Protein 1DEC (pdb70)

Foldseek 3Di:
DDDADDDDAQAPAFHAQQNDTEGGGQFHPDDDPDGTDGD

Solvent-accessible surface area: 3318 Å² total; per-residue (Å²): 129,91,247,34,98,108,12,162,46,96,26,182,145,104,4,56,0,62,178,71,86,0,65,64,14,67,2,81,94,50,232,84,163,51,103,33,111,48,120

Radius of gyration: 9.32 Å; Cα contacts (8 Å, |Δi|>4): 72; chains: 1; bounding box: 21×19×22 Å

Secondary structure (DSSP, 8-state):
----PBP-SS-SS-EESSSSEE-TT-EE--SSS---EE-

Organism: Macrobdella decora (NCBI:txid6405)

Nearest PDB structures (foldseek):
  1dec-assembly1_A  TM=9.959E-01  e=4.189E-07  Macrobdella decora
  1dec-assembly1_A  TM=9.842E-01  e=1.393E-06  Macrobdella decora
  1dec-assembly1_A  TM=9.807E-01  e=1.464E-06  Macrobdella decora
  5irx-assembly1_E  TM=2.361E-01  e=5.626E+00  Cyriopagopus schmidti
  1dec-assembly1_A  TM=9.647E-01  e=7.944E-07  Macrobdella decora

Sequence (39 aa):
APRLPQCQGDDQEKCLCNKDECPPGQCRFPRGDADPYCEAPRLPQCQGDDQEKCLCNKDECPPGQCRFPRGDADPYCEAPRLPQCQGDDQEKCLCNKDECPPGQCRFPRGDADPYCEAPRLPQCQGDDQEKCLCNKDECPPGQCRFPRGDADPYCEAPRLPQCQGDDQEKCLCNKDECPPGQCRFPRGDADPYCEAPRLPQCQGDDQEKCLCNKDECPPGQCRFPRGDADPYCEAPRLPQCQGDDQEKCLCNKDECPPGQCRFPRGDADPYCEAPRLPQCQGDDQEKCLCNKDECPPGQCRFPRGDADPYCEAPRLPQCQGDDQEKCLCNKDECPPGQCRFPRGDADPYCEAPRLPQCQGDDQEKCLCNKDECPPGQCRFPRGDADPYCEAPRLPQCQGDDQEKCLCNKDECPPGQCRFPRGDADPYCEAPRLPQCQGDDQEKCLCNKDECPPGQCRFPRGDADPYCEAPRLPQCQGDDQEKCLCNKDECPPGQCRFPRGDADPYCEAPRLPQCQGDDQEKCLCNKDECPPGQCRFPRGDADPYCEAPRLPQCQGDDQEKCLCNKDECPPGQCRFPRGDADPYCEAPRLPQCQGDDQEKCLCNKDECPPGQCRFPRGDADPYCEAPRLPQCQGDDQEKCLCNKDECPPGQCRFPRGDADPYCEAPRLPQCQGDDQEKCLCNKDECPPGQCRFPRGDADPYCEAPRLPQCQGDDQEKCLCNKDECPPGQCRFPRGDADPYCEAPRLPQCQGDDQEKCLCNKDECPPGQCRFPRGDADPYCEAPRLPQCQGDDQEKCLCNKDECPPGQCRFPRGDADPYCEAPRLPQCQGDDQEKCLCNKDECPPGQCRFPRGDADPYCEAPRLPQCQGDDQEKCLCNKDECPPGQCRFPRGDADPYCEAPRLPQCQGDDQEKCLCNKDECPPGQCRFPRGDADPYCEAPRLPQCQGDDQEKCLCNKDECPPGQCRFPRGDADPYCE

InterPro domains:
  IPR011061 Hirudin/antistatin [SSF57262] (1-39)

Structure (mmCIF, N/CA/C/O backbone):
data_1DEC
#
_entry.id   1DEC
#
_cell.length_a   1.000
_cell.length_b   1.000
_cell.length_c   1.000
_cell.angle_alpha   90.00
_cell.angle_beta   90.00
_cell.angle_gamma   90.00
#
_symmetry.space_group_name_H-M   'P 1'
#
loop_
_atom_site.group_PDB
_atom_site.id
_atom_site.type_symbol
_atom_site.label_atom_id
_atom_site.label_alt_id
_atom_site.label_comp_id
_atom_site.label_asym_id
_atom_site.label_entity_id
_atom_site.label_seq_id
_atom_site.pdbx_PDB_ins_code
_atom_site.Cartn_x
_atom_site.Cartn_y
_atom_site.Cartn_z
_atom_site.occupancy
_atom_site.B_iso_or_equiv
_atom_site.auth_seq_id
_atom_site.auth_comp_id
_atom_site.auth_asym_id
_atom_site.auth_atom_id
_atom_site.pdbx_PDB_model_num
ATOM 1 N N . ALA A 1 1 ? 8.145 -11.489 -13.023 1.00 0.00 1 ALA A N 1
ATOM 2 C CA . ALA A 1 1 ? 7.581 -10.520 -12.061 1.00 0.00 1 ALA A CA 1
ATOM 3 C C . ALA A 1 1 ? 8.649 -9.432 -11.725 1.00 0.00 1 ALA A C 1
ATOM 4 O O . ALA A 1 1 ? 9.627 -9.773 -11.048 1.00 0.00 1 ALA A O 1
ATOM 13 N N . PRO A 1 2 ? 8.516 -8.130 -12.131 1.00 0.00 2 PRO A N 1
ATOM 14 C CA . PRO A 1 2 ? 9.490 -7.054 -11.786 1.00 0.00 2 PRO A CA 1
ATOM 15 C C . PRO A 1 2 ? 9.776 -6.817 -10.274 1.00 0.00 2 PRO A C 1
ATOM 16 O O . PRO A 1 2 ? 8.926 -7.081 -9.416 1.00 0.00 2 PRO A O 1
ATOM 27 N N . ARG A 1 3 ? 10.980 -6.299 -9.968 1.00 0.00 3 ARG A N 1
ATOM 28 C CA . ARG A 1 3 ? 11.409 -6.004 -8.577 1.00 0.00 3 ARG A CA 1
ATOM 29 C C . ARG A 1 3 ? 10.951 -4.566 -8.196 1.00 0.00 3 ARG A C 1
ATOM 30 O O . ARG A 1 3 ? 11.600 -3.572 -8.543 1.00 0.00 3 ARG A O 1
ATOM 51 N N . LEU A 1 4 ? 9.798 -4.484 -7.509 1.00 0.00 4 LEU A N 1
ATOM 52 C CA . LEU A 1 4 ? 9.081 -3.209 -7.273 1.00 0.00 4 LEU A CA 1
ATOM 53 C C . LEU A 1 4 ? 9.187 -2.765 -5.778 1.00 0.00 4 LEU A C 1
ATOM 54 O O . LEU A 1 4 ? 8.926 -3.600 -4.902 1.00 0.00 4 LEU A O 1
ATOM 70 N N . PRO A 1 5 ? 9.455 -1.467 -5.430 1.00 0.00 5 PRO A N 1
ATOM 71 C CA . PRO A 1 5 ? 9.227 -0.915 -4.060 1.00 0.00 5 PRO A CA 1
ATOM 72 C C . PRO A 1 5 ? 7.791 -1.106 -3.478 1.00 0.00 5 PRO A C 1
ATOM 73 O O . PRO A 1 5 ? 6.883 -1.523 -4.194 1.00 0.00 5 PRO A O 1
ATOM 84 N N . GLN A 1 6 ? 7.586 -0.789 -2.191 1.00 0.00 6 GLN A N 1
ATOM 85 C CA . GLN A 1 6 ? 6.244 -0.810 -1.554 1.00 0.00 6 GLN A CA 1
ATOM 86 C C . GLN A 1 6 ? 5.560 0.581 -1.715 1.00 0.00 6 GLN A C 1
ATOM 87 O O . GLN A 1 6 ? 6.184 1.635 -1.541 1.00 0.00 6 GLN A O 1
ATOM 101 N N . CYS A 1 7 ? 4.257 0.552 -2.041 1.00 0.00 7 CYS A N 1
ATOM 102 C CA . CYS A 1 7 ? 3.444 1.772 -2.295 1.00 0.00 7 CYS A CA 1
ATOM 103 C C . CYS A 1 7 ? 3.229 2.653 -1.024 1.00 0.00 7 CYS A C 1
ATOM 104 O O . CYS A 1 7 ? 3.205 2.161 0.110 1.00 0.00 7 CYS A O 1
ATOM 111 N N . GLN A 1 8 ? 3.055 3.965 -1.260 1.00 0.00 8 GLN A N 1
ATOM 112 C CA . GLN A 1 8 ? 2.818 4.979 -0.194 1.00 0.00 8 GLN A CA 1
ATOM 113 C C . GLN A 1 8 ? 1.366 5.544 -0.267 1.00 0.00 8 GLN A C 1
ATOM 114 O O . GLN A 1 8 ? 0.640 5.446 0.728 1.00 0.00 8 GLN A O 1
ATOM 128 N N . GLY A 1 9 ? 0.947 6.133 -1.406 1.00 0.00 9 GLY A N 1
ATOM 129 C CA . GLY A 1 9 ? -0.408 6.705 -1.564 1.00 0.00 9 GLY A CA 1
ATOM 130 C C . GLY A 1 9 ? -0.436 7.657 -2.767 1.00 0.00 9 GLY A C 1
ATOM 131 O O . GLY A 1 9 ? -0.057 8.823 -2.627 1.00 0.00 9 GLY A O 1
ATOM 135 N N . ASP A 1 10 ? -0.856 7.144 -3.946 1.00 0.00 10 ASP A N 1
ATOM 136 C CA . ASP A 1 10 ? -0.770 7.860 -5.259 1.00 0.00 10 ASP A CA 1
ATOM 137 C C . ASP A 1 10 ? 0.726 8.120 -5.634 1.00 0.00 10 ASP A C 1
ATOM 138 O O . ASP A 1 10 ? 1.282 9.182 -5.338 1.00 0.00 10 ASP A O 1
ATOM 147 N N . ASP A 1 11 ? 1.373 7.101 -6.226 1.00 0.00 11 ASP A N 1
ATOM 148 C CA . ASP A 1 11 ? 2.855 7.015 -6.306 1.00 0.00 11 ASP A CA 1
ATOM 149 C C . ASP A 1 11 ? 3.438 7.675 -7.590 1.00 0.00 11 ASP A C 1
ATOM 150 O O . ASP A 1 11 ? 2.752 7.883 -8.596 1.00 0.00 11 ASP A O 1
ATOM 159 N N . GLN A 1 12 ? 4.751 7.967 -7.527 1.00 0.00 12 GLN A N 1
ATOM 160 C CA . GLN A 1 12 ? 5.552 8.418 -8.703 1.00 0.00 12 GLN A CA 1
ATOM 161 C C . GLN A 1 12 ? 5.938 7.253 -9.672 1.00 0.00 12 GLN A C 1
ATOM 162 O O . GLN A 1 12 ? 5.783 7.427 -10.884 1.00 0.00 12 GLN A O 1
ATOM 176 N N . GLU A 1 13 ? 6.433 6.100 -9.163 1.00 0.00 13 GLU A N 1
ATOM 177 C CA . GLU A 1 13 ? 6.791 4.914 -9.995 1.00 0.00 13 GLU A CA 1
ATOM 178 C C . GLU A 1 13 ? 5.982 3.649 -9.546 1.00 0.00 13 GLU A C 1
ATOM 179 O O . GLU A 1 13 ? 5.247 3.649 -8.550 1.00 0.00 13 GLU A O 1
ATOM 191 N N . LYS A 1 14 ? 6.115 2.558 -10.331 1.00 0.00 14 LYS A N 1
ATOM 192 C CA . LYS A 1 14 ? 5.366 1.285 -10.130 1.00 0.00 14 LYS A CA 1
ATOM 193 C C . LYS A 1 14 ? 5.806 0.562 -8.816 1.00 0.00 14 LYS A C 1
ATOM 194 O O . LYS A 1 14 ? 6.997 0.493 -8.494 1.00 0.00 14 LYS A O 1
ATOM 213 N N . CYS A 1 15 ? 4.814 0.086 -8.041 1.00 0.00 15 CYS A N 1
ATOM 214 C CA . CYS A 1 15 ? 5.022 -0.364 -6.641 1.00 0.00 15 CYS A CA 1
ATOM 215 C C . CYS A 1 15 ? 3.981 -1.455 -6.234 1.00 0.00 15 CYS A C 1
ATOM 216 O O . CYS A 1 15 ? 2.951 -1.669 -6.883 1.00 0.00 15 CYS A O 1
ATOM 223 N N . LEU A 1 16 ? 4.262 -2.125 -5.103 1.00 0.00 16 LEU A N 1
ATOM 224 C CA . LEU A 1 16 ? 3.398 -3.182 -4.516 1.00 0.00 16 LEU A CA 1
ATOM 225 C C . LEU A 1 16 ? 2.254 -2.545 -3.682 1.00 0.00 16 LEU A C 1
ATOM 226 O O . LEU A 1 16 ? 2.501 -1.906 -2.655 1.00 0.00 16 LEU A O 1
ATOM 242 N N . CYS A 1 17 ? 1.004 -2.754 -4.121 1.00 0.00 17 CYS A N 1
ATOM 243 C CA . CYS A 1 17 ? -0.202 -2.292 -3.393 1.00 0.00 17 CYS A CA 1
ATOM 244 C C . CYS A 1 17 ? -0.700 -3.456 -2.499 1.00 0.00 17 CYS A C 1
ATOM 245 O O . CYS A 1 17 ? -1.381 -4.365 -2.985 1.00 0.00 17 CYS A O 1
ATOM 252 N N . ASN A 1 18 ? -0.268 -3.460 -1.215 1.00 0.00 18 ASN A N 1
ATOM 253 C CA . ASN A 1 18 ? -0.376 -4.624 -0.282 1.00 0.00 18 ASN A CA 1
ATOM 254 C C . ASN A 1 18 ? 0.597 -5.762 -0.729 1.00 0.00 18 ASN A C 1
ATOM 255 O O . ASN A 1 18 ? 1.730 -5.846 -0.247 1.00 0.00 18 ASN A O 1
ATOM 266 N N . LYS A 1 19 ? 0.141 -6.600 -1.671 1.00 0.00 19 LYS A N 1
ATOM 267 C CA . LYS A 1 19 ? 0.994 -7.563 -2.416 1.00 0.00 19 LYS A CA 1
ATOM 268 C C . LYS A 1 19 ? 0.434 -7.722 -3.869 1.00 0.00 19 LYS A C 1
ATOM 269 O O . LYS A 1 19 ? 0.083 -8.827 -4.298 1.00 0.00 19 LYS A O 1
ATOM 288 N N . ASP A 1 20 ? 0.366 -6.604 -4.628 1.00 0.00 20 ASP A N 1
ATOM 289 C CA . ASP A 1 20 ? -0.217 -6.569 -5.995 1.00 0.00 20 ASP A CA 1
ATOM 290 C C . ASP A 1 20 ? 0.629 -5.575 -6.830 1.00 0.00 20 ASP A C 1
ATOM 291 O O . ASP A 1 20 ? 0.704 -4.388 -6.502 1.00 0.00 20 ASP A O 1
ATOM 300 N N . GLU A 1 21 ? 1.238 -6.039 -7.936 1.00 0.00 21 GLU A N 1
ATOM 301 C CA . GLU A 1 21 ? 2.124 -5.213 -8.791 1.00 0.00 21 GLU A CA 1
ATOM 302 C C . GLU A 1 21 ? 1.280 -4.199 -9.622 1.00 0.00 21 GLU A C 1
ATOM 303 O O . GLU A 1 21 ? 0.526 -4.585 -10.522 1.00 0.00 21 GLU A O 1
ATOM 315 N N . CYS A 1 22 ? 1.363 -2.913 -9.232 1.00 0.00 22 CYS A N 1
ATOM 316 C CA . CYS A 1 22 ? 0.314 -1.906 -9.537 1.00 0.00 22 CYS A CA 1
ATOM 317 C C . CYS A 1 22 ? 0.918 -0.619 -10.179 1.00 0.00 22 CYS A C 1
ATOM 318 O O . CYS A 1 22 ? 1.924 -0.130 -9.649 1.00 0.00 22 CYS A O 1
ATOM 325 N N . PRO A 1 23 ? 0.347 -0.004 -11.260 1.00 0.00 23 PRO A N 1
ATOM 326 C CA . PRO A 1 23 ? 0.922 1.211 -11.896 1.00 0.00 23 PRO A CA 1
ATOM 327 C C . PRO A 1 23 ? 0.846 2.513 -11.017 1.00 0.00 23 PRO A C 1
ATOM 328 O O . PRO A 1 23 ? -0.032 2.586 -10.147 1.00 0.00 23 PRO A O 1
ATOM 339 N N . PRO A 1 24 ? 1.721 3.551 -11.202 1.00 0.00 24 PRO A N 1
ATOM 340 C CA . PRO A 1 24 ? 1.765 4.737 -10.308 1.00 0.00 24 PRO A CA 1
ATOM 341 C C . PRO A 1 24 ? 0.493 5.629 -10.354 1.00 0.00 24 PRO A C 1
ATOM 342 O O . PRO A 1 24 ? -0.017 5.954 -11.432 1.00 0.00 24 PRO A O 1
ATOM 353 N N . GLY A 1 25 ? -0.010 5.981 -9.159 1.00 0.00 25 GLY A N 1
ATOM 354 C CA . GLY A 1 25 ? -1.321 6.652 -9.009 1.00 0.00 25 GLY A CA 1
ATOM 355 C C . GLY A 1 25 ? -2.459 5.732 -8.514 1.00 0.00 25 GLY A C 1
ATOM 356 O O . GLY A 1 25 ? -3.114 6.049 -7.517 1.00 0.00 25 GLY A O 1
ATOM 360 N N . GLN A 1 26 ? -2.694 4.610 -9.221 1.00 0.00 26 GLN A N 1
ATOM 361 C CA . GLN A 1 26 ? -3.809 3.663 -8.934 1.00 0.00 26 GLN A CA 1
ATOM 362 C C . GLN A 1 26 ? -3.759 2.837 -7.605 1.00 0.00 26 GLN A C 1
ATOM 363 O O . GLN A 1 26 ? -4.757 2.174 -7.311 1.00 0.00 26 GLN A O 1
ATOM 377 N N . CYS A 1 27 ? -2.684 2.877 -6.785 1.00 0.00 27 CYS A N 1
ATOM 378 C CA . CYS A 1 27 ? -2.666 2.204 -5.459 1.00 0.00 27 CYS A CA 1
ATOM 379 C C . CYS A 1 27 ? -3.445 3.040 -4.405 1.00 0.00 27 CYS A C 1
ATOM 380 O O . CYS A 1 27 ? -3.035 4.144 -4.026 1.00 0.00 27 CYS A O 1
ATOM 387 N N . ARG A 1 28 ? -4.587 2.483 -3.974 1.00 0.00 28 ARG A N 1
ATOM 388 C CA . ARG A 1 28 ? -5.568 3.176 -3.101 1.00 0.00 28 ARG A CA 1
ATOM 389 C C . ARG A 1 28 ? -5.568 2.533 -1.690 1.00 0.00 28 ARG A C 1
ATOM 390 O O . ARG A 1 28 ? -5.468 1.310 -1.552 1.00 0.00 28 ARG A O 1
ATOM 411 N N . PHE A 1 29 ? -5.676 3.377 -0.648 1.00 0.00 29 PHE A N 1
ATOM 412 C CA . PHE A 1 29 ? -5.434 2.960 0.760 1.00 0.00 29 PHE A CA 1
ATOM 413 C C . PHE A 1 29 ? -6.751 3.164 1.582 1.00 0.00 29 PHE A C 1
ATOM 414 O O . PHE A 1 29 ? -6.948 4.267 2.105 1.00 0.00 29 PHE A O 1
ATOM 431 N N . PRO A 1 30 ? -7.665 2.157 1.750 1.00 0.00 30 PRO A N 1
ATOM 432 C CA . PRO A 1 30 ? -8.896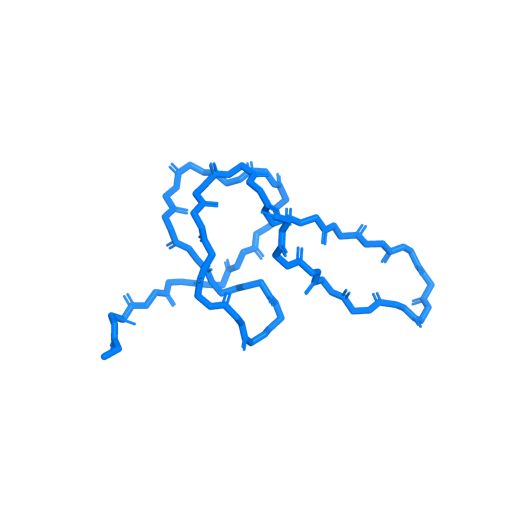 2.306 2.572 1.00 0.00 30 PRO A CA 1
ATOM 433 C C . PRO A 1 30 ? -8.642 2.171 4.107 1.00 0.00 30 PRO A C 1
ATOM 434 O O . PRO A 1 30 ? -7.692 1.520 4.557 1.00 0.00 30 PRO A O 1
ATOM 445 N N . ARG A 1 31 ? -9.522 2.811 4.894 1.00 0.00 31 ARG A N 1
ATOM 446 C CA . ARG A 1 31 ? -9.324 3.008 6.356 1.00 0.00 31 ARG A CA 1
ATOM 447 C C . ARG A 1 31 ? -9.679 1.749 7.215 1.00 0.00 31 ARG A C 1
ATOM 448 O O . ARG A 1 31 ? -10.310 0.790 6.753 1.00 0.00 31 ARG A O 1
ATOM 469 N N . GLY A 1 32 ? -9.243 1.777 8.491 1.00 0.00 32 GLY A N 1
ATOM 470 C CA . GLY A 1 32 ? -9.668 0.794 9.514 1.00 0.00 32 GLY A CA 1
ATOM 471 C C . GLY A 1 32 ? -8.992 -0.581 9.375 1.00 0.00 32 GLY A C 1
ATOM 472 O O . GLY A 1 32 ? -7.767 -0.688 9.492 1.00 0.00 32 GLY A O 1
ATOM 476 N N . ASP A 1 33 ? -9.810 -1.612 9.109 1.00 0.00 33 ASP A N 1
ATOM 477 C CA . ASP A 1 33 ? -9.321 -2.974 8.776 1.00 0.00 33 ASP A CA 1
ATOM 478 C C . ASP A 1 33 ? -9.685 -3.305 7.294 1.00 0.00 33 ASP A C 1
ATOM 479 O O . ASP A 1 33 ? -10.457 -4.226 7.009 1.00 0.00 33 ASP A O 1
ATOM 488 N N . ALA A 1 34 ? -9.083 -2.552 6.349 1.00 0.00 34 ALA A N 1
ATOM 489 C CA . ALA A 1 34 ? -9.221 -2.789 4.894 1.00 0.00 34 ALA A CA 1
ATOM 490 C C . ALA A 1 34 ? -7.831 -2.587 4.236 1.00 0.00 34 ALA A C 1
ATOM 491 O O . ALA A 1 34 ? -7.149 -1.575 4.445 1.00 0.00 34 ALA A O 1
ATOM 498 N N . ASP A 1 35 ? -7.429 -3.584 3.436 1.00 0.00 35 ASP A N 1
ATOM 499 C CA . ASP A 1 35 ? -6.056 -3.672 2.864 1.00 0.00 35 ASP A CA 1
ATOM 500 C C . ASP A 1 35 ? -5.877 -2.794 1.574 1.00 0.00 35 ASP A C 1
ATOM 501 O O . ASP A 1 35 ? -6.841 -2.674 0.807 1.00 0.00 35 ASP A O 1
ATOM 510 N N . PRO A 1 36 ? -4.672 -2.217 1.257 1.00 0.00 36 PRO A N 1
ATOM 511 C CA . PRO A 1 36 ? -4.433 -1.440 0.009 1.00 0.00 36 PRO A CA 1
ATOM 512 C C . PRO A 1 36 ? -4.689 -2.214 -1.318 1.00 0.00 36 PRO A C 1
ATOM 513 O O . PRO A 1 36 ? -4.067 -3.250 -1.572 1.00 0.00 36 PRO A O 1
ATOM 524 N N . TYR A 1 37 ? -5.632 -1.709 -2.131 1.00 0.00 37 TYR A N 1
ATOM 525 C CA . TYR A 1 37 ? -6.066 -2.376 -3.388 1.00 0.00 37 TYR A CA 1
ATOM 526 C C . TYR A 1 37 ? -5.491 -1.639 -4.628 1.00 0.00 37 TYR A C 1
ATOM 527 O O . TYR A 1 37 ? -5.449 -0.404 -4.677 1.00 0.00 37 TYR A O 1
ATOM 545 N N . CYS A 1 38 ? -5.125 -2.420 -5.659 1.00 0.00 38 CYS A N 1
ATOM 546 C CA . CYS A 1 38 ? -4.777 -1.867 -6.989 1.00 0.00 38 CYS A CA 1
ATOM 547 C C . CYS A 1 38 ? -6.072 -1.617 -7.810 1.00 0.00 38 CYS A C 1
ATOM 548 O O . CYS A 1 38 ? -6.856 -2.539 -8.064 1.00 0.00 38 CYS A O 1
ATOM 555 N N . GLU A 1 39 ? -6.282 -0.351 -8.206 1.00 0.00 39 GLU A N 1
ATOM 556 C CA . GLU A 1 39 ? -7.508 0.087 -8.920 1.00 0.00 39 GLU A CA 1
ATOM 557 C C . GLU A 1 39 ? -7.392 -0.198 -10.438 1.00 0.00 39 GLU A C 1
ATOM 558 O O . GLU A 1 39 ? -6.380 0.180 -11.074 1.00 0.00 39 GLU A O 1
ATOM 571 N N . ALA A 1 1 ? 12.447 -10.215 -14.114 1.00 0.00 1 ALA A N 2
ATOM 572 C CA . ALA A 1 1 ? 11.573 -10.049 -12.934 1.00 0.00 1 ALA A CA 2
ATOM 573 C C . ALA A 1 1 ? 11.582 -8.557 -12.478 1.00 0.00 1 ALA A C 2
ATOM 574 O O . ALA A 1 1 ? 12.634 -8.109 -12.002 1.00 0.00 1 ALA A O 2
ATOM 583 N N . PRO A 1 2 ? 10.472 -7.758 -12.564 1.00 0.00 2 PRO A N 2
ATOM 584 C CA . PRO A 1 2 ? 10.440 -6.341 -12.104 1.00 0.00 2 PRO A CA 2
ATOM 585 C C . PRO A 1 2 ? 10.755 -6.133 -10.595 1.00 0.00 2 PRO A C 2
ATOM 586 O O . PRO A 1 2 ? 10.125 -6.753 -9.732 1.00 0.00 2 PRO A O 2
ATOM 597 N N . ARG A 1 3 ? 11.743 -5.267 -10.302 1.00 0.00 3 ARG A N 2
ATOM 598 C CA . ARG A 1 3 ? 12.235 -5.037 -8.920 1.00 0.00 3 ARG A CA 2
ATOM 599 C C . ARG A 1 3 ? 11.546 -3.762 -8.362 1.00 0.00 3 ARG A C 2
ATOM 600 O O . ARG A 1 3 ? 11.991 -2.634 -8.603 1.00 0.00 3 ARG A O 2
ATOM 621 N N . LEU A 1 4 ? 10.416 -3.967 -7.662 1.00 0.00 4 LEU A N 2
ATOM 622 C CA . LEU A 1 4 ? 9.441 -2.889 -7.376 1.00 0.00 4 LEU A CA 2
ATOM 623 C C . LEU A 1 4 ? 9.485 -2.461 -5.875 1.00 0.00 4 LEU A C 2
ATOM 624 O O . LEU A 1 4 ? 9.385 -3.344 -5.013 1.00 0.00 4 LEU A O 2
ATOM 640 N N . PRO A 1 5 ? 9.530 -1.144 -5.509 1.00 0.00 5 PRO A N 2
ATOM 641 C CA . PRO A 1 5 ? 9.253 -0.664 -4.123 1.00 0.00 5 PRO A CA 2
ATOM 642 C C . PRO A 1 5 ? 7.869 -1.069 -3.522 1.00 0.00 5 PRO A C 2
ATOM 643 O O . PRO A 1 5 ? 7.034 -1.670 -4.201 1.00 0.00 5 PRO A O 2
ATOM 654 N N . GLN A 1 6 ? 7.632 -0.715 -2.250 1.00 0.00 6 GLN A N 2
ATOM 655 C CA . GLN A 1 6 ? 6.296 -0.809 -1.611 1.00 0.00 6 GLN A CA 2
ATOM 656 C C . GLN A 1 6 ? 5.558 0.551 -1.760 1.00 0.00 6 GLN A C 2
ATOM 657 O O . GLN A 1 6 ? 6.130 1.631 -1.570 1.00 0.00 6 GLN A O 2
ATOM 671 N N . CYS A 1 7 ? 4.262 0.458 -2.094 1.00 0.00 7 CYS A N 2
ATOM 672 C CA . CYS A 1 7 ? 3.386 1.642 -2.307 1.00 0.00 7 CYS A CA 2
ATOM 673 C C . CYS A 1 7 ? 3.095 2.419 -0.986 1.00 0.00 7 CYS A C 2
ATOM 674 O O . CYS A 1 7 ? 3.041 1.843 0.107 1.00 0.00 7 CYS A O 2
ATOM 681 N N . GLN A 1 8 ? 2.895 3.739 -1.130 1.00 0.00 8 GLN A N 2
ATOM 682 C CA . GLN A 1 8 ? 2.577 4.661 -0.001 1.00 0.00 8 GLN A CA 2
ATOM 683 C C . GLN A 1 8 ? 1.153 5.284 -0.145 1.00 0.00 8 GLN A C 2
ATOM 684 O O . GLN A 1 8 ? 0.383 5.234 0.820 1.00 0.00 8 GLN A O 2
ATOM 698 N N . GLY A 1 9 ? 0.809 5.872 -1.308 1.00 0.00 9 GLY A N 2
ATOM 699 C CA . GLY A 1 9 ? -0.505 6.510 -1.531 1.00 0.00 9 GLY A CA 2
ATOM 700 C C . GLY A 1 9 ? -0.420 7.443 -2.746 1.00 0.00 9 GLY A C 2
ATOM 701 O O . GLY A 1 9 ? 0.128 8.543 -2.624 1.00 0.00 9 GLY A O 2
ATOM 705 N N . ASP A 1 10 ? -0.933 6.985 -3.909 1.00 0.00 10 ASP A N 2
ATOM 706 C CA . ASP A 1 10 ? -0.791 7.661 -5.235 1.00 0.00 10 ASP A CA 2
ATOM 707 C C . ASP A 1 10 ? 0.696 7.979 -5.601 1.00 0.00 10 ASP A C 2
ATOM 708 O O . ASP A 1 10 ? 1.213 9.066 -5.327 1.00 0.00 10 ASP A O 2
ATOM 717 N N . ASP A 1 11 ? 1.385 6.968 -6.156 1.00 0.00 11 ASP A N 2
ATOM 718 C CA . ASP A 1 11 ? 2.870 6.922 -6.209 1.00 0.00 11 ASP A CA 2
ATOM 719 C C . ASP A 1 11 ? 3.453 7.569 -7.500 1.00 0.00 11 ASP A C 2
ATOM 720 O O . ASP A 1 11 ? 2.759 7.792 -8.498 1.00 0.00 11 ASP A O 2
ATOM 729 N N . GLN A 1 12 ? 4.770 7.847 -7.453 1.00 0.00 12 GLN A N 2
ATOM 730 C CA . GLN A 1 12 ? 5.555 8.315 -8.632 1.00 0.00 12 GLN A CA 2
ATOM 731 C C . GLN A 1 12 ? 5.900 7.167 -9.635 1.00 0.00 12 GLN A C 2
ATOM 732 O O . GLN A 1 12 ? 5.685 7.356 -10.836 1.00 0.00 12 GLN A O 2
ATOM 746 N N . GLU A 1 13 ? 6.422 6.010 -9.165 1.00 0.00 13 GLU A N 2
ATOM 747 C CA . GLU A 1 13 ? 6.753 4.839 -10.031 1.00 0.00 13 GLU A CA 2
ATOM 748 C C . GLU A 1 13 ? 5.963 3.565 -9.580 1.00 0.00 13 GLU A C 2
ATOM 749 O O . GLU A 1 13 ? 5.262 3.546 -8.560 1.00 0.00 13 GLU A O 2
ATOM 761 N N . LYS A 1 14 ? 6.074 2.487 -10.387 1.00 0.00 14 LYS A N 2
ATOM 762 C CA . LYS A 1 14 ? 5.345 1.204 -10.174 1.00 0.00 14 LYS A CA 2
ATOM 763 C C . LYS A 1 14 ? 5.813 0.483 -8.871 1.00 0.00 14 LYS A C 2
ATOM 764 O O . LYS A 1 14 ? 7.015 0.370 -8.606 1.00 0.00 14 LYS A O 2
ATOM 783 N N . CYS A 1 15 ? 4.839 0.051 -8.052 1.00 0.00 15 CYS A N 2
ATOM 784 C CA . CYS A 1 15 ? 5.090 -0.439 -6.672 1.00 0.00 15 CYS A CA 2
ATOM 785 C C . CYS A 1 15 ? 4.052 -1.530 -6.260 1.00 0.00 15 CYS A C 2
ATOM 786 O O . CYS A 1 15 ? 3.022 -1.753 -6.906 1.00 0.00 15 CYS A O 2
ATOM 793 N N . LEU A 1 16 ? 4.345 -2.197 -5.129 1.00 0.00 16 LEU A N 2
ATOM 794 C CA . LEU A 1 16 ? 3.494 -3.264 -4.540 1.00 0.00 16 LEU A CA 2
ATOM 795 C C . LEU A 1 16 ? 2.294 -2.647 -3.770 1.00 0.00 16 LEU A C 2
ATOM 796 O O . LEU A 1 16 ? 2.481 -1.971 -2.756 1.00 0.00 16 LEU A O 2
ATOM 812 N N . CYS A 1 17 ? 1.067 -2.902 -4.251 1.00 0.00 17 CYS A N 2
ATOM 813 C CA . CYS A 1 17 ? -0.179 -2.447 -3.585 1.00 0.00 17 CYS A CA 2
ATOM 814 C C . CYS A 1 17 ? -0.708 -3.613 -2.715 1.00 0.00 17 CYS A C 2
ATOM 815 O O . CYS A 1 17 ? -1.236 -4.596 -3.246 1.00 0.00 17 CYS A O 2
ATOM 822 N N . ASN A 1 18 ? -0.476 -3.516 -1.387 1.00 0.00 18 ASN A N 2
ATOM 823 C CA . ASN A 1 18 ? -0.619 -4.636 -0.411 1.00 0.00 18 ASN A CA 2
ATOM 824 C C . ASN A 1 18 ? 0.589 -5.613 -0.595 1.00 0.00 18 ASN A C 2
ATOM 825 O O . ASN A 1 18 ? 1.628 -5.454 0.050 1.00 0.00 18 ASN A O 2
ATOM 836 N N . LYS A 1 19 ? 0.433 -6.591 -1.501 1.00 0.00 19 LYS A N 2
ATOM 837 C CA . LYS A 1 19 ? 1.539 -7.454 -2.006 1.00 0.00 19 LYS A CA 2
ATOM 838 C C . LYS A 1 19 ? 1.343 -7.830 -3.518 1.00 0.00 19 LYS A C 2
ATOM 839 O O . LYS A 1 19 ? 1.563 -8.982 -3.906 1.00 0.00 19 LYS A O 2
ATOM 858 N N . ASP A 1 20 ? 0.945 -6.864 -4.379 1.00 0.00 20 ASP A N 2
ATOM 859 C CA . ASP A 1 20 ? 0.502 -7.139 -5.772 1.00 0.00 20 ASP A CA 2
ATOM 860 C C . ASP A 1 20 ? 0.925 -5.939 -6.659 1.00 0.00 20 ASP A C 2
ATOM 861 O O . ASP A 1 20 ? 0.519 -4.800 -6.404 1.00 0.00 20 ASP A O 2
ATOM 870 N N . GLU A 1 21 ? 1.701 -6.200 -7.729 1.00 0.00 21 GLU A N 2
ATOM 871 C CA . GLU A 1 21 ? 2.247 -5.146 -8.626 1.00 0.00 21 GLU A CA 2
ATOM 872 C C . GLU A 1 21 ? 1.155 -4.276 -9.325 1.00 0.00 21 GLU A C 2
ATOM 873 O O . GLU A 1 21 ? 0.170 -4.797 -9.858 1.00 0.00 21 GLU A O 2
ATOM 885 N N . CYS A 1 22 ? 1.333 -2.945 -9.249 1.00 0.00 22 CYS A N 2
ATOM 886 C CA . CYS A 1 22 ? 0.268 -1.963 -9.575 1.00 0.00 22 CYS A CA 2
ATOM 887 C C . CYS A 1 22 ? 0.880 -0.674 -10.206 1.00 0.00 22 CYS A C 2
ATOM 888 O O . CYS A 1 22 ? 1.857 -0.161 -9.645 1.00 0.00 22 CYS A O 2
ATOM 895 N N . PRO A 1 23 ? 0.338 -0.077 -11.313 1.00 0.00 23 PRO A N 2
ATOM 896 C CA . PRO A 1 23 ? 0.898 1.160 -11.923 1.00 0.00 23 PRO A CA 2
ATOM 897 C C . PRO A 1 23 ? 0.792 2.452 -11.031 1.00 0.00 23 PRO A C 2
ATOM 898 O O . PRO A 1 23 ? -0.102 2.508 -10.177 1.00 0.00 23 PRO A O 2
ATOM 909 N N . PRO A 1 24 ? 1.662 3.498 -11.189 1.00 0.00 24 PRO A N 2
ATOM 910 C CA . PRO A 1 24 ? 1.699 4.664 -10.267 1.00 0.00 24 PRO A CA 2
ATOM 911 C C . PRO A 1 24 ? 0.436 5.571 -10.303 1.00 0.00 24 PRO A C 2
ATOM 912 O O . PRO A 1 24 ? -0.101 5.871 -11.375 1.00 0.00 24 PRO A O 2
ATOM 923 N N . GLY A 1 25 ? -0.026 5.969 -9.105 1.00 0.00 25 GLY A N 2
ATOM 924 C CA . GLY A 1 25 ? -1.325 6.664 -8.939 1.00 0.00 25 GLY A CA 2
ATOM 925 C C . GLY A 1 25 ? -2.478 5.763 -8.444 1.00 0.00 25 GLY A C 2
ATOM 926 O O . GLY A 1 25 ? -3.142 6.097 -7.460 1.00 0.00 25 GLY A O 2
ATOM 930 N N . GLN A 1 26 ? -2.718 4.635 -9.139 1.00 0.00 26 GLN A N 2
ATOM 931 C CA . GLN A 1 26 ? -3.862 3.722 -8.883 1.00 0.00 26 GLN A CA 2
ATOM 932 C C . GLN A 1 26 ? -3.875 2.934 -7.531 1.00 0.00 26 GLN A C 2
ATOM 933 O O . GLN A 1 26 ? -4.935 2.399 -7.199 1.00 0.00 26 GLN A O 2
ATOM 947 N N . CYS A 1 27 ? -2.775 2.857 -6.744 1.00 0.00 27 CYS A N 2
ATOM 948 C CA . CYS A 1 27 ? -2.779 2.168 -5.428 1.00 0.00 27 CYS A CA 2
ATOM 949 C C . CYS A 1 27 ? -3.489 3.028 -4.345 1.00 0.00 27 CYS A C 2
ATOM 950 O O . CYS A 1 27 ? -2.981 4.067 -3.907 1.00 0.00 27 CYS A O 2
ATOM 957 N N . ARG A 1 28 ? -4.687 2.567 -3.952 1.00 0.00 28 ARG A N 2
ATOM 958 C CA . ARG A 1 28 ? -5.588 3.288 -3.017 1.00 0.00 28 ARG A CA 2
ATOM 959 C C . ARG A 1 28 ? -5.578 2.587 -1.634 1.00 0.00 28 ARG A C 2
ATOM 960 O O . ARG A 1 28 ? -5.543 1.357 -1.549 1.00 0.00 28 ARG A O 2
ATOM 981 N N . PHE A 1 29 ? -5.613 3.389 -0.556 1.00 0.00 29 PHE A N 2
ATOM 982 C CA . PHE A 1 29 ? -5.396 2.889 0.829 1.00 0.00 29 PHE A CA 2
ATOM 983 C C . PHE A 1 29 ? -6.684 3.171 1.669 1.00 0.00 29 PHE A C 2
ATOM 984 O O . PHE A 1 29 ? -6.783 4.266 2.237 1.00 0.00 29 PHE A O 2
ATOM 1001 N N . PRO A 1 30 ? -7.678 2.239 1.805 1.00 0.00 30 PRO A N 2
ATOM 1002 C CA . PRO A 1 30 ? -8.883 2.455 2.649 1.00 0.00 30 PRO A CA 2
ATOM 1003 C C . PRO A 1 30 ? -8.613 2.261 4.175 1.00 0.00 30 PRO A C 2
ATOM 1004 O O . PRO A 1 30 ? -7.723 1.509 4.589 1.00 0.00 30 PRO A O 2
ATOM 1015 N N . ARG A 1 31 ? -9.404 2.970 4.997 1.00 0.00 31 ARG A N 2
ATOM 1016 C CA . ARG A 1 31 ? -9.156 3.108 6.458 1.00 0.00 31 ARG A CA 2
ATOM 1017 C C . ARG A 1 31 ? -9.497 1.842 7.312 1.00 0.00 31 ARG A C 2
ATOM 1018 O O . ARG A 1 31 ? -10.206 0.928 6.875 1.00 0.00 31 ARG A O 2
ATOM 1039 N N . GLY A 1 32 ? -8.976 1.823 8.554 1.00 0.00 32 GLY A N 2
ATOM 1040 C CA . GLY A 1 32 ? -9.364 0.825 9.576 1.00 0.00 32 GLY A CA 2
ATOM 1041 C C . GLY A 1 32 ? -8.731 -0.561 9.371 1.00 0.00 32 GLY A C 2
ATOM 1042 O O . GLY A 1 32 ? -7.504 -0.689 9.314 1.00 0.00 32 GLY A O 2
ATOM 1046 N N . ASP A 1 33 ? -9.600 -1.576 9.245 1.00 0.00 33 ASP A N 2
ATOM 1047 C CA . ASP A 1 33 ? -9.190 -2.935 8.799 1.00 0.00 33 ASP A CA 2
ATOM 1048 C C . ASP A 1 33 ? -9.691 -3.170 7.338 1.00 0.00 33 ASP A C 2
ATOM 1049 O O . ASP A 1 33 ? -10.531 -4.038 7.077 1.00 0.00 33 ASP A O 2
ATOM 1058 N N . ALA A 1 34 ? -9.130 -2.393 6.390 1.00 0.00 34 ALA A N 2
ATOM 1059 C CA . ALA A 1 34 ? -9.383 -2.552 4.940 1.00 0.00 34 ALA A CA 2
ATOM 1060 C C . ALA A 1 34 ? -8.025 -2.449 4.196 1.00 0.00 34 ALA A C 2
ATOM 1061 O O . ALA A 1 34 ? -7.241 -1.511 4.386 1.00 0.00 34 ALA A O 2
ATOM 1068 N N . ASP A 1 35 ? -7.773 -3.451 3.345 1.00 0.00 35 ASP A N 2
ATOM 1069 C CA . ASP A 1 35 ? -6.451 -3.662 2.688 1.00 0.00 35 ASP A CA 2
ATOM 1070 C C . ASP A 1 35 ? -6.245 -2.772 1.412 1.00 0.00 35 ASP A C 2
ATOM 1071 O O . ASP A 1 35 ? -7.238 -2.440 0.753 1.00 0.00 35 ASP A O 2
ATOM 1080 N N . PRO A 1 36 ? -4.993 -2.399 0.997 1.00 0.00 36 PRO A N 2
ATOM 1081 C CA . PRO A 1 36 ? -4.742 -1.574 -0.215 1.00 0.00 36 PRO A CA 2
ATOM 1082 C C . PRO A 1 36 ? -5.127 -2.272 -1.553 1.00 0.00 36 PRO A C 2
ATOM 1083 O O . PRO A 1 36 ? -4.679 -3.392 -1.823 1.00 0.00 36 PRO A O 2
ATOM 1094 N N . TYR A 1 37 ? -5.960 -1.598 -2.366 1.00 0.00 37 TYR A N 2
ATOM 1095 C CA . TYR A 1 37 ? -6.467 -2.154 -3.651 1.00 0.00 37 TYR A CA 2
ATOM 1096 C C . TYR A 1 37 ? -5.853 -1.391 -4.857 1.00 0.00 37 TYR A C 2
ATOM 1097 O O . TYR A 1 37 ? -5.792 -0.156 -4.872 1.00 0.00 37 TYR A O 2
ATOM 1115 N N . CYS A 1 38 ? -5.462 -2.149 -5.897 1.00 0.00 38 CYS A N 2
ATOM 1116 C CA . CYS A 1 38 ? -5.032 -1.576 -7.196 1.00 0.00 38 CYS A CA 2
ATOM 1117 C C . CYS A 1 38 ? -6.279 -1.269 -8.072 1.00 0.00 38 CYS A C 2
ATOM 1118 O O . CYS A 1 38 ? -7.094 -2.156 -8.353 1.00 0.00 38 CYS A O 2
ATOM 1125 N N . GLU A 1 39 ? -6.426 0.007 -8.468 1.00 0.00 39 GLU A N 2
ATOM 1126 C CA . GLU A 1 39 ? -7.660 0.518 -9.114 1.00 0.00 39 GLU A CA 2
ATOM 1127 C C . GLU A 1 39 ? -7.577 0.317 -10.646 1.00 0.00 39 GLU A C 2
ATOM 1128 O O . GLU A 1 39 ? -6.789 1.010 -11.328 1.00 0.00 39 GLU A O 2
ATOM 1141 N N . ALA A 1 1 ? 13.693 -8.682 -15.129 1.00 0.00 1 ALA A N 3
ATOM 1142 C CA . ALA A 1 1 ? 12.860 -8.975 -13.945 1.00 0.00 1 ALA A CA 3
ATOM 1143 C C . ALA A 1 1 ? 12.603 -7.654 -13.153 1.00 0.00 1 ALA A C 3
ATOM 1144 O O . ALA A 1 1 ? 13.566 -7.139 -12.569 1.00 0.00 1 ALA A O 3
ATOM 1153 N N . PRO A 1 2 ? 11.369 -7.065 -13.083 1.00 0.00 2 PRO A N 3
ATOM 1154 C CA . PRO A 1 2 ? 11.137 -5.759 -12.410 1.00 0.00 2 PRO A CA 3
ATOM 1155 C C . PRO A 1 2 ? 11.071 -5.882 -10.859 1.00 0.00 2 PRO A C 3
ATOM 1156 O O . PRO A 1 2 ? 10.170 -6.525 -10.311 1.00 0.00 2 PRO A O 3
ATOM 1167 N N . ARG A 1 3 ? 12.041 -5.246 -10.176 1.00 0.00 3 ARG A N 3
ATOM 1168 C CA . ARG A 1 3 ? 12.115 -5.222 -8.693 1.00 0.00 3 ARG A CA 3
ATOM 1169 C C . ARG A 1 3 ? 11.356 -3.960 -8.192 1.00 0.00 3 ARG A C 3
ATOM 1170 O O . ARG A 1 3 ? 11.887 -2.844 -8.216 1.00 0.00 3 ARG A O 3
ATOM 1191 N N . LEU A 1 4 ? 10.094 -4.160 -7.774 1.00 0.00 4 LEU A N 3
ATOM 1192 C CA . LEU A 1 4 ? 9.152 -3.052 -7.495 1.00 0.00 4 LEU A CA 3
ATOM 1193 C C . LEU A 1 4 ? 9.205 -2.621 -5.993 1.00 0.00 4 LEU A C 3
ATOM 1194 O O . LEU A 1 4 ? 9.057 -3.498 -5.133 1.00 0.00 4 LEU A O 3
ATOM 1210 N N . PRO A 1 5 ? 9.326 -1.308 -5.625 1.00 0.00 5 PRO A N 3
ATOM 1211 C CA . PRO A 1 5 ? 9.113 -0.819 -4.231 1.00 0.00 5 PRO A CA 3
ATOM 1212 C C . PRO A 1 5 ? 7.736 -1.166 -3.583 1.00 0.00 5 PRO A C 3
ATOM 1213 O O . PRO A 1 5 ? 6.863 -1.744 -4.229 1.00 0.00 5 PRO A O 3
ATOM 1224 N N . GLN A 1 6 ? 7.547 -0.792 -2.308 1.00 0.00 6 GLN A N 3
ATOM 1225 C CA . GLN A 1 6 ? 6.228 -0.848 -1.629 1.00 0.00 6 GLN A CA 3
ATOM 1226 C C . GLN A 1 6 ? 5.529 0.537 -1.759 1.00 0.00 6 GLN A C 3
ATOM 1227 O O . GLN A 1 6 ? 6.133 1.593 -1.533 1.00 0.00 6 GLN A O 3
ATOM 1241 N N . CYS A 1 7 ? 4.234 0.500 -2.113 1.00 0.00 7 CYS A N 3
ATOM 1242 C CA . CYS A 1 7 ? 3.403 1.717 -2.317 1.00 0.00 7 CYS A CA 3
ATOM 1243 C C . CYS A 1 7 ? 3.148 2.495 -0.992 1.00 0.00 7 CYS A C 3
ATOM 1244 O O . CYS A 1 7 ? 2.978 1.901 0.079 1.00 0.00 7 CYS A O 3
ATOM 1251 N N . GLN A 1 8 ? 3.106 3.833 -1.104 1.00 0.00 8 GLN A N 3
ATOM 1252 C CA . GLN A 1 8 ? 2.881 4.751 0.048 1.00 0.00 8 GLN A CA 3
ATOM 1253 C C . GLN A 1 8 ? 1.489 5.446 -0.047 1.00 0.00 8 GLN A C 3
ATOM 1254 O O . GLN A 1 8 ? 0.692 5.305 0.886 1.00 0.00 8 GLN A O 3
ATOM 1268 N N . GLY A 1 9 ? 1.191 6.182 -1.138 1.00 0.00 9 GLY A N 3
ATOM 1269 C CA . GLY A 1 9 ? -0.124 6.830 -1.325 1.00 0.00 9 GLY A CA 3
ATOM 1270 C C . GLY A 1 9 ? -0.096 7.756 -2.544 1.00 0.00 9 GLY A C 3
ATOM 1271 O O . GLY A 1 9 ? 0.421 8.875 -2.465 1.00 0.00 9 GLY A O 3
ATOM 1275 N N . ASP A 1 10 ? -0.645 7.257 -3.667 1.00 0.00 10 ASP A N 3
ATOM 1276 C CA . ASP A 1 10 ? -0.614 7.923 -5.004 1.00 0.00 10 ASP A CA 3
ATOM 1277 C C . ASP A 1 10 ? 0.858 8.143 -5.488 1.00 0.00 10 ASP A C 3
ATOM 1278 O O . ASP A 1 10 ? 1.445 9.211 -5.284 1.00 0.00 10 ASP A O 3
ATOM 1287 N N . ASP A 1 11 ? 1.457 7.087 -6.064 1.00 0.00 11 ASP A N 3
ATOM 1288 C CA . ASP A 1 11 ? 2.934 6.961 -6.182 1.00 0.00 11 ASP A CA 3
ATOM 1289 C C . ASP A 1 11 ? 3.507 7.582 -7.489 1.00 0.00 11 ASP A C 3
ATOM 1290 O O . ASP A 1 11 ? 2.810 7.772 -8.489 1.00 0.00 11 ASP A O 3
ATOM 1299 N N . GLN A 1 12 ? 4.822 7.867 -7.448 1.00 0.00 12 GLN A N 3
ATOM 1300 C CA . GLN A 1 12 ? 5.615 8.281 -8.643 1.00 0.00 12 GLN A CA 3
ATOM 1301 C C . GLN A 1 12 ? 6.058 7.086 -9.550 1.00 0.00 12 GLN A C 3
ATOM 1302 O O . GLN A 1 12 ? 6.002 7.230 -10.775 1.00 0.00 12 GLN A O 3
ATOM 1316 N N . GLU A 1 13 ? 6.493 5.940 -8.977 1.00 0.00 13 GLU A N 3
ATOM 1317 C CA . GLU A 1 13 ? 6.888 4.723 -9.745 1.00 0.00 13 GLU A CA 3
ATOM 1318 C C . GLU A 1 13 ? 5.839 3.577 -9.546 1.00 0.00 13 GLU A C 3
ATOM 1319 O O . GLU A 1 13 ? 4.941 3.637 -8.696 1.00 0.00 13 GLU A O 3
ATOM 1331 N N . LYS A 1 14 ? 5.991 2.501 -10.347 1.00 0.00 14 LYS A N 3
ATOM 1332 C CA . LYS A 1 14 ? 5.193 1.250 -10.207 1.00 0.00 14 LYS A CA 3
ATOM 1333 C C . LYS A 1 14 ? 5.641 0.472 -8.928 1.00 0.00 14 LYS A C 3
ATOM 1334 O O . LYS A 1 14 ? 6.840 0.281 -8.696 1.00 0.00 14 LYS A O 3
ATOM 1353 N N . CYS A 1 15 ? 4.668 0.077 -8.087 1.00 0.00 15 CYS A N 3
ATOM 1354 C CA . CYS A 1 15 ? 4.938 -0.428 -6.716 1.00 0.00 15 CYS A CA 3
ATOM 1355 C C . CYS A 1 15 ? 3.874 -1.478 -6.269 1.00 0.00 15 CYS A C 3
ATOM 1356 O O . CYS A 1 15 ? 2.806 -1.647 -6.867 1.00 0.00 15 CYS A O 3
ATOM 1363 N N . LEU A 1 16 ? 4.191 -2.168 -5.160 1.00 0.00 16 LEU A N 3
ATOM 1364 C CA . LEU A 1 16 ? 3.336 -3.218 -4.549 1.00 0.00 16 LEU A CA 3
ATOM 1365 C C . LEU A 1 16 ? 2.199 -2.581 -3.703 1.00 0.00 16 LEU A C 3
ATOM 1366 O O . LEU A 1 16 ? 2.458 -1.894 -2.712 1.00 0.00 16 LEU A O 3
ATOM 1382 N N . CYS A 1 17 ? 0.943 -2.843 -4.093 1.00 0.00 17 CYS A N 3
ATOM 1383 C CA . CYS A 1 17 ? -0.258 -2.363 -3.366 1.00 0.00 17 CYS A CA 3
ATOM 1384 C C . CYS A 1 17 ? -0.745 -3.510 -2.442 1.00 0.00 17 CYS A C 3
ATOM 1385 O O . CYS A 1 17 ? -1.456 -4.416 -2.887 1.00 0.00 17 CYS A O 3
ATOM 1392 N N . ASN A 1 18 ? -0.264 -3.498 -1.177 1.00 0.00 18 ASN A N 3
ATOM 1393 C CA . ASN A 1 18 ? -0.318 -4.655 -0.231 1.00 0.00 18 ASN A CA 3
ATOM 1394 C C . ASN A 1 18 ? 0.702 -5.748 -0.683 1.00 0.00 18 ASN A C 3
ATOM 1395 O O . ASN A 1 18 ? 1.839 -5.768 -0.203 1.00 0.00 18 ASN A O 3
ATOM 1406 N N . LYS A 1 19 ? 0.301 -6.611 -1.629 1.00 0.00 19 LYS A N 3
ATOM 1407 C CA . LYS A 1 19 ? 1.239 -7.473 -2.406 1.00 0.00 19 LYS A CA 3
ATOM 1408 C C . LYS A 1 19 ? 0.766 -7.648 -3.890 1.00 0.00 19 LYS A C 3
ATOM 1409 O O . LYS A 1 19 ? 0.701 -8.770 -4.404 1.00 0.00 19 LYS A O 3
ATOM 1428 N N . ASP A 1 20 ? 0.463 -6.531 -4.590 1.00 0.00 20 ASP A N 3
ATOM 1429 C CA . ASP A 1 20 ? -0.147 -6.559 -5.947 1.00 0.00 20 ASP A CA 3
ATOM 1430 C C . ASP A 1 20 ? 0.568 -5.495 -6.819 1.00 0.00 20 ASP A C 3
ATOM 1431 O O . ASP A 1 20 ? 0.480 -4.298 -6.536 1.00 0.00 20 ASP A O 3
ATOM 1440 N N . GLU A 1 21 ? 1.236 -5.917 -7.911 1.00 0.00 21 GLU A N 3
ATOM 1441 C CA . GLU A 1 21 ? 1.956 -4.996 -8.834 1.00 0.00 21 GLU A CA 3
ATOM 1442 C C . GLU A 1 21 ? 0.991 -3.995 -9.545 1.00 0.00 21 GLU A C 3
ATOM 1443 O O . GLU A 1 21 ? 0.055 -4.401 -10.241 1.00 0.00 21 GLU A O 3
ATOM 1455 N N . CYS A 1 22 ? 1.190 -2.693 -9.270 1.00 0.00 22 CYS A N 3
ATOM 1456 C CA . CYS A 1 22 ? 0.154 -1.653 -9.497 1.00 0.00 22 CYS A CA 3
ATOM 1457 C C . CYS A 1 22 ? 0.764 -0.373 -10.142 1.00 0.00 22 CYS A C 3
ATOM 1458 O O . CYS A 1 22 ? 1.806 0.075 -9.647 1.00 0.00 22 CYS A O 3
ATOM 1465 N N . PRO A 1 23 ? 0.162 0.286 -11.181 1.00 0.00 23 PRO A N 3
ATOM 1466 C CA . PRO A 1 23 ? 0.724 1.523 -11.792 1.00 0.00 23 PRO A CA 3
ATOM 1467 C C . PRO A 1 23 ? 0.882 2.763 -10.839 1.00 0.00 23 PRO A C 3
ATOM 1468 O O . PRO A 1 23 ? 0.192 2.807 -9.813 1.00 0.00 23 PRO A O 3
ATOM 1479 N N . PRO A 1 24 ? 1.722 3.797 -11.144 1.00 0.00 24 PRO A N 3
ATOM 1480 C CA . PRO A 1 24 ? 1.820 5.036 -10.324 1.00 0.00 24 PRO A CA 3
ATOM 1481 C C . PRO A 1 24 ? 0.513 5.884 -10.321 1.00 0.00 24 PRO A C 3
ATOM 1482 O O . PRO A 1 24 ? 0.001 6.254 -11.383 1.00 0.00 24 PRO A O 3
ATOM 1493 N N . GLY A 1 25 ? -0.030 6.130 -9.116 1.00 0.00 25 GLY A N 3
ATOM 1494 C CA . GLY A 1 25 ? -1.395 6.691 -8.957 1.00 0.00 25 GLY A CA 3
ATOM 1495 C C . GLY A 1 25 ? -2.476 5.656 -8.566 1.00 0.00 25 GLY A C 3
ATOM 1496 O O . GLY A 1 25 ? -3.198 5.862 -7.587 1.00 0.00 25 GLY A O 3
ATOM 1500 N N . GLN A 1 26 ? -2.582 4.562 -9.344 1.00 0.00 26 GLN A N 3
ATOM 1501 C CA . GLN A 1 26 ? -3.612 3.493 -9.179 1.00 0.00 26 GLN A CA 3
ATOM 1502 C C . GLN A 1 26 ? -3.669 2.704 -7.830 1.00 0.00 26 GLN A C 3
ATOM 1503 O O . GLN A 1 26 ? -4.707 2.087 -7.579 1.00 0.00 26 GLN A O 3
ATOM 1517 N N . CYS A 1 27 ? -2.634 2.719 -6.958 1.00 0.00 27 CYS A N 3
ATOM 1518 C CA . CYS A 1 27 ? -2.695 2.057 -5.626 1.00 0.00 27 CYS A CA 3
ATOM 1519 C C . CYS A 1 27 ? -3.543 2.880 -4.614 1.00 0.00 27 CYS A C 3
ATOM 1520 O O . CYS A 1 27 ? -3.221 4.030 -4.294 1.00 0.00 27 CYS A O 3
ATOM 1527 N N . ARG A 1 28 ? -4.636 2.257 -4.141 1.00 0.00 28 ARG A N 3
ATOM 1528 C CA . ARG A 1 28 ? -5.663 2.915 -3.291 1.00 0.00 28 ARG A CA 3
ATOM 1529 C C . ARG A 1 28 ? -5.613 2.344 -1.848 1.00 0.00 28 ARG A C 3
ATOM 1530 O O . ARG A 1 28 ? -5.379 1.148 -1.644 1.00 0.00 28 ARG A O 3
ATOM 1551 N N . PHE A 1 29 ? -5.830 3.221 -0.850 1.00 0.00 29 PHE A N 3
ATOM 1552 C CA . PHE A 1 29 ? -5.573 2.902 0.582 1.00 0.00 29 PHE A CA 3
ATOM 1553 C C . PHE A 1 29 ? -6.894 3.107 1.395 1.00 0.00 29 PHE A C 3
ATOM 1554 O O . PHE A 1 29 ? -7.141 4.237 1.834 1.00 0.00 29 PHE A O 3
ATOM 1571 N N . PRO A 1 30 ? -7.759 2.075 1.648 1.00 0.00 30 PRO A N 3
ATOM 1572 C CA . PRO A 1 30 ? -8.993 2.232 2.462 1.00 0.00 30 PRO A CA 3
ATOM 1573 C C . PRO A 1 30 ? -8.737 2.155 4.001 1.00 0.00 30 PRO A C 3
ATOM 1574 O O . PRO A 1 30 ? -7.796 1.508 4.476 1.00 0.00 30 PRO A O 3
ATOM 1585 N N . ARG A 1 31 ? -9.603 2.843 4.762 1.00 0.00 31 ARG A N 3
ATOM 1586 C CA . ARG A 1 31 ? -9.396 3.105 6.214 1.00 0.00 31 ARG A CA 3
ATOM 1587 C C . ARG A 1 31 ? -9.758 1.891 7.135 1.00 0.00 31 ARG A C 3
ATOM 1588 O O . ARG A 1 31 ? -10.314 0.874 6.700 1.00 0.00 31 ARG A O 3
ATOM 1609 N N . GLY A 1 32 ? -9.409 2.020 8.432 1.00 0.00 32 GLY A N 3
ATOM 1610 C CA . GLY A 1 32 ? -9.866 1.092 9.491 1.00 0.00 32 GLY A CA 3
ATOM 1611 C C . GLY A 1 32 ? -9.087 -0.234 9.519 1.00 0.00 32 GLY A C 3
ATOM 1612 O O . GLY A 1 32 ? -7.886 -0.245 9.805 1.00 0.00 32 GLY A O 3
ATOM 1616 N N . ASP A 1 33 ? -9.792 -1.331 9.196 1.00 0.00 33 ASP A N 3
ATOM 1617 C CA . ASP A 1 33 ? -9.154 -2.647 8.926 1.00 0.00 33 ASP A CA 3
ATOM 1618 C C . ASP A 1 33 ? -9.553 -3.100 7.488 1.00 0.00 33 ASP A C 3
ATOM 1619 O O . ASP A 1 33 ? -10.322 -4.050 7.303 1.00 0.00 33 ASP A O 3
ATOM 1628 N N . ALA A 1 34 ? -8.992 -2.410 6.475 1.00 0.00 34 ALA A N 3
ATOM 1629 C CA . ALA A 1 34 ? -9.161 -2.766 5.047 1.00 0.00 34 ALA A CA 3
ATOM 1630 C C . ALA A 1 34 ? -7.795 -2.582 4.337 1.00 0.00 34 ALA A C 3
ATOM 1631 O O . ALA A 1 34 ? -7.151 -1.529 4.422 1.00 0.00 34 ALA A O 3
ATOM 1638 N N . ASP A 1 35 ? -7.371 -3.643 3.634 1.00 0.00 35 ASP A N 3
ATOM 1639 C CA . ASP A 1 35 ? -6.010 -3.733 3.034 1.00 0.00 35 ASP A CA 3
ATOM 1640 C C . ASP A 1 35 ? -5.876 -2.916 1.698 1.00 0.00 35 ASP A C 3
ATOM 1641 O O . ASP A 1 35 ? -6.857 -2.857 0.946 1.00 0.00 35 ASP A O 3
ATOM 1650 N N . PRO A 1 36 ? -4.694 -2.327 1.331 1.00 0.00 36 PRO A N 3
ATOM 1651 C CA . PRO A 1 36 ? -4.501 -1.606 0.043 1.00 0.00 36 PRO A CA 3
ATOM 1652 C C . PRO A 1 36 ? -4.746 -2.451 -1.241 1.00 0.00 36 PRO A C 3
ATOM 1653 O O . PRO A 1 36 ? -4.179 -3.537 -1.400 1.00 0.00 36 PRO A O 3
ATOM 1664 N N . TYR A 1 37 ? -5.610 -1.937 -2.130 1.00 0.00 37 TYR A N 3
ATOM 1665 C CA . TYR A 1 37 ? -6.006 -2.632 -3.386 1.00 0.00 37 TYR A CA 3
ATOM 1666 C C . TYR A 1 37 ? -5.528 -1.819 -4.618 1.00 0.00 37 TYR A C 3
ATOM 1667 O O . TYR A 1 37 ? -5.583 -0.584 -4.633 1.00 0.00 37 TYR A O 3
ATOM 1685 N N . CYS A 1 38 ? -5.129 -2.535 -5.683 1.00 0.00 38 CYS A N 3
ATOM 1686 C CA . CYS A 1 38 ? -4.823 -1.907 -6.990 1.00 0.00 38 CYS A CA 3
ATOM 1687 C C . CYS A 1 38 ? -6.120 -1.690 -7.816 1.00 0.00 38 CYS A C 3
ATOM 1688 O O . CYS A 1 38 ? -6.935 -2.605 -7.980 1.00 0.00 38 CYS A O 3
ATOM 1695 N N . GLU A 1 39 ? -6.273 -0.471 -8.360 1.00 0.00 39 GLU A N 3
ATOM 1696 C CA . GLU A 1 39 ? -7.399 -0.119 -9.261 1.00 0.00 39 GLU A CA 3
ATOM 1697 C C . GLU A 1 39 ? -7.105 -0.611 -10.702 1.00 0.00 39 GLU A C 3
ATOM 1698 O O . GLU A 1 39 ? -6.023 -0.312 -11.258 1.00 0.00 39 GLU A O 3
ATOM 1711 N N . ALA A 1 1 ? 11.996 -10.378 -13.977 1.00 0.00 1 ALA A N 4
ATOM 1712 C CA . ALA A 1 1 ? 11.219 -10.277 -12.724 1.00 0.00 1 ALA A CA 4
ATOM 1713 C C . ALA A 1 1 ? 11.193 -8.794 -12.241 1.00 0.00 1 ALA A C 4
ATOM 1714 O O . ALA A 1 1 ? 12.250 -8.310 -11.817 1.00 0.00 1 ALA A O 4
ATOM 1723 N N . PRO A 1 2 ? 10.048 -8.040 -12.253 1.00 0.00 2 PRO A N 4
ATOM 1724 C CA . PRO A 1 2 ? 9.998 -6.622 -11.803 1.00 0.00 2 PRO A CA 4
ATOM 1725 C C . PRO A 1 2 ? 10.305 -6.422 -10.291 1.00 0.00 2 PRO A C 4
ATOM 1726 O O . PRO A 1 2 ? 9.633 -7.002 -9.431 1.00 0.00 2 PRO A O 4
ATOM 1737 N N . ARG A 1 3 ? 11.337 -5.614 -9.993 1.00 0.00 3 ARG A N 4
ATOM 1738 C CA . ARG A 1 3 ? 11.834 -5.407 -8.610 1.00 0.00 3 ARG A CA 4
ATOM 1739 C C . ARG A 1 3 ? 11.221 -4.088 -8.065 1.00 0.00 3 ARG A C 4
ATOM 1740 O O . ARG A 1 3 ? 11.737 -2.991 -8.306 1.00 0.00 3 ARG A O 4
ATOM 1761 N N . LEU A 1 4 ? 10.074 -4.220 -7.373 1.00 0.00 4 LEU A N 4
ATOM 1762 C CA . LEU A 1 4 ? 9.166 -3.083 -7.100 1.00 0.00 4 LEU A CA 4
ATOM 1763 C C . LEU A 1 4 ? 9.236 -2.644 -5.602 1.00 0.00 4 LEU A C 4
ATOM 1764 O O . LEU A 1 4 ? 9.077 -3.510 -4.733 1.00 0.00 4 LEU A O 4
ATOM 1780 N N . PRO A 1 5 ? 9.365 -1.329 -5.246 1.00 0.00 5 PRO A N 4
ATOM 1781 C CA . PRO A 1 5 ? 9.096 -0.819 -3.869 1.00 0.00 5 PRO A CA 4
ATOM 1782 C C . PRO A 1 5 ? 7.678 -1.133 -3.297 1.00 0.00 5 PRO A C 4
ATOM 1783 O O . PRO A 1 5 ? 6.809 -1.629 -4.016 1.00 0.00 5 PRO A O 4
ATOM 1794 N N . GLN A 1 6 ? 7.441 -0.818 -2.014 1.00 0.00 6 GLN A N 4
ATOM 1795 C CA . GLN A 1 6 ? 6.084 -0.842 -1.411 1.00 0.00 6 GLN A CA 4
ATOM 1796 C C . GLN A 1 6 ? 5.410 0.549 -1.596 1.00 0.00 6 GLN A C 4
ATOM 1797 O O . GLN A 1 6 ? 6.046 1.605 -1.493 1.00 0.00 6 GLN A O 4
ATOM 1811 N N . CYS A 1 7 ? 4.099 0.512 -1.876 1.00 0.00 7 CYS A N 4
ATOM 1812 C CA . CYS A 1 7 ? 3.303 1.721 -2.221 1.00 0.00 7 CYS A CA 4
ATOM 1813 C C . CYS A 1 7 ? 3.125 2.724 -1.037 1.00 0.00 7 CYS A C 4
ATOM 1814 O O . CYS A 1 7 ? 3.171 2.350 0.140 1.00 0.00 7 CYS A O 4
ATOM 1821 N N . GLN A 1 8 ? 2.914 4.004 -1.395 1.00 0.00 8 GLN A N 4
ATOM 1822 C CA . GLN A 1 8 ? 2.652 5.110 -0.428 1.00 0.00 8 GLN A CA 4
ATOM 1823 C C . GLN A 1 8 ? 1.153 5.551 -0.382 1.00 0.00 8 GLN A C 4
ATOM 1824 O O . GLN A 1 8 ? 0.600 5.677 0.715 1.00 0.00 8 GLN A O 4
ATOM 1838 N N . GLY A 1 9 ? 0.515 5.801 -1.543 1.00 0.00 9 GLY A N 4
ATOM 1839 C CA . GLY A 1 9 ? -0.837 6.395 -1.625 1.00 0.00 9 GLY A CA 4
ATOM 1840 C C . GLY A 1 9 ? -0.852 7.423 -2.764 1.00 0.00 9 GLY A C 4
ATOM 1841 O O . GLY A 1 9 ? -0.521 8.590 -2.536 1.00 0.00 9 GLY A O 4
ATOM 1845 N N . ASP A 1 10 ? -1.185 6.964 -3.991 1.00 0.00 10 ASP A N 4
ATOM 1846 C CA . ASP A 1 10 ? -1.009 7.731 -5.261 1.00 0.00 10 ASP A CA 4
ATOM 1847 C C . ASP A 1 10 ? 0.513 7.959 -5.538 1.00 0.00 10 ASP A C 4
ATOM 1848 O O . ASP A 1 10 ? 1.107 8.932 -5.062 1.00 0.00 10 ASP A O 4
ATOM 1857 N N . ASP A 1 11 ? 1.132 7.009 -6.257 1.00 0.00 11 ASP A N 4
ATOM 1858 C CA . ASP A 1 11 ? 2.609 6.849 -6.291 1.00 0.00 11 ASP A CA 4
ATOM 1859 C C . ASP A 1 11 ? 3.288 7.589 -7.477 1.00 0.00 11 ASP A C 4
ATOM 1860 O O . ASP A 1 11 ? 2.693 7.844 -8.529 1.00 0.00 11 ASP A O 4
ATOM 1869 N N . GLN A 1 12 ? 4.592 7.861 -7.284 1.00 0.00 12 GLN A N 4
ATOM 1870 C CA . GLN A 1 12 ? 5.517 8.283 -8.375 1.00 0.00 12 GLN A CA 4
ATOM 1871 C C . GLN A 1 12 ? 5.988 7.098 -9.284 1.00 0.00 12 GLN A C 4
ATOM 1872 O O . GLN A 1 12 ? 6.008 7.272 -10.506 1.00 0.00 12 GLN A O 4
ATOM 1886 N N . GLU A 1 13 ? 6.367 5.931 -8.712 1.00 0.00 13 GLU A N 4
ATOM 1887 C CA . GLU A 1 13 ? 6.840 4.742 -9.483 1.00 0.00 13 GLU A CA 4
ATOM 1888 C C . GLU A 1 13 ? 5.869 3.529 -9.304 1.00 0.00 13 GLU A C 4
ATOM 1889 O O . GLU A 1 13 ? 4.957 3.529 -8.468 1.00 0.00 13 GLU A O 4
ATOM 1901 N N . LYS A 1 14 ? 6.092 2.467 -10.108 1.00 0.00 14 LYS A N 4
ATOM 1902 C CA . LYS A 1 14 ? 5.335 1.186 -10.007 1.00 0.00 14 LYS A CA 4
ATOM 1903 C C . LYS A 1 14 ? 5.739 0.423 -8.707 1.00 0.00 14 LYS A C 4
ATOM 1904 O O . LYS A 1 14 ? 6.928 0.268 -8.409 1.00 0.00 14 LYS A O 4
ATOM 1923 N N . CYS A 1 15 ? 4.731 0.005 -7.921 1.00 0.00 15 CYS A N 4
ATOM 1924 C CA . CYS A 1 15 ? 4.931 -0.462 -6.526 1.00 0.00 15 CYS A CA 4
ATOM 1925 C C . CYS A 1 15 ? 3.922 -1.588 -6.145 1.00 0.00 15 CYS A C 4
ATOM 1926 O O . CYS A 1 15 ? 2.934 -1.862 -6.836 1.00 0.00 15 CYS A O 4
ATOM 1933 N N . LEU A 1 16 ? 4.184 -2.219 -4.989 1.00 0.00 16 LEU A N 4
ATOM 1934 C CA . LEU A 1 16 ? 3.335 -3.291 -4.411 1.00 0.00 16 LEU A CA 4
ATOM 1935 C C . LEU A 1 16 ? 2.143 -2.664 -3.637 1.00 0.00 16 LEU A C 4
ATOM 1936 O O . LEU A 1 16 ? 2.325 -2.040 -2.587 1.00 0.00 16 LEU A O 4
ATOM 1952 N N . CYS A 1 17 ? 0.927 -2.848 -4.172 1.00 0.00 17 CYS A N 4
ATOM 1953 C CA . CYS A 1 17 ? -0.330 -2.421 -3.511 1.00 0.00 17 CYS A CA 4
ATOM 1954 C C . CYS A 1 17 ? -0.884 -3.650 -2.747 1.00 0.00 17 CYS A C 4
ATOM 1955 O O . CYS A 1 17 ? -1.298 -4.632 -3.375 1.00 0.00 17 CYS A O 4
ATOM 1962 N N . ASN A 1 18 ? -0.791 -3.615 -1.396 1.00 0.00 18 ASN A N 4
ATOM 1963 C CA . ASN A 1 18 ? -0.975 -4.794 -0.496 1.00 0.00 18 ASN A CA 4
ATOM 1964 C C . ASN A 1 18 ? 0.233 -5.766 -0.668 1.00 0.00 18 ASN A C 4
ATOM 1965 O O . ASN A 1 18 ? 1.241 -5.662 0.035 1.00 0.00 18 ASN A O 4
ATOM 1976 N N . LYS A 1 19 ? 0.095 -6.690 -1.623 1.00 0.00 19 LYS A N 4
ATOM 1977 C CA . LYS A 1 19 ? 1.175 -7.604 -2.077 1.00 0.00 19 LYS A CA 4
ATOM 1978 C C . LYS A 1 19 ? 0.879 -8.020 -3.558 1.00 0.00 19 LYS A C 4
ATOM 1979 O O . LYS A 1 19 ? 0.775 -9.210 -3.877 1.00 0.00 19 LYS A O 4
ATOM 1998 N N . ASP A 1 20 ? 0.762 -7.023 -4.468 1.00 0.00 20 ASP A N 4
ATOM 1999 C CA . ASP A 1 20 ? 0.466 -7.246 -5.908 1.00 0.00 20 ASP A CA 4
ATOM 2000 C C . ASP A 1 20 ? 0.911 -5.980 -6.697 1.00 0.00 20 ASP A C 4
ATOM 2001 O O . ASP A 1 20 ? 0.638 -4.844 -6.298 1.00 0.00 20 ASP A O 4
ATOM 2010 N N . GLU A 1 21 ? 1.541 -6.196 -7.862 1.00 0.00 21 GLU A N 4
ATOM 2011 C CA . GLU A 1 21 ? 2.070 -5.108 -8.727 1.00 0.00 21 GLU A CA 4
ATOM 2012 C C . GLU A 1 21 ? 0.970 -4.159 -9.297 1.00 0.00 21 GLU A C 4
ATOM 2013 O O . GLU A 1 21 ? -0.088 -4.609 -9.750 1.00 0.00 21 GLU A O 4
ATOM 2025 N N . CYS A 1 22 ? 1.239 -2.842 -9.222 1.00 0.00 22 CYS A N 4
ATOM 2026 C CA . CYS A 1 22 ? 0.236 -1.789 -9.516 1.00 0.00 22 CYS A CA 4
ATOM 2027 C C . CYS A 1 22 ? 0.941 -0.545 -10.142 1.00 0.00 22 CYS A C 4
ATOM 2028 O O . CYS A 1 22 ? 1.832 0.004 -9.481 1.00 0.00 22 CYS A O 4
ATOM 2035 N N . PRO A 1 23 ? 0.571 -0.028 -11.355 1.00 0.00 23 PRO A N 4
ATOM 2036 C CA . PRO A 1 23 ? 1.161 1.213 -11.937 1.00 0.00 23 PRO A CA 4
ATOM 2037 C C . PRO A 1 23 ? 1.075 2.521 -11.070 1.00 0.00 23 PRO A C 4
ATOM 2038 O O . PRO A 1 23 ? 0.209 2.584 -10.189 1.00 0.00 23 PRO A O 4
ATOM 2049 N N . PRO A 1 24 ? 1.916 3.581 -11.283 1.00 0.00 24 PRO A N 4
ATOM 2050 C CA . PRO A 1 24 ? 1.898 4.815 -10.451 1.00 0.00 24 PRO A CA 4
ATOM 2051 C C . PRO A 1 24 ? 0.590 5.650 -10.563 1.00 0.00 24 PRO A C 4
ATOM 2052 O O . PRO A 1 24 ? 0.086 5.892 -11.665 1.00 0.00 24 PRO A O 4
ATOM 2063 N N . GLY A 1 25 ? 0.051 6.049 -9.399 1.00 0.00 25 GLY A N 4
ATOM 2064 C CA . GLY A 1 25 ? -1.280 6.695 -9.314 1.00 0.00 25 GLY A CA 4
ATOM 2065 C C . GLY A 1 25 ? -2.408 5.788 -8.771 1.00 0.00 25 GLY A C 4
ATOM 2066 O O . GLY A 1 25 ? -3.127 6.190 -7.853 1.00 0.00 25 GLY A O 4
ATOM 2070 N N . GLN A 1 26 ? -2.578 4.589 -9.360 1.00 0.00 26 GLN A N 4
ATOM 2071 C CA . GLN A 1 26 ? -3.726 3.682 -9.073 1.00 0.00 26 GLN A CA 4
ATOM 2072 C C . GLN A 1 26 ? -3.784 2.998 -7.667 1.00 0.00 26 GLN A C 4
ATOM 2073 O O . GLN A 1 26 ? -4.867 2.519 -7.320 1.00 0.00 26 GLN A O 4
ATOM 2087 N N . CYS A 1 27 ? -2.705 2.940 -6.853 1.00 0.00 27 CYS A N 4
ATOM 2088 C CA . CYS A 1 27 ? -2.740 2.269 -5.525 1.00 0.00 27 CYS A CA 4
ATOM 2089 C C . CYS A 1 27 ? -3.501 3.118 -4.466 1.00 0.00 27 CYS A C 4
ATOM 2090 O O . CYS A 1 27 ? -3.044 4.186 -4.045 1.00 0.00 27 CYS A O 4
ATOM 2097 N N . ARG A 1 28 ? -4.678 2.610 -4.068 1.00 0.00 28 ARG A N 4
ATOM 2098 C CA . ARG A 1 28 ? -5.616 3.300 -3.146 1.00 0.00 28 ARG A CA 4
ATOM 2099 C C . ARG A 1 28 ? -5.528 2.666 -1.733 1.00 0.00 28 ARG A C 4
ATOM 2100 O O . ARG A 1 28 ? -5.397 1.447 -1.603 1.00 0.00 28 ARG A O 4
ATOM 2121 N N . PHE A 1 29 ? -5.619 3.500 -0.683 1.00 0.00 29 PHE A N 4
ATOM 2122 C CA . PHE A 1 29 ? -5.405 3.056 0.723 1.00 0.00 29 PHE A CA 4
ATOM 2123 C C . PHE A 1 29 ? -6.736 3.241 1.527 1.00 0.00 29 PHE A C 4
ATOM 2124 O O . PHE A 1 29 ? -6.962 4.348 2.031 1.00 0.00 29 PHE A O 4
ATOM 2141 N N . PRO A 1 30 ? -7.623 2.214 1.710 1.00 0.00 30 PRO A N 4
ATOM 2142 C CA . PRO A 1 30 ? -8.839 2.331 2.562 1.00 0.00 30 PRO A CA 4
ATOM 2143 C C . PRO A 1 30 ? -8.542 2.215 4.093 1.00 0.00 30 PRO A C 4
ATOM 2144 O O . PRO A 1 30 ? -7.531 1.644 4.522 1.00 0.00 30 PRO A O 4
ATOM 2155 N N . ARG A 1 31 ? -9.453 2.781 4.901 1.00 0.00 31 ARG A N 4
ATOM 2156 C CA . ARG A 1 31 ? -9.236 2.996 6.358 1.00 0.00 31 ARG A CA 4
ATOM 2157 C C . ARG A 1 31 ? -9.446 1.712 7.227 1.00 0.00 31 ARG A C 4
ATOM 2158 O O . ARG A 1 31 ? -10.044 0.716 6.799 1.00 0.00 31 ARG A O 4
ATOM 2179 N N . GLY A 1 32 ? -8.931 1.765 8.472 1.00 0.00 32 GLY A N 4
ATOM 2180 C CA . GLY A 1 32 ? -9.224 0.754 9.513 1.00 0.00 32 GLY A CA 4
ATOM 2181 C C . GLY A 1 32 ? -8.467 -0.574 9.328 1.00 0.00 32 GLY A C 4
ATOM 2182 O O . GLY A 1 32 ? -7.233 -0.592 9.329 1.00 0.00 32 GLY A O 4
ATOM 2186 N N . ASP A 1 33 ? -9.230 -1.665 9.153 1.00 0.00 33 ASP A N 4
ATOM 2187 C CA . ASP A 1 33 ? -8.678 -2.992 8.779 1.00 0.00 33 ASP A CA 4
ATOM 2188 C C . ASP A 1 33 ? -9.106 -3.343 7.318 1.00 0.00 33 ASP A C 4
ATOM 2189 O O . ASP A 1 33 ? -9.814 -4.326 7.071 1.00 0.00 33 ASP A O 4
ATOM 2198 N N . ALA A 1 34 ? -8.630 -2.536 6.347 1.00 0.00 34 ALA A N 4
ATOM 2199 C CA . ALA A 1 34 ? -8.831 -2.778 4.901 1.00 0.00 34 ALA A CA 4
ATOM 2200 C C . ALA A 1 34 ? -7.484 -2.513 4.179 1.00 0.00 34 ALA A C 4
ATOM 2201 O O . ALA A 1 34 ? -6.848 -1.463 4.343 1.00 0.00 34 ALA A O 4
ATOM 2208 N N . ASP A 1 35 ? -7.066 -3.502 3.378 1.00 0.00 35 ASP A N 4
ATOM 2209 C CA . ASP A 1 35 ? -5.717 -3.529 2.745 1.00 0.00 35 ASP A CA 4
ATOM 2210 C C . ASP A 1 35 ? -5.657 -2.709 1.406 1.00 0.00 35 ASP A C 4
ATOM 2211 O O . ASP A 1 35 ? -6.694 -2.577 0.745 1.00 0.00 35 ASP A O 4
ATOM 2220 N N . PRO A 1 36 ? -4.482 -2.169 0.950 1.00 0.00 36 PRO A N 4
ATOM 2221 C CA . PRO A 1 36 ? -4.393 -1.325 -0.273 1.00 0.00 36 PRO A CA 4
ATOM 2222 C C . PRO A 1 36 ? -4.742 -2.049 -1.607 1.00 0.00 36 PRO A C 4
ATOM 2223 O O . PRO A 1 36 ? -4.106 -3.044 -1.966 1.00 0.00 36 PRO A O 4
ATOM 2234 N N . TYR A 1 37 ? -5.760 -1.541 -2.323 1.00 0.00 37 TYR A N 4
ATOM 2235 C CA . TYR A 1 37 ? -6.239 -2.144 -3.598 1.00 0.00 37 TYR A CA 4
ATOM 2236 C C . TYR A 1 37 ? -5.726 -1.329 -4.818 1.00 0.00 37 TYR A C 4
ATOM 2237 O O . TYR A 1 37 ? -5.755 -0.094 -4.819 1.00 0.00 37 TYR A O 4
ATOM 2255 N N . CYS A 1 38 ? -5.330 -2.043 -5.885 1.00 0.00 38 CYS A N 4
ATOM 2256 C CA . CYS A 1 38 ? -5.007 -1.419 -7.193 1.00 0.00 38 CYS A CA 4
ATOM 2257 C C . CYS A 1 38 ? -6.314 -1.130 -7.984 1.00 0.00 38 CYS A C 4
ATOM 2258 O O . CYS A 1 38 ? -7.172 -2.010 -8.133 1.00 0.00 38 CYS A O 4
ATOM 2265 N N . GLU A 1 39 ? -6.464 0.116 -8.468 1.00 0.00 39 GLU A N 4
ATOM 2266 C CA . GLU A 1 39 ? -7.730 0.604 -9.078 1.00 0.00 39 GLU A CA 4
ATOM 2267 C C . GLU A 1 39 ? -7.981 -0.012 -10.478 1.00 0.00 39 GLU A C 4
ATOM 2268 O O . GLU A 1 39 ? -7.081 0.022 -11.347 1.00 0.00 39 GLU A O 4
ATOM 2281 N N . ALA A 1 1 ? 12.765 -10.051 -13.949 1.00 0.00 1 ALA A N 5
ATOM 2282 C CA . ALA A 1 1 ? 11.844 -10.090 -12.794 1.00 0.00 1 ALA A CA 5
ATOM 2283 C C . ALA A 1 1 ? 11.660 -8.652 -12.216 1.00 0.00 1 ALA A C 5
ATOM 2284 O O . ALA A 1 1 ? 12.647 -8.111 -11.702 1.00 0.00 1 ALA A O 5
ATOM 2293 N N . PRO A 1 2 ? 10.454 -8.001 -12.236 1.00 0.00 2 PRO A N 5
ATOM 2294 C CA . PRO A 1 2 ? 10.250 -6.643 -11.662 1.00 0.00 2 PRO A CA 5
ATOM 2295 C C . PRO A 1 2 ? 10.485 -6.547 -10.126 1.00 0.00 2 PRO A C 5
ATOM 2296 O O . PRO A 1 2 ? 9.792 -7.197 -9.335 1.00 0.00 2 PRO A O 5
ATOM 2307 N N . ARG A 1 3 ? 11.480 -5.734 -9.734 1.00 0.00 3 ARG A N 5
ATOM 2308 C CA . ARG A 1 3 ? 11.871 -5.533 -8.317 1.00 0.00 3 ARG A CA 5
ATOM 2309 C C . ARG A 1 3 ? 11.294 -4.165 -7.864 1.00 0.00 3 ARG A C 5
ATOM 2310 O O . ARG A 1 3 ? 11.875 -3.105 -8.123 1.00 0.00 3 ARG A O 5
ATOM 2331 N N . LEU A 1 4 ? 10.106 -4.215 -7.236 1.00 0.00 4 LEU A N 5
ATOM 2332 C CA . LEU A 1 4 ? 9.226 -3.033 -7.088 1.00 0.00 4 LEU A CA 5
ATOM 2333 C C . LEU A 1 4 ? 9.217 -2.514 -5.615 1.00 0.00 4 LEU A C 5
ATOM 2334 O O . LEU A 1 4 ? 8.949 -3.320 -4.716 1.00 0.00 4 LEU A O 5
ATOM 2350 N N . PRO A 1 5 ? 9.406 -1.192 -5.319 1.00 0.00 5 PRO A N 5
ATOM 2351 C CA . PRO A 1 5 ? 9.104 -0.598 -3.984 1.00 0.00 5 PRO A CA 5
ATOM 2352 C C . PRO A 1 5 ? 7.647 -0.805 -3.479 1.00 0.00 5 PRO A C 5
ATOM 2353 O O . PRO A 1 5 ? 6.753 -1.096 -4.270 1.00 0.00 5 PRO A O 5
ATOM 2364 N N . GLN A 1 6 ? 7.409 -0.617 -2.174 1.00 0.00 6 GLN A N 5
ATOM 2365 C CA . GLN A 1 6 ? 6.041 -0.637 -1.595 1.00 0.00 6 GLN A CA 5
ATOM 2366 C C . GLN A 1 6 ? 5.414 0.782 -1.678 1.00 0.00 6 GLN A C 5
ATOM 2367 O O . GLN A 1 6 ? 6.037 1.795 -1.337 1.00 0.00 6 GLN A O 5
ATOM 2381 N N . CYS A 1 7 ? 4.146 0.808 -2.117 1.00 0.00 7 CYS A N 5
ATOM 2382 C CA . CYS A 1 7 ? 3.341 2.054 -2.215 1.00 0.00 7 CYS A CA 5
ATOM 2383 C C . CYS A 1 7 ? 2.967 2.633 -0.816 1.00 0.00 7 CYS A C 5
ATOM 2384 O O . CYS A 1 7 ? 2.753 1.903 0.158 1.00 0.00 7 CYS A O 5
ATOM 2391 N N . GLN A 1 8 ? 2.873 3.971 -0.769 1.00 0.00 8 GLN A N 5
ATOM 2392 C CA . GLN A 1 8 ? 2.396 4.735 0.419 1.00 0.00 8 GLN A CA 5
ATOM 2393 C C . GLN A 1 8 ? 1.001 5.391 0.166 1.00 0.00 8 GLN A C 5
ATOM 2394 O O . GLN A 1 8 ? 0.125 5.263 1.027 1.00 0.00 8 GLN A O 5
ATOM 2408 N N . GLY A 1 9 ? 0.791 6.087 -0.973 1.00 0.00 9 GLY A N 5
ATOM 2409 C CA . GLY A 1 9 ? -0.517 6.675 -1.320 1.00 0.00 9 GLY A CA 5
ATOM 2410 C C . GLY A 1 9 ? -0.367 7.634 -2.506 1.00 0.00 9 GLY A C 5
ATOM 2411 O O . GLY A 1 9 ? 0.086 8.770 -2.338 1.00 0.00 9 GLY A O 5
ATOM 2415 N N . ASP A 1 10 ? -0.749 7.144 -3.700 1.00 0.00 10 ASP A N 5
ATOM 2416 C CA . ASP A 1 10 ? -0.631 7.869 -5.002 1.00 0.00 10 ASP A CA 5
ATOM 2417 C C . ASP A 1 10 ? 0.865 8.178 -5.351 1.00 0.00 10 ASP A C 5
ATOM 2418 O O . ASP A 1 10 ? 1.378 9.257 -5.035 1.00 0.00 10 ASP A O 5
ATOM 2427 N N . ASP A 1 11 ? 1.554 7.196 -5.959 1.00 0.00 11 ASP A N 5
ATOM 2428 C CA . ASP A 1 11 ? 3.043 7.173 -6.040 1.00 0.00 11 ASP A CA 5
ATOM 2429 C C . ASP A 1 11 ? 3.579 7.554 -7.452 1.00 0.00 11 ASP A C 5
ATOM 2430 O O . ASP A 1 11 ? 2.853 7.577 -8.451 1.00 0.00 11 ASP A O 5
ATOM 2439 N N . GLN A 1 12 ? 4.893 7.850 -7.505 1.00 0.00 12 GLN A N 5
ATOM 2440 C CA . GLN A 1 12 ? 5.610 8.221 -8.761 1.00 0.00 12 GLN A CA 5
ATOM 2441 C C . GLN A 1 12 ? 5.915 7.020 -9.715 1.00 0.00 12 GLN A C 5
ATOM 2442 O O . GLN A 1 12 ? 5.718 7.177 -10.924 1.00 0.00 12 GLN A O 5
ATOM 2456 N N . GLU A 1 13 ? 6.396 5.863 -9.205 1.00 0.00 13 GLU A N 5
ATOM 2457 C CA . GLU A 1 13 ? 6.723 4.665 -10.032 1.00 0.00 13 GLU A CA 5
ATOM 2458 C C . GLU A 1 13 ? 5.752 3.470 -9.776 1.00 0.00 13 GLU A C 5
ATOM 2459 O O . GLU A 1 13 ? 4.888 3.496 -8.890 1.00 0.00 13 GLU A O 5
ATOM 2471 N N . LYS A 1 14 ? 5.938 2.399 -10.576 1.00 0.00 14 LYS A N 5
ATOM 2472 C CA . LYS A 1 14 ? 5.204 1.114 -10.409 1.00 0.00 14 LYS A CA 5
ATOM 2473 C C . LYS A 1 14 ? 5.681 0.385 -9.111 1.00 0.00 14 LYS A C 5
ATOM 2474 O O . LYS A 1 14 ? 6.884 0.280 -8.844 1.00 0.00 14 LYS A O 5
ATOM 2493 N N . CYS A 1 15 ? 4.711 -0.052 -8.294 1.00 0.00 15 CYS A N 5
ATOM 2494 C CA . CYS A 1 15 ? 4.954 -0.479 -6.893 1.00 0.00 15 CYS A CA 5
ATOM 2495 C C . CYS A 1 15 ? 4.118 -1.741 -6.526 1.00 0.00 15 CYS A C 5
ATOM 2496 O O . CYS A 1 15 ? 3.188 -2.146 -7.229 1.00 0.00 15 CYS A O 5
ATOM 2503 N N . LEU A 1 16 ? 4.417 -2.308 -5.346 1.00 0.00 16 LEU A N 5
ATOM 2504 C CA . LEU A 1 16 ? 3.560 -3.323 -4.682 1.00 0.00 16 LEU A CA 5
ATOM 2505 C C . LEU A 1 16 ? 2.366 -2.613 -3.981 1.00 0.00 16 LEU A C 5
ATOM 2506 O O . LEU A 1 16 ? 2.562 -1.751 -3.119 1.00 0.00 16 LEU A O 5
ATOM 2522 N N . CYS A 1 17 ? 1.140 -3.006 -4.351 1.00 0.00 17 CYS A N 5
ATOM 2523 C CA . CYS A 1 17 ? -0.101 -2.559 -3.672 1.00 0.00 17 CYS A CA 5
ATOM 2524 C C . CYS A 1 17 ? -0.622 -3.760 -2.847 1.00 0.00 17 CYS A C 5
ATOM 2525 O O . CYS A 1 17 ? -1.163 -4.720 -3.407 1.00 0.00 17 CYS A O 5
ATOM 2532 N N . ASN A 1 18 ? -0.362 -3.718 -1.522 1.00 0.00 18 ASN A N 5
ATOM 2533 C CA . ASN A 1 18 ? -0.497 -4.870 -0.583 1.00 0.00 18 ASN A CA 5
ATOM 2534 C C . ASN A 1 18 ? 0.698 -5.846 -0.826 1.00 0.00 18 ASN A C 5
ATOM 2535 O O . ASN A 1 18 ? 1.754 -5.707 -0.205 1.00 0.00 18 ASN A O 5
ATOM 2546 N N . LYS A 1 19 ? 0.512 -6.799 -1.752 1.00 0.00 19 LYS A N 5
ATOM 2547 C CA . LYS A 1 19 ? 1.597 -7.664 -2.295 1.00 0.00 19 LYS A CA 5
ATOM 2548 C C . LYS A 1 19 ? 1.388 -7.988 -3.817 1.00 0.00 19 LYS A C 5
ATOM 2549 O O . LYS A 1 19 ? 1.588 -9.131 -4.242 1.00 0.00 19 LYS A O 5
ATOM 2568 N N . ASP A 1 20 ? 1.010 -6.988 -4.648 1.00 0.00 20 ASP A N 5
ATOM 2569 C CA . ASP A 1 20 ? 0.578 -7.211 -6.056 1.00 0.00 20 ASP A CA 5
ATOM 2570 C C . ASP A 1 20 ? 1.020 -5.993 -6.909 1.00 0.00 20 ASP A C 5
ATOM 2571 O O . ASP A 1 20 ? 0.699 -4.848 -6.575 1.00 0.00 20 ASP A O 5
ATOM 2580 N N . GLU A 1 21 ? 1.707 -6.238 -8.044 1.00 0.00 21 GLU A N 5
ATOM 2581 C CA . GLU A 1 21 ? 2.222 -5.161 -8.935 1.00 0.00 21 GLU A CA 5
ATOM 2582 C C . GLU A 1 21 ? 1.098 -4.257 -9.532 1.00 0.00 21 GLU A C 5
ATOM 2583 O O . GLU A 1 21 ? 0.060 -4.751 -9.987 1.00 0.00 21 GLU A O 5
ATOM 2595 N N . CYS A 1 22 ? 1.303 -2.931 -9.449 1.00 0.00 22 CYS A N 5
ATOM 2596 C CA . CYS A 1 22 ? 0.228 -1.931 -9.668 1.00 0.00 22 CYS A CA 5
ATOM 2597 C C . CYS A 1 22 ? 0.800 -0.624 -10.300 1.00 0.00 22 CYS A C 5
ATOM 2598 O O . CYS A 1 22 ? 1.786 -0.108 -9.759 1.00 0.00 22 CYS A O 5
ATOM 2605 N N . PRO A 1 23 ? 0.208 -0.012 -11.373 1.00 0.00 23 PRO A N 5
ATOM 2606 C CA . PRO A 1 23 ? 0.681 1.281 -11.946 1.00 0.00 23 PRO A CA 5
ATOM 2607 C C . PRO A 1 23 ? 0.790 2.508 -10.973 1.00 0.00 23 PRO A C 5
ATOM 2608 O O . PRO A 1 23 ? 0.075 2.521 -9.964 1.00 0.00 23 PRO A O 5
ATOM 2619 N N . PRO A 1 24 ? 1.623 3.560 -11.241 1.00 0.00 24 PRO A N 5
ATOM 2620 C CA . PRO A 1 24 ? 1.731 4.761 -10.368 1.00 0.00 24 PRO A CA 5
ATOM 2621 C C . PRO A 1 24 ? 0.431 5.606 -10.269 1.00 0.00 24 PRO A C 5
ATOM 2622 O O . PRO A 1 24 ? -0.226 5.880 -11.280 1.00 0.00 24 PRO A O 5
ATOM 2633 N N . GLY A 1 25 ? 0.071 5.982 -9.030 1.00 0.00 25 GLY A N 5
ATOM 2634 C CA . GLY A 1 25 ? -1.221 6.649 -8.748 1.00 0.00 25 GLY A CA 5
ATOM 2635 C C . GLY A 1 25 ? -2.375 5.716 -8.311 1.00 0.00 25 GLY A C 5
ATOM 2636 O O . GLY A 1 25 ? -3.057 6.010 -7.327 1.00 0.00 25 GLY A O 5
ATOM 2640 N N . GLN A 1 26 ? -2.595 4.616 -9.057 1.00 0.00 26 GLN A N 5
ATOM 2641 C CA . GLN A 1 26 ? -3.732 3.676 -8.848 1.00 0.00 26 GLN A CA 5
ATOM 2642 C C . GLN A 1 26 ? -3.777 2.860 -7.515 1.00 0.00 26 GLN A C 5
ATOM 2643 O O . GLN A 1 26 ? -4.843 2.311 -7.224 1.00 0.00 26 GLN A O 5
ATOM 2657 N N . CYS A 1 27 ? -2.703 2.780 -6.695 1.00 0.00 27 CYS A N 5
ATOM 2658 C CA . CYS A 1 27 ? -2.747 2.081 -5.383 1.00 0.00 27 CYS A CA 5
ATOM 2659 C C . CYS A 1 27 ? -3.507 2.926 -4.319 1.00 0.00 27 CYS A C 5
ATOM 2660 O O . CYS A 1 27 ? -3.061 4.009 -3.923 1.00 0.00 27 CYS A O 5
ATOM 2667 N N . ARG A 1 28 ? -4.674 2.409 -3.902 1.00 0.00 28 ARG A N 5
ATOM 2668 C CA . ARG A 1 28 ? -5.629 3.124 -3.014 1.00 0.00 28 ARG A CA 5
ATOM 2669 C C . ARG A 1 28 ? -5.610 2.497 -1.595 1.00 0.00 28 ARG A C 5
ATOM 2670 O O . ARG A 1 28 ? -5.448 1.284 -1.442 1.00 0.00 28 ARG A O 5
ATOM 2691 N N . PHE A 1 29 ? -5.768 3.342 -0.559 1.00 0.00 29 PHE A N 5
ATOM 2692 C CA . PHE A 1 29 ? -5.525 2.944 0.855 1.00 0.00 29 PHE A CA 5
ATOM 2693 C C . PHE A 1 29 ? -6.821 3.225 1.685 1.00 0.00 29 PHE A C 5
ATOM 2694 O O . PHE A 1 29 ? -6.917 4.305 2.280 1.00 0.00 29 PHE A O 5
ATOM 2711 N N . PRO A 1 30 ? -7.827 2.299 1.785 1.00 0.00 30 PRO A N 5
ATOM 2712 C CA . PRO A 1 30 ? -9.044 2.508 2.613 1.00 0.00 30 PRO A CA 5
ATOM 2713 C C . PRO A 1 30 ? -8.802 2.333 4.146 1.00 0.00 30 PRO A C 5
ATOM 2714 O O . PRO A 1 30 ? -7.897 1.617 4.590 1.00 0.00 30 PRO A O 5
ATOM 2725 N N . ARG A 1 31 ? -9.637 3.028 4.935 1.00 0.00 31 ARG A N 5
ATOM 2726 C CA . ARG A 1 31 ? -9.434 3.220 6.396 1.00 0.00 31 ARG A CA 5
ATOM 2727 C C . ARG A 1 31 ? -9.683 1.956 7.287 1.00 0.00 31 ARG A C 5
ATOM 2728 O O . ARG A 1 31 ? -10.218 0.935 6.838 1.00 0.00 31 ARG A O 5
ATOM 2749 N N . GLY A 1 32 ? -9.286 2.067 8.571 1.00 0.00 32 GLY A N 5
ATOM 2750 C CA . GLY A 1 32 ? -9.648 1.084 9.618 1.00 0.00 32 GLY A CA 5
ATOM 2751 C C . GLY A 1 32 ? -8.816 -0.208 9.559 1.00 0.00 32 GLY A C 5
ATOM 2752 O O . GLY A 1 32 ? -7.608 -0.186 9.814 1.00 0.00 32 GLY A O 5
ATOM 2756 N N . ASP A 1 33 ? -9.485 -1.314 9.194 1.00 0.00 33 ASP A N 5
ATOM 2757 C CA . ASP A 1 33 ? -8.803 -2.577 8.811 1.00 0.00 33 ASP A CA 5
ATOM 2758 C C . ASP A 1 33 ? -9.339 -3.002 7.410 1.00 0.00 33 ASP A C 5
ATOM 2759 O O . ASP A 1 33 ? -10.109 -3.961 7.283 1.00 0.00 33 ASP A O 5
ATOM 2768 N N . ALA A 1 34 ? -8.901 -2.274 6.363 1.00 0.00 34 ALA A N 5
ATOM 2769 C CA . ALA A 1 34 ? -9.219 -2.592 4.952 1.00 0.00 34 ALA A CA 5
ATOM 2770 C C . ALA A 1 34 ? -7.907 -2.513 4.130 1.00 0.00 34 ALA A C 5
ATOM 2771 O O . ALA A 1 34 ? -7.178 -1.513 4.152 1.00 0.00 34 ALA A O 5
ATOM 2778 N N . ASP A 1 35 ? -7.631 -3.606 3.403 1.00 0.00 35 ASP A N 5
ATOM 2779 C CA . ASP A 1 35 ? -6.343 -3.815 2.681 1.00 0.00 35 ASP A CA 5
ATOM 2780 C C . ASP A 1 35 ? -6.174 -2.888 1.426 1.00 0.00 35 ASP A C 5
ATOM 2781 O O . ASP A 1 35 ? -7.187 -2.508 0.824 1.00 0.00 35 ASP A O 5
ATOM 2790 N N . PRO A 1 36 ? -4.936 -2.502 0.991 1.00 0.00 36 PRO A N 5
ATOM 2791 C CA . PRO A 1 36 ? -4.736 -1.516 -0.096 1.00 0.00 36 PRO A CA 5
ATOM 2792 C C . PRO A 1 36 ? -4.844 -2.153 -1.510 1.00 0.00 36 PRO A C 5
ATOM 2793 O O . PRO A 1 36 ? -4.055 -3.028 -1.883 1.00 0.00 36 PRO A O 5
ATOM 2804 N N . TYR A 1 37 ? -5.864 -1.714 -2.264 1.00 0.00 37 TYR A N 5
ATOM 2805 C CA . TYR A 1 37 ? -6.266 -2.344 -3.549 1.00 0.00 37 TYR A CA 5
ATOM 2806 C C . TYR A 1 37 ? -5.706 -1.557 -4.765 1.00 0.00 37 TYR A C 5
ATOM 2807 O O . TYR A 1 37 ? -5.690 -0.321 -4.778 1.00 0.00 37 TYR A O 5
ATOM 2825 N N . CYS A 1 38 ? -5.316 -2.298 -5.816 1.00 0.00 38 CYS A N 5
ATOM 2826 C CA . CYS A 1 38 ? -4.934 -1.701 -7.118 1.00 0.00 38 CYS A CA 5
ATOM 2827 C C . CYS A 1 38 ? -6.202 -1.405 -7.965 1.00 0.00 38 CYS A C 5
ATOM 2828 O O . CYS A 1 38 ? -7.008 -2.302 -8.240 1.00 0.00 38 CYS A O 5
ATOM 2835 N N . GLU A 1 39 ? -6.358 -0.135 -8.371 1.00 0.00 39 GLU A N 5
ATOM 2836 C CA . GLU A 1 39 ? -7.530 0.332 -9.154 1.00 0.00 39 GLU A CA 5
ATOM 2837 C C . GLU A 1 39 ? -7.350 0.002 -10.658 1.00 0.00 39 GLU A C 5
ATOM 2838 O O . GLU A 1 39 ? -6.301 0.342 -11.255 1.00 0.00 39 GLU A O 5
ATOM 2851 N N . ALA A 1 1 ? 19.089 -6.797 -9.624 1.00 0.00 1 ALA A N 6
ATOM 2852 C CA . ALA A 1 1 ? 17.915 -7.687 -9.504 1.00 0.00 1 ALA A CA 6
ATOM 2853 C C . ALA A 1 1 ? 16.607 -6.834 -9.499 1.00 0.00 1 ALA A C 6
ATOM 2854 O O . ALA A 1 1 ? 16.396 -6.114 -8.516 1.00 0.00 1 ALA A O 6
ATOM 2863 N N . PRO A 1 2 ? 15.699 -6.880 -10.525 1.00 0.00 2 PRO A N 6
ATOM 2864 C CA . PRO A 1 2 ? 14.461 -6.051 -10.559 1.00 0.00 2 PRO A CA 6
ATOM 2865 C C . PRO A 1 2 ? 13.443 -6.351 -9.420 1.00 0.00 2 PRO A C 6
ATOM 2866 O O . PRO A 1 2 ? 13.006 -7.494 -9.249 1.00 0.00 2 PRO A O 6
ATOM 2877 N N . ARG A 1 3 ? 13.107 -5.310 -8.638 1.00 0.00 3 ARG A N 6
ATOM 2878 C CA . ARG A 1 3 ? 12.214 -5.425 -7.463 1.00 0.00 3 ARG A CA 6
ATOM 2879 C C . ARG A 1 3 ? 11.403 -4.104 -7.349 1.00 0.00 3 ARG A C 6
ATOM 2880 O O . ARG A 1 3 ? 11.970 -3.010 -7.247 1.00 0.00 3 ARG A O 6
ATOM 2901 N N . LEU A 1 4 ? 10.065 -4.235 -7.309 1.00 0.00 4 LEU A N 6
ATOM 2902 C CA . LEU A 1 4 ? 9.140 -3.095 -7.104 1.00 0.00 4 LEU A CA 6
ATOM 2903 C C . LEU A 1 4 ? 9.100 -2.660 -5.600 1.00 0.00 4 LEU A C 6
ATOM 2904 O O . LEU A 1 4 ? 8.883 -3.535 -4.751 1.00 0.00 4 LEU A O 6
ATOM 2920 N N . PRO A 1 5 ? 9.233 -1.351 -5.221 1.00 0.00 5 PRO A N 6
ATOM 2921 C CA . PRO A 1 5 ? 8.970 -0.863 -3.835 1.00 0.00 5 PRO A CA 6
ATOM 2922 C C . PRO A 1 5 ? 7.568 -1.203 -3.243 1.00 0.00 5 PRO A C 6
ATOM 2923 O O . PRO A 1 5 ? 6.697 -1.709 -3.950 1.00 0.00 5 PRO A O 6
ATOM 2934 N N . GLN A 1 6 ? 7.349 -0.902 -1.955 1.00 0.00 6 GLN A N 6
ATOM 2935 C CA . GLN A 1 6 ? 6.002 -0.943 -1.332 1.00 0.00 6 GLN A CA 6
ATOM 2936 C C . GLN A 1 6 ? 5.338 0.459 -1.469 1.00 0.00 6 GLN A C 6
ATOM 2937 O O . GLN A 1 6 ? 5.963 1.500 -1.228 1.00 0.00 6 GLN A O 6
ATOM 2951 N N . CYS A 1 7 ? 4.053 0.455 -1.857 1.00 0.00 7 CYS A N 6
ATOM 2952 C CA . CYS A 1 7 ? 3.272 1.691 -2.129 1.00 0.00 7 CYS A CA 6
ATOM 2953 C C . CYS A 1 7 ? 3.038 2.576 -0.864 1.00 0.00 7 CYS A C 6
ATOM 2954 O O . CYS A 1 7 ? 2.982 2.082 0.268 1.00 0.00 7 CYS A O 6
ATOM 2961 N N . GLN A 1 8 ? 2.886 3.890 -1.101 1.00 0.00 8 GLN A N 6
ATOM 2962 C CA . GLN A 1 8 ? 2.623 4.900 -0.037 1.00 0.00 8 GLN A CA 6
ATOM 2963 C C . GLN A 1 8 ? 1.177 5.476 -0.152 1.00 0.00 8 GLN A C 6
ATOM 2964 O O . GLN A 1 8 ? 0.418 5.377 0.817 1.00 0.00 8 GLN A O 6
ATOM 2978 N N . GLY A 1 9 ? 0.797 6.066 -1.303 1.00 0.00 9 GLY A N 6
ATOM 2979 C CA . GLY A 1 9 ? -0.565 6.597 -1.526 1.00 0.00 9 GLY A CA 6
ATOM 2980 C C . GLY A 1 9 ? -0.541 7.600 -2.683 1.00 0.00 9 GLY A C 6
ATOM 2981 O O . GLY A 1 9 ? -0.115 8.745 -2.506 1.00 0.00 9 GLY A O 6
ATOM 2985 N N . ASP A 1 10 ? -0.961 7.128 -3.871 1.00 0.00 10 ASP A N 6
ATOM 2986 C CA . ASP A 1 10 ? -0.788 7.825 -5.178 1.00 0.00 10 ASP A CA 6
ATOM 2987 C C . ASP A 1 10 ? 0.723 8.064 -5.484 1.00 0.00 10 ASP A C 6
ATOM 2988 O O . ASP A 1 10 ? 1.299 9.092 -5.112 1.00 0.00 10 ASP A O 6
ATOM 2997 N N . ASP A 1 11 ? 1.357 7.057 -6.104 1.00 0.00 11 ASP A N 6
ATOM 2998 C CA . ASP A 1 11 ? 2.836 6.933 -6.149 1.00 0.00 11 ASP A CA 6
ATOM 2999 C C . ASP A 1 11 ? 3.454 7.595 -7.413 1.00 0.00 11 ASP A C 6
ATOM 3000 O O . ASP A 1 11 ? 2.791 7.814 -8.431 1.00 0.00 11 ASP A O 6
ATOM 3009 N N . GLN A 1 12 ? 4.767 7.877 -7.323 1.00 0.00 12 GLN A N 6
ATOM 3010 C CA . GLN A 1 12 ? 5.602 8.277 -8.494 1.00 0.00 12 GLN A CA 6
ATOM 3011 C C . GLN A 1 12 ? 6.024 7.069 -9.394 1.00 0.00 12 GLN A C 6
ATOM 3012 O O . GLN A 1 12 ? 5.969 7.205 -10.619 1.00 0.00 12 GLN A O 6
ATOM 3026 N N . GLU A 1 13 ? 6.453 5.928 -8.808 1.00 0.00 13 GLU A N 6
ATOM 3027 C CA . GLU A 1 13 ? 6.862 4.708 -9.562 1.00 0.00 13 GLU A CA 6
ATOM 3028 C C . GLU A 1 13 ? 5.839 3.546 -9.346 1.00 0.00 13 GLU A C 6
ATOM 3029 O O . GLU A 1 13 ? 4.949 3.597 -8.487 1.00 0.00 13 GLU A O 6
ATOM 3041 N N . LYS A 1 14 ? 5.995 2.470 -10.146 1.00 0.00 14 LYS A N 6
ATOM 3042 C CA . LYS A 1 14 ? 5.213 1.210 -9.992 1.00 0.00 14 LYS A CA 6
ATOM 3043 C C . LYS A 1 14 ? 5.647 0.471 -8.685 1.00 0.00 14 LYS A C 6
ATOM 3044 O O . LYS A 1 14 ? 6.842 0.307 -8.416 1.00 0.00 14 LYS A O 6
ATOM 3063 N N . CYS A 1 15 ? 4.656 0.071 -7.871 1.00 0.00 15 CYS A N 6
ATOM 3064 C CA . CYS A 1 15 ? 4.891 -0.452 -6.502 1.00 0.00 15 CYS A CA 6
ATOM 3065 C C . CYS A 1 15 ? 3.833 -1.533 -6.118 1.00 0.00 15 CYS A C 6
ATOM 3066 O O . CYS A 1 15 ? 2.801 -1.725 -6.770 1.00 0.00 15 CYS A O 6
ATOM 3073 N N . LEU A 1 16 ? 4.112 -2.228 -5.003 1.00 0.00 16 LEU A N 6
ATOM 3074 C CA . LEU A 1 16 ? 3.258 -3.311 -4.451 1.00 0.00 16 LEU A CA 6
ATOM 3075 C C . LEU A 1 16 ? 2.060 -2.716 -3.660 1.00 0.00 16 LEU A C 6
ATOM 3076 O O . LEU A 1 16 ? 2.245 -2.006 -2.667 1.00 0.00 16 LEU A O 6
ATOM 3092 N N . CYS A 1 17 ? 0.838 -3.034 -4.110 1.00 0.00 17 CYS A N 6
ATOM 3093 C CA . CYS A 1 17 ? -0.420 -2.618 -3.441 1.00 0.00 17 CYS A CA 6
ATOM 3094 C C . CYS A 1 17 ? -0.962 -3.856 -2.681 1.00 0.00 17 CYS A C 6
ATOM 3095 O O . CYS A 1 17 ? -1.488 -4.784 -3.305 1.00 0.00 17 CYS A O 6
ATOM 3102 N N . ASN A 1 18 ? -0.732 -3.897 -1.347 1.00 0.00 18 ASN A N 6
ATOM 3103 C CA . ASN A 1 18 ? -0.810 -5.130 -0.507 1.00 0.00 18 ASN A CA 6
ATOM 3104 C C . ASN A 1 18 ? 0.415 -6.038 -0.847 1.00 0.00 18 ASN A C 6
ATOM 3105 O O . ASN A 1 18 ? 1.495 -5.875 -0.272 1.00 0.00 18 ASN A O 6
ATOM 3116 N N . LYS A 1 19 ? 0.232 -6.950 -1.808 1.00 0.00 19 LYS A N 6
ATOM 3117 C CA . LYS A 1 19 ? 1.342 -7.692 -2.474 1.00 0.00 19 LYS A CA 6
ATOM 3118 C C . LYS A 1 19 ? 1.030 -7.940 -3.988 1.00 0.00 19 LYS A C 6
ATOM 3119 O O . LYS A 1 19 ? 1.141 -9.067 -4.485 1.00 0.00 19 LYS A O 6
ATOM 3138 N N . ASP A 1 20 ? 0.657 -6.874 -4.728 1.00 0.00 20 ASP A N 6
ATOM 3139 C CA . ASP A 1 20 ? 0.149 -6.979 -6.121 1.00 0.00 20 ASP A CA 6
ATOM 3140 C C . ASP A 1 20 ? 0.688 -5.763 -6.916 1.00 0.00 20 ASP A C 6
ATOM 3141 O O . ASP A 1 20 ? 0.425 -4.612 -6.552 1.00 0.00 20 ASP A O 6
ATOM 3150 N N . GLU A 1 21 ? 1.406 -6.014 -8.028 1.00 0.00 21 GLU A N 6
ATOM 3151 C CA . GLU A 1 21 ? 2.020 -4.946 -8.862 1.00 0.00 21 GLU A CA 6
ATOM 3152 C C . GLU A 1 21 ? 0.974 -3.964 -9.476 1.00 0.00 21 GLU A C 6
ATOM 3153 O O . GLU A 1 21 ? -0.004 -4.384 -10.104 1.00 0.00 21 GLU A O 6
ATOM 3165 N N . CYS A 1 22 ? 1.178 -2.662 -9.214 1.00 0.00 22 CYS A N 6
ATOM 3166 C CA . CYS A 1 22 ? 0.160 -1.611 -9.466 1.00 0.00 22 CYS A CA 6
ATOM 3167 C C . CYS A 1 22 ? 0.847 -0.311 -9.980 1.00 0.00 22 CYS A C 6
ATOM 3168 O O . CYS A 1 22 ? 1.845 0.097 -9.373 1.00 0.00 22 CYS A O 6
ATOM 3175 N N . PRO A 1 23 ? 0.377 0.389 -11.056 1.00 0.00 23 PRO A N 6
ATOM 3176 C CA . PRO A 1 23 ? 1.110 1.541 -11.641 1.00 0.00 23 PRO A CA 6
ATOM 3177 C C . PRO A 1 23 ? 0.991 2.883 -10.828 1.00 0.00 23 PRO A C 6
ATOM 3178 O O . PRO A 1 23 ? 0.145 2.961 -9.928 1.00 0.00 23 PRO A O 6
ATOM 3189 N N . PRO A 1 24 ? 1.783 3.958 -11.127 1.00 0.00 24 PRO A N 6
ATOM 3190 C CA . PRO A 1 24 ? 1.673 5.285 -10.458 1.00 0.00 24 PRO A CA 6
ATOM 3191 C C . PRO A 1 24 ? 0.254 5.917 -10.371 1.00 0.00 24 PRO A C 6
ATOM 3192 O O . PRO A 1 24 ? -0.450 6.011 -11.383 1.00 0.00 24 PRO A O 6
ATOM 3203 N N . GLY A 1 25 ? -0.161 6.300 -9.149 1.00 0.00 25 GLY A N 6
ATOM 3204 C CA . GLY A 1 25 ? -1.539 6.792 -8.897 1.00 0.00 25 GLY A CA 6
ATOM 3205 C C . GLY A 1 25 ? -2.578 5.719 -8.491 1.00 0.00 25 GLY A C 6
ATOM 3206 O O . GLY A 1 25 ? -3.299 5.907 -7.507 1.00 0.00 25 GLY A O 6
ATOM 3210 N N . GLN A 1 26 ? -2.667 4.619 -9.265 1.00 0.00 26 GLN A N 6
ATOM 3211 C CA . GLN A 1 26 ? -3.701 3.558 -9.090 1.00 0.00 26 GLN A CA 6
ATOM 3212 C C . GLN A 1 26 ? -3.641 2.683 -7.798 1.00 0.00 26 GLN A C 6
ATOM 3213 O O . GLN A 1 26 ? -4.629 1.990 -7.546 1.00 0.00 26 GLN A O 6
ATOM 3227 N N . CYS A 1 27 ? -2.581 2.716 -6.955 1.00 0.00 27 CYS A N 6
ATOM 3228 C CA . CYS A 1 27 ? -2.612 2.039 -5.629 1.00 0.00 27 CYS A CA 6
ATOM 3229 C C . CYS A 1 27 ? -3.412 2.885 -4.596 1.00 0.00 27 CYS A C 6
ATOM 3230 O O . CYS A 1 27 ? -2.988 3.971 -4.183 1.00 0.00 27 CYS A O 6
ATOM 3237 N N . ARG A 1 28 ? -4.588 2.356 -4.223 1.00 0.00 28 ARG A N 6
ATOM 3238 C CA . ARG A 1 28 ? -5.591 3.057 -3.379 1.00 0.00 28 ARG A CA 6
ATOM 3239 C C . ARG A 1 28 ? -5.638 2.426 -1.960 1.00 0.00 28 ARG A C 6
ATOM 3240 O O . ARG A 1 28 ? -5.476 1.213 -1.795 1.00 0.00 28 ARG A O 6
ATOM 3261 N N . PHE A 1 29 ? -5.852 3.273 -0.937 1.00 0.00 29 PHE A N 6
ATOM 3262 C CA . PHE A 1 29 ? -5.625 2.898 0.486 1.00 0.00 29 PHE A CA 6
ATOM 3263 C C . PHE A 1 29 ? -6.955 3.066 1.291 1.00 0.00 29 PHE A C 6
ATOM 3264 O O . PHE A 1 29 ? -7.292 4.208 1.624 1.00 0.00 29 PHE A O 6
ATOM 3281 N N . PRO A 1 30 ? -7.709 1.988 1.674 1.00 0.00 30 PRO A N 6
ATOM 3282 C CA . PRO A 1 30 ? -8.891 2.095 2.574 1.00 0.00 30 PRO A CA 6
ATOM 3283 C C . PRO A 1 30 ? -8.632 2.620 4.020 1.00 0.00 30 PRO A C 6
ATOM 3284 O O . PRO A 1 30 ? -7.492 2.710 4.489 1.00 0.00 30 PRO A O 6
ATOM 3295 N N . ARG A 1 31 ? -9.740 2.910 4.724 1.00 0.00 31 ARG A N 6
ATOM 3296 C CA . ARG A 1 31 ? -9.730 3.300 6.156 1.00 0.00 31 ARG A CA 6
ATOM 3297 C C . ARG A 1 31 ? -9.706 2.053 7.103 1.00 0.00 31 ARG A C 6
ATOM 3298 O O . ARG A 1 31 ? -10.014 0.919 6.709 1.00 0.00 31 ARG A O 6
ATOM 3319 N N . GLY A 1 32 ? -9.331 2.297 8.375 1.00 0.00 32 GLY A N 6
ATOM 3320 C CA . GLY A 1 32 ? -9.462 1.297 9.461 1.00 0.00 32 GLY A CA 6
ATOM 3321 C C . GLY A 1 32 ? -8.422 0.165 9.394 1.00 0.00 32 GLY A C 6
ATOM 3322 O O . GLY A 1 32 ? -7.228 0.404 9.596 1.00 0.00 32 GLY A O 6
ATOM 3326 N N . ASP A 1 33 ? -8.900 -1.054 9.091 1.00 0.00 33 ASP A N 6
ATOM 3327 C CA . ASP A 1 33 ? -8.018 -2.211 8.788 1.00 0.00 33 ASP A CA 6
ATOM 3328 C C . ASP A 1 33 ? -8.588 -2.968 7.549 1.00 0.00 33 ASP A C 6
ATOM 3329 O O . ASP A 1 33 ? -9.126 -4.075 7.665 1.00 0.00 33 ASP A O 6
ATOM 3338 N 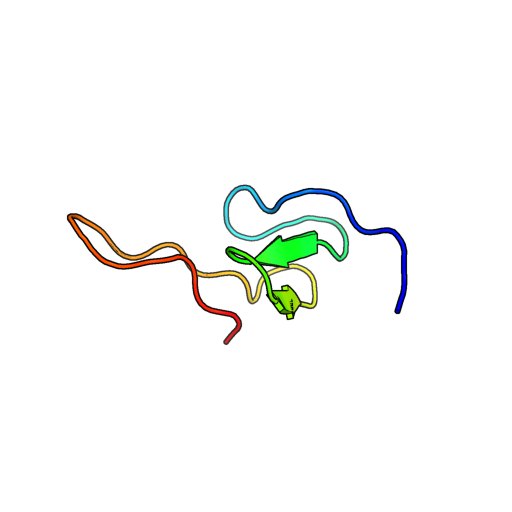N . ALA A 1 34 ? -8.419 -2.368 6.354 1.00 0.00 34 ALA A N 6
ATOM 3339 C CA . ALA A 1 34 ? -8.625 -3.054 5.055 1.00 0.00 34 ALA A CA 6
ATOM 3340 C C . ALA A 1 34 ? -7.417 -2.719 4.140 1.00 0.00 34 ALA A C 6
ATOM 3341 O O . ALA A 1 34 ? -7.008 -1.561 3.988 1.00 0.00 34 ALA A O 6
ATOM 3348 N N . ASP A 1 35 ? -6.839 -3.777 3.550 1.00 0.00 35 ASP A N 6
ATOM 3349 C CA . ASP A 1 35 ? -5.508 -3.715 2.881 1.00 0.00 35 ASP A CA 6
ATOM 3350 C C . ASP A 1 35 ? -5.520 -2.955 1.504 1.00 0.00 35 ASP A C 6
ATOM 3351 O O . ASP A 1 35 ? -6.575 -2.932 0.857 1.00 0.00 35 ASP A O 6
ATOM 3360 N N . PRO A 1 36 ? -4.399 -2.344 1.001 1.00 0.00 36 PRO A N 6
ATOM 3361 C CA . PRO A 1 36 ? -4.397 -1.549 -0.258 1.00 0.00 36 PRO A CA 6
ATOM 3362 C C . PRO A 1 36 ? -4.741 -2.347 -1.548 1.00 0.00 36 PRO A C 6
ATOM 3363 O O . PRO A 1 36 ? -4.191 -3.426 -1.790 1.00 0.00 36 PRO A O 6
ATOM 3374 N N . TYR A 1 37 ? -5.659 -1.792 -2.354 1.00 0.00 37 TYR A N 6
ATOM 3375 C CA . TYR A 1 37 ? -6.141 -2.426 -3.611 1.00 0.00 37 TYR A CA 6
ATOM 3376 C C . TYR A 1 37 ? -5.639 -1.619 -4.841 1.00 0.00 37 TYR A C 6
ATOM 3377 O O . TYR A 1 37 ? -5.663 -0.384 -4.845 1.00 0.00 37 TYR A O 6
ATOM 3395 N N . CYS A 1 38 ? -5.261 -2.333 -5.915 1.00 0.00 38 CYS A N 6
ATOM 3396 C CA . CYS A 1 38 ? -4.971 -1.701 -7.227 1.00 0.00 38 CYS A CA 6
ATOM 3397 C C . CYS A 1 38 ? -6.286 -1.399 -8.003 1.00 0.00 38 CYS A C 6
ATOM 3398 O O . CYS A 1 38 ? -7.242 -2.184 -7.961 1.00 0.00 38 CYS A O 6
ATOM 3405 N N . GLU A 1 39 ? -6.331 -0.250 -8.705 1.00 0.00 39 GLU A N 6
ATOM 3406 C CA . GLU A 1 39 ? -7.579 0.256 -9.336 1.00 0.00 39 GLU A CA 6
ATOM 3407 C C . GLU A 1 39 ? -7.872 -0.475 -10.671 1.00 0.00 39 GLU A C 6
ATOM 3408 O O . GLU A 1 39 ? -6.995 -0.528 -11.562 1.00 0.00 39 GLU A O 6
ATOM 3421 N N . ALA A 1 1 ? 14.283 -10.120 -13.375 1.00 0.00 1 ALA A N 7
ATOM 3422 C CA . ALA A 1 1 ? 13.034 -9.954 -12.604 1.00 0.00 1 ALA A CA 7
ATOM 3423 C C . ALA A 1 1 ? 13.114 -8.640 -11.763 1.00 0.00 1 ALA A C 7
ATOM 3424 O O . ALA A 1 1 ? 13.901 -8.616 -10.809 1.00 0.00 1 ALA A O 7
ATOM 3433 N N . PRO A 1 2 ? 12.349 -7.539 -12.043 1.00 0.00 2 PRO A N 7
ATOM 3434 C CA . PRO A 1 2 ? 12.475 -6.259 -11.298 1.00 0.00 2 PRO A CA 7
ATOM 3435 C C . PRO A 1 2 ? 11.765 -6.288 -9.912 1.00 0.00 2 PRO A C 7
ATOM 3436 O O . PRO A 1 2 ? 10.587 -6.651 -9.812 1.00 0.00 2 PRO A O 7
ATOM 3447 N N . ARG A 1 3 ? 12.498 -5.882 -8.857 1.00 0.00 3 ARG A N 7
ATOM 3448 C CA . ARG A 1 3 ? 11.966 -5.820 -7.474 1.00 0.00 3 ARG A CA 7
ATOM 3449 C C . ARG A 1 3 ? 11.283 -4.439 -7.280 1.00 0.00 3 ARG A C 7
ATOM 3450 O O . ARG A 1 3 ? 11.944 -3.399 -7.186 1.00 0.00 3 ARG A O 7
ATOM 3471 N N . LEU A 1 4 ? 9.944 -4.467 -7.214 1.00 0.00 4 LEU A N 7
ATOM 3472 C CA . LEU A 1 4 ? 9.108 -3.256 -7.048 1.00 0.00 4 LEU A CA 7
ATOM 3473 C C . LEU A 1 4 ? 9.102 -2.768 -5.560 1.00 0.00 4 LEU A C 7
ATOM 3474 O O . LEU A 1 4 ? 8.793 -3.587 -4.686 1.00 0.00 4 LEU A O 7
ATOM 3490 N N . PRO A 1 5 ? 9.361 -1.466 -5.223 1.00 0.00 5 PRO A N 7
ATOM 3491 C CA . PRO A 1 5 ? 9.125 -0.903 -3.859 1.00 0.00 5 PRO A CA 7
ATOM 3492 C C . PRO A 1 5 ? 7.692 -1.099 -3.282 1.00 0.00 5 PRO A C 7
ATOM 3493 O O . PRO A 1 5 ? 6.779 -1.474 -4.014 1.00 0.00 5 PRO A O 7
ATOM 3504 N N . GLN A 1 6 ? 7.481 -0.810 -1.989 1.00 0.00 6 GLN A N 7
ATOM 3505 C CA . GLN A 1 6 ? 6.126 -0.749 -1.386 1.00 0.00 6 GLN A CA 7
ATOM 3506 C C . GLN A 1 6 ? 5.446 0.605 -1.752 1.00 0.00 6 GLN A C 7
ATOM 3507 O O . GLN A 1 6 ? 6.085 1.661 -1.844 1.00 0.00 6 GLN A O 7
ATOM 3521 N N . CYS A 1 7 ? 4.125 0.535 -1.945 1.00 0.00 7 CYS A N 7
ATOM 3522 C CA . CYS A 1 7 ? 3.294 1.713 -2.310 1.00 0.00 7 CYS A CA 7
ATOM 3523 C C . CYS A 1 7 ? 3.079 2.704 -1.121 1.00 0.00 7 CYS A C 7
ATOM 3524 O O . CYS A 1 7 ? 3.191 2.347 0.056 1.00 0.00 7 CYS A O 7
ATOM 3531 N N . GLN A 1 8 ? 2.757 3.959 -1.477 1.00 0.00 8 GLN A N 7
ATOM 3532 C CA . GLN A 1 8 ? 2.374 5.033 -0.512 1.00 0.00 8 GLN A CA 7
ATOM 3533 C C . GLN A 1 8 ? 0.854 5.407 -0.537 1.00 0.00 8 GLN A C 7
ATOM 3534 O O . GLN A 1 8 ? 0.294 5.691 0.526 1.00 0.00 8 GLN A O 7
ATOM 3548 N N . GLY A 1 9 ? 0.212 5.445 -1.724 1.00 0.00 9 GLY A N 7
ATOM 3549 C CA . GLY A 1 9 ? -1.142 6.011 -1.911 1.00 0.00 9 GLY A CA 7
ATOM 3550 C C . GLY A 1 9 ? -1.067 7.114 -2.978 1.00 0.00 9 GLY A C 7
ATOM 3551 O O . GLY A 1 9 ? -0.771 8.265 -2.646 1.00 0.00 9 GLY A O 7
ATOM 3555 N N . ASP A 1 10 ? -1.289 6.736 -4.257 1.00 0.00 10 ASP A N 7
ATOM 3556 C CA . ASP A 1 10 ? -1.044 7.594 -5.455 1.00 0.00 10 ASP A CA 7
ATOM 3557 C C . ASP A 1 10 ? 0.491 7.848 -5.618 1.00 0.00 10 ASP A C 7
ATOM 3558 O O . ASP A 1 10 ? 1.041 8.794 -5.046 1.00 0.00 10 ASP A O 7
ATOM 3567 N N . ASP A 1 11 ? 1.168 6.951 -6.356 1.00 0.00 11 ASP A N 7
ATOM 3568 C CA . ASP A 1 11 ? 2.651 6.835 -6.337 1.00 0.00 11 ASP A CA 7
ATOM 3569 C C . ASP A 1 11 ? 3.346 7.612 -7.492 1.00 0.00 11 ASP A C 7
ATOM 3570 O O . ASP A 1 11 ? 2.742 7.967 -8.510 1.00 0.00 11 ASP A O 7
ATOM 3579 N N . GLN A 1 12 ? 4.665 7.817 -7.313 1.00 0.00 12 GLN A N 7
ATOM 3580 C CA . GLN A 1 12 ? 5.583 8.279 -8.393 1.00 0.00 12 GLN A CA 7
ATOM 3581 C C . GLN A 1 12 ? 6.027 7.133 -9.363 1.00 0.00 12 GLN A C 7
ATOM 3582 O O . GLN A 1 12 ? 6.021 7.361 -10.576 1.00 0.00 12 GLN A O 7
ATOM 3596 N N . GLU A 1 13 ? 6.398 5.934 -8.856 1.00 0.00 13 GLU A N 7
ATOM 3597 C CA . GLU A 1 13 ? 6.773 4.754 -9.684 1.00 0.00 13 GLU A CA 7
ATOM 3598 C C . GLU A 1 13 ? 5.880 3.510 -9.385 1.00 0.00 13 GLU A C 7
ATOM 3599 O O . GLU A 1 13 ? 5.085 3.473 -8.439 1.00 0.00 13 GLU A O 7
ATOM 3611 N N . LYS A 1 14 ? 6.061 2.465 -10.220 1.00 0.00 14 LYS A N 7
ATOM 3612 C CA . LYS A 1 14 ? 5.340 1.168 -10.090 1.00 0.00 14 LYS A CA 7
ATOM 3613 C C . LYS A 1 14 ? 5.778 0.425 -8.786 1.00 0.00 14 LYS A C 7
ATOM 3614 O O . LYS A 1 14 ? 6.972 0.316 -8.486 1.00 0.00 14 LYS A O 7
ATOM 3633 N N . CYS A 1 15 ? 4.786 -0.024 -7.998 1.00 0.00 15 CYS A N 7
ATOM 3634 C CA . CYS A 1 15 ? 4.998 -0.472 -6.598 1.00 0.00 15 CYS A CA 7
ATOM 3635 C C . CYS A 1 15 ? 3.996 -1.601 -6.201 1.00 0.00 15 CYS A C 7
ATOM 3636 O O . CYS A 1 15 ? 3.009 -1.887 -6.886 1.00 0.00 15 CYS A O 7
ATOM 3643 N N . LEU A 1 16 ? 4.260 -2.222 -5.039 1.00 0.00 16 LEU A N 7
ATOM 3644 C CA . LEU A 1 16 ? 3.411 -3.289 -4.451 1.00 0.00 16 LEU A CA 7
ATOM 3645 C C . LEU A 1 16 ? 2.255 -2.651 -3.634 1.00 0.00 16 LEU A C 7
ATOM 3646 O O . LEU A 1 16 ? 2.483 -2.028 -2.593 1.00 0.00 16 LEU A O 7
ATOM 3662 N N . CYS A 1 17 ? 1.016 -2.823 -4.117 1.00 0.00 17 CYS A N 7
ATOM 3663 C CA . CYS A 1 17 ? -0.206 -2.339 -3.428 1.00 0.00 17 CYS A CA 7
ATOM 3664 C C . CYS A 1 17 ? -0.722 -3.490 -2.526 1.00 0.00 17 CYS A C 7
ATOM 3665 O O . CYS A 1 17 ? -1.364 -4.425 -3.016 1.00 0.00 17 CYS A O 7
ATOM 3672 N N . ASN A 1 18 ? -0.331 -3.455 -1.230 1.00 0.00 18 ASN A N 7
ATOM 3673 C CA . ASN A 1 18 ? -0.428 -4.603 -0.277 1.00 0.00 18 ASN A CA 7
ATOM 3674 C C . ASN A 1 18 ? 0.619 -5.699 -0.660 1.00 0.00 18 ASN A C 7
ATOM 3675 O O . ASN A 1 18 ? 1.730 -5.718 -0.124 1.00 0.00 18 ASN A O 7
ATOM 3686 N N . LYS A 1 19 ? 0.248 -6.575 -1.603 1.00 0.00 19 LYS A N 7
ATOM 3687 C CA . LYS A 1 19 ? 1.178 -7.520 -2.276 1.00 0.00 19 LYS A CA 7
ATOM 3688 C C . LYS A 1 19 ? 0.693 -7.763 -3.745 1.00 0.00 19 LYS A C 7
ATOM 3689 O O . LYS A 1 19 ? 0.462 -8.906 -4.154 1.00 0.00 19 LYS A O 7
ATOM 3708 N N . ASP A 1 20 ? 0.549 -6.677 -4.542 1.00 0.00 20 ASP A N 7
ATOM 3709 C CA . ASP A 1 20 ? -0.025 -6.736 -5.912 1.00 0.00 20 ASP A CA 7
ATOM 3710 C C . ASP A 1 20 ? 0.700 -5.668 -6.771 1.00 0.00 20 ASP A C 7
ATOM 3711 O O . ASP A 1 20 ? 0.636 -4.474 -6.465 1.00 0.00 20 ASP A O 7
ATOM 3720 N N . GLU A 1 21 ? 1.348 -6.079 -7.879 1.00 0.00 21 GLU A N 7
ATOM 3721 C CA . GLU A 1 21 ? 2.061 -5.150 -8.799 1.00 0.00 21 GLU A CA 7
ATOM 3722 C C . GLU A 1 21 ? 1.094 -4.125 -9.474 1.00 0.00 21 GLU A C 7
ATOM 3723 O O . GLU A 1 21 ? 0.071 -4.502 -10.055 1.00 0.00 21 GLU A O 7
ATOM 3735 N N . CYS A 1 22 ? 1.385 -2.825 -9.284 1.00 0.00 22 CYS A N 7
ATOM 3736 C CA . CYS A 1 22 ? 0.381 -1.748 -9.458 1.00 0.00 22 CYS A CA 7
ATOM 3737 C C . CYS A 1 22 ? 1.073 -0.447 -9.971 1.00 0.00 22 CYS A C 7
ATOM 3738 O O . CYS A 1 22 ? 1.853 0.132 -9.205 1.00 0.00 22 CYS A O 7
ATOM 3745 N N . PRO A 1 23 ? 0.813 0.074 -11.208 1.00 0.00 23 PRO A N 7
ATOM 3746 C CA . PRO A 1 23 ? 1.448 1.323 -11.715 1.00 0.00 23 PRO A CA 7
ATOM 3747 C C . PRO A 1 23 ? 1.187 2.653 -10.923 1.00 0.00 23 PRO A C 7
ATOM 3748 O O . PRO A 1 23 ? 0.258 2.688 -10.109 1.00 0.00 23 PRO A O 7
ATOM 3759 N N . PRO A 1 24 ? 1.948 3.768 -11.148 1.00 0.00 24 PRO A N 7
ATOM 3760 C CA . PRO A 1 24 ? 1.755 5.057 -10.430 1.00 0.00 24 PRO A CA 7
ATOM 3761 C C . PRO A 1 24 ? 0.389 5.755 -10.680 1.00 0.00 24 PRO A C 7
ATOM 3762 O O . PRO A 1 24 ? -0.122 5.764 -11.806 1.00 0.00 24 PRO A O 7
ATOM 3773 N N . GLY A 1 25 ? -0.199 6.296 -9.598 1.00 0.00 25 GLY A N 7
ATOM 3774 C CA . GLY A 1 25 ? -1.610 6.758 -9.608 1.00 0.00 25 GLY A CA 7
ATOM 3775 C C . GLY A 1 25 ? -2.656 5.738 -9.090 1.00 0.00 25 GLY A C 7
ATOM 3776 O O . GLY A 1 25 ? -3.552 6.112 -8.330 1.00 0.00 25 GLY A O 7
ATOM 3780 N N . GLN A 1 26 ? -2.551 4.471 -9.534 1.00 0.00 26 GLN A N 7
ATOM 3781 C CA . GLN A 1 26 ? -3.555 3.399 -9.288 1.00 0.00 26 GLN A CA 7
ATOM 3782 C C . GLN A 1 26 ? -3.774 2.993 -7.793 1.00 0.00 26 GLN A C 7
ATOM 3783 O O . GLN A 1 26 ? -4.931 2.834 -7.399 1.00 0.00 26 GLN A O 7
ATOM 3797 N N . CYS A 1 27 ? -2.710 2.810 -6.978 1.00 0.00 27 CYS A N 7
ATOM 3798 C CA . CYS A 1 27 ? -2.817 2.208 -5.620 1.00 0.00 27 CYS A CA 7
ATOM 3799 C C . CYS A 1 27 ? -3.573 3.099 -4.592 1.00 0.00 27 CYS A C 7
ATOM 3800 O O . CYS A 1 27 ? -3.223 4.263 -4.376 1.00 0.00 27 CYS A O 7
ATOM 3807 N N . ARG A 1 28 ? -4.609 2.512 -3.970 1.00 0.00 28 ARG A N 7
ATOM 3808 C CA . ARG A 1 28 ? -5.486 3.197 -2.983 1.00 0.00 28 ARG A CA 7
ATOM 3809 C C . ARG A 1 28 ? -5.317 2.551 -1.582 1.00 0.00 28 ARG A C 7
ATOM 3810 O O . ARG A 1 28 ? -5.105 1.341 -1.464 1.00 0.00 28 ARG A O 7
ATOM 3831 N N . PHE A 1 29 ? -5.418 3.376 -0.523 1.00 0.00 29 PHE A N 7
ATOM 3832 C CA . PHE A 1 29 ? -5.181 2.942 0.881 1.00 0.00 29 PHE A CA 7
ATOM 3833 C C . PHE A 1 29 ? -6.489 3.210 1.700 1.00 0.00 29 PHE A C 7
ATOM 3834 O O . PHE A 1 29 ? -6.614 4.304 2.264 1.00 0.00 29 PHE A O 7
ATOM 3851 N N . PRO A 1 30 ? -7.471 2.264 1.823 1.00 0.00 30 PRO A N 7
ATOM 3852 C CA . PRO A 1 30 ? -8.686 2.456 2.661 1.00 0.00 30 PRO A CA 7
ATOM 3853 C C . PRO A 1 30 ? -8.431 2.267 4.191 1.00 0.00 30 PRO A C 7
ATOM 3854 O O . PRO A 1 30 ? -7.492 1.585 4.619 1.00 0.00 30 PRO A O 7
ATOM 3865 N N . ARG A 1 31 ? -9.297 2.900 4.998 1.00 0.00 31 ARG A N 7
ATOM 3866 C CA . ARG A 1 31 ? -9.094 3.050 6.465 1.00 0.00 31 ARG A CA 7
ATOM 3867 C C . ARG A 1 31 ? -9.425 1.761 7.287 1.00 0.00 31 ARG A C 7
ATOM 3868 O O . ARG A 1 31 ? -10.100 0.836 6.819 1.00 0.00 31 ARG A O 7
ATOM 3889 N N . GLY A 1 32 ? -8.926 1.732 8.539 1.00 0.00 32 GLY A N 7
ATOM 3890 C CA . GLY A 1 32 ? -9.314 0.709 9.537 1.00 0.00 32 GLY A CA 7
ATOM 3891 C C . GLY A 1 32 ? -8.636 -0.656 9.332 1.00 0.00 32 GLY A C 7
ATOM 3892 O O . GLY A 1 32 ? -7.405 -0.744 9.284 1.00 0.00 32 GLY A O 7
ATOM 3896 N N . ASP A 1 33 ? -9.469 -1.700 9.198 1.00 0.00 33 ASP A N 7
ATOM 3897 C CA . ASP A 1 33 ? -9.006 -3.047 8.767 1.00 0.00 33 ASP A CA 7
ATOM 3898 C C . ASP A 1 33 ? -9.463 -3.311 7.295 1.00 0.00 33 ASP A C 7
ATOM 3899 O O . ASP A 1 33 ? -10.239 -4.232 7.018 1.00 0.00 33 ASP A O 7
ATOM 3908 N N . ALA A 1 34 ? -8.932 -2.504 6.354 1.00 0.00 34 ALA A N 7
ATOM 3909 C CA . ALA A 1 34 ? -9.118 -2.706 4.899 1.00 0.00 34 ALA A CA 7
ATOM 3910 C C . ALA A 1 34 ? -7.740 -2.541 4.211 1.00 0.00 34 ALA A C 7
ATOM 3911 O O . ALA A 1 34 ? -7.058 -1.519 4.354 1.00 0.00 34 ALA A O 7
ATOM 3918 N N . ASP A 1 35 ? -7.351 -3.583 3.463 1.00 0.00 35 ASP A N 7
ATOM 3919 C CA . ASP A 1 35 ? -5.994 -3.695 2.859 1.00 0.00 35 ASP A CA 7
ATOM 3920 C C . ASP A 1 35 ? -5.854 -2.861 1.535 1.00 0.00 35 ASP A C 7
ATOM 3921 O O . ASP A 1 35 ? -6.837 -2.774 0.789 1.00 0.00 35 ASP A O 7
ATOM 3930 N N . PRO A 1 36 ? -4.664 -2.285 1.172 1.00 0.00 36 PRO A N 7
ATOM 3931 C CA . PRO A 1 36 ? -4.476 -1.521 -0.091 1.00 0.00 36 PRO A CA 7
ATOM 3932 C C . PRO A 1 36 ? -4.765 -2.296 -1.411 1.00 0.00 36 PRO A C 7
ATOM 3933 O O . PRO A 1 36 ? -4.236 -3.389 -1.634 1.00 0.00 36 PRO A O 7
ATOM 3944 N N . TYR A 1 37 ? -5.626 -1.706 -2.257 1.00 0.00 37 TYR A N 7
ATOM 3945 C CA . TYR A 1 37 ? -6.096 -2.329 -3.526 1.00 0.00 37 TYR A CA 7
ATOM 3946 C C . TYR A 1 37 ? -5.632 -1.485 -4.746 1.00 0.00 37 TYR A C 7
ATOM 3947 O O . TYR A 1 37 ? -5.628 -0.249 -4.704 1.00 0.00 37 TYR A O 7
ATOM 3965 N N . CYS A 1 38 ? -5.301 -2.168 -5.856 1.00 0.00 38 CYS A N 7
ATOM 3966 C CA . CYS A 1 38 ? -4.895 -1.500 -7.117 1.00 0.00 38 CYS A CA 7
ATOM 3967 C C . CYS A 1 38 ? -6.145 -1.118 -7.956 1.00 0.00 38 CYS A C 7
ATOM 3968 O O . CYS A 1 38 ? -6.844 -1.991 -8.483 1.00 0.00 38 CYS A O 7
ATOM 3975 N N . GLU A 1 39 ? -6.419 0.197 -8.056 1.00 0.00 39 GLU A N 7
ATOM 3976 C CA . GLU A 1 39 ? -7.596 0.733 -8.784 1.00 0.00 39 GLU A CA 7
ATOM 3977 C C . GLU A 1 39 ? -7.155 1.114 -10.216 1.00 0.00 39 GLU A C 7
ATOM 3978 O O . GLU A 1 39 ? -6.678 2.250 -10.441 1.00 0.00 39 GLU A O 7
ATOM 3991 N N . ALA A 1 1 ? 11.894 -11.147 -13.468 1.00 0.00 1 ALA A N 8
ATOM 3992 C CA . ALA A 1 1 ? 10.778 -10.561 -12.694 1.00 0.00 1 ALA A CA 8
ATOM 3993 C C . ALA A 1 1 ? 11.162 -9.161 -12.116 1.00 0.00 1 ALA A C 8
ATOM 3994 O O . ALA A 1 1 ? 12.274 -9.029 -11.589 1.00 0.00 1 ALA A O 8
ATOM 4003 N N . PRO A 1 2 ? 10.298 -8.099 -12.150 1.00 0.00 2 PRO A N 8
ATOM 4004 C CA . PRO A 1 2 ? 10.667 -6.740 -11.673 1.00 0.00 2 PRO A CA 8
ATOM 4005 C C . PRO A 1 2 ? 10.654 -6.607 -10.121 1.00 0.00 2 PRO A C 8
ATOM 4006 O O . PRO A 1 2 ? 9.706 -7.039 -9.455 1.00 0.00 2 PRO A O 8
ATOM 4017 N N . ARG A 1 3 ? 11.712 -5.982 -9.568 1.00 0.00 3 ARG A N 8
ATOM 4018 C CA . ARG A 1 3 ? 11.840 -5.740 -8.108 1.00 0.00 3 ARG A CA 8
ATOM 4019 C C . ARG A 1 3 ? 11.190 -4.366 -7.774 1.00 0.00 3 ARG A C 8
ATOM 4020 O O . ARG A 1 3 ? 11.800 -3.308 -7.960 1.00 0.00 3 ARG A O 8
ATOM 4041 N N . LEU A 1 4 ? 9.929 -4.413 -7.311 1.00 0.00 4 LEU A N 8
ATOM 4042 C CA . LEU A 1 4 ? 9.074 -3.211 -7.176 1.00 0.00 4 LEU A CA 8
ATOM 4043 C C . LEU A 1 4 ? 9.081 -2.672 -5.707 1.00 0.00 4 LEU A C 8
ATOM 4044 O O . LEU A 1 4 ? 8.787 -3.459 -4.799 1.00 0.00 4 LEU A O 8
ATOM 4060 N N . PRO A 1 5 ? 9.327 -1.354 -5.424 1.00 0.00 5 PRO A N 8
ATOM 4061 C CA . PRO A 1 5 ? 9.086 -0.737 -4.085 1.00 0.00 5 PRO A CA 8
ATOM 4062 C C . PRO A 1 5 ? 7.649 -0.903 -3.505 1.00 0.00 5 PRO A C 8
ATOM 4063 O O . PRO A 1 5 ? 6.729 -1.264 -4.233 1.00 0.00 5 PRO A O 8
ATOM 4074 N N . GLN A 1 6 ? 7.453 -0.614 -2.211 1.00 0.00 6 GLN A N 8
ATOM 4075 C CA . GLN A 1 6 ? 6.106 -0.585 -1.581 1.00 0.00 6 GLN A CA 8
ATOM 4076 C C . GLN A 1 6 ? 5.515 0.850 -1.680 1.00 0.00 6 GLN A C 8
ATOM 4077 O O . GLN A 1 6 ? 6.182 1.853 -1.401 1.00 0.00 6 GLN A O 8
ATOM 4091 N N . CYS A 1 7 ? 4.231 0.907 -2.065 1.00 0.00 7 CYS A N 8
ATOM 4092 C CA . CYS A 1 7 ? 3.477 2.183 -2.219 1.00 0.00 7 CYS A CA 8
ATOM 4093 C C . CYS A 1 7 ? 3.136 2.865 -0.855 1.00 0.00 7 CYS A C 8
ATOM 4094 O O . CYS A 1 7 ? 3.072 2.227 0.202 1.00 0.00 7 CYS A O 8
ATOM 4101 N N . GLN A 1 8 ? 2.898 4.185 -0.933 1.00 0.00 8 GLN A N 8
ATOM 4102 C CA . GLN A 1 8 ? 2.468 5.031 0.217 1.00 0.00 8 GLN A CA 8
ATOM 4103 C C . GLN A 1 8 ? 1.046 5.641 -0.005 1.00 0.00 8 GLN A C 8
ATOM 4104 O O . GLN A 1 8 ? 0.222 5.558 0.910 1.00 0.00 8 GLN A O 8
ATOM 4118 N N . GLY A 1 9 ? 0.756 6.253 -1.174 1.00 0.00 9 GLY A N 8
ATOM 4119 C CA . GLY A 1 9 ? -0.574 6.824 -1.474 1.00 0.00 9 GLY A CA 8
ATOM 4120 C C . GLY A 1 9 ? -0.504 7.723 -2.719 1.00 0.00 9 GLY A C 8
ATOM 4121 O O . GLY A 1 9 ? -0.119 8.889 -2.602 1.00 0.00 9 GLY A O 8
ATOM 4125 N N . ASP A 1 10 ? -0.868 7.171 -3.900 1.00 0.00 10 ASP A N 8
ATOM 4126 C CA . ASP A 1 10 ? -0.780 7.863 -5.225 1.00 0.00 10 ASP A CA 8
ATOM 4127 C C . ASP A 1 10 ? 0.704 8.205 -5.579 1.00 0.00 10 ASP A C 8
ATOM 4128 O O . ASP A 1 10 ? 1.191 9.300 -5.278 1.00 0.00 10 ASP A O 8
ATOM 4137 N N . ASP A 1 11 ? 1.418 7.229 -6.169 1.00 0.00 11 ASP A N 8
ATOM 4138 C CA . ASP A 1 11 ? 2.906 7.235 -6.232 1.00 0.00 11 ASP A CA 8
ATOM 4139 C C . ASP A 1 11 ? 3.443 7.552 -7.658 1.00 0.00 11 ASP A C 8
ATOM 4140 O O . ASP A 1 11 ? 2.729 7.477 -8.663 1.00 0.00 11 ASP A O 8
ATOM 4149 N N . GLN A 1 12 ? 4.742 7.901 -7.716 1.00 0.00 12 GLN A N 8
ATOM 4150 C CA . GLN A 1 12 ? 5.467 8.180 -8.990 1.00 0.00 12 GLN A CA 8
ATOM 4151 C C . GLN A 1 12 ? 5.874 6.911 -9.808 1.00 0.00 12 GLN A C 8
ATOM 4152 O O . GLN A 1 12 ? 5.796 6.967 -11.039 1.00 0.00 12 GLN A O 8
ATOM 4166 N N . GLU A 1 13 ? 6.330 5.813 -9.163 1.00 0.00 13 GLU A N 8
ATOM 4167 C CA . GLU A 1 13 ? 6.816 4.584 -9.860 1.00 0.00 13 GLU A CA 8
ATOM 4168 C C . GLU A 1 13 ? 5.850 3.378 -9.626 1.00 0.00 13 GLU A C 8
ATOM 4169 O O . GLU A 1 13 ? 4.955 3.402 -8.771 1.00 0.00 13 GLU A O 8
ATOM 4181 N N . LYS A 1 14 ? 6.058 2.303 -10.419 1.00 0.00 14 LYS A N 8
ATOM 4182 C CA . LYS A 1 14 ? 5.308 1.024 -10.283 1.00 0.00 14 LYS A CA 8
ATOM 4183 C C . LYS A 1 14 ? 5.734 0.295 -8.969 1.00 0.00 14 LYS A C 8
ATOM 4184 O O . LYS A 1 14 ? 6.925 0.208 -8.647 1.00 0.00 14 LYS A O 8
ATOM 4203 N N . CYS A 1 15 ? 4.736 -0.178 -8.205 1.00 0.00 15 CYS A N 8
ATOM 4204 C CA . CYS A 1 15 ? 4.932 -0.594 -6.797 1.00 0.00 15 CYS A CA 8
ATOM 4205 C C . CYS A 1 15 ? 4.023 -1.795 -6.405 1.00 0.00 15 CYS A C 8
ATOM 4206 O O . CYS A 1 15 ? 3.041 -2.132 -7.072 1.00 0.00 15 CYS A O 8
ATOM 4213 N N . LEU A 1 16 ? 4.329 -2.379 -5.236 1.00 0.00 16 LEU A N 8
ATOM 4214 C CA . LEU A 1 16 ? 3.432 -3.322 -4.523 1.00 0.00 16 LEU A CA 8
ATOM 4215 C C . LEU A 1 16 ? 2.276 -2.540 -3.836 1.00 0.00 16 LEU A C 8
ATOM 4216 O O . LEU A 1 16 ? 2.516 -1.574 -3.105 1.00 0.00 16 LEU A O 8
ATOM 4232 N N . CYS A 1 17 ? 1.034 -2.987 -4.071 1.00 0.00 17 CYS A N 8
ATOM 4233 C CA . CYS A 1 17 ? -0.175 -2.424 -3.422 1.00 0.00 17 CYS A CA 8
ATOM 4234 C C . CYS A 1 17 ? -0.737 -3.524 -2.487 1.00 0.00 17 CYS A C 8
ATOM 4235 O O . CYS A 1 17 ? -1.406 -4.456 -2.944 1.00 0.00 17 CYS A O 8
ATOM 4242 N N . ASN A 1 18 ? -0.359 -3.447 -1.191 1.00 0.00 18 ASN A N 8
ATOM 4243 C CA . ASN A 1 18 ? -0.436 -4.572 -0.213 1.00 0.00 18 ASN A CA 8
ATOM 4244 C C . ASN A 1 18 ? 0.673 -5.616 -0.560 1.00 0.00 18 ASN A C 8
ATOM 4245 O O . ASN A 1 18 ? 1.790 -5.525 -0.042 1.00 0.00 18 ASN A O 8
ATOM 4256 N N . LYS A 1 19 ? 0.368 -6.552 -1.475 1.00 0.00 19 LYS A N 8
ATOM 4257 C CA . LYS A 1 19 ? 1.388 -7.392 -2.167 1.00 0.00 19 LYS A CA 8
ATOM 4258 C C . LYS A 1 19 ? 0.967 -7.689 -3.648 1.00 0.00 19 LYS A C 8
ATOM 4259 O O . LYS A 1 19 ? 0.973 -8.845 -4.084 1.00 0.00 19 LYS A O 8
ATOM 4278 N N . ASP A 1 20 ? 0.622 -6.639 -4.429 1.00 0.00 20 ASP A N 8
ATOM 4279 C CA . ASP A 1 20 ? 0.032 -6.790 -5.787 1.00 0.00 20 ASP A CA 8
ATOM 4280 C C . ASP A 1 20 ? 0.660 -5.718 -6.714 1.00 0.00 20 ASP A C 8
ATOM 4281 O O . ASP A 1 20 ? 0.491 -4.517 -6.482 1.00 0.00 20 ASP A O 8
ATOM 4290 N N . GLU A 1 21 ? 1.349 -6.142 -7.793 1.00 0.00 21 GLU A N 8
ATOM 4291 C CA . GLU A 1 21 ? 2.032 -5.216 -8.738 1.00 0.00 21 GLU A CA 8
ATOM 4292 C C . GLU A 1 21 ? 1.042 -4.266 -9.485 1.00 0.00 21 GLU A C 8
ATOM 4293 O O . GLU A 1 21 ? 0.056 -4.713 -10.082 1.00 0.00 21 GLU A O 8
ATOM 4305 N N . CYS A 1 22 ? 1.294 -2.952 -9.362 1.00 0.00 22 CYS A N 8
ATOM 4306 C CA . CYS A 1 22 ? 0.285 -1.901 -9.640 1.00 0.00 22 CYS A CA 8
ATOM 4307 C C . CYS A 1 22 ? 0.969 -0.654 -10.281 1.00 0.00 22 CYS A C 8
ATOM 4308 O O . CYS A 1 22 ? 1.860 -0.092 -9.631 1.00 0.00 22 CYS A O 8
ATOM 4315 N N . PRO A 1 23 ? 0.582 -0.144 -11.490 1.00 0.00 23 PRO A N 8
ATOM 4316 C CA . PRO A 1 23 ? 1.176 1.090 -12.078 1.00 0.00 23 PRO A CA 8
ATOM 4317 C C . PRO A 1 23 ? 1.009 2.417 -11.247 1.00 0.00 23 PRO A C 8
ATOM 4318 O O . PRO A 1 23 ? 0.127 2.461 -10.382 1.00 0.00 23 PRO A O 8
ATOM 4329 N N . PRO A 1 24 ? 1.798 3.510 -11.488 1.00 0.00 24 PRO A N 8
ATOM 4330 C CA . PRO A 1 24 ? 1.695 4.798 -10.743 1.00 0.00 24 PRO A CA 8
ATOM 4331 C C . PRO A 1 24 ? 0.291 5.444 -10.571 1.00 0.00 24 PRO A C 8
ATOM 4332 O O . PRO A 1 24 ? -0.501 5.490 -11.519 1.00 0.00 24 PRO A O 8
ATOM 4343 N N . GLY A 1 25 ? 0.011 5.931 -9.349 1.00 0.00 25 GLY A N 8
ATOM 4344 C CA . GLY A 1 25 ? -1.283 6.580 -9.024 1.00 0.00 25 GLY A CA 8
ATOM 4345 C C . GLY A 1 25 ? -2.437 5.661 -8.556 1.00 0.00 25 GLY A C 8
ATOM 4346 O O . GLY A 1 25 ? -3.141 6.008 -7.603 1.00 0.00 25 GLY A O 8
ATOM 4350 N N . GLN A 1 26 ? -2.634 4.512 -9.232 1.00 0.00 26 GLN A N 8
ATOM 4351 C CA . GLN A 1 26 ? -3.710 3.527 -8.924 1.00 0.00 26 GLN A CA 8
ATOM 4352 C C . GLN A 1 26 ? -3.723 2.900 -7.494 1.00 0.00 26 GLN A C 8
ATOM 4353 O O . GLN A 1 26 ? -4.800 2.459 -7.084 1.00 0.00 26 GLN A O 8
ATOM 4367 N N . CYS A 1 27 ? -2.601 2.837 -6.737 1.00 0.00 27 CYS A N 8
ATOM 4368 C CA . CYS A 1 27 ? -2.593 2.207 -5.390 1.00 0.00 27 CYS A CA 8
ATOM 4369 C C . CYS A 1 27 ? -3.311 3.086 -4.323 1.00 0.00 27 CYS A C 8
ATOM 4370 O O . CYS A 1 27 ? -2.834 4.165 -3.949 1.00 0.00 27 CYS A O 8
ATOM 4377 N N . ARG A 1 28 ? -4.475 2.591 -3.867 1.00 0.00 28 ARG A N 8
ATOM 4378 C CA . ARG A 1 28 ? -5.372 3.300 -2.916 1.00 0.00 28 ARG A CA 8
ATOM 4379 C C . ARG A 1 28 ? -5.332 2.615 -1.523 1.00 0.00 28 ARG A C 8
ATOM 4380 O O . ARG A 1 28 ? -5.142 1.400 -1.419 1.00 0.00 28 ARG A O 8
ATOM 4401 N N . PHE A 1 29 ? -5.502 3.415 -0.453 1.00 0.00 29 PHE A N 8
ATOM 4402 C CA . PHE A 1 29 ? -5.231 2.967 0.942 1.00 0.00 29 PHE A CA 8
ATOM 4403 C C . PHE A 1 29 ? -6.521 3.191 1.799 1.00 0.00 29 PHE A C 8
ATOM 4404 O O . PHE A 1 29 ? -6.656 4.274 2.382 1.00 0.00 29 PHE A O 8
ATOM 4421 N N . PRO A 1 30 ? -7.481 2.221 1.929 1.00 0.00 30 PRO A N 8
ATOM 4422 C CA . PRO A 1 30 ? -8.709 2.399 2.748 1.00 0.00 30 PRO A CA 8
ATOM 4423 C C . PRO A 1 30 ? -8.487 2.141 4.273 1.00 0.00 30 PRO A C 8
ATOM 4424 O O . PRO A 1 30 ? -7.586 1.402 4.689 1.00 0.00 30 PRO A O 8
ATOM 4435 N N . ARG A 1 31 ? -9.337 2.783 5.089 1.00 0.00 31 ARG A N 8
ATOM 4436 C CA . ARG A 1 31 ? -9.153 2.879 6.563 1.00 0.00 31 ARG A CA 8
ATOM 4437 C C . ARG A 1 31 ? -9.639 1.612 7.344 1.00 0.00 31 ARG A C 8
ATOM 4438 O O . ARG A 1 31 ? -10.242 0.685 6.787 1.00 0.00 31 ARG A O 8
ATOM 4459 N N . GLY A 1 32 ? -9.340 1.586 8.660 1.00 0.00 32 GLY A N 8
ATOM 4460 C CA . GLY A 1 32 ? -9.892 0.582 9.597 1.00 0.00 32 GLY A CA 8
ATOM 4461 C C . GLY A 1 32 ? -9.181 -0.780 9.518 1.00 0.00 32 GLY A C 8
ATOM 4462 O O . GLY A 1 32 ? -8.001 -0.888 9.864 1.00 0.00 32 GLY A O 8
ATOM 4466 N N . ASP A 1 33 ? -9.917 -1.794 9.035 1.00 0.00 33 ASP A N 8
ATOM 4467 C CA . ASP A 1 33 ? -9.325 -3.098 8.637 1.00 0.00 33 ASP A CA 8
ATOM 4468 C C . ASP A 1 33 ? -9.730 -3.385 7.158 1.00 0.00 33 ASP A C 8
ATOM 4469 O O . ASP A 1 33 ? -10.542 -4.271 6.875 1.00 0.00 33 ASP A O 8
ATOM 4478 N N . ALA A 1 34 ? -9.124 -2.627 6.220 1.00 0.00 34 ALA A N 8
ATOM 4479 C CA . ALA A 1 34 ? -9.285 -2.840 4.764 1.00 0.00 34 ALA A CA 8
ATOM 4480 C C . ALA A 1 34 ? -7.900 -2.657 4.095 1.00 0.00 34 ALA A C 8
ATOM 4481 O O . ALA A 1 34 ? -7.215 -1.643 4.280 1.00 0.00 34 ALA A O 8
ATOM 4488 N N . ASP A 1 35 ? -7.504 -3.673 3.314 1.00 0.00 35 ASP A N 8
ATOM 4489 C CA . ASP A 1 35 ? -6.135 -3.768 2.735 1.00 0.00 35 ASP A CA 8
ATOM 4490 C C . ASP A 1 35 ? -5.957 -2.879 1.452 1.00 0.00 35 ASP A C 8
ATOM 4491 O O . ASP A 1 35 ? -6.918 -2.762 0.681 1.00 0.00 35 ASP A O 8
ATOM 4500 N N . PRO A 1 36 ? -4.757 -2.289 1.149 1.00 0.00 36 PRO A N 8
ATOM 4501 C CA . PRO A 1 36 ? -4.527 -1.484 -0.081 1.00 0.00 36 PRO A CA 8
ATOM 4502 C C . PRO A 1 36 ? -4.768 -2.218 -1.432 1.00 0.00 36 PRO A C 8
ATOM 4503 O O . PRO A 1 36 ? -4.272 -3.329 -1.645 1.00 0.00 36 PRO A O 8
ATOM 4514 N N . TYR A 1 37 ? -5.557 -1.580 -2.313 1.00 0.00 37 TYR A N 8
ATOM 4515 C CA . TYR A 1 37 ? -6.030 -2.191 -3.586 1.00 0.00 37 TYR A CA 8
ATOM 4516 C C . TYR A 1 37 ? -5.511 -1.390 -4.812 1.00 0.00 37 TYR A C 8
ATOM 4517 O O . TYR A 1 37 ? -5.473 -0.155 -4.807 1.00 0.00 37 TYR A O 8
ATOM 4535 N N . CYS A 1 38 ? -5.187 -2.121 -5.893 1.00 0.00 38 CYS A N 8
ATOM 4536 C CA . CYS A 1 38 ? -4.858 -1.515 -7.206 1.00 0.00 38 CYS A CA 8
ATOM 4537 C C . CYS A 1 38 ? -6.165 -1.205 -7.987 1.00 0.00 38 CYS A C 8
ATOM 4538 O O . CYS A 1 38 ? -7.000 -2.090 -8.207 1.00 0.00 38 CYS A O 8
ATOM 4545 N N . GLU A 1 39 ? -6.338 0.070 -8.375 1.00 0.00 39 GLU A N 8
ATOM 4546 C CA . GLU A 1 39 ? -7.613 0.585 -8.932 1.00 0.00 39 GLU A CA 8
ATOM 4547 C C . GLU A 1 39 ? -7.673 0.323 -10.458 1.00 0.00 39 GLU A C 8
ATOM 4548 O O . GLU A 1 39 ? -7.238 1.180 -11.261 1.00 0.00 39 GLU A O 8
ATOM 4561 N N . ALA A 1 1 ? 19.203 -5.174 -11.356 1.00 0.00 1 ALA A N 9
ATOM 4562 C CA . ALA A 1 1 ? 18.334 -6.112 -10.614 1.00 0.00 1 ALA A CA 9
ATOM 4563 C C . ALA A 1 1 ? 16.889 -5.528 -10.541 1.00 0.00 1 ALA A C 9
ATOM 4564 O O . ALA A 1 1 ? 16.699 -4.557 -9.797 1.00 0.00 1 ALA A O 9
ATOM 4573 N N . PRO A 1 2 ? 15.845 -6.051 -11.259 1.00 0.00 2 PRO A N 9
ATOM 4574 C CA . PRO A 1 2 ? 14.486 -5.450 -11.259 1.00 0.00 2 PRO A CA 9
ATOM 4575 C C . PRO A 1 2 ? 13.679 -5.795 -9.971 1.00 0.00 2 PRO A C 9
ATOM 4576 O O . PRO A 1 2 ? 13.403 -6.967 -9.688 1.00 0.00 2 PRO A O 9
ATOM 4587 N N . ARG A 1 3 ? 13.337 -4.752 -9.197 1.00 0.00 3 ARG A N 9
ATOM 4588 C CA . ARG A 1 3 ? 12.635 -4.890 -7.900 1.00 0.00 3 ARG A CA 9
ATOM 4589 C C . ARG A 1 3 ? 11.675 -3.678 -7.749 1.00 0.00 3 ARG A C 9
ATOM 4590 O O . ARG A 1 3 ? 12.105 -2.518 -7.751 1.00 0.00 3 ARG A O 9
ATOM 4611 N N . LEU A 1 4 ? 10.374 -3.969 -7.567 1.00 0.00 4 LEU A N 9
ATOM 4612 C CA . LEU A 1 4 ? 9.337 -2.938 -7.330 1.00 0.00 4 LEU A CA 9
ATOM 4613 C C . LEU A 1 4 ? 9.344 -2.464 -5.838 1.00 0.00 4 LEU A C 9
ATOM 4614 O O . LEU A 1 4 ? 9.278 -3.330 -4.955 1.00 0.00 4 LEU A O 9
ATOM 4630 N N . PRO A 1 5 ? 9.344 -1.138 -5.499 1.00 0.00 5 PRO A N 9
ATOM 4631 C CA . PRO A 1 5 ? 9.095 -0.645 -4.113 1.00 0.00 5 PRO A CA 9
ATOM 4632 C C . PRO A 1 5 ? 7.754 -1.101 -3.455 1.00 0.00 5 PRO A C 9
ATOM 4633 O O . PRO A 1 5 ? 6.918 -1.735 -4.099 1.00 0.00 5 PRO A O 9
ATOM 4644 N N . GLN A 1 6 ? 7.552 -0.753 -2.175 1.00 0.00 6 GLN A N 9
ATOM 4645 C CA . GLN A 1 6 ? 6.230 -0.845 -1.506 1.00 0.00 6 GLN A CA 9
ATOM 4646 C C . GLN A 1 6 ? 5.502 0.522 -1.644 1.00 0.00 6 GLN A C 9
ATOM 4647 O O . GLN A 1 6 ? 6.092 1.597 -1.481 1.00 0.00 6 GLN A O 9
ATOM 4661 N N . CYS A 1 7 ? 4.200 0.443 -1.953 1.00 0.00 7 CYS A N 9
ATOM 4662 C CA . CYS A 1 7 ? 3.363 1.632 -2.267 1.00 0.00 7 CYS A CA 9
ATOM 4663 C C . CYS A 1 7 ? 3.115 2.578 -1.047 1.00 0.00 7 CYS A C 9
ATOM 4664 O O . CYS A 1 7 ? 3.242 2.184 0.118 1.00 0.00 7 CYS A O 9
ATOM 4671 N N . GLN A 1 8 ? 2.748 3.834 -1.360 1.00 0.00 8 GLN A N 9
ATOM 4672 C CA . GLN A 1 8 ? 2.374 4.874 -0.355 1.00 0.00 8 GLN A CA 9
ATOM 4673 C C . GLN A 1 8 ? 0.873 5.312 -0.397 1.00 0.00 8 GLN A C 9
ATOM 4674 O O . GLN A 1 8 ? 0.306 5.575 0.668 1.00 0.00 8 GLN A O 9
ATOM 4688 N N . GLY A 1 9 ? 0.251 5.428 -1.590 1.00 0.00 9 GLY A N 9
ATOM 4689 C CA . GLY A 1 9 ? -1.090 6.031 -1.762 1.00 0.00 9 GLY A CA 9
ATOM 4690 C C . GLY A 1 9 ? -0.993 7.183 -2.773 1.00 0.00 9 GLY A C 9
ATOM 4691 O O . GLY A 1 9 ? -0.603 8.293 -2.400 1.00 0.00 9 GLY A O 9
ATOM 4695 N N . ASP A 1 10 ? -1.305 6.890 -4.054 1.00 0.00 10 ASP A N 9
ATOM 4696 C CA . ASP A 1 10 ? -1.036 7.783 -5.221 1.00 0.00 10 ASP A CA 9
ATOM 4697 C C . ASP A 1 10 ? 0.505 7.948 -5.420 1.00 0.00 10 ASP A C 9
ATOM 4698 O O . ASP A 1 10 ? 1.129 8.850 -4.851 1.00 0.00 10 ASP A O 9
ATOM 4707 N N . ASP A 1 11 ? 1.100 7.021 -6.188 1.00 0.00 11 ASP A N 9
ATOM 4708 C CA . ASP A 1 11 ? 2.571 6.815 -6.229 1.00 0.00 11 ASP A CA 9
ATOM 4709 C C . ASP A 1 11 ? 3.258 7.549 -7.414 1.00 0.00 11 ASP A C 9
ATOM 4710 O O . ASP A 1 11 ? 2.649 7.865 -8.442 1.00 0.00 11 ASP A O 9
ATOM 4719 N N . GLN A 1 12 ? 4.577 7.754 -7.251 1.00 0.00 12 GLN A N 9
ATOM 4720 C CA . GLN A 1 12 ? 5.494 8.142 -8.360 1.00 0.00 12 GLN A CA 9
ATOM 4721 C C . GLN A 1 12 ? 5.963 6.930 -9.233 1.00 0.00 12 GLN A C 9
ATOM 4722 O O . GLN A 1 12 ? 6.027 7.085 -10.456 1.00 0.00 12 GLN A O 9
ATOM 4736 N N . GLU A 1 13 ? 6.306 5.766 -8.632 1.00 0.00 13 GLU A N 9
ATOM 4737 C CA . GLU A 1 13 ? 6.797 4.563 -9.368 1.00 0.00 13 GLU A CA 9
ATOM 4738 C C . GLU A 1 13 ? 5.777 3.384 -9.267 1.00 0.00 13 GLU A C 9
ATOM 4739 O O . GLU A 1 13 ? 4.848 3.378 -8.450 1.00 0.00 13 GLU A O 9
ATOM 4751 N N . LYS A 1 14 ? 5.985 2.360 -10.123 1.00 0.00 14 LYS A N 9
ATOM 4752 C CA . LYS A 1 14 ? 5.208 1.092 -10.084 1.00 0.00 14 LYS A CA 9
ATOM 4753 C C . LYS A 1 14 ? 5.653 0.261 -8.841 1.00 0.00 14 LYS A C 9
ATOM 4754 O O . LYS A 1 14 ? 6.846 0.000 -8.654 1.00 0.00 14 LYS A O 9
ATOM 4773 N N . CYS A 1 15 ? 4.687 -0.089 -7.977 1.00 0.00 15 CYS A N 9
ATOM 4774 C CA . CYS A 1 15 ? 4.970 -0.589 -6.609 1.00 0.00 15 CYS A CA 9
ATOM 4775 C C . CYS A 1 15 ? 3.943 -1.674 -6.165 1.00 0.00 15 CYS A C 9
ATOM 4776 O O . CYS A 1 15 ? 2.894 -1.895 -6.777 1.00 0.00 15 CYS A O 9
ATOM 4783 N N . LEU A 1 16 ? 4.267 -2.328 -5.038 1.00 0.00 16 LEU A N 9
ATOM 4784 C CA . LEU A 1 16 ? 3.427 -3.381 -4.409 1.00 0.00 16 LEU A CA 9
ATOM 4785 C C . LEU A 1 16 ? 2.242 -2.744 -3.631 1.00 0.00 16 LEU A C 9
ATOM 4786 O O . LEU A 1 16 ? 2.443 -2.060 -2.624 1.00 0.00 16 LEU A O 9
ATOM 4802 N N . CYS A 1 17 ? 1.011 -2.986 -4.107 1.00 0.00 17 CYS A N 9
ATOM 4803 C CA . CYS A 1 17 ? -0.230 -2.504 -3.451 1.00 0.00 17 CYS A CA 9
ATOM 4804 C C . CYS A 1 17 ? -0.789 -3.670 -2.600 1.00 0.00 17 CYS A C 9
ATOM 4805 O O . CYS A 1 17 ? -1.383 -4.611 -3.138 1.00 0.00 17 CYS A O 9
ATOM 4812 N N . ASN A 1 18 ? -0.490 -3.632 -1.282 1.00 0.00 18 ASN A N 9
ATOM 4813 C CA . ASN A 1 18 ? -0.573 -4.798 -0.356 1.00 0.00 18 ASN A CA 9
ATOM 4814 C C . ASN A 1 18 ? 0.634 -5.745 -0.664 1.00 0.00 18 ASN A C 9
ATOM 4815 O O . ASN A 1 18 ? 1.719 -5.587 -0.100 1.00 0.00 18 ASN A O 9
ATOM 4826 N N . LYS A 1 19 ? 0.422 -6.692 -1.593 1.00 0.00 19 LYS A N 9
ATOM 4827 C CA . LYS A 1 19 ? 1.495 -7.508 -2.222 1.00 0.00 19 LYS A CA 9
ATOM 4828 C C . LYS A 1 19 ? 1.202 -7.782 -3.740 1.00 0.00 19 LYS A C 9
ATOM 4829 O O . LYS A 1 19 ? 1.363 -8.914 -4.211 1.00 0.00 19 LYS A O 9
ATOM 4848 N N . ASP A 1 20 ? 0.788 -6.751 -4.514 1.00 0.00 20 ASP A N 9
ATOM 4849 C CA . ASP A 1 20 ? 0.262 -6.927 -5.896 1.00 0.00 20 ASP A CA 9
ATOM 4850 C C . ASP A 1 20 ? 0.756 -5.739 -6.763 1.00 0.00 20 ASP A C 9
ATOM 4851 O O . ASP A 1 20 ? 0.446 -4.581 -6.470 1.00 0.00 20 ASP A O 9
ATOM 4860 N N . GLU A 1 21 ? 1.488 -6.028 -7.857 1.00 0.00 21 GLU A N 9
ATOM 4861 C CA . GLU A 1 21 ? 2.097 -4.991 -8.735 1.00 0.00 21 GLU A CA 9
ATOM 4862 C C . GLU A 1 21 ? 1.059 -4.026 -9.392 1.00 0.00 21 GLU A C 9
ATOM 4863 O O . GLU A 1 21 ? 0.053 -4.467 -9.958 1.00 0.00 21 GLU A O 9
ATOM 4875 N N . CYS A 1 22 ? 1.296 -2.711 -9.233 1.00 0.00 22 CYS A N 9
ATOM 4876 C CA . CYS A 1 22 ? 0.259 -1.670 -9.459 1.00 0.00 22 CYS A CA 9
ATOM 4877 C C . CYS A 1 22 ? 0.897 -0.361 -10.026 1.00 0.00 22 CYS A C 9
ATOM 4878 O O . CYS A 1 22 ? 1.856 0.120 -9.412 1.00 0.00 22 CYS A O 9
ATOM 4885 N N . PRO A 1 23 ? 0.411 0.280 -11.135 1.00 0.00 23 PRO A N 9
ATOM 4886 C CA . PRO A 1 23 ? 1.042 1.498 -11.719 1.00 0.00 23 PRO A CA 9
ATOM 4887 C C . PRO A 1 23 ? 1.056 2.795 -10.834 1.00 0.00 23 PRO A C 9
ATOM 4888 O O . PRO A 1 23 ? 0.264 2.870 -9.887 1.00 0.00 23 PRO A O 9
ATOM 4899 N N . PRO A 1 24 ? 1.872 3.851 -11.142 1.00 0.00 24 PRO A N 9
ATOM 4900 C CA . PRO A 1 24 ? 1.781 5.188 -10.49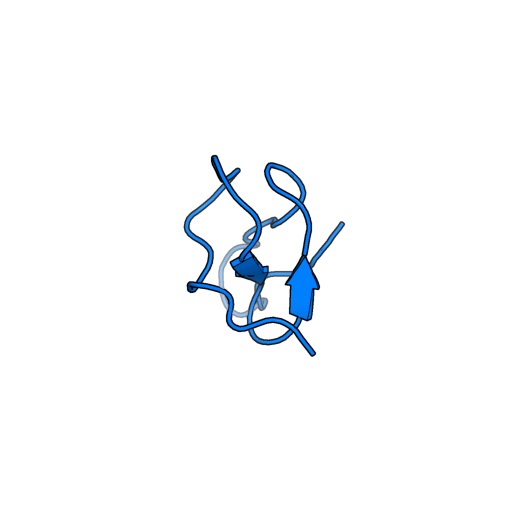0 1.00 0.00 24 PRO A CA 9
ATOM 4901 C C . PRO A 1 24 ? 0.374 5.851 -10.484 1.00 0.00 24 PRO A C 9
ATOM 4902 O O . PRO A 1 24 ? -0.285 5.933 -11.527 1.00 0.00 24 PRO A O 9
ATOM 4913 N N . GLY A 1 25 ? -0.083 6.272 -9.293 1.00 0.00 25 GLY A N 9
ATOM 4914 C CA . GLY A 1 25 ? -1.472 6.757 -9.103 1.00 0.00 25 GLY A CA 9
ATOM 4915 C C . GLY A 1 25 ? -2.493 5.680 -8.670 1.00 0.00 25 GLY A C 9
ATOM 4916 O O . GLY A 1 25 ? -3.218 5.886 -7.693 1.00 0.00 25 GLY A O 9
ATOM 4920 N N . GLN A 1 26 ? -2.558 4.553 -9.409 1.00 0.00 26 GLN A N 9
ATOM 4921 C CA . GLN A 1 26 ? -3.553 3.468 -9.203 1.00 0.00 26 GLN A CA 9
ATOM 4922 C C . GLN A 1 26 ? -3.637 2.796 -7.795 1.00 0.00 26 GLN A C 9
ATOM 4923 O O . GLN A 1 26 ? -4.731 2.351 -7.436 1.00 0.00 26 GLN A O 9
ATOM 4937 N N . CYS A 1 27 ? -2.544 2.718 -7.001 1.00 0.00 27 CYS A N 9
ATOM 4938 C CA . CYS A 1 27 ? -2.588 2.102 -5.648 1.00 0.00 27 CYS A CA 9
ATOM 4939 C C . CYS A 1 27 ? -3.297 3.017 -4.608 1.00 0.00 27 CYS A C 9
ATOM 4940 O O . CYS A 1 27 ? -2.887 4.159 -4.377 1.00 0.00 27 CYS A O 9
ATOM 4947 N N . ARG A 1 28 ? -4.366 2.476 -4.002 1.00 0.00 28 ARG A N 9
ATOM 4948 C CA . ARG A 1 28 ? -5.230 3.200 -3.031 1.00 0.00 28 ARG A CA 9
ATOM 4949 C C . ARG A 1 28 ? -5.158 2.516 -1.639 1.00 0.00 28 ARG A C 9
ATOM 4950 O O . ARG A 1 28 ? -5.012 1.294 -1.538 1.00 0.00 28 ARG A O 9
ATOM 4971 N N . PHE A 1 29 ? -5.267 3.322 -0.566 1.00 0.00 29 PHE A N 9
ATOM 4972 C CA . PHE A 1 29 ? -5.103 2.847 0.835 1.00 0.00 29 PHE A CA 9
ATOM 4973 C C . PHE A 1 29 ? -6.405 3.204 1.627 1.00 0.00 29 PHE A C 9
ATOM 4974 O O . PHE A 1 29 ? -6.460 4.295 2.208 1.00 0.00 29 PHE A O 9
ATOM 4991 N N . PRO A 1 30 ? -7.456 2.332 1.713 1.00 0.00 30 PRO A N 9
ATOM 4992 C CA . PRO A 1 30 ? -8.661 2.594 2.546 1.00 0.00 30 PRO A CA 9
ATOM 4993 C C . PRO A 1 30 ? -8.423 2.369 4.073 1.00 0.00 30 PRO A C 9
ATOM 4994 O O . PRO A 1 30 ? -7.551 1.600 4.493 1.00 0.00 30 PRO A O 9
ATOM 5005 N N . ARG A 1 31 ? -9.220 3.079 4.889 1.00 0.00 31 ARG A N 9
ATOM 5006 C CA . ARG A 1 31 ? -8.976 3.224 6.351 1.00 0.00 31 ARG A CA 9
ATOM 5007 C C . ARG A 1 31 ? -9.384 1.971 7.194 1.00 0.00 31 ARG A C 9
ATOM 5008 O O . ARG A 1 31 ? -10.112 1.080 6.740 1.00 0.00 31 ARG A O 9
ATOM 5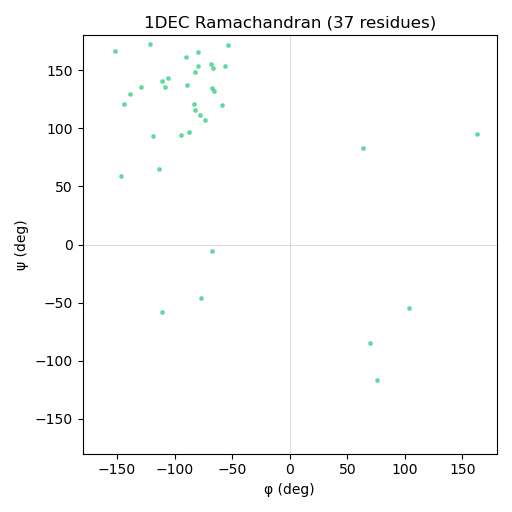029 N N . GLY A 1 32 ? -8.883 1.928 8.445 1.00 0.00 32 GLY A N 9
ATOM 5030 C CA . GLY A 1 32 ? -9.303 0.924 9.448 1.00 0.00 32 GLY A CA 9
ATOM 5031 C C . GLY A 1 32 ? -8.639 -0.449 9.262 1.00 0.00 32 GLY A C 9
ATOM 5032 O O . GLY A 1 32 ? -7.408 -0.553 9.233 1.00 0.00 32 GLY A O 9
ATOM 5036 N N . ASP A 1 33 ? -9.482 -1.483 9.120 1.00 0.00 33 ASP A N 9
ATOM 5037 C CA . ASP A 1 33 ? -9.032 -2.831 8.675 1.00 0.00 33 ASP A CA 9
ATOM 5038 C C . ASP A 1 33 ? -9.524 -3.085 7.214 1.00 0.00 33 ASP A C 9
ATOM 5039 O O . ASP A 1 33 ? -10.316 -3.998 6.955 1.00 0.00 33 ASP A O 9
ATOM 5048 N N . ALA A 1 34 ? -9.011 -2.279 6.261 1.00 0.00 34 ALA A N 9
ATOM 5049 C CA . ALA A 1 34 ? -9.251 -2.464 4.811 1.00 0.00 34 ALA A CA 9
ATOM 5050 C C . ALA A 1 34 ? -7.886 -2.399 4.081 1.00 0.00 34 ALA A C 9
ATOM 5051 O O . ALA A 1 34 ? -7.120 -1.435 4.205 1.00 0.00 34 ALA A O 9
ATOM 5058 N N . ASP A 1 35 ? -7.607 -3.464 3.318 1.00 0.00 35 ASP A N 9
ATOM 5059 C CA . ASP A 1 35 ? -6.280 -3.699 2.682 1.00 0.00 35 ASP A CA 9
ATOM 5060 C C . ASP A 1 35 ? -6.030 -2.802 1.419 1.00 0.00 35 ASP A C 9
ATOM 5061 O O . ASP A 1 35 ? -7.004 -2.452 0.741 1.00 0.00 35 ASP A O 9
ATOM 5070 N N . PRO A 1 36 ? -4.765 -2.436 1.039 1.00 0.00 36 PRO A N 9
ATOM 5071 C CA . PRO A 1 36 ? -4.486 -1.580 -0.142 1.00 0.00 36 PRO A CA 9
ATOM 5072 C C . PRO A 1 36 ? -4.794 -2.268 -1.505 1.00 0.00 36 PRO A C 9
ATOM 5073 O O . PRO A 1 36 ? -4.204 -3.303 -1.835 1.00 0.00 36 PRO A O 9
ATOM 5084 N N . TYR A 1 37 ? -5.731 -1.687 -2.271 1.00 0.00 37 TYR A N 9
ATOM 5085 C CA . TYR A 1 37 ? -6.196 -2.257 -3.567 1.00 0.00 37 TYR A CA 9
ATOM 5086 C C . TYR A 1 37 ? -5.600 -1.471 -4.768 1.00 0.00 37 TYR A C 9
ATOM 5087 O O . TYR A 1 37 ? -5.512 -0.238 -4.745 1.00 0.00 37 TYR A O 9
ATOM 5105 N N . CYS A 1 38 ? -5.278 -2.201 -5.850 1.00 0.00 38 CYS A N 9
ATOM 5106 C CA . CYS A 1 38 ? -4.953 -1.585 -7.161 1.00 0.00 38 CYS A CA 9
ATOM 5107 C C . CYS A 1 38 ? -6.269 -1.323 -7.946 1.00 0.00 38 CYS A C 9
ATOM 5108 O O . CYS A 1 38 ? -7.072 -2.238 -8.164 1.00 0.00 38 CYS A O 9
ATOM 5115 N N . GLU A 1 39 ? -6.497 -0.053 -8.325 1.00 0.00 39 GLU A N 9
ATOM 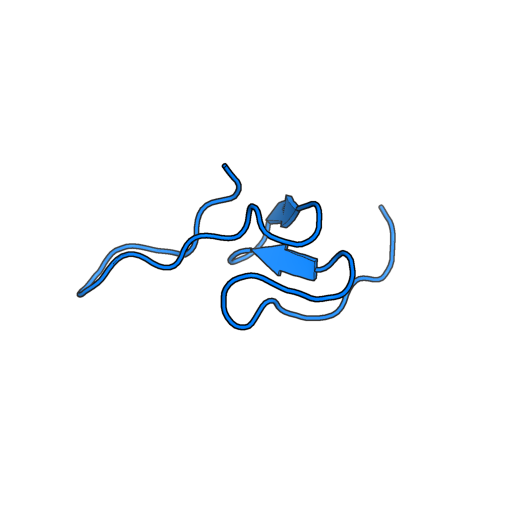5116 C CA . GLU A 1 39 ? -7.823 0.431 -8.789 1.00 0.00 39 GLU A CA 9
ATOM 5117 C C . GLU A 1 39 ? -8.035 0.108 -10.291 1.00 0.00 39 GLU A C 9
ATOM 5118 O O . GLU A 1 39 ? -7.732 0.948 -11.168 1.00 0.00 39 GLU A O 9
ATOM 5131 N N . ALA A 1 1 ? 11.021 -11.639 -12.828 1.00 0.00 1 ALA A N 10
ATOM 5132 C CA . ALA A 1 1 ? 10.081 -10.823 -12.029 1.00 0.00 1 ALA A CA 10
ATOM 5133 C C . ALA A 1 1 ? 10.596 -9.356 -11.855 1.00 0.00 1 ALA A C 10
ATOM 5134 O O . ALA A 1 1 ? 11.800 -9.179 -11.626 1.00 0.00 1 ALA A O 10
ATOM 5143 N N . PRO A 1 2 ? 9.751 -8.281 -11.912 1.00 0.00 2 PRO A N 10
ATOM 5144 C CA . PRO A 1 2 ? 10.218 -6.875 -11.776 1.00 0.00 2 PRO A CA 10
ATOM 5145 C C . PRO A 1 2 ? 10.562 -6.473 -10.309 1.00 0.00 2 PRO A C 10
ATOM 5146 O O . PRO A 1 2 ? 9.873 -6.868 -9.361 1.00 0.00 2 PRO A O 10
ATOM 5157 N N . ARG A 1 3 ? 11.633 -5.673 -10.150 1.00 0.00 3 ARG A N 10
ATOM 5158 C CA . ARG A 1 3 ? 12.141 -5.240 -8.823 1.00 0.00 3 ARG A CA 10
ATOM 5159 C C . ARG A 1 3 ? 11.444 -3.903 -8.436 1.00 0.00 3 ARG A C 10
ATOM 5160 O O . ARG A 1 3 ? 11.848 -2.821 -8.875 1.00 0.00 3 ARG A O 10
ATOM 5181 N N . LEU A 1 4 ? 10.368 -4.015 -7.636 1.00 0.00 4 LEU A N 10
ATOM 5182 C CA . LEU A 1 4 ? 9.423 -2.902 -7.386 1.00 0.00 4 LEU A CA 10
ATOM 5183 C C . LEU A 1 4 ? 9.429 -2.489 -5.879 1.00 0.00 4 LEU A C 10
ATOM 5184 O O . LEU A 1 4 ? 9.288 -3.379 -5.030 1.00 0.00 4 LEU A O 10
ATOM 5200 N N . PRO A 1 5 ? 9.491 -1.177 -5.495 1.00 0.00 5 PRO A N 10
ATOM 5201 C CA . PRO A 1 5 ? 9.218 -0.711 -4.102 1.00 0.00 5 PRO A CA 10
ATOM 5202 C C . PRO A 1 5 ? 7.835 -1.114 -3.496 1.00 0.00 5 PRO A C 10
ATOM 5203 O O . PRO A 1 5 ? 6.988 -1.687 -4.181 1.00 0.00 5 PRO A O 10
ATOM 5214 N N . GLN A 1 6 ? 7.613 -0.786 -2.214 1.00 0.00 6 GLN A N 10
ATOM 5215 C CA . GLN A 1 6 ? 6.278 -0.856 -1.571 1.00 0.00 6 GLN A CA 10
ATOM 5216 C C . GLN A 1 6 ? 5.572 0.525 -1.714 1.00 0.00 6 GLN A C 10
ATOM 5217 O O . GLN A 1 6 ? 6.170 1.586 -1.498 1.00 0.00 6 GLN A O 10
ATOM 5231 N N . CYS A 1 7 ? 4.277 0.479 -2.069 1.00 0.00 7 CYS A N 10
ATOM 5232 C CA . CYS A 1 7 ? 3.449 1.692 -2.306 1.00 0.00 7 CYS A CA 10
ATOM 5233 C C . CYS A 1 7 ? 3.203 2.529 -1.013 1.00 0.00 7 CYS A C 10
ATOM 5234 O O . CYS A 1 7 ? 3.160 1.998 0.103 1.00 0.00 7 CYS A O 10
ATOM 5241 N N . GLN A 1 8 ? 3.030 3.847 -1.206 1.00 0.00 8 GLN A N 10
ATOM 5242 C CA . GLN A 1 8 ? 2.761 4.818 -0.106 1.00 0.00 8 GLN A CA 10
ATOM 5243 C C . GLN A 1 8 ? 1.334 5.438 -0.226 1.00 0.00 8 GLN A C 10
ATOM 5244 O O . GLN A 1 8 ? 0.577 5.381 0.749 1.00 0.00 8 GLN A O 10
ATOM 5258 N N . GLY A 1 9 ? 0.969 6.021 -1.386 1.00 0.00 9 GLY A N 10
ATOM 5259 C CA . GLY A 1 9 ? -0.378 6.585 -1.618 1.00 0.00 9 GLY A CA 10
ATOM 5260 C C . GLY A 1 9 ? -0.344 7.528 -2.823 1.00 0.00 9 GLY A C 10
ATOM 5261 O O . GLY A 1 9 ? 0.114 8.669 -2.707 1.00 0.00 9 GLY A O 10
ATOM 5265 N N . ASP A 1 10 ? -0.803 7.017 -3.981 1.00 0.00 10 ASP A N 10
ATOM 5266 C CA . ASP A 1 10 ? -0.701 7.683 -5.314 1.00 0.00 10 ASP A CA 10
ATOM 5267 C C . ASP A 1 10 ? 0.787 7.981 -5.683 1.00 0.00 10 ASP A C 10
ATOM 5268 O O . ASP A 1 10 ? 1.309 9.069 -5.420 1.00 0.00 10 ASP A O 10
ATOM 5277 N N . ASP A 1 11 ? 1.469 6.962 -6.232 1.00 0.00 11 ASP A N 10
ATOM 5278 C CA . ASP A 1 11 ? 2.954 6.918 -6.292 1.00 0.00 11 ASP A CA 10
ATOM 5279 C C . ASP A 1 11 ? 3.534 7.611 -7.560 1.00 0.00 11 ASP A C 10
ATOM 5280 O O . ASP A 1 11 ? 2.826 7.922 -8.523 1.00 0.00 11 ASP A O 10
ATOM 5289 N N . GLN A 1 12 ? 4.861 7.839 -7.531 1.00 0.00 12 GLN A N 10
ATOM 5290 C CA . GLN A 1 12 ? 5.638 8.324 -8.708 1.00 0.00 12 GLN A CA 10
ATOM 5291 C C . GLN A 1 12 ? 5.987 7.190 -9.724 1.00 0.00 12 GLN A C 10
ATOM 5292 O O . GLN A 1 12 ? 5.787 7.397 -10.924 1.00 0.00 12 GLN A O 10
ATOM 5306 N N . GLU A 1 13 ? 6.492 6.022 -9.264 1.00 0.00 13 GLU A N 10
ATOM 5307 C CA . GLU A 1 13 ? 6.767 4.840 -10.133 1.00 0.00 13 GLU A CA 10
ATOM 5308 C C . GLU A 1 13 ? 5.964 3.590 -9.635 1.00 0.00 13 GLU A C 10
ATOM 5309 O O . GLU A 1 13 ? 5.290 3.603 -8.597 1.00 0.00 13 GLU A O 10
ATOM 5321 N N . LYS A 1 14 ? 6.035 2.494 -10.420 1.00 0.00 14 LYS A N 10
ATOM 5322 C CA . LYS A 1 14 ? 5.298 1.225 -10.159 1.00 0.00 14 LYS A CA 10
ATOM 5323 C C . LYS A 1 14 ? 5.785 0.523 -8.852 1.00 0.00 14 LYS A C 10
ATOM 5324 O O . LYS A 1 14 ? 6.987 0.449 -8.577 1.00 0.00 14 LYS A O 10
ATOM 5343 N N . CYS A 1 15 ? 4.820 0.054 -8.041 1.00 0.00 15 CYS A N 10
ATOM 5344 C CA . CYS A 1 15 ? 5.078 -0.441 -6.665 1.00 0.00 15 CYS A CA 10
ATOM 5345 C C . CYS A 1 15 ? 4.029 -1.519 -6.244 1.00 0.00 15 CYS A C 10
ATOM 5346 O O . CYS A 1 15 ? 2.970 -1.693 -6.856 1.00 0.00 15 CYS A O 10
ATOM 5353 N N . LEU A 1 16 ? 4.338 -2.220 -5.140 1.00 0.00 16 LEU A N 10
ATOM 5354 C CA . LEU A 1 16 ? 3.471 -3.270 -4.541 1.00 0.00 16 LEU A CA 10
ATOM 5355 C C . LEU A 1 16 ? 2.306 -2.633 -3.736 1.00 0.00 16 LEU A C 10
ATOM 5356 O O . LEU A 1 16 ? 2.537 -1.968 -2.722 1.00 0.00 16 LEU A O 10
ATOM 5372 N N . CYS A 1 17 ? 1.059 -2.861 -4.182 1.00 0.00 17 CYS A N 10
ATOM 5373 C CA . CYS A 1 17 ? -0.153 -2.362 -3.483 1.00 0.00 17 CYS A CA 10
ATOM 5374 C C . CYS A 1 17 ? -0.683 -3.477 -2.543 1.00 0.00 17 CYS A C 10
ATOM 5375 O O . CYS A 1 17 ? -1.440 -4.356 -2.970 1.00 0.00 17 CYS A O 10
ATOM 5382 N N . ASN A 1 18 ? -0.201 -3.459 -1.278 1.00 0.00 18 ASN A N 10
ATOM 5383 C CA . ASN A 1 18 ? -0.326 -4.578 -0.294 1.00 0.00 18 ASN A CA 10
ATOM 5384 C C . ASN A 1 18 ? 0.650 -5.740 -0.670 1.00 0.00 18 ASN A C 10
ATOM 5385 O O . ASN A 1 18 ? 1.745 -5.841 -0.109 1.00 0.00 18 ASN A O 10
ATOM 5396 N N . LYS A 1 19 ? 0.239 -6.583 -1.628 1.00 0.00 19 LYS A N 10
ATOM 5397 C CA . LYS A 1 19 ? 1.089 -7.633 -2.258 1.00 0.00 19 LYS A CA 10
ATOM 5398 C C . LYS A 1 19 ? 1.096 -7.625 -3.827 1.00 0.00 19 LYS A C 10
ATOM 5399 O O . LYS A 1 19 ? 1.952 -8.298 -4.409 1.00 0.00 19 LYS A O 10
ATOM 5418 N N . ASP A 1 20 ? 0.162 -6.924 -4.510 1.00 0.00 20 ASP A N 10
ATOM 5419 C CA . ASP A 1 20 ? -0.055 -7.050 -5.976 1.00 0.00 20 ASP A CA 10
ATOM 5420 C C . ASP A 1 20 ? 0.568 -5.829 -6.702 1.00 0.00 20 ASP A C 10
ATOM 5421 O O . ASP A 1 20 ? 0.237 -4.679 -6.398 1.00 0.00 20 ASP A O 10
ATOM 5430 N N . GLU A 1 21 ? 1.435 -6.096 -7.698 1.00 0.00 21 GLU A N 10
ATOM 5431 C CA . GLU A 1 21 ? 2.121 -5.045 -8.497 1.00 0.00 21 GLU A CA 10
ATOM 5432 C C . GLU A 1 21 ? 1.140 -4.143 -9.308 1.00 0.00 21 GLU A C 10
ATOM 5433 O O . GLU A 1 21 ? 0.224 -4.637 -9.975 1.00 0.00 21 GLU A O 10
ATOM 5445 N N . CYS A 1 22 ? 1.319 -2.819 -9.168 1.00 0.00 22 CYS A N 10
ATOM 5446 C CA . CYS A 1 22 ? 0.276 -1.822 -9.514 1.00 0.00 22 CYS A CA 10
ATOM 5447 C C . CYS A 1 22 ? 0.920 -0.545 -10.134 1.00 0.00 22 CYS A C 10
ATOM 5448 O O . CYS A 1 22 ? 1.792 0.035 -9.474 1.00 0.00 22 CYS A O 10
ATOM 5455 N N . PRO A 1 23 ? 0.513 -0.029 -11.335 1.00 0.00 23 PRO A N 10
ATOM 5456 C CA . PRO A 1 23 ? 1.050 1.240 -11.903 1.00 0.00 23 PRO A CA 10
ATOM 5457 C C . PRO A 1 23 ? 0.900 2.528 -11.015 1.00 0.00 23 PRO A C 10
ATOM 5458 O O . PRO A 1 23 ? 0.003 2.552 -10.163 1.00 0.00 23 PRO A O 10
ATOM 5469 N N . PRO A 1 24 ? 1.726 3.607 -11.173 1.00 0.00 24 PRO A N 10
ATOM 5470 C CA . PRO A 1 24 ? 1.683 4.796 -10.282 1.00 0.00 24 PRO A CA 10
ATOM 5471 C C . PRO A 1 24 ? 0.385 5.646 -10.416 1.00 0.00 24 PRO A C 10
ATOM 5472 O O . PRO A 1 24 ? -0.036 5.979 -11.530 1.00 0.00 24 PRO A O 10
ATOM 5483 N N . GLY A 1 25 ? -0.244 5.952 -9.267 1.00 0.00 25 GLY A N 10
ATOM 5484 C CA . GLY A 1 25 ? -1.600 6.557 -9.231 1.00 0.00 25 GLY A CA 10
ATOM 5485 C C . GLY A 1 25 ? -2.700 5.613 -8.693 1.00 0.00 25 GLY A C 10
ATOM 5486 O O . GLY A 1 25 ? -3.392 5.964 -7.734 1.00 0.00 25 GLY A O 10
ATOM 5490 N N . GLN A 1 26 ? -2.868 4.432 -9.322 1.00 0.00 26 GLN A N 10
ATOM 5491 C CA . GLN A 1 26 ? -3.934 3.446 -8.975 1.00 0.00 26 GLN A CA 10
ATOM 5492 C C . GLN A 1 26 ? -3.937 2.853 -7.526 1.00 0.00 26 GLN A C 10
ATOM 5493 O O . GLN A 1 26 ? -5.000 2.395 -7.102 1.00 0.00 26 GLN A O 10
ATOM 5507 N N . CYS A 1 27 ? -2.812 2.830 -6.774 1.00 0.00 27 CYS A N 10
ATOM 5508 C CA . CYS A 1 27 ? -2.764 2.212 -5.423 1.00 0.00 27 CYS A CA 10
ATOM 5509 C C . CYS A 1 27 ? -3.476 3.092 -4.355 1.00 0.00 27 CYS A C 10
ATOM 5510 O O . CYS A 1 27 ? -3.004 4.174 -3.990 1.00 0.00 27 CYS A O 10
ATOM 5517 N N . ARG A 1 28 ? -4.629 2.588 -3.887 1.00 0.00 28 ARG A N 10
ATOM 5518 C CA . ARG A 1 28 ? -5.517 3.292 -2.926 1.00 0.00 28 ARG A CA 10
ATOM 5519 C C . ARG A 1 28 ? -5.414 2.636 -1.524 1.00 0.00 28 ARG A C 10
ATOM 5520 O O . ARG A 1 28 ? -5.211 1.424 -1.401 1.00 0.00 28 ARG A O 10
ATOM 5541 N N . PHE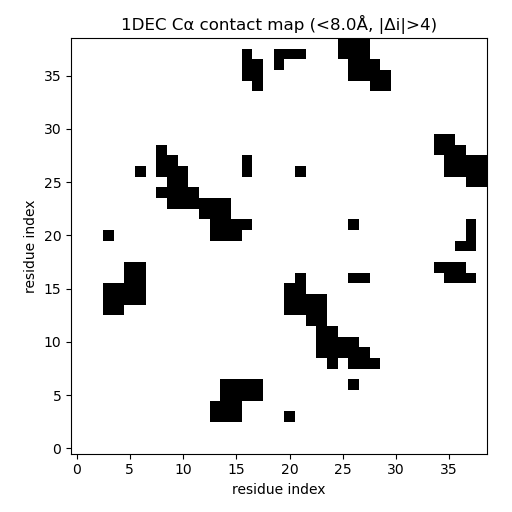 A 1 29 ? -5.553 3.458 -0.468 1.00 0.00 29 PHE A N 10
ATOM 5542 C CA . PHE A 1 29 ? -5.276 3.032 0.932 1.00 0.00 29 PHE A CA 10
ATOM 5543 C C . PHE A 1 29 ? -6.568 3.258 1.786 1.00 0.00 29 PHE A C 10
ATOM 5544 O O . PHE A 1 29 ? -6.700 4.340 2.371 1.00 0.00 29 PHE A O 10
ATOM 5561 N N . PRO A 1 30 ? -7.532 2.291 1.908 1.00 0.00 30 PRO A N 10
ATOM 5562 C CA . PRO A 1 30 ? -8.763 2.472 2.724 1.00 0.00 30 PRO A CA 10
ATOM 5563 C C . PRO A 1 30 ? -8.539 2.228 4.250 1.00 0.00 30 PRO A C 10
ATOM 5564 O O . PRO A 1 30 ? -7.671 1.454 4.667 1.00 0.00 30 PRO A O 10
ATOM 5575 N N . ARG A 1 31 ? -9.353 2.919 5.067 1.00 0.00 31 ARG A N 10
ATOM 5576 C CA . ARG A 1 31 ? -9.160 3.006 6.541 1.00 0.00 31 ARG A CA 10
ATOM 5577 C C . ARG A 1 31 ? -9.735 1.762 7.308 1.00 0.00 31 ARG A C 10
ATOM 5578 O O . ARG A 1 31 ? -10.286 0.823 6.717 1.00 0.00 31 ARG A O 10
ATOM 5599 N N . GLY A 1 32 ? -9.559 1.749 8.644 1.00 0.00 32 GLY A N 10
ATOM 5600 C CA . GLY A 1 32 ? -10.178 0.744 9.538 1.00 0.00 32 GLY A CA 10
ATOM 5601 C C . GLY A 1 32 ? -9.425 -0.598 9.547 1.00 0.00 32 GLY A C 10
ATOM 5602 O O . GLY A 1 32 ? -8.286 -0.670 10.017 1.00 0.00 32 GLY A O 10
ATOM 5606 N N . ASP A 1 33 ? -10.075 -1.634 8.996 1.00 0.00 33 ASP A N 10
ATOM 5607 C CA . ASP A 1 33 ? -9.402 -2.915 8.656 1.00 0.00 33 ASP A CA 10
ATOM 5608 C C . ASP A 1 33 ? -9.760 -3.268 7.180 1.00 0.00 33 ASP A C 10
ATOM 5609 O O . ASP A 1 33 ? -10.544 -4.185 6.912 1.00 0.00 33 ASP A O 10
ATOM 5618 N N . ALA A 1 34 ? -9.153 -2.528 6.231 1.00 0.00 34 ALA A N 10
ATOM 5619 C CA . ALA A 1 34 ? -9.285 -2.788 4.779 1.00 0.00 34 ALA A CA 10
ATOM 5620 C C . ALA A 1 34 ? -7.893 -2.601 4.124 1.00 0.00 34 ALA A C 10
ATOM 5621 O O . ALA A 1 34 ? -7.232 -1.566 4.282 1.00 0.00 34 ALA A O 10
ATOM 5628 N N . ASP A 1 35 ? -7.466 -3.633 3.383 1.00 0.00 35 ASP A N 10
ATOM 5629 C CA . ASP A 1 35 ? -6.091 -3.716 2.816 1.00 0.00 35 ASP A CA 10
ATOM 5630 C C . ASP A 1 35 ? -5.917 -2.848 1.518 1.00 0.00 35 ASP A C 10
ATOM 5631 O O . ASP A 1 35 ? -6.876 -2.755 0.742 1.00 0.00 35 ASP A O 10
ATOM 5640 N N . PRO A 1 36 ? -4.723 -2.249 1.209 1.00 0.00 36 PRO A N 10
ATOM 5641 C CA . PRO A 1 36 ? -4.494 -1.464 -0.035 1.00 0.00 36 PRO A CA 10
ATOM 5642 C C . PRO A 1 36 ? -4.742 -2.222 -1.373 1.00 0.00 36 PRO A C 10
ATOM 5643 O O . PRO A 1 36 ? -4.229 -3.328 -1.573 1.00 0.00 36 PRO A O 10
ATOM 5654 N N . TYR A 1 37 ? -5.555 -1.615 -2.254 1.00 0.00 37 TYR A N 10
ATOM 5655 C CA . TYR A 1 37 ? -6.034 -2.261 -3.507 1.00 0.00 37 TYR A CA 10
ATOM 5656 C C . TYR A 1 37 ? -5.534 -1.490 -4.759 1.00 0.00 37 TYR A C 10
ATOM 5657 O O . TYR A 1 37 ? -5.511 -0.254 -4.789 1.00 0.00 37 TYR A O 10
ATOM 5675 N N . CYS A 1 38 ? -5.209 -2.249 -5.821 1.00 0.00 38 CYS A N 10
ATOM 5676 C CA . CYS A 1 38 ? -4.890 -1.678 -7.152 1.00 0.00 38 CYS A CA 10
ATOM 5677 C C . CYS A 1 38 ? -6.204 -1.412 -7.937 1.00 0.00 38 CYS A C 10
ATOM 5678 O O . CYS A 1 38 ? -6.992 -2.331 -8.189 1.00 0.00 38 CYS A O 10
ATOM 5685 N N . GLU A 1 39 ? -6.436 -0.136 -8.284 1.00 0.00 39 GLU A N 10
ATOM 5686 C CA . GLU A 1 39 ? -7.737 0.337 -8.819 1.00 0.00 39 GLU A CA 10
ATOM 5687 C C . GLU A 1 39 ? -7.756 0.198 -10.361 1.00 0.00 39 GLU A C 10
ATOM 5688 O O . GLU A 1 39 ? -7.411 1.161 -11.085 1.00 0.00 39 GLU A O 10
ATOM 5701 N N . ALA A 1 1 ? 13.143 -9.324 -14.439 1.00 0.00 1 ALA A N 11
ATOM 5702 C CA . ALA A 1 1 ? 12.040 -9.132 -13.475 1.00 0.00 1 ALA A CA 11
ATOM 5703 C C . ALA A 1 1 ? 12.295 -7.835 -12.645 1.00 0.00 1 ALA A C 11
ATOM 5704 O O . ALA A 1 1 ? 13.230 -7.848 -11.836 1.00 0.00 1 ALA A O 11
ATOM 5713 N N . PRO A 1 2 ? 11.515 -6.717 -12.772 1.00 0.00 2 PRO A N 11
ATOM 5714 C CA . PRO A 1 2 ? 11.745 -5.461 -12.002 1.00 0.00 2 PRO A CA 11
ATOM 5715 C C . PRO A 1 2 ? 11.717 -5.581 -10.450 1.00 0.00 2 PRO A C 11
ATOM 5716 O O . PRO A 1 2 ? 10.870 -6.282 -9.885 1.00 0.00 2 PRO A O 11
ATOM 5727 N N . ARG A 1 3 ? 12.642 -4.866 -9.784 1.00 0.00 3 ARG A N 11
ATOM 5728 C CA . ARG A 1 3 ? 12.724 -4.810 -8.303 1.00 0.00 3 ARG A CA 11
ATOM 5729 C C . ARG A 1 3 ? 11.853 -3.615 -7.819 1.00 0.00 3 ARG A C 11
ATOM 5730 O O . ARG A 1 3 ? 12.276 -2.454 -7.870 1.00 0.00 3 ARG A O 11
ATOM 5751 N N . LEU A 1 4 ? 10.617 -3.922 -7.388 1.00 0.00 4 LEU A N 11
ATOM 5752 C CA . LEU A 1 4 ? 9.574 -2.901 -7.136 1.00 0.00 4 LEU A CA 11
ATOM 5753 C C . LEU A 1 4 ? 9.481 -2.543 -5.619 1.00 0.00 4 LEU A C 11
ATOM 5754 O O . LEU A 1 4 ? 9.316 -3.468 -4.813 1.00 0.00 4 LEU A O 11
ATOM 5770 N N . PRO A 1 5 ? 9.496 -1.245 -5.186 1.00 0.00 5 PRO A N 11
ATOM 5771 C CA . PRO A 1 5 ? 9.169 -0.842 -3.788 1.00 0.00 5 PRO A CA 11
ATOM 5772 C C . PRO A 1 5 ? 7.771 -1.276 -3.251 1.00 0.00 5 PRO A C 11
ATOM 5773 O O . PRO A 1 5 ? 6.934 -1.791 -3.993 1.00 0.00 5 PRO A O 11
ATOM 5784 N N . GLN A 1 6 ? 7.525 -1.021 -1.958 1.00 0.00 6 GLN A N 11
ATOM 5785 C CA . GLN A 1 6 ? 6.168 -1.052 -1.359 1.00 0.00 6 GLN A CA 11
ATOM 5786 C C . GLN A 1 6 ? 5.516 0.352 -1.538 1.00 0.00 6 GLN A C 11
ATOM 5787 O O . GLN A 1 6 ? 6.129 1.384 -1.235 1.00 0.00 6 GLN A O 11
ATOM 5801 N N . CYS A 1 7 ? 4.259 0.371 -2.014 1.00 0.00 7 CYS A N 11
ATOM 5802 C CA . CYS A 1 7 ? 3.482 1.622 -2.238 1.00 0.00 7 CYS A CA 11
ATOM 5803 C C . CYS A 1 7 ? 3.232 2.450 -0.935 1.00 0.00 7 CYS A C 11
ATOM 5804 O O . CYS A 1 7 ? 3.217 1.911 0.178 1.00 0.00 7 CYS A O 11
ATOM 5811 N N . GLN A 1 8 ? 3.030 3.768 -1.109 1.00 0.00 8 GLN A N 11
ATOM 5812 C CA . GLN A 1 8 ? 2.833 4.730 0.013 1.00 0.00 8 GLN A CA 11
ATOM 5813 C C . GLN A 1 8 ? 1.405 5.357 -0.010 1.00 0.00 8 GLN A C 11
ATOM 5814 O O . GLN A 1 8 ? 0.687 5.229 0.987 1.00 0.00 8 GLN A O 11
ATOM 5828 N N . GLY A 1 9 ? 0.998 6.034 -1.103 1.00 0.00 9 GLY A N 11
ATOM 5829 C CA . GLY A 1 9 ? -0.325 6.692 -1.184 1.00 0.00 9 GLY A CA 11
ATOM 5830 C C . GLY A 1 9 ? -0.432 7.546 -2.452 1.00 0.00 9 GLY A C 11
ATOM 5831 O O . GLY A 1 9 ? -0.024 8.711 -2.434 1.00 0.00 9 GLY A O 11
ATOM 5835 N N . ASP A 1 10 ? -0.967 6.957 -3.547 1.00 0.00 10 ASP A N 11
ATOM 5836 C CA . ASP A 1 10 ? -1.038 7.591 -4.902 1.00 0.00 10 ASP A CA 11
ATOM 5837 C C . ASP A 1 10 ? 0.398 7.898 -5.441 1.00 0.00 10 ASP A C 11
ATOM 5838 O O . ASP A 1 10 ? 0.926 8.999 -5.252 1.00 0.00 10 ASP A O 11
ATOM 5847 N N . ASP A 1 11 ? 1.042 6.881 -6.038 1.00 0.00 11 ASP A N 11
ATOM 5848 C CA . ASP A 1 11 ? 2.523 6.830 -6.154 1.00 0.00 11 ASP A CA 11
ATOM 5849 C C . ASP A 1 11 ? 3.069 7.495 -7.448 1.00 0.00 11 ASP A C 11
ATOM 5850 O O . ASP A 1 11 ? 2.390 7.600 -8.474 1.00 0.00 11 ASP A O 11
ATOM 5859 N N . GLN A 1 12 ? 4.348 7.902 -7.373 1.00 0.00 12 GLN A N 11
ATOM 5860 C CA . GLN A 1 12 ? 5.138 8.345 -8.557 1.00 0.00 12 GLN A CA 11
ATOM 5861 C C . GLN A 1 12 ? 5.652 7.164 -9.446 1.00 0.00 12 GLN A C 11
ATOM 5862 O O . GLN A 1 12 ? 5.609 7.301 -10.672 1.00 0.00 12 GLN A O 11
ATOM 5876 N N . GLU A 1 13 ? 6.140 6.046 -8.858 1.00 0.00 13 GLU A N 11
ATOM 5877 C CA . GLU A 1 13 ? 6.654 4.869 -9.610 1.00 0.00 13 GLU A CA 11
ATOM 5878 C C . GLU A 1 13 ? 5.766 3.596 -9.422 1.00 0.00 13 GLU A C 11
ATOM 5879 O O . GLU A 1 13 ? 4.828 3.542 -8.619 1.00 0.00 13 GLU A O 11
ATOM 5891 N N . LYS A 1 14 ? 6.118 2.561 -10.207 1.00 0.00 14 LYS A N 11
ATOM 5892 C CA . LYS A 1 14 ? 5.512 1.203 -10.131 1.00 0.00 14 LYS A CA 11
ATOM 5893 C C . LYS A 1 14 ? 5.914 0.506 -8.790 1.00 0.00 14 LYS A C 11
ATOM 5894 O O . LYS A 1 14 ? 7.104 0.413 -8.468 1.00 0.00 14 LYS A O 11
ATOM 5913 N N . CYS A 1 15 ? 4.915 0.067 -8.001 1.00 0.00 15 CYS A N 11
ATOM 5914 C CA . CYS A 1 15 ? 5.140 -0.448 -6.621 1.00 0.00 15 CYS A CA 11
ATOM 5915 C C . CYS A 1 15 ? 4.059 -1.498 -6.220 1.00 0.00 15 CYS A C 11
ATOM 5916 O O . CYS A 1 15 ? 2.987 -1.604 -6.824 1.00 0.00 15 CYS A O 11
ATOM 5923 N N . LEU A 1 16 ? 4.346 -2.252 -5.143 1.00 0.00 16 LEU A N 11
ATOM 5924 C CA . LEU A 1 16 ? 3.443 -3.297 -4.588 1.00 0.00 16 LEU A CA 11
ATOM 5925 C C . LEU A 1 16 ? 2.258 -2.670 -3.805 1.00 0.00 16 LEU A C 11
ATOM 5926 O O . LEU A 1 16 ? 2.469 -1.965 -2.814 1.00 0.00 16 LEU A O 11
ATOM 5942 N N . CYS A 1 17 ? 1.020 -2.967 -4.236 1.00 0.00 17 CYS A N 11
ATOM 5943 C CA . CYS A 1 17 ? -0.208 -2.509 -3.537 1.00 0.00 17 CYS A CA 11
ATOM 5944 C C . CYS A 1 17 ? -0.718 -3.663 -2.632 1.00 0.00 17 CYS A C 11
ATOM 5945 O O . CYS A 1 17 ? -1.528 -4.499 -3.049 1.00 0.00 17 CYS A O 11
ATOM 5952 N N . ASN A 1 18 ? -0.148 -3.721 -1.408 1.00 0.00 18 ASN A N 11
ATOM 5953 C CA . ASN A 1 18 ? -0.232 -4.874 -0.465 1.00 0.00 18 ASN A CA 11
ATOM 5954 C C . ASN A 1 18 ? 0.631 -6.061 -1.005 1.00 0.00 18 ASN A C 11
ATOM 5955 O O . ASN A 1 18 ? 1.803 -6.203 -0.645 1.00 0.00 18 ASN A O 11
ATOM 5966 N N . LYS A 1 19 ? 0.033 -6.864 -1.891 1.00 0.00 19 LYS A N 11
ATOM 5967 C CA . LYS A 1 19 ? 0.676 -7.991 -2.612 1.00 0.00 19 LYS A CA 11
ATOM 5968 C C . LYS A 1 19 ? 0.855 -7.718 -4.140 1.00 0.00 19 LYS A C 11
ATOM 5969 O O . LYS A 1 19 ? 1.824 -8.207 -4.726 1.00 0.00 19 LYS A O 11
ATOM 5988 N N . ASP A 1 20 ? -0.107 -7.027 -4.791 1.00 0.00 20 ASP A N 11
ATOM 5989 C CA . ASP A 1 20 ? -0.254 -7.019 -6.271 1.00 0.00 20 ASP A CA 11
ATOM 5990 C C . ASP A 1 20 ? 0.392 -5.742 -6.864 1.00 0.00 20 ASP A C 11
ATOM 5991 O O . ASP A 1 20 ? 0.008 -4.621 -6.513 1.00 0.00 20 ASP A O 11
ATOM 6000 N N . GLU A 1 21 ? 1.342 -5.926 -7.802 1.00 0.00 21 GLU A N 11
ATOM 6001 C CA . GLU A 1 21 ? 2.074 -4.812 -8.458 1.00 0.00 21 GLU A CA 11
ATOM 6002 C C . GLU A 1 21 ? 1.150 -3.898 -9.321 1.00 0.00 21 GLU A C 11
ATOM 6003 O O . GLU A 1 21 ? 0.373 -4.379 -10.152 1.00 0.00 21 GLU A O 11
ATOM 6015 N N . CYS A 1 22 ? 1.216 -2.584 -9.047 1.00 0.00 22 CYS A N 11
ATOM 6016 C CA . CYS A 1 22 ? 0.181 -1.612 -9.473 1.00 0.00 22 CYS A CA 11
ATOM 6017 C C . CYS A 1 22 ? 0.830 -0.343 -10.105 1.00 0.00 22 CYS A C 11
ATOM 6018 O O . CYS A 1 22 ? 1.711 0.240 -9.456 1.00 0.00 22 CYS A O 11
ATOM 6025 N N . PRO A 1 23 ? 0.419 0.154 -11.313 1.00 0.00 23 PRO A N 11
ATOM 6026 C CA . PRO A 1 23 ? 0.977 1.395 -11.920 1.00 0.00 23 PRO A CA 11
ATOM 6027 C C . PRO A 1 23 ? 0.859 2.719 -11.085 1.00 0.00 23 PRO A C 11
ATOM 6028 O O . PRO A 1 23 ? -0.034 2.793 -10.233 1.00 0.00 23 PRO A O 11
ATOM 6039 N N . PRO A 1 24 ? 1.688 3.782 -11.323 1.00 0.00 24 PRO A N 11
ATOM 6040 C CA . PRO A 1 24 ? 1.567 5.105 -10.648 1.00 0.00 24 PRO A CA 11
ATOM 6041 C C . PRO A 1 24 ? 0.152 5.746 -10.573 1.00 0.00 24 PRO A C 11
ATOM 6042 O O . PRO A 1 24 ? -0.563 5.804 -11.581 1.00 0.00 24 PRO A O 11
ATOM 6053 N N . GLY A 1 25 ? -0.243 6.187 -9.367 1.00 0.00 25 GLY A N 11
ATOM 6054 C CA . GLY A 1 25 ? -1.605 6.718 -9.122 1.00 0.00 25 GLY A CA 11
ATOM 6055 C C . GLY A 1 25 ? -2.645 5.683 -8.636 1.00 0.00 25 GLY A C 11
ATOM 6056 O O . GLY A 1 25 ? -3.326 5.923 -7.636 1.00 0.00 25 GLY A O 11
ATOM 6060 N N . GLN A 1 26 ? -2.774 4.555 -9.361 1.00 0.00 26 GLN A N 11
ATOM 6061 C CA . GLN A 1 26 ? -3.816 3.517 -9.114 1.00 0.00 26 GLN A CA 11
ATOM 6062 C C . GLN A 1 26 ? -3.782 2.767 -7.744 1.00 0.00 26 GLN A C 11
ATOM 6063 O O . GLN A 1 26 ? -4.826 2.223 -7.375 1.00 0.00 26 GLN A O 11
ATOM 6077 N N . CYS A 1 27 ? -2.664 2.731 -6.978 1.00 0.00 27 CYS A N 11
ATOM 6078 C CA . CYS A 1 27 ? -2.636 2.066 -5.647 1.00 0.00 27 CYS A CA 11
ATOM 6079 C C . CYS A 1 27 ? -3.398 2.896 -4.571 1.00 0.00 27 CYS A C 11
ATOM 6080 O O . CYS A 1 27 ? -2.957 3.974 -4.157 1.00 0.00 27 CYS A O 11
ATOM 6087 N N . ARG A 1 28 ? -4.557 2.359 -4.154 1.00 0.00 28 ARG A N 11
ATOM 6088 C CA . ARG A 1 28 ? -5.485 3.020 -3.200 1.00 0.00 28 ARG A CA 11
ATOM 6089 C C . ARG A 1 28 ? -5.276 2.468 -1.764 1.00 0.00 28 ARG A C 11
ATOM 6090 O O . ARG A 1 28 ? -4.887 1.311 -1.574 1.00 0.00 28 ARG A O 11
ATOM 6111 N N . PHE A 1 29 ? -5.534 3.320 -0.754 1.00 0.00 29 PHE A N 11
ATOM 6112 C CA . PHE A 1 29 ? -5.251 3.000 0.672 1.00 0.00 29 PHE A CA 11
ATOM 6113 C C . PHE A 1 29 ? -6.558 3.244 1.496 1.00 0.00 29 PHE A C 11
ATOM 6114 O O . PHE A 1 29 ? -6.722 4.349 2.026 1.00 0.00 29 PHE A O 11
ATOM 6131 N N . PRO A 1 30 ? -7.501 2.262 1.653 1.00 0.00 30 PRO A N 11
ATOM 6132 C CA . PRO A 1 30 ? -8.739 2.448 2.456 1.00 0.00 30 PRO A CA 11
ATOM 6133 C C . PRO A 1 30 ? -8.511 2.321 3.996 1.00 0.00 30 PRO A C 11
ATOM 6134 O O . PRO A 1 30 ? -7.629 1.593 4.466 1.00 0.00 30 PRO A O 11
ATOM 6145 N N . ARG A 1 31 ? -9.333 3.057 4.760 1.00 0.00 31 ARG A N 11
ATOM 6146 C CA . ARG A 1 31 ? -9.146 3.252 6.224 1.00 0.00 31 ARG A CA 11
ATOM 6147 C C . ARG A 1 31 ? -9.591 2.041 7.114 1.00 0.00 31 ARG A C 11
ATOM 6148 O O . ARG A 1 31 ? -10.108 1.027 6.628 1.00 0.00 31 ARG A O 11
ATOM 6169 N N . GLY A 1 32 ? -9.354 2.167 8.437 1.00 0.00 32 GLY A N 11
ATOM 6170 C CA . GLY A 1 32 ? -9.858 1.207 9.447 1.00 0.00 32 GLY A CA 11
ATOM 6171 C C . GLY A 1 32 ? -9.035 -0.092 9.510 1.00 0.00 32 GLY A C 11
ATOM 6172 O O . GLY A 1 32 ? -7.869 -0.074 9.915 1.00 0.00 32 GLY A O 11
ATOM 6176 N N . ASP A 1 33 ? -9.660 -1.198 9.075 1.00 0.00 33 ASP A N 11
ATOM 6177 C CA . ASP A 1 33 ? -8.941 -2.465 8.786 1.00 0.00 33 ASP A CA 11
ATOM 6178 C C . ASP A 1 33 ? -9.355 -2.932 7.357 1.00 0.00 33 ASP A C 11
ATOM 6179 O O . ASP A 1 33 ? -10.115 -3.892 7.189 1.00 0.00 33 ASP A O 11
ATOM 6188 N N . ALA A 1 34 ? -8.821 -2.238 6.331 1.00 0.00 34 ALA A N 11
ATOM 6189 C CA . ALA A 1 34 ? -9.014 -2.599 4.907 1.00 0.00 34 ALA A CA 11
ATOM 6190 C C . ALA A 1 34 ? -7.652 -2.452 4.183 1.00 0.00 34 ALA A C 11
ATOM 6191 O O . ALA A 1 34 ? -6.979 -1.416 4.259 1.00 0.00 34 ALA A O 11
ATOM 6198 N N . ASP A 1 35 ? -7.262 -3.525 3.481 1.00 0.00 35 ASP A N 11
ATOM 6199 C CA . ASP A 1 35 ? -5.905 -3.659 2.882 1.00 0.00 35 ASP A CA 11
ATOM 6200 C C . ASP A 1 35 ? -5.743 -2.844 1.548 1.00 0.00 35 ASP A C 11
ATOM 6201 O O . ASP A 1 35 ? -6.720 -2.753 0.794 1.00 0.00 35 ASP A O 11
ATOM 6210 N N . PRO A 1 36 ? -4.542 -2.290 1.187 1.00 0.00 36 PRO A N 11
ATOM 6211 C CA . PRO A 1 36 ? -4.325 -1.565 -0.095 1.00 0.00 36 PRO A CA 11
ATOM 6212 C C . PRO A 1 36 ? -4.598 -2.388 -1.388 1.00 0.00 36 PRO A C 11
ATOM 6213 O O . PRO A 1 36 ? -4.100 -3.508 -1.539 1.00 0.00 36 PRO A O 11
ATOM 6224 N N . TYR A 1 37 ? -5.409 -1.814 -2.291 1.00 0.00 37 TYR A N 11
ATOM 6225 C CA . TYR A 1 37 ? -5.860 -2.491 -3.538 1.00 0.00 37 TYR A CA 11
ATOM 6226 C C . TYR A 1 37 ? -5.436 -1.671 -4.788 1.00 0.00 37 TYR A C 11
ATOM 6227 O O . TYR A 1 37 ? -5.479 -0.436 -4.791 1.00 0.00 37 TYR A O 11
ATOM 6245 N N . CYS A 1 38 ? -5.109 -2.383 -5.880 1.00 0.00 38 CYS A N 11
ATOM 6246 C CA . CYS A 1 38 ? -4.876 -1.756 -7.205 1.00 0.00 38 CYS A CA 11
ATOM 6247 C C . CYS A 1 38 ? -6.228 -1.482 -7.922 1.00 0.00 38 CYS A C 11
ATOM 6248 O O . CYS A 1 38 ? -7.090 -2.365 -8.009 1.00 0.00 38 CYS A O 11
ATOM 6255 N N . GLU A 1 39 ? -6.400 -0.248 -8.429 1.00 0.00 39 GLU A N 11
ATOM 6256 C CA . GLU A 1 39 ? -7.678 0.205 -9.037 1.00 0.00 39 GLU A CA 11
ATOM 6257 C C . GLU A 1 39 ? -7.861 -0.372 -10.463 1.00 0.00 39 GLU A C 11
ATOM 6258 O O . GLU A 1 39 ? -6.979 -0.182 -11.331 1.00 0.00 39 GLU A O 11
ATOM 6271 N N . ALA A 1 1 ? 17.499 -8.548 -11.371 1.00 0.00 1 ALA A N 12
ATOM 6272 C CA . ALA A 1 1 ? 16.128 -9.091 -11.252 1.00 0.00 1 ALA A CA 12
ATOM 6273 C C . ALA A 1 1 ? 15.092 -7.960 -10.949 1.00 0.00 1 ALA A C 12
ATOM 6274 O O . ALA A 1 1 ? 15.385 -7.113 -10.095 1.00 0.00 1 ALA A O 12
ATOM 6283 N N . PRO A 1 2 ? 13.873 -7.906 -11.571 1.00 0.00 2 PRO A N 12
ATOM 6284 C CA . PRO A 1 2 ? 12.899 -6.806 -11.349 1.00 0.00 2 PRO A CA 12
ATOM 6285 C C . PRO A 1 2 ? 12.144 -6.934 -9.992 1.00 0.00 2 PRO A C 12
ATOM 6286 O O . PRO A 1 2 ? 11.435 -7.919 -9.751 1.00 0.00 2 PRO A O 12
ATOM 6297 N N . ARG A 1 3 ? 12.332 -5.929 -9.120 1.00 0.00 3 ARG A N 12
ATOM 6298 C CA . ARG A 1 3 ? 11.754 -5.904 -7.757 1.00 0.00 3 ARG A CA 12
ATOM 6299 C C . ARG A 1 3 ? 11.121 -4.502 -7.542 1.00 0.00 3 ARG A C 12
ATOM 6300 O O . ARG A 1 3 ? 11.823 -3.486 -7.503 1.00 0.00 3 ARG A O 12
ATOM 6321 N N . LEU A 1 4 ? 9.786 -4.471 -7.384 1.00 0.00 4 LEU A N 12
ATOM 6322 C CA . LEU A 1 4 ? 9.018 -3.214 -7.223 1.00 0.00 4 LEU A CA 12
ATOM 6323 C C . LEU A 1 4 ? 9.026 -2.720 -5.736 1.00 0.00 4 LEU A C 12
ATOM 6324 O O . LEU A 1 4 ? 8.671 -3.518 -4.860 1.00 0.00 4 LEU A O 12
ATOM 6340 N N . PRO A 1 5 ? 9.346 -1.430 -5.402 1.00 0.00 5 PRO A N 12
ATOM 6341 C CA . PRO A 1 5 ? 9.113 -0.845 -4.048 1.00 0.00 5 PRO A CA 12
ATOM 6342 C C . PRO A 1 5 ? 7.657 -0.948 -3.507 1.00 0.00 5 PRO A C 12
ATOM 6343 O O . PRO A 1 5 ? 6.735 -1.187 -4.282 1.00 0.00 5 PRO A O 12
ATOM 6354 N N . GLN A 1 6 ? 7.442 -0.740 -2.201 1.00 0.00 6 GLN A N 12
ATOM 6355 C CA . GLN A 1 6 ? 6.077 -0.689 -1.608 1.00 0.00 6 GLN A CA 12
ATOM 6356 C C . GLN A 1 6 ? 5.541 0.771 -1.642 1.00 0.00 6 GLN A C 12
ATOM 6357 O O . GLN A 1 6 ? 6.231 1.733 -1.286 1.00 0.00 6 GLN A O 12
ATOM 6371 N N . CYS A 1 7 ? 4.272 0.890 -2.063 1.00 0.00 7 CYS A N 12
ATOM 6372 C CA . CYS A 1 7 ? 3.549 2.187 -2.155 1.00 0.00 7 CYS A CA 12
ATOM 6373 C C . CYS A 1 7 ? 3.209 2.801 -0.760 1.00 0.00 7 CYS A C 12
ATOM 6374 O O . CYS A 1 7 ? 3.033 2.094 0.239 1.00 0.00 7 CYS A O 12
ATOM 6381 N N . GLN A 1 8 ? 3.089 4.139 -0.749 1.00 0.00 8 GLN A N 12
ATOM 6382 C CA . GLN A 1 8 ? 2.605 4.928 0.421 1.00 0.00 8 GLN A CA 12
ATOM 6383 C C . GLN A 1 8 ? 1.189 5.554 0.199 1.00 0.00 8 GLN A C 12
ATOM 6384 O O . GLN A 1 8 ? 0.352 5.453 1.102 1.00 0.00 8 GLN A O 12
ATOM 6398 N N . GLY A 1 9 ? 0.915 6.194 -0.958 1.00 0.00 9 GLY A N 12
ATOM 6399 C CA . GLY A 1 9 ? -0.389 6.832 -1.234 1.00 0.00 9 GLY A CA 12
ATOM 6400 C C . GLY A 1 9 ? -0.296 7.716 -2.487 1.00 0.00 9 GLY A C 12
ATOM 6401 O O . GLY A 1 9 ? 0.128 8.870 -2.386 1.00 0.00 9 GLY A O 12
ATOM 6405 N N . ASP A 1 10 ? -0.684 7.163 -3.658 1.00 0.00 10 ASP A N 12
ATOM 6406 C CA . ASP A 1 10 ? -0.599 7.840 -4.990 1.00 0.00 10 ASP A CA 12
ATOM 6407 C C . ASP A 1 10 ? 0.885 8.158 -5.370 1.00 0.00 10 ASP A C 12
ATOM 6408 O O . ASP A 1 10 ? 1.384 9.257 -5.107 1.00 0.00 10 ASP A O 12
ATOM 6417 N N . ASP A 1 11 ? 1.579 7.164 -5.952 1.00 0.00 11 ASP A N 12
ATOM 6418 C CA . ASP A 1 11 ? 3.056 7.197 -6.133 1.00 0.00 11 ASP A CA 12
ATOM 6419 C C . ASP A 1 11 ? 3.466 7.547 -7.593 1.00 0.00 11 ASP A C 12
ATOM 6420 O O . ASP A 1 11 ? 2.706 7.370 -8.550 1.00 0.00 11 ASP A O 12
ATOM 6429 N N . GLN A 1 12 ? 4.716 8.025 -7.738 1.00 0.00 12 GLN A N 12
ATOM 6430 C CA . GLN A 1 12 ? 5.335 8.325 -9.063 1.00 0.00 12 GLN A CA 12
ATOM 6431 C C . GLN A 1 12 ? 5.806 7.072 -9.874 1.00 0.00 12 GLN A C 12
ATOM 6432 O O . GLN A 1 12 ? 5.712 7.113 -11.104 1.00 0.00 12 GLN A O 12
ATOM 6446 N N . GLU A 1 13 ? 6.324 6.004 -9.226 1.00 0.00 13 GLU A N 12
ATOM 6447 C CA . GLU A 1 13 ? 6.827 4.782 -9.919 1.00 0.00 13 GLU A CA 12
ATOM 6448 C C . GLU A 1 13 ? 5.921 3.545 -9.617 1.00 0.00 13 GLU A C 12
ATOM 6449 O O . GLU A 1 13 ? 5.070 3.552 -8.718 1.00 0.00 13 GLU A O 12
ATOM 6461 N N . LYS A 1 14 ? 6.118 2.470 -10.412 1.00 0.00 14 LYS A N 12
ATOM 6462 C CA . LYS A 1 14 ? 5.352 1.199 -10.281 1.00 0.00 14 LYS A CA 12
ATOM 6463 C C . LYS A 1 14 ? 5.771 0.450 -8.975 1.00 0.00 14 LYS A C 12
ATOM 6464 O O . LYS A 1 14 ? 6.959 0.369 -8.642 1.00 0.00 14 LYS A O 12
ATOM 6483 N N . CYS A 1 15 ? 4.772 -0.042 -8.222 1.00 0.00 15 CYS A N 12
ATOM 6484 C CA . CYS A 1 15 ? 4.964 -0.476 -6.816 1.00 0.00 15 CYS A CA 12
ATOM 6485 C C . CYS A 1 15 ? 4.042 -1.675 -6.445 1.00 0.00 15 CYS A C 12
ATOM 6486 O O . CYS A 1 15 ? 3.029 -1.955 -7.092 1.00 0.00 15 CYS A O 12
ATOM 6493 N N . LEU A 1 16 ? 4.363 -2.319 -5.313 1.00 0.00 16 LEU A N 12
ATOM 6494 C CA . LEU A 1 16 ? 3.453 -3.264 -4.615 1.00 0.00 16 LEU A CA 12
ATOM 6495 C C . LEU A 1 16 ? 2.330 -2.485 -3.874 1.00 0.00 16 LEU A C 12
ATOM 6496 O O . LEU A 1 16 ? 2.601 -1.528 -3.142 1.00 0.00 16 LEU A O 12
ATOM 6512 N N . CYS A 1 17 ? 1.081 -2.932 -4.057 1.00 0.00 17 CYS A N 12
ATOM 6513 C CA . CYS A 1 17 ? -0.101 -2.368 -3.362 1.00 0.00 17 CYS A CA 12
ATOM 6514 C C . CYS A 1 17 ? -0.651 -3.472 -2.426 1.00 0.00 17 CYS A C 12
ATOM 6515 O O . CYS A 1 17 ? -1.441 -4.320 -2.853 1.00 0.00 17 CYS A O 12
ATOM 6522 N N . ASN A 1 18 ? -0.143 -3.502 -1.171 1.00 0.00 18 ASN A N 12
ATOM 6523 C CA . ASN A 1 18 ? -0.260 -4.660 -0.233 1.00 0.00 18 ASN A CA 12
ATOM 6524 C C . ASN A 1 18 ? 0.671 -5.820 -0.714 1.00 0.00 18 ASN A C 12
ATOM 6525 O O . ASN A 1 18 ? 1.810 -5.929 -0.253 1.00 0.00 18 ASN A O 12
ATOM 6536 N N . LYS A 1 19 ? 0.190 -6.640 -1.664 1.00 0.00 19 LYS A N 12
ATOM 6537 C CA . LYS A 1 19 ? 1.043 -7.568 -2.462 1.00 0.00 19 LYS A CA 12
ATOM 6538 C C . LYS A 1 19 ? 0.545 -7.673 -3.946 1.00 0.00 19 LYS A C 12
ATOM 6539 O O . LYS A 1 19 ? 0.401 -8.776 -4.484 1.00 0.00 19 LYS A O 12
ATOM 6558 N N . ASP A 1 20 ? 0.316 -6.522 -4.619 1.00 0.00 20 ASP A N 12
ATOM 6559 C CA . ASP A 1 20 ? -0.286 -6.475 -5.980 1.00 0.00 20 ASP A CA 12
ATOM 6560 C C . ASP A 1 20 ? 0.544 -5.489 -6.842 1.00 0.00 20 ASP A C 12
ATOM 6561 O O . ASP A 1 20 ? 0.586 -4.289 -6.562 1.00 0.00 20 ASP A O 12
ATOM 6570 N N . GLU A 1 21 ? 1.173 -5.985 -7.922 1.00 0.00 21 GLU A N 12
ATOM 6571 C CA . GLU A 1 21 ? 2.054 -5.179 -8.802 1.00 0.00 21 GLU A CA 12
ATOM 6572 C C . GLU A 1 21 ? 1.216 -4.174 -9.653 1.00 0.00 21 GLU A C 12
ATOM 6573 O O . GLU A 1 21 ? 0.382 -4.576 -10.472 1.00 0.00 21 GLU A O 12
ATOM 6585 N N . CYS A 1 22 ? 1.397 -2.871 -9.370 1.00 0.00 22 CYS A N 12
ATOM 6586 C CA . CYS A 1 22 ? 0.368 -1.835 -9.640 1.00 0.00 22 CYS A CA 12
ATOM 6587 C C . CYS A 1 22 ? 0.976 -0.577 -10.333 1.00 0.00 22 CYS A C 12
ATOM 6588 O O . CYS A 1 22 ? 1.933 -0.023 -9.780 1.00 0.00 22 CYS A O 12
ATOM 6595 N N . PRO A 1 23 ? 0.437 -0.043 -11.472 1.00 0.00 23 PRO A N 12
ATOM 6596 C CA . PRO A 1 23 ? 0.915 1.226 -12.088 1.00 0.00 23 PRO A CA 12
ATOM 6597 C C . PRO A 1 23 ? 0.889 2.517 -11.192 1.00 0.00 23 PRO A C 12
ATOM 6598 O O . PRO A 1 23 ? 0.068 2.569 -10.269 1.00 0.00 23 PRO A O 12
ATOM 6609 N N . PRO A 1 24 ? 1.713 3.580 -11.450 1.00 0.00 24 PRO A N 12
ATOM 6610 C CA . PRO A 1 24 ? 1.658 4.877 -10.716 1.00 0.00 24 PRO A CA 12
ATOM 6611 C C . PRO A 1 24 ? 0.269 5.556 -10.559 1.00 0.00 24 PRO A C 12
ATOM 6612 O O . PRO A 1 24 ? -0.503 5.630 -11.522 1.00 0.00 24 PRO A O 12
ATOM 6623 N N . GLY A 1 25 ? -0.037 6.022 -9.335 1.00 0.00 25 GLY A N 12
ATOM 6624 C CA . GLY A 1 25 ? -1.362 6.614 -9.022 1.00 0.00 25 GLY A CA 12
ATOM 6625 C C . GLY A 1 25 ? -2.474 5.631 -8.577 1.00 0.00 25 GLY A C 12
ATOM 6626 O O . GLY A 1 25 ? -3.219 5.939 -7.642 1.00 0.00 25 GLY A O 12
ATOM 6630 N N . GLN A 1 26 ? -2.593 4.475 -9.259 1.00 0.00 26 GLN A N 12
ATOM 6631 C CA . GLN A 1 26 ? -3.653 3.458 -9.013 1.00 0.00 26 GLN A CA 12
ATOM 6632 C C . GLN A 1 26 ? -3.675 2.762 -7.614 1.00 0.00 26 GLN A C 12
ATOM 6633 O O . GLN A 1 26 ? -4.729 2.224 -7.258 1.00 0.00 26 GLN A O 12
ATOM 6647 N N . CYS A 1 27 ? -2.577 2.757 -6.824 1.00 0.00 27 CYS A N 12
ATOM 6648 C CA . CYS A 1 27 ? -2.566 2.137 -5.475 1.00 0.00 27 CYS A CA 12
ATOM 6649 C C . CYS A 1 27 ? -3.320 3.011 -4.431 1.00 0.00 27 CYS A C 12
ATOM 6650 O O . CYS A 1 27 ? -2.890 4.119 -4.089 1.00 0.00 27 CYS A O 12
ATOM 6657 N N . ARG A 1 28 ? -4.460 2.478 -3.960 1.00 0.00 28 ARG A N 12
ATOM 6658 C CA . ARG A 1 28 ? -5.399 3.189 -3.053 1.00 0.00 28 ARG A CA 12
ATOM 6659 C C . ARG A 1 28 ? -5.406 2.526 -1.650 1.00 0.00 28 ARG A C 12
ATOM 6660 O O . ARG A 1 28 ? -5.266 1.306 -1.519 1.00 0.00 28 ARG A O 12
ATOM 6681 N N . PHE A 1 29 ? -5.555 3.358 -0.601 1.00 0.00 29 PHE A N 12
ATOM 6682 C CA . PHE A 1 29 ? -5.297 2.946 0.807 1.00 0.00 29 PHE A CA 12
ATOM 6683 C C . PHE A 1 29 ? -6.601 3.174 1.641 1.00 0.00 29 PHE A C 12
ATOM 6684 O O . PHE A 1 29 ? -6.780 4.285 2.154 1.00 0.00 29 PHE A O 12
ATOM 6701 N N . PRO A 1 30 ? -7.527 2.180 1.822 1.00 0.00 30 PRO A N 12
ATOM 6702 C CA . PRO A 1 30 ? -8.777 2.370 2.606 1.00 0.00 30 PRO A CA 12
ATOM 6703 C C . PRO A 1 30 ? -8.583 2.204 4.146 1.00 0.00 30 PRO A C 12
ATOM 6704 O O . PRO A 1 30 ? -7.671 1.517 4.622 1.00 0.00 30 PRO A O 12
ATOM 6715 N N . ARG A 1 31 ? -9.472 2.861 4.909 1.00 0.00 31 ARG A N 12
ATOM 6716 C CA . ARG A 1 31 ? -9.331 3.028 6.381 1.00 0.00 31 ARG A CA 12
ATOM 6717 C C . ARG A 1 31 ? -9.767 1.771 7.206 1.00 0.00 31 ARG A C 12
ATOM 6718 O O . ARG A 1 31 ? -10.337 0.804 6.684 1.00 0.00 31 ARG A O 12
ATOM 6739 N N . GLY A 1 32 ? -9.466 1.805 8.521 1.00 0.00 32 GLY A N 12
ATOM 6740 C CA . GLY A 1 32 ? -9.994 0.827 9.499 1.00 0.00 32 GLY A CA 12
ATOM 6741 C C . GLY A 1 32 ? -9.265 -0.527 9.468 1.00 0.00 32 GLY A C 12
ATOM 6742 O O . GLY A 1 32 ? -8.080 -0.604 9.806 1.00 0.00 32 GLY A O 12
ATOM 6746 N N . ASP A 1 33 ? -9.991 -1.571 9.038 1.00 0.00 33 ASP A N 12
ATOM 6747 C CA . ASP A 1 33 ? -9.390 -2.890 8.709 1.00 0.00 33 ASP A CA 12
ATOM 6748 C C . ASP A 1 33 ? -9.760 -3.245 7.236 1.00 0.00 33 ASP A C 12
ATOM 6749 O O . ASP A 1 33 ? -10.557 -4.154 6.975 1.00 0.00 33 ASP A O 12
ATOM 6758 N N . ALA A 1 34 ? -9.144 -2.522 6.279 1.00 0.00 34 ALA A N 12
ATOM 6759 C CA . ALA A 1 34 ? -9.264 -2.807 4.830 1.00 0.00 34 ALA A CA 12
ATOM 6760 C C . ALA A 1 34 ? -7.869 -2.612 4.183 1.00 0.00 34 ALA A C 12
ATOM 6761 O O . ALA A 1 34 ? -7.214 -1.575 4.345 1.00 0.00 34 ALA A O 12
ATOM 6768 N N . ASP A 1 35 ? -7.432 -3.643 3.446 1.00 0.00 35 ASP A N 12
ATOM 6769 C CA . ASP A 1 35 ? -6.050 -3.724 2.894 1.00 0.00 35 ASP A CA 12
ATOM 6770 C C . ASP A 1 35 ? -5.863 -2.867 1.591 1.00 0.00 35 ASP A C 12
ATOM 6771 O O . ASP A 1 35 ? -6.815 -2.777 0.805 1.00 0.00 35 ASP A O 12
ATOM 6780 N N . PRO A 1 36 ? -4.664 -2.275 1.287 1.00 0.00 36 PRO A N 12
ATOM 6781 C CA . PRO A 1 36 ? -4.416 -1.518 0.028 1.00 0.00 36 PRO A CA 12
ATOM 6782 C C . PRO A 1 36 ? -4.639 -2.310 -1.293 1.00 0.00 36 PRO A C 12
ATOM 6783 O O . PRO A 1 36 ? -4.174 -3.446 -1.433 1.00 0.00 36 PRO A O 12
ATOM 6794 N N . TYR A 1 37 ? -5.376 -1.696 -2.232 1.00 0.00 37 TYR A N 12
ATOM 6795 C CA . TYR A 1 37 ? -5.827 -2.361 -3.485 1.00 0.00 37 TYR A CA 12
ATOM 6796 C C . TYR A 1 37 ? -5.346 -1.566 -4.729 1.00 0.00 37 TYR A C 12
ATOM 6797 O O . TYR A 1 37 ? -5.377 -0.330 -4.756 1.00 0.00 37 TYR A O 12
ATOM 6815 N N . CYS A 1 38 ? -4.984 -2.306 -5.791 1.00 0.00 38 CYS A N 12
ATOM 6816 C CA . CYS A 1 38 ? -4.735 -1.719 -7.130 1.00 0.00 38 CYS A CA 12
ATOM 6817 C C . CYS A 1 38 ? -6.082 -1.609 -7.895 1.00 0.00 38 CYS A C 12
ATOM 6818 O O . CYS A 1 38 ? -6.737 -2.625 -8.160 1.00 0.00 38 CYS A O 12
ATOM 6825 N N . GLU A 1 39 ? -6.504 -0.373 -8.217 1.00 0.00 39 GLU A N 12
ATOM 6826 C CA . GLU A 1 39 ? -7.855 -0.111 -8.787 1.00 0.00 39 GLU A CA 12
ATOM 6827 C C . GLU A 1 39 ? -7.959 -0.488 -10.288 1.00 0.00 39 GLU A C 12
ATOM 6828 O O . GLU A 1 39 ? -7.048 -0.156 -11.082 1.00 0.00 39 GLU A O 12
ATOM 6841 N N . ALA A 1 1 ? 9.492 -10.282 -14.785 1.00 0.00 1 ALA A N 13
ATOM 6842 C CA . ALA A 1 1 ? 9.092 -10.061 -13.381 1.00 0.00 1 ALA A CA 13
ATOM 6843 C C . ALA A 1 1 ? 9.868 -8.831 -12.814 1.00 0.00 1 ALA A C 13
ATOM 6844 O O . ALA A 1 1 ? 11.056 -8.989 -12.507 1.00 0.00 1 ALA A O 13
ATOM 6853 N N . PRO A 1 2 ? 9.281 -7.605 -12.651 1.00 0.00 2 PRO A N 13
ATOM 6854 C CA . PRO A 1 2 ? 10.029 -6.409 -12.180 1.00 0.00 2 PRO A CA 13
ATOM 6855 C C . PRO A 1 2 ? 10.250 -6.379 -10.637 1.00 0.00 2 PRO A C 13
ATOM 6856 O O . PRO A 1 2 ? 9.392 -6.812 -9.859 1.00 0.00 2 PRO A O 13
ATOM 6867 N N . ARG A 1 3 ? 11.406 -5.831 -10.217 1.00 0.00 3 ARG A N 13
ATOM 6868 C CA . ARG A 1 3 ? 11.770 -5.693 -8.784 1.00 0.00 3 ARG A CA 13
ATOM 6869 C C . ARG A 1 3 ? 11.242 -4.323 -8.268 1.00 0.00 3 ARG A C 13
ATOM 6870 O O . ARG A 1 3 ? 11.853 -3.272 -8.495 1.00 0.00 3 ARG A O 13
ATOM 6891 N N . LEU A 1 4 ? 10.069 -4.359 -7.611 1.00 0.00 4 LEU A N 13
ATOM 6892 C CA . LEU A 1 4 ? 9.272 -3.147 -7.306 1.00 0.00 4 LEU A CA 13
ATOM 6893 C C . LEU A 1 4 ? 9.336 -2.784 -5.788 1.00 0.00 4 LEU A C 13
ATOM 6894 O O . LEU A 1 4 ? 9.118 -3.681 -4.964 1.00 0.00 4 LEU A O 13
ATOM 6910 N N . PRO A 1 5 ? 9.528 -1.494 -5.367 1.00 0.00 5 PRO A N 13
ATOM 6911 C CA . PRO A 1 5 ? 9.294 -1.038 -3.964 1.00 0.00 5 PRO A CA 13
ATOM 6912 C C . PRO A 1 5 ? 7.875 -1.323 -3.377 1.00 0.00 5 PRO A C 13
ATOM 6913 O O . PRO A 1 5 ? 6.995 -1.824 -4.077 1.00 0.00 5 PRO A O 13
ATOM 6924 N N . GLN A 1 6 ? 7.656 -0.985 -2.096 1.00 0.00 6 GLN A N 13
ATOM 6925 C CA . GLN A 1 6 ? 6.312 -1.009 -1.465 1.00 0.00 6 GLN A CA 13
ATOM 6926 C C . GLN A 1 6 ? 5.646 0.390 -1.601 1.00 0.00 6 GLN A C 13
ATOM 6927 O O . GLN A 1 6 ? 6.281 1.439 -1.440 1.00 0.00 6 GLN A O 13
ATOM 6941 N N . CYS A 1 7 ? 4.336 0.366 -1.893 1.00 0.00 7 CYS A N 13
ATOM 6942 C CA . CYS A 1 7 ? 3.520 1.593 -2.101 1.00 0.00 7 CYS A CA 13
ATOM 6943 C C . CYS A 1 7 ? 3.311 2.403 -0.785 1.00 0.00 7 CYS A C 13
ATOM 6944 O O . CYS A 1 7 ? 3.208 1.836 0.309 1.00 0.00 7 CYS A O 13
ATOM 6951 N N . GLN A 1 8 ? 3.235 3.737 -0.930 1.00 0.00 8 GLN A N 13
ATOM 6952 C CA . GLN A 1 8 ? 3.080 4.685 0.210 1.00 0.00 8 GLN A CA 13
ATOM 6953 C C . GLN A 1 8 ? 1.665 5.339 0.220 1.00 0.00 8 GLN A C 13
ATOM 6954 O O . GLN A 1 8 ? 0.954 5.186 1.218 1.00 0.00 8 GLN A O 13
ATOM 6968 N N . GLY A 1 9 ? 1.253 6.059 -0.846 1.00 0.00 9 GLY A N 13
ATOM 6969 C CA . GLY A 1 9 ? -0.076 6.707 -0.895 1.00 0.00 9 GLY A CA 13
ATOM 6970 C C . GLY A 1 9 ? -0.363 7.313 -2.275 1.00 0.00 9 GLY A C 13
ATOM 6971 O O . GLY A 1 9 ? -0.159 8.516 -2.459 1.00 0.00 9 GLY A O 13
ATOM 6975 N N . ASP A 1 10 ? -0.827 6.480 -3.237 1.00 0.00 10 ASP A N 13
ATOM 6976 C CA . ASP A 1 10 ? -1.089 6.875 -4.656 1.00 0.00 10 ASP A CA 13
ATOM 6977 C C . ASP A 1 10 ? 0.207 7.419 -5.336 1.00 0.00 10 ASP A C 13
ATOM 6978 O O . ASP A 1 10 ? 0.494 8.620 -5.308 1.00 0.00 10 ASP A O 13
ATOM 6987 N N . ASP A 1 11 ? 1.027 6.492 -5.855 1.00 0.00 11 ASP A N 13
ATOM 6988 C CA . ASP A 1 11 ? 2.496 6.699 -5.972 1.00 0.00 11 ASP A CA 13
ATOM 6989 C C . ASP A 1 11 ? 2.939 7.456 -7.258 1.00 0.00 11 ASP A C 13
ATOM 6990 O O . ASP A 1 11 ? 2.188 7.610 -8.225 1.00 0.00 11 ASP A O 13
ATOM 6999 N N . GLN A 1 12 ? 4.204 7.919 -7.231 1.00 0.00 12 GLN A N 13
ATOM 7000 C CA . GLN A 1 12 ? 4.894 8.510 -8.414 1.00 0.00 12 GLN A CA 13
ATOM 7001 C C . GLN A 1 12 ? 5.468 7.443 -9.403 1.00 0.00 12 GLN A C 13
ATOM 7002 O O . GLN A 1 12 ? 5.344 7.650 -10.613 1.00 0.00 12 GLN A O 13
ATOM 7016 N N . GLU A 1 13 ? 6.074 6.331 -8.919 1.00 0.00 13 GLU A N 13
ATOM 7017 C CA . GLU A 1 13 ? 6.513 5.190 -9.779 1.00 0.00 13 GLU A CA 13
ATOM 7018 C C . GLU A 1 13 ? 5.837 3.850 -9.319 1.00 0.00 13 GLU A C 13
ATOM 7019 O O . GLU A 1 13 ? 5.127 3.781 -8.307 1.00 0.00 13 GLU A O 13
ATOM 7031 N N . LYS A 1 14 ? 6.043 2.776 -10.111 1.00 0.00 14 LYS A N 13
ATOM 7032 C CA . LYS A 1 14 ? 5.370 1.458 -9.923 1.00 0.00 14 LYS A CA 13
ATOM 7033 C C . LYS A 1 14 ? 5.854 0.728 -8.628 1.00 0.00 14 LYS A C 13
ATOM 7034 O O . LYS A 1 14 ? 7.043 0.741 -8.292 1.00 0.00 14 LYS A O 13
ATOM 7053 N N . CYS A 1 15 ? 4.896 0.137 -7.888 1.00 0.00 15 CYS A N 13
ATOM 7054 C CA . CYS A 1 15 ? 5.127 -0.392 -6.518 1.00 0.00 15 CYS A CA 13
ATOM 7055 C C . CYS A 1 15 ? 4.068 -1.482 -6.149 1.00 0.00 15 CYS A C 13
ATOM 7056 O O . CYS A 1 15 ? 3.031 -1.648 -6.801 1.00 0.00 15 CYS A O 13
ATOM 7063 N N . LEU A 1 16 ? 4.334 -2.202 -5.046 1.00 0.00 16 LEU A N 13
ATOM 7064 C CA . LEU A 1 16 ? 3.438 -3.252 -4.492 1.00 0.00 16 LEU A CA 13
ATOM 7065 C C . LEU A 1 16 ? 2.277 -2.612 -3.684 1.00 0.00 16 LEU A C 13
ATOM 7066 O O . LEU A 1 16 ? 2.504 -1.998 -2.637 1.00 0.00 16 LEU A O 13
ATOM 7082 N N . CYS A 1 17 ? 1.035 -2.784 -4.167 1.00 0.00 17 CYS A N 13
ATOM 7083 C CA . CYS A 1 17 ? -0.183 -2.284 -3.480 1.00 0.00 17 CYS A CA 13
ATOM 7084 C C . CYS A 1 17 ? -0.727 -3.400 -2.546 1.00 0.00 17 CYS A C 13
ATOM 7085 O O . CYS A 1 17 ? -1.583 -4.200 -2.939 1.00 0.00 17 CYS A O 13
ATOM 7092 N N . ASN A 1 18 ? -0.135 -3.481 -1.332 1.00 0.00 18 ASN A N 13
ATOM 7093 C CA . ASN A 1 18 ? -0.193 -4.667 -0.430 1.00 0.00 18 ASN A CA 13
ATOM 7094 C C . ASN A 1 18 ? 0.681 -5.821 -1.025 1.00 0.00 18 ASN A C 13
ATOM 7095 O O . ASN A 1 18 ? 1.856 -5.955 -0.673 1.00 0.00 18 ASN A O 13
ATOM 7106 N N . LYS A 1 19 ? 0.100 -6.603 -1.946 1.00 0.00 19 LYS A N 13
ATOM 7107 C CA . LYS A 1 19 ? 0.798 -7.654 -2.739 1.00 0.00 19 LYS A CA 13
ATOM 7108 C C . LYS A 1 19 ? 0.800 -7.404 -4.287 1.00 0.00 19 LYS A C 13
ATOM 7109 O O . LYS A 1 19 ? 1.637 -7.996 -4.975 1.00 0.00 19 LYS A O 13
ATOM 7128 N N . ASP A 1 20 ? -0.122 -6.588 -4.848 1.00 0.00 20 ASP A N 13
ATOM 7129 C CA . ASP A 1 20 ? -0.350 -6.483 -6.315 1.00 0.00 20 ASP A CA 13
ATOM 7130 C C . ASP A 1 20 ? 0.676 -5.524 -6.977 1.00 0.00 20 ASP A C 13
ATOM 7131 O O . ASP A 1 20 ? 0.818 -4.376 -6.555 1.00 0.00 20 ASP A O 13
ATOM 7140 N N . GLU A 1 21 ? 1.346 -5.976 -8.053 1.00 0.00 21 GLU A N 13
ATOM 7141 C CA . GLU A 1 21 ? 2.314 -5.158 -8.824 1.00 0.00 21 GLU A CA 13
ATOM 7142 C C . GLU A 1 21 ? 1.546 -4.107 -9.682 1.00 0.00 21 GLU A C 13
ATOM 7143 O O . GLU A 1 21 ? 0.930 -4.436 -10.701 1.00 0.00 21 GLU A O 13
ATOM 7155 N N . CYS A 1 22 ? 1.523 -2.859 -9.182 1.00 0.00 22 CYS A N 13
ATOM 7156 C CA . CYS A 1 22 ? 0.455 -1.882 -9.509 1.00 0.00 22 CYS A CA 13
ATOM 7157 C C . CYS A 1 22 ? 1.050 -0.583 -10.126 1.00 0.00 22 CYS A C 13
ATOM 7158 O O . CYS A 1 22 ? 1.868 0.053 -9.449 1.00 0.00 22 CYS A O 13
ATOM 7165 N N . PRO A 1 23 ? 0.648 -0.112 -11.346 1.00 0.00 23 PRO A N 13
ATOM 7166 C CA . PRO A 1 23 ? 1.111 1.183 -11.919 1.00 0.00 23 PRO A CA 13
ATOM 7167 C C . PRO A 1 23 ? 0.866 2.463 -11.044 1.00 0.00 23 PRO A C 13
ATOM 7168 O O . PRO A 1 23 ? -0.073 2.453 -10.239 1.00 0.00 23 PRO A O 13
ATOM 7179 N N . PRO A 1 24 ? 1.661 3.570 -11.159 1.00 0.00 24 PRO A N 13
ATOM 7180 C CA . PRO A 1 24 ? 1.537 4.749 -10.261 1.00 0.00 24 PRO A CA 13
ATOM 7181 C C . PRO A 1 24 ? 0.226 5.566 -10.441 1.00 0.00 24 PRO A C 13
ATOM 7182 O O . PRO A 1 24 ? -0.234 5.786 -11.567 1.00 0.00 24 PRO A O 13
ATOM 7193 N N . GLY A 1 25 ? -0.372 5.972 -9.306 1.00 0.00 25 GLY A N 13
ATOM 7194 C CA . GLY A 1 25 ? -1.741 6.547 -9.289 1.00 0.00 25 GLY A CA 13
ATOM 7195 C C . GLY A 1 25 ? -2.843 5.543 -8.879 1.00 0.00 25 GLY A C 13
ATOM 7196 O O . GLY A 1 25 ? -3.598 5.814 -7.943 1.00 0.00 25 GLY A O 13
ATOM 7200 N N . GLN A 1 26 ? -2.923 4.396 -9.583 1.00 0.00 26 GLN A N 13
ATOM 7201 C CA . GLN A 1 26 ? -3.915 3.309 -9.323 1.00 0.00 26 GLN A CA 13
ATOM 7202 C C . GLN A 1 26 ? -3.954 2.702 -7.880 1.00 0.00 26 GLN A C 13
ATOM 7203 O O . GLN A 1 26 ? -5.034 2.268 -7.473 1.00 0.00 26 GLN A O 13
ATOM 7217 N N . CYS A 1 27 ? -2.841 2.677 -7.107 1.00 0.00 27 CYS A N 13
ATOM 7218 C CA . CYS A 1 27 ? -2.813 2.090 -5.741 1.00 0.00 27 CYS A CA 13
ATOM 7219 C C . CYS A 1 27 ? -3.605 2.936 -4.703 1.00 0.00 27 CYS A C 13
ATOM 7220 O O . CYS A 1 27 ? -3.175 4.019 -4.295 1.00 0.00 27 CYS A O 13
ATOM 7227 N N . ARG A 1 28 ? -4.763 2.400 -4.285 1.00 0.00 28 ARG A N 13
ATOM 7228 C CA . ARG A 1 28 ? -5.677 3.058 -3.315 1.00 0.00 28 ARG A CA 13
ATOM 7229 C C . ARG A 1 28 ? -5.409 2.542 -1.875 1.00 0.00 28 ARG A C 13
ATOM 7230 O O . ARG A 1 28 ? -5.010 1.390 -1.671 1.00 0.00 28 ARG A O 13
ATOM 7251 N N . PHE A 1 29 ? -5.648 3.412 -0.878 1.00 0.00 29 PHE A N 13
ATOM 7252 C CA . PHE A 1 29 ? -5.364 3.107 0.551 1.00 0.00 29 PHE A CA 13
ATOM 7253 C C . PHE A 1 29 ? -6.684 3.309 1.369 1.00 0.00 29 PHE A C 13
ATOM 7254 O O . PHE A 1 29 ? -6.922 4.434 1.825 1.00 0.00 29 PHE A O 13
ATOM 7271 N N . PRO A 1 30 ? -7.556 2.277 1.599 1.00 0.00 30 PRO A N 13
ATOM 7272 C CA . PRO A 1 30 ? -8.805 2.432 2.392 1.00 0.00 30 PRO A CA 13
ATOM 7273 C C . PRO A 1 30 ? -8.575 2.395 3.937 1.00 0.00 30 PRO A C 13
ATOM 7274 O O . PRO A 1 30 ? -7.616 1.800 4.441 1.00 0.00 30 PRO A O 13
ATOM 7285 N N . ARG A 1 31 ? -9.491 3.051 4.668 1.00 0.00 31 ARG A N 13
ATOM 7286 C CA . ARG A 1 31 ? -9.342 3.320 6.124 1.00 0.00 31 ARG A CA 13
ATOM 7287 C C . ARG A 1 31 ? -9.673 2.086 7.028 1.00 0.00 31 ARG A C 13
ATOM 7288 O O . ARG A 1 31 ? -10.258 1.086 6.593 1.00 0.00 31 ARG A O 13
ATOM 7309 N N . GLY A 1 32 ? -9.269 2.182 8.310 1.00 0.00 32 GLY A N 13
ATOM 7310 C CA . GLY A 1 32 ? -9.655 1.203 9.352 1.00 0.00 32 GLY A CA 13
ATOM 7311 C C . GLY A 1 32 ? -8.838 -0.098 9.316 1.00 0.00 32 GLY A C 13
ATOM 7312 O O . GLY A 1 32 ? -7.605 -0.066 9.364 1.00 0.00 32 GLY A O 13
ATOM 7316 N N . ASP A 1 33 ? -9.555 -1.228 9.212 1.00 0.00 33 ASP A N 13
ATOM 7317 C CA . ASP A 1 33 ? -8.936 -2.545 8.901 1.00 0.00 33 ASP A CA 13
ATOM 7318 C C . ASP A 1 33 ? -9.335 -2.965 7.450 1.00 0.00 33 ASP A C 13
ATOM 7319 O O . ASP A 1 33 ? -10.036 -3.960 7.237 1.00 0.00 33 ASP A O 13
ATOM 7328 N N . ALA A 1 34 ? -8.843 -2.196 6.456 1.00 0.00 34 ALA A N 13
ATOM 7329 C CA . ALA A 1 34 ? -9.003 -2.511 5.018 1.00 0.00 34 ALA A CA 13
ATOM 7330 C C . ALA A 1 34 ? -7.625 -2.343 4.327 1.00 0.00 34 ALA A C 13
ATOM 7331 O O . ALA A 1 34 ? -6.939 -1.323 4.469 1.00 0.00 34 ALA A O 13
ATOM 7338 N N . ASP A 1 35 ? -7.241 -3.382 3.573 1.00 0.00 35 ASP A N 13
ATOM 7339 C CA . ASP A 1 35 ? -5.885 -3.499 2.966 1.00 0.00 35 ASP A CA 13
ATOM 7340 C C . ASP A 1 35 ? -5.766 -2.732 1.600 1.00 0.00 35 ASP A C 13
ATOM 7341 O O . ASP A 1 35 ? -6.754 -2.701 0.855 1.00 0.00 35 ASP A O 13
ATOM 7350 N N . PRO A 1 36 ? -4.588 -2.157 1.198 1.00 0.00 36 PRO A N 13
ATOM 7351 C CA . PRO A 1 36 ? -4.407 -1.483 -0.119 1.00 0.00 36 PRO A CA 13
ATOM 7352 C C . PRO A 1 36 ? -4.688 -2.355 -1.378 1.00 0.00 36 PRO A C 13
ATOM 7353 O O . PRO A 1 36 ? -4.272 -3.516 -1.449 1.00 0.00 36 PRO A O 13
ATOM 7364 N N . TYR A 1 37 ? -5.416 -1.770 -2.344 1.00 0.00 37 TYR A N 13
ATOM 7365 C CA . TYR A 1 37 ? -5.880 -2.481 -3.568 1.00 0.00 37 TYR A CA 13
ATOM 7366 C C . TYR A 1 37 ? -5.503 -1.673 -4.842 1.00 0.00 37 TYR A C 13
ATOM 7367 O O . TYR A 1 37 ? -5.575 -0.439 -4.863 1.00 0.00 37 TYR A O 13
ATOM 7385 N N . CYS A 1 38 ? -5.163 -2.393 -5.926 1.00 0.00 38 CYS A N 13
ATOM 7386 C CA . CYS A 1 38 ? -4.841 -1.773 -7.235 1.00 0.00 38 CYS A CA 13
ATOM 7387 C C . CYS A 1 38 ? -6.135 -1.558 -8.067 1.00 0.00 38 CYS A C 13
ATOM 7388 O O . CYS A 1 38 ? -6.776 -2.522 -8.501 1.00 0.00 38 CYS A O 13
ATOM 7395 N N . GLU A 1 39 ? -6.508 -0.282 -8.273 1.00 0.00 39 GLU A N 13
ATOM 7396 C CA . GLU A 1 39 ? -7.723 0.102 -9.035 1.00 0.00 39 GLU A CA 13
ATOM 7397 C C . GLU A 1 39 ? -7.313 0.391 -10.498 1.00 0.00 39 GLU A C 13
ATOM 7398 O O . GLU A 1 39 ? -6.963 1.546 -10.832 1.00 0.00 39 GLU A O 13
ATOM 7411 N N . ALA A 1 1 ? 17.586 -7.579 -12.836 1.00 0.00 1 ALA A N 14
ATOM 7412 C CA . ALA A 1 1 ? 16.362 -8.167 -12.254 1.00 0.00 1 ALA A CA 14
ATOM 7413 C C . ALA A 1 1 ? 15.415 -7.031 -11.755 1.00 0.00 1 ALA A C 14
ATOM 7414 O O . ALA A 1 1 ? 15.796 -6.345 -10.798 1.00 0.00 1 ALA A O 14
ATOM 7423 N N . PRO A 1 2 ? 14.187 -6.800 -12.319 1.00 0.00 2 PRO A N 14
ATOM 7424 C CA . PRO A 1 2 ? 13.246 -5.753 -11.832 1.00 0.00 2 PRO A CA 14
ATOM 7425 C C . PRO A 1 2 ? 12.743 -5.956 -10.372 1.00 0.00 2 PRO A C 14
ATOM 7426 O O . PRO A 1 2 ? 12.154 -6.993 -10.047 1.00 0.00 2 PRO A O 14
ATOM 7437 N N . ARG A 1 3 ? 13.006 -4.958 -9.511 1.00 0.00 3 ARG A N 14
ATOM 7438 C CA . ARG A 1 3 ? 12.663 -5.004 -8.071 1.00 0.00 3 ARG A CA 14
ATOM 7439 C C . ARG A 1 3 ? 11.752 -3.786 -7.764 1.00 0.00 3 ARG A C 14
ATOM 7440 O O . ARG A 1 3 ? 12.208 -2.636 -7.752 1.00 0.00 3 ARG A O 14
ATOM 7461 N N . LEU A 1 4 ? 10.460 -4.058 -7.511 1.00 0.00 4 LEU A N 14
ATOM 7462 C CA . LEU A 1 4 ? 9.444 -3.010 -7.253 1.00 0.00 4 LEU A CA 14
ATOM 7463 C C . LEU A 1 4 ? 9.424 -2.600 -5.744 1.00 0.00 4 LEU A C 14
ATOM 7464 O O . LEU A 1 4 ? 9.308 -3.498 -4.900 1.00 0.00 4 LEU A O 14
ATOM 7480 N N . PRO A 1 5 ? 9.449 -1.289 -5.353 1.00 0.00 5 PRO A N 14
ATOM 7481 C CA . PRO A 1 5 ? 9.160 -0.843 -3.959 1.00 0.00 5 PRO A CA 14
ATOM 7482 C C . PRO A 1 5 ? 7.781 -1.282 -3.373 1.00 0.00 5 PRO A C 14
ATOM 7483 O O . PRO A 1 5 ? 6.945 -1.845 -4.080 1.00 0.00 5 PRO A O 14
ATOM 7494 N N . GLN A 1 6 ? 7.547 -0.993 -2.084 1.00 0.00 6 GLN A N 14
ATOM 7495 C CA . GLN A 1 6 ? 6.197 -1.052 -1.471 1.00 0.00 6 GLN A CA 14
ATOM 7496 C C . GLN A 1 6 ? 5.530 0.348 -1.585 1.00 0.00 6 GLN A C 14
ATOM 7497 O O . GLN A 1 6 ? 6.158 1.396 -1.387 1.00 0.00 6 GLN A O 14
ATOM 7511 N N . CYS A 1 7 ? 4.230 0.325 -1.909 1.00 0.00 7 CYS A N 14
ATOM 7512 C CA . CYS A 1 7 ? 3.426 1.551 -2.157 1.00 0.00 7 CYS A CA 14
ATOM 7513 C C . CYS A 1 7 ? 3.201 2.412 -0.874 1.00 0.00 7 CYS A C 14
ATOM 7514 O O . CYS A 1 7 ? 3.173 1.899 0.251 1.00 0.00 7 CYS A O 14
ATOM 7521 N N . GLN A 1 8 ? 3.032 3.730 -1.083 1.00 0.00 8 GLN A N 14
ATOM 7522 C CA . GLN A 1 8 ? 2.861 4.728 0.011 1.00 0.00 8 GLN A CA 14
ATOM 7523 C C . GLN A 1 8 ? 1.442 5.375 -0.023 1.00 0.00 8 GLN A C 14
ATOM 7524 O O . GLN A 1 8 ? 0.721 5.268 0.975 1.00 0.00 8 GLN A O 14
ATOM 7538 N N . GLY A 1 9 ? 1.043 6.046 -1.124 1.00 0.00 9 GLY A N 14
ATOM 7539 C CA . GLY A 1 9 ? -0.273 6.714 -1.212 1.00 0.00 9 GLY A CA 14
ATOM 7540 C C . GLY A 1 9 ? -0.385 7.538 -2.500 1.00 0.00 9 GLY A C 14
ATOM 7541 O O . GLY A 1 9 ? 0.018 8.705 -2.510 1.00 0.00 9 GLY A O 14
ATOM 7545 N N . ASP A 1 10 ? -0.916 6.922 -3.581 1.00 0.00 10 ASP A N 14
ATOM 7546 C CA . ASP A 1 10 ? -0.989 7.521 -4.951 1.00 0.00 10 ASP A CA 14
ATOM 7547 C C . ASP A 1 10 ? 0.448 7.809 -5.497 1.00 0.00 10 ASP A C 14
ATOM 7548 O O . ASP A 1 10 ? 0.987 8.907 -5.323 1.00 0.00 10 ASP A O 14
ATOM 7557 N N . ASP A 1 11 ? 1.081 6.778 -6.080 1.00 0.00 11 ASP A N 14
ATOM 7558 C CA . ASP A 1 11 ? 2.564 6.699 -6.163 1.00 0.00 11 ASP A CA 14
ATOM 7559 C C . ASP A 1 11 ? 3.163 7.373 -7.430 1.00 0.00 11 ASP A C 14
ATOM 7560 O O . ASP A 1 11 ? 2.507 7.532 -8.463 1.00 0.00 11 ASP A O 14
ATOM 7569 N N . GLN A 1 12 ? 4.452 7.738 -7.311 1.00 0.00 12 GLN A N 14
ATOM 7570 C CA . GLN A 1 12 ? 5.275 8.252 -8.444 1.00 0.00 12 GLN A CA 14
ATOM 7571 C C . GLN A 1 12 ? 5.872 7.133 -9.361 1.00 0.00 12 GLN A C 14
ATOM 7572 O O . GLN A 1 12 ? 5.949 7.358 -10.572 1.00 0.00 12 GLN A O 14
ATOM 7586 N N . GLU A 1 13 ? 6.304 5.971 -8.815 1.00 0.00 13 GLU A N 14
ATOM 7587 C CA . GLU A 1 13 ? 6.787 4.805 -9.613 1.00 0.00 13 GLU A CA 14
ATOM 7588 C C . GLU A 1 13 ? 5.914 3.543 -9.304 1.00 0.00 13 GLU A C 14
ATOM 7589 O O . GLU A 1 13 ? 5.168 3.476 -8.319 1.00 0.00 13 GLU A O 14
ATOM 7601 N N . LYS A 1 14 ? 6.045 2.516 -10.171 1.00 0.00 14 LYS A N 14
ATOM 7602 C CA . LYS A 1 14 ? 5.318 1.219 -10.042 1.00 0.00 14 LYS A CA 14
ATOM 7603 C C . LYS A 1 14 ? 5.776 0.447 -8.763 1.00 0.00 14 LYS A C 14
ATOM 7604 O O . LYS A 1 14 ? 6.976 0.270 -8.529 1.00 0.00 14 LYS A O 14
ATOM 7623 N N . CYS A 1 15 ? 4.801 0.033 -7.937 1.00 0.00 15 CYS A N 14
ATOM 7624 C CA . CYS A 1 15 ? 5.060 -0.523 -6.584 1.00 0.00 15 CYS A CA 14
ATOM 7625 C C . CYS A 1 15 ? 4.004 -1.602 -6.199 1.00 0.00 15 CYS A C 14
ATOM 7626 O O . CYS A 1 15 ? 2.932 -1.730 -6.800 1.00 0.00 15 CYS A O 14
ATOM 7633 N N . LEU A 1 16 ? 4.321 -2.355 -5.133 1.00 0.00 16 LEU A N 14
ATOM 7634 C CA . LEU A 1 16 ? 3.436 -3.397 -4.548 1.00 0.00 16 LEU A CA 14
ATOM 7635 C C . LEU A 1 16 ? 2.276 -2.744 -3.750 1.00 0.00 16 LEU A C 14
ATOM 7636 O O . LEU A 1 16 ? 2.511 -2.097 -2.725 1.00 0.00 16 LEU A O 14
ATOM 7652 N N . CYS A 1 17 ? 1.029 -2.929 -4.216 1.00 0.00 17 CYS A N 14
ATOM 7653 C CA . CYS A 1 17 ? -0.177 -2.408 -3.521 1.00 0.00 17 CYS A CA 14
ATOM 7654 C C . CYS A 1 17 ? -0.706 -3.508 -2.562 1.00 0.00 17 CYS A C 14
ATOM 7655 O O . CYS A 1 17 ? -1.513 -4.359 -2.952 1.00 0.00 17 CYS A O 14
ATOM 7662 N N . ASN A 1 18 ? -0.151 -3.514 -1.328 1.00 0.00 18 ASN A N 14
ATOM 7663 C CA . ASN A 1 18 ? -0.207 -4.656 -0.369 1.00 0.00 18 ASN A CA 14
ATOM 7664 C C . ASN A 1 18 ? 0.734 -5.801 -0.866 1.00 0.00 18 ASN A C 14
ATOM 7665 O O . ASN A 1 18 ? 1.891 -5.881 -0.444 1.00 0.00 18 ASN A O 14
ATOM 7676 N N . LYS A 1 19 ? 0.228 -6.641 -1.781 1.00 0.00 19 LYS A N 14
ATOM 7677 C CA . LYS A 1 19 ? 0.995 -7.705 -2.484 1.00 0.00 19 LYS A CA 14
ATOM 7678 C C . LYS A 1 19 ? 0.992 -7.572 -4.046 1.00 0.00 19 LYS A C 14
ATOM 7679 O O . LYS A 1 19 ? 1.870 -8.162 -4.682 1.00 0.00 19 LYS A O 14
ATOM 7698 N N . ASP A 1 20 ? 0.019 -6.870 -4.671 1.00 0.00 20 ASP A N 14
ATOM 7699 C CA . ASP A 1 20 ? -0.223 -6.927 -6.138 1.00 0.00 20 ASP A CA 14
ATOM 7700 C C . ASP A 1 20 ? 0.421 -5.699 -6.833 1.00 0.00 20 ASP A C 14
ATOM 7701 O O . ASP A 1 20 ? 0.101 -4.552 -6.506 1.00 0.00 20 ASP A O 14
ATOM 7710 N N . GLU A 1 21 ? 1.293 -5.951 -7.830 1.00 0.00 21 GLU A N 14
ATOM 7711 C CA . GLU A 1 21 ? 2.005 -4.891 -8.593 1.00 0.00 21 GLU A CA 14
ATOM 7712 C C . GLU A 1 21 ? 1.048 -3.931 -9.366 1.00 0.00 21 GLU A C 14
ATOM 7713 O O . GLU A 1 21 ? 0.129 -4.375 -10.064 1.00 0.00 21 GLU A O 14
ATOM 7725 N N . CYS A 1 22 ? 1.252 -2.618 -9.165 1.00 0.00 22 CYS A N 14
ATOM 7726 C CA . CYS A 1 22 ? 0.245 -1.585 -9.502 1.00 0.00 22 CYS A CA 14
ATOM 7727 C C . CYS A 1 22 ? 0.956 -0.307 -10.038 1.00 0.00 22 CYS A C 14
ATOM 7728 O O . CYS A 1 22 ? 1.721 0.291 -9.269 1.00 0.00 22 CYS A O 14
ATOM 7735 N N . PRO A 1 23 ? 0.735 0.182 -11.296 1.00 0.00 23 PRO A N 14
ATOM 7736 C CA . PRO A 1 23 ? 1.396 1.412 -11.803 1.00 0.00 23 PRO A CA 14
ATOM 7737 C C . PRO A 1 23 ? 0.986 2.765 -11.118 1.00 0.00 23 PRO A C 14
ATOM 7738 O O . PRO A 1 23 ? -0.063 2.805 -10.465 1.00 0.00 23 PRO A O 14
ATOM 7749 N N . PRO A 1 24 ? 1.755 3.885 -11.283 1.00 0.00 24 PRO A N 14
ATOM 7750 C CA . PRO A 1 24 ? 1.460 5.214 -10.681 1.00 0.00 24 PRO A CA 14
ATOM 7751 C C . PRO A 1 24 ? 0.005 5.754 -10.728 1.00 0.00 24 PRO A C 14
ATOM 7752 O O . PRO A 1 24 ? -0.666 5.661 -11.761 1.00 0.00 24 PRO A O 14
ATOM 7763 N N . GLY A 1 25 ? -0.464 6.288 -9.585 1.00 0.00 25 GLY A N 14
ATOM 7764 C CA . GLY A 1 25 ? -1.874 6.719 -9.433 1.00 0.00 25 GLY A CA 14
ATOM 7765 C C . GLY A 1 25 ? -2.823 5.660 -8.831 1.00 0.00 25 GLY A C 14
ATOM 7766 O O . GLY A 1 25 ? -3.513 5.939 -7.848 1.00 0.00 25 GLY A O 14
ATOM 7770 N N . GLN A 1 26 ? -2.873 4.465 -9.449 1.00 0.00 26 GLN A N 14
ATOM 7771 C CA . GLN A 1 26 ? -3.877 3.409 -9.146 1.00 0.00 26 GLN A CA 14
ATOM 7772 C C . GLN A 1 26 ? -3.855 2.778 -7.718 1.00 0.00 26 GLN A C 14
ATOM 7773 O O . GLN A 1 26 ? -4.907 2.279 -7.312 1.00 0.00 26 GLN A O 14
ATOM 7787 N N . CYS A 1 27 ? -2.737 2.777 -6.953 1.00 0.00 27 CYS A N 14
ATOM 7788 C CA . CYS A 1 27 ? -2.700 2.136 -5.610 1.00 0.00 27 CYS A CA 14
ATOM 7789 C C . CYS A 1 27 ? -3.471 2.970 -4.544 1.00 0.00 27 CYS A C 14
ATOM 7790 O O . CYS A 1 27 ? -3.032 4.046 -4.123 1.00 0.00 27 CYS A O 14
ATOM 7797 N N . ARG A 1 28 ? -4.636 2.436 -4.140 1.00 0.00 28 ARG A N 14
ATOM 7798 C CA . ARG A 1 28 ? -5.568 3.090 -3.184 1.00 0.00 28 ARG A CA 14
ATOM 7799 C C . ARG A 1 28 ? -5.360 2.529 -1.750 1.00 0.00 28 ARG A C 14
ATOM 7800 O O . ARG A 1 28 ? -4.951 1.378 -1.567 1.00 0.00 28 ARG A O 14
ATOM 7821 N N . PHE A 1 29 ? -5.640 3.366 -0.735 1.00 0.00 29 PHE A N 14
ATOM 7822 C CA . PHE A 1 29 ? -5.349 3.042 0.689 1.00 0.00 29 PHE A CA 14
ATOM 7823 C C . PHE A 1 29 ? -6.665 3.231 1.514 1.00 0.00 29 PHE A C 14
ATOM 7824 O O . PHE A 1 29 ? -6.869 4.324 2.055 1.00 0.00 29 PHE A O 14
ATOM 7841 N N . PRO A 1 30 ? -7.571 2.213 1.665 1.00 0.00 30 PRO A N 14
ATOM 7842 C CA . PRO A 1 30 ? -8.808 2.338 2.481 1.00 0.00 30 PRO A CA 14
ATOM 7843 C C . PRO A 1 30 ? -8.558 2.235 4.020 1.00 0.00 30 PRO A C 14
ATOM 7844 O O . PRO A 1 30 ? -7.584 1.633 4.488 1.00 0.00 30 PRO A O 14
ATOM 7855 N N . ARG A 1 31 ? -9.466 2.856 4.787 1.00 0.00 31 ARG A N 14
ATOM 7856 C CA . ARG A 1 31 ? -9.267 3.137 6.234 1.00 0.00 31 ARG A CA 14
ATOM 7857 C C . ARG A 1 31 ? -9.646 1.930 7.156 1.00 0.00 31 ARG A C 14
ATOM 7858 O O . ARG A 1 31 ? -10.222 0.923 6.723 1.00 0.00 31 ARG A O 14
ATOM 7879 N N . GLY A 1 32 ? -9.285 2.052 8.450 1.00 0.00 32 GLY A N 14
ATOM 7880 C CA . GLY A 1 32 ? -9.734 1.117 9.508 1.00 0.00 32 GLY A CA 14
ATOM 7881 C C . GLY A 1 32 ? -8.960 -0.212 9.517 1.00 0.00 32 GLY A C 14
ATOM 7882 O O . GLY A 1 32 ? -7.767 -0.236 9.832 1.00 0.00 32 GLY A O 14
ATOM 7886 N N . ASP A 1 33 ? -9.660 -1.296 9.144 1.00 0.00 33 ASP A N 14
ATOM 7887 C CA . ASP A 1 33 ? -9.019 -2.603 8.842 1.00 0.00 33 ASP A CA 14
ATOM 7888 C C . ASP A 1 33 ? -9.418 -3.021 7.393 1.00 0.00 33 ASP A C 14
ATOM 7889 O O . ASP A 1 33 ? -10.193 -3.961 7.185 1.00 0.00 33 ASP A O 14
ATOM 7898 N N . ALA A 1 34 ? -8.851 -2.312 6.396 1.00 0.00 34 ALA A N 14
ATOM 7899 C CA . ALA A 1 34 ? -9.022 -2.629 4.960 1.00 0.00 34 ALA A CA 14
ATOM 7900 C C . ALA A 1 34 ? -7.649 -2.451 4.260 1.00 0.00 34 ALA A C 14
ATOM 7901 O O . ALA A 1 34 ? -6.966 -1.430 4.408 1.00 0.00 34 ALA A O 14
ATOM 7908 N N . ASP A 1 35 ? -7.262 -3.481 3.493 1.00 0.00 35 ASP A N 14
ATOM 7909 C CA . ASP A 1 35 ? -5.900 -3.590 2.898 1.00 0.00 35 ASP A CA 14
ATOM 7910 C C . ASP A 1 35 ? -5.757 -2.780 1.560 1.00 0.00 35 ASP A C 14
ATOM 7911 O O . ASP A 1 35 ? -6.736 -2.713 0.805 1.00 0.00 35 ASP A O 14
ATOM 7920 N N . PRO A 1 36 ? -4.565 -2.210 1.191 1.00 0.00 36 PRO A N 14
ATOM 7921 C CA . PRO A 1 36 ? -4.361 -1.493 -0.098 1.00 0.00 36 PRO A CA 14
ATOM 7922 C C . PRO A 1 36 ? -4.638 -2.320 -1.388 1.00 0.00 36 PRO A C 14
ATOM 7923 O O . PRO A 1 36 ? -4.136 -3.439 -1.538 1.00 0.00 36 PRO A O 14
ATOM 7934 N N . TYR A 1 37 ? -5.455 -1.749 -2.289 1.00 0.00 37 TYR A N 14
ATOM 7935 C CA . TYR A 1 37 ? -5.902 -2.426 -3.539 1.00 0.00 37 TYR A CA 14
ATOM 7936 C C . TYR A 1 37 ? -5.465 -1.613 -4.791 1.00 0.00 37 TYR A C 14
ATOM 7937 O O . TYR A 1 37 ? -5.486 -0.378 -4.792 1.00 0.00 37 TYR A O 14
ATOM 7955 N N . CYS A 1 38 ? -5.150 -2.329 -5.884 1.00 0.00 38 CYS A N 14
ATOM 7956 C CA . CYS A 1 38 ? -4.884 -1.702 -7.203 1.00 0.00 38 CYS A CA 14
ATOM 7957 C C . CYS A 1 38 ? -6.214 -1.420 -7.958 1.00 0.00 38 CYS A C 14
ATOM 7958 O O . CYS A 1 38 ? -7.087 -2.292 -8.055 1.00 0.00 38 CYS A O 14
ATOM 7965 N N . GLU A 1 39 ? -6.355 -0.192 -8.489 1.00 0.00 39 GLU A N 14
ATOM 7966 C CA . GLU A 1 39 ? -7.604 0.269 -9.149 1.00 0.00 39 GLU A CA 14
ATOM 7967 C C . GLU A 1 39 ? -7.652 -0.221 -10.617 1.00 0.00 39 GLU A C 14
ATOM 7968 O O . GLU A 1 39 ? -6.796 0.184 -11.438 1.00 0.00 39 GLU A O 14
ATOM 7981 N N . ALA A 1 1 ? 13.727 -8.619 -15.047 1.00 0.00 1 ALA A N 15
ATOM 7982 C CA . ALA A 1 1 ? 12.920 -8.750 -13.817 1.00 0.00 1 ALA A CA 15
ATOM 7983 C C . ALA A 1 1 ? 12.866 -7.372 -13.084 1.00 0.00 1 ALA A C 15
ATOM 7984 O O . ALA A 1 1 ? 13.899 -6.973 -12.532 1.00 0.00 1 ALA A O 15
ATOM 7993 N N . PRO A 1 2 ? 11.728 -6.612 -13.029 1.00 0.00 2 PRO A N 15
ATOM 7994 C CA . PRO A 1 2 ? 11.685 -5.271 -12.389 1.00 0.00 2 PRO A CA 15
ATOM 7995 C C . PRO A 1 2 ? 11.595 -5.352 -10.836 1.00 0.00 2 PRO A C 15
ATOM 7996 O O . PRO A 1 2 ? 10.684 -5.982 -10.286 1.00 0.00 2 PRO A O 15
ATOM 8007 N N . ARG A 1 3 ? 12.551 -4.699 -10.148 1.00 0.00 3 ARG A N 15
ATOM 8008 C CA . ARG A 1 3 ? 12.611 -4.660 -8.667 1.00 0.00 3 ARG A CA 15
ATOM 8009 C C . ARG A 1 3 ? 11.729 -3.493 -8.137 1.00 0.00 3 ARG A C 15
ATOM 8010 O O . ARG A 1 3 ? 12.121 -2.322 -8.163 1.00 0.00 3 ARG A O 15
ATOM 8031 N N . LEU A 1 4 ? 10.503 -3.837 -7.704 1.00 0.00 4 LEU A N 15
ATOM 8032 C CA . LEU A 1 4 ? 9.449 -2.844 -7.398 1.00 0.00 4 LEU A CA 15
ATOM 8033 C C . LEU A 1 4 ? 9.476 -2.425 -5.892 1.00 0.00 4 LEU A C 15
ATOM 8034 O O . LEU A 1 4 ? 9.415 -3.320 -5.040 1.00 0.00 4 LEU A O 15
ATOM 8050 N N . PRO A 1 5 ? 9.476 -1.111 -5.512 1.00 0.00 5 PRO A N 15
ATOM 8051 C CA . PRO A 1 5 ? 9.225 -0.660 -4.112 1.00 0.00 5 PRO A CA 15
ATOM 8052 C C . PRO A 1 5 ? 7.867 -1.104 -3.481 1.00 0.00 5 PRO A C 15
ATOM 8053 O O . PRO A 1 5 ? 7.043 -1.747 -4.133 1.00 0.00 5 PRO A O 15
ATOM 8064 N N . GLN A 1 6 ? 7.640 -0.730 -2.213 1.00 0.00 6 GLN A N 15
ATOM 8065 C CA . GLN A 1 6 ? 6.310 -0.816 -1.564 1.00 0.00 6 GLN A CA 15
ATOM 8066 C C . GLN A 1 6 ? 5.567 0.541 -1.748 1.00 0.00 6 GLN A C 15
ATOM 8067 O O . GLN A 1 6 ? 6.133 1.621 -1.546 1.00 0.00 6 GLN A O 15
ATOM 8081 N N . CYS A 1 7 ? 4.279 0.451 -2.118 1.00 0.00 7 CYS A N 15
ATOM 8082 C CA . CYS A 1 7 ? 3.410 1.636 -2.349 1.00 0.00 7 CYS A CA 15
ATOM 8083 C C . CYS A 1 7 ? 3.117 2.430 -1.040 1.00 0.00 7 CYS A C 15
ATOM 8084 O O . CYS A 1 7 ? 3.056 1.868 0.060 1.00 0.00 7 CYS A O 15
ATOM 8091 N N . GLN A 1 8 ? 2.920 3.748 -1.202 1.00 0.00 8 GLN A N 15
ATOM 8092 C CA . GLN A 1 8 ? 2.573 4.680 -0.092 1.00 0.00 8 GLN A CA 15
ATOM 8093 C C . GLN A 1 8 ? 1.152 5.305 -0.265 1.00 0.00 8 GLN A C 15
ATOM 8094 O O . GLN A 1 8 ? 0.401 5.346 0.715 1.00 0.00 8 GLN A O 15
ATOM 8108 N N . GLY A 1 9 ? 0.789 5.790 -1.470 1.00 0.00 9 GLY A N 15
ATOM 8109 C CA . GLY A 1 9 ? -0.545 6.366 -1.744 1.00 0.00 9 GLY A CA 15
ATOM 8110 C C . GLY A 1 9 ? -0.445 7.359 -2.907 1.00 0.00 9 GLY A C 15
ATOM 8111 O O . GLY A 1 9 ? 0.129 8.440 -2.745 1.00 0.00 9 GLY A O 15
ATOM 8115 N N . ASP A 1 10 ? -0.986 6.961 -4.075 1.00 0.00 10 ASP A N 15
ATOM 8116 C CA . ASP A 1 10 ? -0.838 7.673 -5.381 1.00 0.00 10 ASP A CA 15
ATOM 8117 C C . ASP A 1 10 ? 0.653 7.981 -5.742 1.00 0.00 10 ASP A C 15
ATOM 8118 O O . ASP A 1 10 ? 1.183 9.057 -5.450 1.00 0.00 10 ASP A O 15
ATOM 8127 N N . ASP A 1 11 ? 1.332 6.969 -6.306 1.00 0.00 11 ASP A N 15
ATOM 8128 C CA . ASP A 1 11 ? 2.817 6.892 -6.321 1.00 0.00 11 ASP A CA 15
ATOM 8129 C C . ASP A 1 11 ? 3.453 7.552 -7.580 1.00 0.00 11 ASP A C 15
ATOM 8130 O O . ASP A 1 11 ? 2.789 7.829 -8.585 1.00 0.00 11 ASP A O 15
ATOM 8139 N N . GLN A 1 12 ? 4.777 7.779 -7.496 1.00 0.00 12 GLN A N 15
ATOM 8140 C CA . GLN A 1 12 ? 5.611 8.226 -8.650 1.00 0.00 12 GLN A CA 15
ATOM 8141 C C . GLN A 1 12 ? 5.966 7.065 -9.635 1.00 0.00 12 GLN A C 15
ATOM 8142 O O . GLN A 1 12 ? 5.798 7.250 -10.844 1.00 0.00 12 GLN A O 15
ATOM 8156 N N . GLU A 1 13 ? 6.440 5.898 -9.140 1.00 0.00 13 GLU A N 15
ATOM 8157 C CA . GLU A 1 13 ? 6.745 4.703 -9.972 1.00 0.00 13 GLU A CA 15
ATOM 8158 C C . GLU A 1 13 ? 5.795 3.502 -9.659 1.00 0.00 13 GLU A C 15
ATOM 8159 O O . GLU A 1 13 ? 4.927 3.547 -8.778 1.00 0.00 13 GLU A O 15
ATOM 8171 N N . LYS A 1 14 ? 5.998 2.406 -10.416 1.00 0.00 14 LYS A N 15
ATOM 8172 C CA . LYS A 1 14 ? 5.277 1.118 -10.222 1.00 0.00 14 LYS A CA 15
ATOM 8173 C C . LYS A 1 14 ? 5.766 0.412 -8.917 1.00 0.00 14 LYS A C 15
ATOM 8174 O O . LYS A 1 14 ? 6.972 0.284 -8.679 1.00 0.00 14 LYS A O 15
ATOM 8193 N N . CYS A 1 15 ? 4.807 0.005 -8.067 1.00 0.00 15 CYS A N 15
ATOM 8194 C CA . CYS A 1 15 ? 5.085 -0.473 -6.688 1.00 0.00 15 CYS A CA 15
ATOM 8195 C C . CYS A 1 15 ? 4.055 -1.560 -6.245 1.00 0.00 15 CYS A C 15
ATOM 8196 O O . CYS A 1 15 ? 3.016 -1.791 -6.873 1.00 0.00 15 CYS A O 15
ATOM 8203 N N . LEU A 1 16 ? 4.362 -2.213 -5.111 1.00 0.00 16 LEU A N 15
ATOM 8204 C CA . LEU A 1 16 ? 3.521 -3.280 -4.503 1.00 0.00 16 LEU A CA 15
ATOM 8205 C C . LEU A 1 16 ? 2.328 -2.660 -3.723 1.00 0.00 16 LEU A C 15
ATOM 8206 O O . LEU A 1 16 ? 2.521 -2.011 -2.691 1.00 0.00 16 LEU A O 15
ATOM 8222 N N . CYS A 1 17 ? 1.100 -2.880 -4.218 1.00 0.00 17 CYS A N 15
ATOM 8223 C CA . CYS A 1 17 ? -0.143 -2.423 -3.547 1.00 0.00 17 CYS A CA 15
ATOM 8224 C C . CYS A 1 17 ? -0.688 -3.600 -2.701 1.00 0.00 17 CYS A C 15
ATOM 8225 O O . CYS A 1 17 ? -1.217 -4.571 -3.252 1.00 0.00 17 CYS A O 15
ATOM 8232 N N . ASN A 1 18 ? -0.463 -3.529 -1.369 1.00 0.00 18 ASN A N 15
ATOM 8233 C CA . ASN A 1 18 ? -0.606 -4.670 -0.417 1.00 0.00 18 ASN A CA 15
ATOM 8234 C C . ASN A 1 18 ? 0.612 -5.632 -0.609 1.00 0.00 18 ASN A C 15
ATOM 8235 O O . ASN A 1 18 ? 1.640 -5.482 0.054 1.00 0.00 18 ASN A O 15
ATOM 8246 N N . LYS A 1 19 ? 0.477 -6.587 -1.544 1.00 0.00 19 LYS A N 15
ATOM 8247 C CA . LYS A 1 19 ? 1.599 -7.415 -2.066 1.00 0.00 19 LYS A CA 15
ATOM 8248 C C . LYS A 1 19 ? 1.401 -7.771 -3.582 1.00 0.00 19 LYS A C 15
ATOM 8249 O O . LYS A 1 19 ? 1.630 -8.915 -3.988 1.00 0.00 19 LYS A O 15
ATOM 8268 N N . ASP A 1 20 ? 0.992 -6.794 -4.426 1.00 0.00 20 ASP A N 15
ATOM 8269 C CA . ASP A 1 20 ? 0.519 -7.058 -5.812 1.00 0.00 20 ASP A CA 15
ATOM 8270 C C . ASP A 1 20 ? 0.961 -5.872 -6.708 1.00 0.00 20 ASP A C 15
ATOM 8271 O O . ASP A 1 20 ? 0.608 -4.719 -6.438 1.00 0.00 20 ASP A O 15
ATOM 8280 N N . GLU A 1 21 ? 1.692 -6.159 -7.803 1.00 0.00 21 GLU A N 15
ATOM 8281 C CA . GLU A 1 21 ? 2.252 -5.121 -8.712 1.00 0.00 21 GLU A CA 15
ATOM 8282 C C . GLU A 1 21 ? 1.173 -4.201 -9.366 1.00 0.00 21 GLU A C 15
ATOM 8283 O O . GLU A 1 21 ? 0.161 -4.680 -9.889 1.00 0.00 21 GLU A O 15
ATOM 8295 N N . CYS A 1 22 ? 1.390 -2.878 -9.258 1.00 0.00 22 CYS A N 15
ATOM 8296 C CA . CYS A 1 22 ? 0.348 -1.860 -9.536 1.00 0.00 22 CYS A CA 15
ATOM 8297 C C . CYS A 1 22 ? 1.000 -0.588 -10.160 1.00 0.00 22 CYS A C 15
ATOM 8298 O O . CYS A 1 22 ? 1.887 -0.022 -9.509 1.00 0.00 22 CYS A O 15
ATOM 8305 N N . PRO A 1 23 ? 0.590 -0.065 -11.356 1.00 0.00 23 PRO A N 15
ATOM 8306 C CA . PRO A 1 23 ? 1.145 1.195 -11.929 1.00 0.00 23 PRO A CA 15
ATOM 8307 C C . PRO A 1 23 ? 0.983 2.492 -11.053 1.00 0.00 23 PRO A C 15
ATOM 8308 O O . PRO A 1 23 ? 0.121 2.498 -10.165 1.00 0.00 23 PRO A O 15
ATOM 8319 N N . PRO A 1 24 ? 1.760 3.598 -11.260 1.00 0.00 24 PRO A N 15
ATOM 8320 C CA . PRO A 1 24 ? 1.702 4.810 -10.397 1.00 0.00 24 PRO A CA 15
ATOM 8321 C C . PRO A 1 24 ? 0.351 5.582 -10.431 1.00 0.00 24 PRO A C 15
ATOM 8322 O O . PRO A 1 24 ? -0.244 5.769 -11.498 1.00 0.00 24 PRO A O 15
ATOM 8333 N N . GLY A 1 25 ? -0.117 6.000 -9.241 1.00 0.00 25 GLY A N 15
ATOM 8334 C CA . GLY A 1 25 ? -1.444 6.646 -9.084 1.00 0.00 25 GLY A CA 15
ATOM 8335 C C . GLY A 1 25 ? -2.578 5.727 -8.571 1.00 0.00 25 GLY A C 15
ATOM 8336 O O . GLY A 1 25 ? -3.282 6.095 -7.627 1.00 0.00 25 GLY A O 15
ATOM 8340 N N . GLN A 1 26 ? -2.760 4.553 -9.208 1.00 0.00 26 GLN A N 15
ATOM 8341 C CA . GLN A 1 26 ? -3.847 3.583 -8.887 1.00 0.00 26 GLN A CA 15
ATOM 8342 C C . GLN A 1 26 ? -3.907 3.012 -7.433 1.00 0.00 26 GLN A C 15
ATOM 8343 O O . GLN A 1 26 ? -5.008 2.661 -7.004 1.00 0.00 26 GLN A O 15
ATOM 8357 N N . CYS A 1 27 ? -2.785 2.888 -6.685 1.00 0.00 27 CYS A N 15
ATOM 8358 C CA . CYS A 1 27 ? -2.776 2.225 -5.355 1.00 0.00 27 CYS A CA 15
ATOM 8359 C C . CYS A 1 27 ? -3.465 3.084 -4.256 1.00 0.00 27 CYS A C 15
ATOM 8360 O O . CYS A 1 27 ? -2.960 4.137 -3.849 1.00 0.00 27 CYS A O 15
ATOM 8367 N N . ARG A 1 28 ? -4.631 2.598 -3.804 1.00 0.00 28 ARG A N 15
ATOM 8368 C CA . ARG A 1 28 ? -5.479 3.277 -2.792 1.00 0.00 28 ARG A CA 15
ATOM 8369 C C . ARG A 1 28 ? -5.372 2.544 -1.429 1.00 0.00 28 ARG A C 15
ATOM 8370 O O . ARG A 1 28 ? -5.177 1.325 -1.372 1.00 0.00 28 ARG A O 15
ATOM 8391 N N . PHE A 1 29 ? -5.499 3.308 -0.330 1.00 0.00 29 PHE A N 15
ATOM 8392 C CA . PHE A 1 29 ? -5.265 2.795 1.047 1.00 0.00 29 PHE A CA 15
ATOM 8393 C C . PHE A 1 29 ? -6.544 3.093 1.895 1.00 0.00 29 PHE A C 15
ATOM 8394 O O . PHE A 1 29 ? -6.581 4.138 2.556 1.00 0.00 29 PHE A O 15
ATOM 8411 N N . PRO A 1 30 ? -7.601 2.223 1.931 1.00 0.00 30 PRO A N 15
ATOM 8412 C CA . PRO A 1 30 ? -8.818 2.460 2.752 1.00 0.00 30 PRO A CA 15
ATOM 8413 C C . PRO A 1 30 ? -8.603 2.190 4.274 1.00 0.00 30 PRO A C 15
ATOM 8414 O O . PRO A 1 30 ? -7.782 1.359 4.682 1.00 0.00 30 PRO A O 15
ATOM 8425 N N . ARG A 1 31 ? -9.354 2.937 5.098 1.00 0.00 31 ARG A N 15
ATOM 8426 C CA . ARG A 1 31 ? -9.092 3.067 6.558 1.00 0.00 31 ARG A CA 15
ATOM 8427 C C . ARG A 1 31 ? -9.620 1.861 7.405 1.00 0.00 31 ARG A C 15
ATOM 8428 O O . ARG A 1 31 ? -10.271 0.937 6.900 1.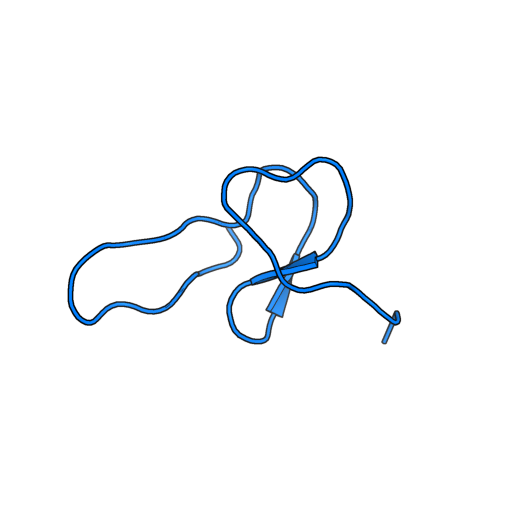00 0.00 31 ARG A O 15
ATOM 8449 N N . GLY A 1 32 ? -9.288 1.874 8.713 1.00 0.00 32 GLY A N 15
ATOM 8450 C CA . GLY A 1 32 ? -9.823 0.907 9.697 1.00 0.00 32 GLY A CA 15
ATOM 8451 C C . GLY A 1 32 ? -9.121 -0.460 9.639 1.00 0.00 32 GLY A C 15
ATOM 8452 O O . GLY A 1 32 ? -7.944 -0.573 9.995 1.00 0.00 32 GLY A O 15
ATOM 8456 N N . ASP A 1 33 ? -9.859 -1.473 9.158 1.00 0.00 33 ASP A N 15
ATOM 8457 C CA . ASP A 1 33 ? -9.271 -2.780 8.765 1.00 0.00 33 ASP A CA 15
ATOM 8458 C C . ASP A 1 33 ? -9.749 -3.107 7.317 1.00 0.00 33 ASP A C 15
ATOM 8459 O O . ASP A 1 33 ? -10.587 -3.990 7.103 1.00 0.00 33 ASP A O 15
ATOM 8468 N N . ALA A 1 34 ? -9.182 -2.385 6.329 1.00 0.00 34 ALA A N 15
ATOM 8469 C CA . ALA A 1 34 ? -9.431 -2.627 4.889 1.00 0.00 34 ALA A CA 15
ATOM 8470 C C . ALA A 1 34 ? -8.075 -2.560 4.139 1.00 0.00 34 ALA A C 15
ATOM 8471 O O . ALA A 1 34 ? -7.306 -1.599 4.259 1.00 0.00 34 ALA A O 15
ATOM 8478 N N . ASP A 1 35 ? -7.807 -3.616 3.358 1.00 0.00 35 ASP A N 15
ATOM 8479 C CA . ASP A 1 35 ? -6.494 -3.829 2.684 1.00 0.00 35 ASP A CA 15
ATOM 8480 C C . ASP A 1 35 ? -6.278 -2.902 1.434 1.00 0.00 35 ASP A C 15
ATOM 8481 O O . ASP A 1 35 ? -7.267 -2.536 0.787 1.00 0.00 35 ASP A O 15
ATOM 8490 N N . PRO A 1 36 ? -5.022 -2.532 1.032 1.00 0.00 36 PRO A N 15
ATOM 8491 C CA . PRO A 1 36 ? -4.761 -1.690 -0.164 1.00 0.00 36 PRO A CA 15
ATOM 8492 C C . PRO A 1 36 ? -5.132 -2.367 -1.516 1.00 0.00 36 PRO A C 15
ATOM 8493 O O . PRO A 1 36 ? -4.779 -3.529 -1.749 1.00 0.00 36 PRO A O 15
ATOM 8504 N N . TYR A 1 37 ? -5.843 -1.627 -2.384 1.00 0.00 37 TYR A N 15
ATOM 8505 C CA . TYR A 1 37 ? -6.343 -2.155 -3.684 1.00 0.00 37 TYR A CA 15
ATOM 8506 C C . TYR A 1 37 ? -5.756 -1.340 -4.869 1.00 0.00 37 TYR A C 15
ATOM 8507 O O . TYR A 1 37 ? -5.715 -0.104 -4.843 1.00 0.00 37 TYR A O 15
ATOM 8525 N N . CYS A 1 38 ? -5.365 -2.058 -5.938 1.00 0.00 38 CYS A N 15
ATOM 8526 C CA . CYS A 1 38 ? -4.954 -1.438 -7.221 1.00 0.00 38 CYS A CA 15
ATOM 8527 C C . CYS A 1 38 ? -6.217 -1.130 -8.072 1.00 0.00 38 CYS A C 15
ATOM 8528 O O . CYS A 1 38 ? -6.980 -2.034 -8.432 1.00 0.00 38 CYS A O 15
ATOM 8535 N N . GLU A 1 39 ? -6.441 0.166 -8.345 1.00 0.00 39 GLU A N 15
ATOM 8536 C CA . GLU A 1 39 ? -7.720 0.671 -8.904 1.00 0.00 39 GLU A CA 15
ATOM 8537 C C . GLU A 1 39 ? -7.737 0.525 -10.446 1.00 0.00 39 GLU A C 15
ATOM 8538 O O . GLU A 1 39 ? -7.313 1.454 -11.171 1.00 0.00 39 GLU A O 15
ATOM 8551 N N . ALA A 1 1 ? 16.325 -8.999 -12.597 1.00 0.00 1 ALA A N 16
ATOM 8552 C CA . ALA A 1 1 ? 14.864 -8.840 -12.429 1.00 0.00 1 ALA A CA 16
ATOM 8553 C C . ALA A 1 1 ? 14.514 -7.495 -11.711 1.00 0.00 1 ALA A C 16
ATOM 8554 O O . ALA A 1 1 ? 15.196 -7.157 -10.735 1.00 0.00 1 ALA A O 16
ATOM 8563 N N . PRO A 1 2 ? 13.463 -6.713 -12.109 1.00 0.00 2 PRO A N 16
ATOM 8564 C CA . PRO A 1 2 ? 13.146 -5.402 -11.483 1.00 0.00 2 PRO A CA 16
ATOM 8565 C C . PRO A 1 2 ? 12.449 -5.547 -10.098 1.00 0.00 2 PRO A C 16
ATOM 8566 O O . PRO A 1 2 ? 11.370 -6.142 -9.989 1.00 0.00 2 PRO A O 16
ATOM 8577 N N . ARG A 1 3 ? 13.086 -4.990 -9.052 1.00 0.00 3 ARG A N 16
ATOM 8578 C CA . ARG A 1 3 ? 12.560 -5.026 -7.667 1.00 0.00 3 ARG A CA 16
ATOM 8579 C C . ARG A 1 3 ? 11.670 -3.774 -7.440 1.00 0.00 3 ARG A C 16
ATOM 8580 O O . ARG A 1 3 ? 12.162 -2.646 -7.319 1.00 0.00 3 ARG A O 16
ATOM 8601 N N . LEU A 1 4 ? 10.352 -4.015 -7.371 1.00 0.00 4 LEU A N 16
ATOM 8602 C CA . LEU A 1 4 ? 9.337 -2.962 -7.142 1.00 0.00 4 LEU A CA 16
ATOM 8603 C C . LEU A 1 4 ? 9.305 -2.516 -5.642 1.00 0.00 4 LEU A C 16
ATOM 8604 O O . LEU A 1 4 ? 9.177 -3.395 -4.780 1.00 0.00 4 LEU A O 16
ATOM 8620 N N . PRO A 1 5 ? 9.344 -1.197 -5.280 1.00 0.00 5 PRO A N 16
ATOM 8621 C CA . PRO A 1 5 ? 9.071 -0.717 -3.893 1.00 0.00 5 PRO A CA 16
ATOM 8622 C C . PRO A 1 5 ? 7.700 -1.141 -3.284 1.00 0.00 5 PRO A C 16
ATOM 8623 O O . PRO A 1 5 ? 6.854 -1.711 -3.973 1.00 0.00 5 PRO A O 16
ATOM 8634 N N . GLN A 1 6 ? 7.479 -0.833 -1.997 1.00 0.00 6 GLN A N 16
ATOM 8635 C CA . GLN A 1 6 ? 6.135 -0.901 -1.368 1.00 0.00 6 GLN A CA 16
ATOM 8636 C C . GLN A 1 6 ? 5.449 0.488 -1.498 1.00 0.00 6 GLN A C 16
ATOM 8637 O O . GLN A 1 6 ? 6.058 1.544 -1.287 1.00 0.00 6 GLN A O 16
ATOM 8651 N N . CYS A 1 7 ? 4.157 0.447 -1.853 1.00 0.00 7 CYS A N 16
ATOM 8652 C CA . CYS A 1 7 ? 3.345 1.660 -2.138 1.00 0.00 7 CYS A CA 16
ATOM 8653 C C . CYS A 1 7 ? 3.105 2.562 -0.886 1.00 0.00 7 CYS A C 16
ATOM 8654 O O . CYS A 1 7 ? 3.091 2.098 0.259 1.00 0.00 7 CYS A O 16
ATOM 8661 N N . GLN A 1 8 ? 2.903 3.863 -1.154 1.00 0.00 8 GLN A N 16
ATOM 8662 C CA . GLN A 1 8 ? 2.615 4.898 -0.120 1.00 0.00 8 GLN A CA 16
ATOM 8663 C C . GLN A 1 8 ? 1.159 5.448 -0.251 1.00 0.00 8 GLN A C 16
ATOM 8664 O O . GLN A 1 8 ? 0.430 5.449 0.745 1.00 0.00 8 GLN A O 16
ATOM 8678 N N . GLY A 1 9 ? 0.747 5.920 -1.446 1.00 0.00 9 GLY A N 16
ATOM 8679 C CA . GLY A 1 9 ? -0.609 6.461 -1.684 1.00 0.00 9 GLY A CA 16
ATOM 8680 C C . GLY A 1 9 ? -0.555 7.478 -2.829 1.00 0.00 9 GLY A C 16
ATOM 8681 O O . GLY A 1 9 ? -0.089 8.605 -2.637 1.00 0.00 9 GLY A O 16
ATOM 8685 N N . ASP A 1 10 ? -0.998 7.041 -4.023 1.00 0.00 10 ASP A N 16
ATOM 8686 C CA . ASP A 1 10 ? -0.821 7.764 -5.317 1.00 0.00 10 ASP A CA 16
ATOM 8687 C C . ASP A 1 10 ? 0.693 7.974 -5.632 1.00 0.00 10 ASP A C 16
ATOM 8688 O O . ASP A 1 10 ? 1.287 8.998 -5.278 1.00 0.00 10 ASP A O 16
ATOM 8697 N N . ASP A 1 11 ? 1.312 6.947 -6.236 1.00 0.00 11 ASP A N 16
ATOM 8698 C CA . ASP A 1 11 ? 2.790 6.803 -6.278 1.00 0.00 11 ASP A CA 16
ATOM 8699 C C . ASP A 1 11 ? 3.409 7.413 -7.565 1.00 0.00 11 ASP A C 16
ATOM 8700 O O . ASP A 1 11 ? 2.753 7.581 -8.598 1.00 0.00 11 ASP A O 16
ATOM 8709 N N . GLN A 1 12 ? 4.715 7.710 -7.474 1.00 0.00 12 GLN A N 16
ATOM 8710 C CA . GLN A 1 12 ? 5.548 8.143 -8.628 1.00 0.00 12 GLN A CA 16
ATOM 8711 C C . GLN A 1 12 ? 5.992 6.955 -9.545 1.00 0.00 12 GLN A C 16
ATOM 8712 O O . GLN A 1 12 ? 5.928 7.101 -10.769 1.00 0.00 12 GLN A O 16
ATOM 8726 N N . GLU A 1 13 ? 6.448 5.816 -8.973 1.00 0.00 13 GLU A N 16
ATOM 8727 C CA . GLU A 1 13 ? 6.858 4.603 -9.737 1.00 0.00 13 GLU A CA 16
ATOM 8728 C C . GLU A 1 13 ? 5.857 3.428 -9.473 1.00 0.00 13 GLU A C 16
ATOM 8729 O O . GLU A 1 13 ? 4.978 3.483 -8.602 1.00 0.00 13 GLU A O 16
ATOM 8741 N N . LYS A 1 14 ? 6.015 2.340 -10.256 1.00 0.00 14 LYS A N 16
ATOM 8742 C CA . LYS A 1 14 ? 5.242 1.078 -10.079 1.00 0.00 14 LYS A CA 16
ATOM 8743 C C . LYS A 1 14 ? 5.687 0.365 -8.763 1.00 0.00 14 LYS A C 16
ATOM 8744 O O . LYS A 1 14 ? 6.885 0.170 -8.527 1.00 0.00 14 LYS A O 16
ATOM 8763 N N . CYS A 1 15 ? 4.711 0.017 -7.907 1.00 0.00 15 CYS A N 16
ATOM 8764 C CA . CYS A 1 15 ? 4.977 -0.498 -6.539 1.00 0.00 15 CYS A CA 16
ATOM 8765 C C . CYS A 1 15 ? 3.950 -1.599 -6.136 1.00 0.00 15 CYS A C 16
ATOM 8766 O O . CYS A 1 15 ? 2.905 -1.802 -6.762 1.00 0.00 15 CYS A O 16
ATOM 8773 N N . LEU A 1 16 ? 4.269 -2.290 -5.029 1.00 0.00 16 LEU A N 16
ATOM 8774 C CA . LEU A 1 16 ? 3.412 -3.341 -4.423 1.00 0.00 16 LEU A CA 16
ATOM 8775 C C . LEU A 1 16 ? 2.241 -2.689 -3.638 1.00 0.00 16 LEU A C 16
ATOM 8776 O O . LEU A 1 16 ? 2.453 -2.041 -2.609 1.00 0.00 16 LEU A O 16
ATOM 8792 N N . CYS A 1 17 ? 1.009 -2.883 -4.131 1.00 0.00 17 CYS A N 16
ATOM 8793 C CA . CYS A 1 17 ? -0.222 -2.421 -3.445 1.00 0.00 17 CYS A CA 16
ATOM 8794 C C . CYS A 1 17 ? -0.746 -3.608 -2.597 1.00 0.00 17 CYS A C 16
ATOM 8795 O O . CYS A 1 17 ? -1.382 -4.525 -3.128 1.00 0.00 17 CYS A O 16
ATOM 8802 N N . ASN A 1 18 ? -0.367 -3.619 -1.298 1.00 0.00 18 ASN A N 16
ATOM 8803 C CA . ASN A 1 18 ? -0.459 -4.801 -0.386 1.00 0.00 18 ASN A CA 16
ATOM 8804 C C . ASN A 1 18 ? 0.585 -5.880 -0.815 1.00 0.00 18 ASN A C 16
ATOM 8805 O O . ASN A 1 18 ? 1.708 -5.905 -0.304 1.00 0.00 18 ASN A O 16
ATOM 8816 N N . LYS A 1 19 ? 0.198 -6.736 -1.771 1.00 0.00 19 LYS A N 16
ATOM 8817 C CA . LYS A 1 19 ? 1.116 -7.671 -2.473 1.00 0.00 19 LYS A CA 16
ATOM 8818 C C . LYS A 1 19 ? 0.641 -7.863 -3.953 1.00 0.00 19 LYS A C 16
ATOM 8819 O O . LYS A 1 19 ? 0.413 -8.991 -4.402 1.00 0.00 19 LYS A O 16
ATOM 8838 N N . ASP A 1 20 ? 0.507 -6.751 -4.715 1.00 0.00 20 ASP A N 16
ATOM 8839 C CA . ASP A 1 20 ? -0.032 -6.765 -6.100 1.00 0.00 20 ASP A CA 16
ATOM 8840 C C . ASP A 1 20 ? 0.680 -5.632 -6.885 1.00 0.00 20 ASP A C 16
ATOM 8841 O O . ASP A 1 20 ? 0.535 -4.454 -6.544 1.00 0.00 20 ASP A O 16
ATOM 8850 N N . GLU A 1 21 ? 1.410 -5.973 -7.966 1.00 0.00 21 GLU A N 16
ATOM 8851 C CA . GLU A 1 21 ? 2.131 -4.977 -8.806 1.00 0.00 21 GLU A CA 16
ATOM 8852 C C . GLU A 1 21 ? 1.156 -3.998 -9.531 1.00 0.00 21 GLU A C 16
ATOM 8853 O O . GLU A 1 21 ? 0.250 -4.424 -10.257 1.00 0.00 21 GLU A O 16
ATOM 8865 N N . CYS A 1 22 ? 1.318 -2.695 -9.245 1.00 0.00 22 CYS A N 16
ATOM 8866 C CA . CYS A 1 22 ? 0.281 -1.672 -9.521 1.00 0.00 22 CYS A CA 16
ATOM 8867 C C . CYS A 1 22 ? 0.923 -0.406 -10.162 1.00 0.00 22 CYS A C 16
ATOM 8868 O O . CYS A 1 22 ? 1.824 0.161 -9.531 1.00 0.00 22 CYS A O 16
ATOM 8875 N N . PRO A 1 23 ? 0.489 0.110 -11.353 1.00 0.00 23 PRO A N 16
ATOM 8876 C CA . PRO A 1 23 ? 1.047 1.353 -11.950 1.00 0.00 23 PRO A CA 16
ATOM 8877 C C . PRO A 1 23 ? 0.940 2.664 -11.088 1.00 0.00 23 PRO A C 16
ATOM 8878 O O . PRO A 1 23 ? 0.061 2.724 -10.220 1.00 0.00 23 PRO A O 16
ATOM 8889 N N . PRO A 1 24 ? 1.763 3.733 -11.319 1.00 0.00 24 PRO A N 16
ATOM 8890 C CA . PRO A 1 24 ? 1.644 5.047 -10.625 1.00 0.00 24 PRO A CA 16
ATOM 8891 C C . PRO A 1 24 ? 0.230 5.693 -10.532 1.00 0.00 24 PRO A C 16
ATOM 8892 O O . PRO A 1 24 ? -0.504 5.735 -11.526 1.00 0.00 24 PRO A O 16
ATOM 8903 N N . GLY A 1 25 ? -0.139 6.162 -9.326 1.00 0.00 25 GLY A N 16
ATOM 8904 C CA . GLY A 1 25 ? -1.488 6.727 -9.070 1.00 0.00 25 GLY A CA 16
ATOM 8905 C C . GLY A 1 25 ? -2.570 5.730 -8.590 1.00 0.00 25 GLY A C 16
ATOM 8906 O O . GLY A 1 25 ? -3.281 6.022 -7.625 1.00 0.00 25 GLY A O 16
ATOM 8910 N N . GLN A 1 26 ? -2.703 4.577 -9.275 1.00 0.00 26 GLN A N 16
ATOM 8911 C CA . GLN A 1 26 ? -3.750 3.552 -8.999 1.00 0.00 26 GLN A CA 16
ATOM 8912 C C . GLN A 1 26 ? -3.780 2.904 -7.579 1.00 0.00 26 GLN A C 16
ATOM 8913 O O . GLN A 1 26 ? -4.854 2.427 -7.204 1.00 0.00 26 GLN A O 16
ATOM 8927 N N . CYS A 1 27 ? -2.677 2.864 -6.792 1.00 0.00 27 CYS A N 16
ATOM 8928 C CA . CYS A 1 27 ? -2.685 2.210 -5.454 1.00 0.00 27 CYS A CA 16
ATOM 8929 C C . CYS A 1 27 ? -3.474 3.040 -4.396 1.00 0.00 27 CYS A C 16
ATOM 8930 O O . CYS A 1 27 ? -3.040 4.113 -3.962 1.00 0.00 27 CYS A O 16
ATOM 8937 N N . ARG A 1 28 ? -4.647 2.506 -4.014 1.00 0.00 28 ARG A N 16
ATOM 8938 C CA . ARG A 1 28 ? -5.601 3.161 -3.079 1.00 0.00 28 ARG A CA 16
ATOM 8939 C C . ARG A 1 28 ? -5.441 2.578 -1.650 1.00 0.00 28 ARG A C 16
ATOM 8940 O O . ARG A 1 28 ? -5.142 1.392 -1.484 1.00 0.00 28 ARG A O 16
ATOM 8961 N N . PHE A 1 29 ? -5.654 3.421 -0.623 1.00 0.00 29 PHE A N 16
ATOM 8962 C CA . PHE A 1 29 ? -5.428 3.037 0.799 1.00 0.00 29 PHE A CA 16
ATOM 8963 C C . PHE A 1 29 ? -6.761 3.254 1.587 1.00 0.00 29 PHE A C 16
ATOM 8964 O O . PHE A 1 29 ? -6.972 4.367 2.084 1.00 0.00 29 PHE A O 16
ATOM 8981 N N . PRO A 1 30 ? -7.675 2.246 1.749 1.00 0.00 30 PRO A N 16
ATOM 8982 C CA . PRO A 1 30 ? -8.929 2.402 2.534 1.00 0.00 30 PRO A CA 16
ATOM 8983 C C . PRO A 1 30 ? -8.716 2.267 4.075 1.00 0.00 30 PRO A C 16
ATOM 8984 O O . PRO A 1 30 ? -7.786 1.604 4.550 1.00 0.00 30 PRO A O 16
ATOM 8995 N N . ARG A 1 31 ? -9.607 2.920 4.840 1.00 0.00 31 ARG A N 16
ATOM 8996 C CA . ARG A 1 31 ? -9.454 3.097 6.310 1.00 0.00 31 ARG A CA 16
ATOM 8997 C C . ARG A 1 31 ? -9.698 1.810 7.167 1.00 0.00 31 ARG A C 16
ATOM 8998 O O . ARG A 1 31 ? -10.254 0.807 6.702 1.00 0.00 31 ARG A O 16
ATOM 9019 N N . GLY A 1 32 ? -9.266 1.873 8.441 1.00 0.00 32 GLY A N 16
ATOM 9020 C CA . GLY A 1 32 ? -9.578 0.838 9.451 1.00 0.00 32 GLY A CA 16
ATOM 9021 C C . GLY A 1 32 ? -8.731 -0.438 9.320 1.00 0.00 32 GLY A C 16
ATOM 9022 O O . GLY A 1 32 ? -7.497 -0.374 9.297 1.00 0.00 32 GLY A O 16
ATOM 9026 N N . ASP A 1 33 ? -9.423 -1.583 9.218 1.00 0.00 33 ASP A N 16
ATOM 9027 C CA . ASP A 1 33 ? -8.789 -2.875 8.840 1.00 0.00 33 ASP A CA 16
ATOM 9028 C C . ASP A 1 33 ? -9.227 -3.256 7.389 1.00 0.00 33 ASP A C 16
ATOM 9029 O O . ASP A 1 33 ? -9.898 -4.269 7.168 1.00 0.00 33 ASP A O 16
ATOM 9038 N N . ALA A 1 34 ? -8.804 -2.436 6.404 1.00 0.00 34 ALA A N 16
ATOM 9039 C CA . ALA A 1 34 ? -9.010 -2.710 4.963 1.00 0.00 34 ALA A CA 16
ATOM 9040 C C . ALA A 1 34 ? -7.659 -2.510 4.231 1.00 0.00 34 ALA A C 16
ATOM 9041 O O . ALA A 1 34 ? -7.021 -1.453 4.313 1.00 0.00 34 ALA A O 16
ATOM 9048 N N . ASP A 1 35 ? -7.243 -3.563 3.514 1.00 0.00 35 ASP A N 16
ATOM 9049 C CA . ASP A 1 35 ? -5.899 -3.642 2.874 1.00 0.00 35 ASP A CA 16
ATOM 9050 C C . ASP A 1 35 ? -5.800 -2.804 1.549 1.00 0.00 35 ASP A C 16
ATOM 9051 O O . ASP A 1 35 ? -6.813 -2.679 0.849 1.00 0.00 35 ASP A O 16
ATOM 9060 N N . PRO A 1 36 ? -4.617 -2.241 1.149 1.00 0.00 36 PRO A N 16
ATOM 9061 C CA . PRO A 1 36 ? -4.503 -1.372 -0.048 1.00 0.00 36 PRO A CA 16
ATOM 9062 C C . PRO A 1 36 ? -4.597 -2.137 -1.400 1.00 0.00 36 PRO A C 16
ATOM 9063 O O . PRO A 1 36 ? -3.886 -3.118 -1.637 1.00 0.00 36 PRO A O 16
ATOM 9074 N N . TYR A 1 37 ? -5.514 -1.665 -2.259 1.00 0.00 37 TYR A N 16
ATOM 9075 C CA . TYR A 1 37 ? -5.891 -2.343 -3.529 1.00 0.00 37 TYR A CA 16
ATOM 9076 C C . TYR A 1 37 ? -5.462 -1.497 -4.761 1.00 0.00 37 TYR A C 16
ATOM 9077 O O . TYR A 1 37 ? -5.540 -0.263 -4.751 1.00 0.00 37 TYR A O 16
ATOM 9095 N N . CYS A 1 38 ? -5.091 -2.185 -5.853 1.00 0.00 38 CYS A N 16
ATOM 9096 C CA . CYS A 1 38 ? -4.847 -1.536 -7.167 1.00 0.00 38 CYS A CA 16
ATOM 9097 C C . CYS A 1 38 ? -6.190 -1.278 -7.909 1.00 0.00 38 CYS A C 16
ATOM 9098 O O . CYS A 1 38 ? -7.053 -2.162 -7.976 1.00 0.00 38 CYS A O 16
ATOM 9105 N N . GLU A 1 39 ? -6.365 -0.058 -8.449 1.00 0.00 39 GLU A N 16
ATOM 9106 C CA . GLU A 1 39 ? -7.664 0.394 -9.011 1.00 0.00 39 GLU A CA 16
ATOM 9107 C C . GLU A 1 39 ? -7.865 -0.158 -10.443 1.00 0.00 39 GLU A C 16
ATOM 9108 O O . GLU A 1 39 ? -7.241 0.349 -11.402 1.00 0.00 39 GLU A O 16
ATOM 9121 N N . ALA A 1 1 ? 10.993 -10.290 -14.423 1.00 0.00 1 ALA A N 17
ATOM 9122 C CA . ALA A 1 1 ? 10.104 -9.949 -13.293 1.00 0.00 1 ALA A CA 17
ATOM 9123 C C . ALA A 1 1 ? 10.557 -8.596 -12.658 1.00 0.00 1 ALA A C 17
ATOM 9124 O O . ALA A 1 1 ? 11.638 -8.577 -12.055 1.00 0.00 1 ALA A O 17
ATOM 9133 N N . PRO A 1 2 ? 9.792 -7.462 -12.730 1.00 0.00 2 PRO A N 17
ATOM 9134 C CA . PRO A 1 2 ? 10.189 -6.163 -12.119 1.00 0.00 2 PRO A CA 17
ATOM 9135 C C . PRO A 1 2 ? 10.409 -6.175 -10.577 1.00 0.00 2 PRO A C 17
ATOM 9136 O O . PRO A 1 2 ? 9.604 -6.745 -9.832 1.00 0.00 2 PRO A O 17
ATOM 9147 N N . ARG A 1 3 ? 11.499 -5.526 -10.121 1.00 0.00 3 ARG A N 17
ATOM 9148 C CA . ARG A 1 3 ? 11.828 -5.402 -8.677 1.00 0.00 3 ARG A CA 17
ATOM 9149 C C . ARG A 1 3 ? 11.180 -4.094 -8.134 1.00 0.00 3 ARG A C 17
ATOM 9150 O O . ARG A 1 3 ? 11.710 -2.994 -8.325 1.00 0.00 3 ARG A O 17
ATOM 9171 N N . LEU A 1 4 ? 10.009 -4.242 -7.491 1.00 0.00 4 LEU A N 17
ATOM 9172 C CA . LEU A 1 4 ? 9.118 -3.103 -7.168 1.00 0.00 4 LEU A CA 17
ATOM 9173 C C . LEU A 1 4 ? 9.139 -2.783 -5.639 1.00 0.00 4 LEU A C 17
ATOM 9174 O O . LEU A 1 4 ? 8.907 -3.705 -4.847 1.00 0.00 4 LEU A O 17
ATOM 9190 N N . PRO A 1 5 ? 9.312 -1.507 -5.176 1.00 0.00 5 PRO A N 17
ATOM 9191 C CA . PRO A 1 5 ? 9.032 -1.097 -3.768 1.00 0.00 5 PRO A CA 17
ATOM 9192 C C . PRO A 1 5 ? 7.590 -1.385 -3.248 1.00 0.00 5 PRO A C 17
ATOM 9193 O O . PRO A 1 5 ? 6.709 -1.751 -4.025 1.00 0.00 5 PRO A O 17
ATOM 9204 N N . GLN A 1 6 ? 7.339 -1.168 -1.947 1.00 0.00 6 GLN A N 17
ATOM 9205 C CA . GLN A 1 6 ? 5.973 -1.084 -1.387 1.00 0.00 6 GLN A CA 17
ATOM 9206 C C . GLN A 1 6 ? 5.340 0.304 -1.698 1.00 0.00 6 GLN A C 17
ATOM 9207 O O . GLN A 1 6 ? 6.008 1.346 -1.682 1.00 0.00 6 GLN A O 17
ATOM 9221 N N . CYS A 1 7 ? 4.022 0.287 -1.949 1.00 0.00 7 CYS A N 17
ATOM 9222 C CA . CYS A 1 7 ? 3.233 1.519 -2.222 1.00 0.00 7 CYS A CA 17
ATOM 9223 C C . CYS A 1 7 ? 3.060 2.416 -0.956 1.00 0.00 7 CYS A C 17
ATOM 9224 O O . CYS A 1 7 ? 3.046 1.936 0.183 1.00 0.00 7 CYS A O 17
ATOM 9231 N N . GLN A 1 8 ? 2.923 3.731 -1.199 1.00 0.00 8 GLN A N 17
ATOM 9232 C CA . GLN A 1 8 ? 2.817 4.766 -0.132 1.00 0.00 8 GLN A CA 17
ATOM 9233 C C . GLN A 1 8 ? 1.394 5.403 -0.115 1.00 0.00 8 GLN A C 17
ATOM 9234 O O . GLN A 1 8 ? 0.704 5.292 0.904 1.00 0.00 8 GLN A O 17
ATOM 9248 N N . GLY A 1 9 ? 0.960 6.062 -1.208 1.00 0.00 9 GLY A N 17
ATOM 9249 C CA . GLY A 1 9 ? -0.368 6.707 -1.281 1.00 0.00 9 GLY A CA 17
ATOM 9250 C C . GLY A 1 9 ? -0.437 7.618 -2.512 1.00 0.00 9 GLY A C 17
ATOM 9251 O O . GLY A 1 9 ? -0.053 8.787 -2.425 1.00 0.00 9 GLY A O 17
ATOM 9255 N N . ASP A 1 10 ? -0.895 7.064 -3.659 1.00 0.00 10 ASP A N 17
ATOM 9256 C CA . ASP A 1 10 ? -0.850 7.729 -4.998 1.00 0.00 10 ASP A CA 17
ATOM 9257 C C . ASP A 1 10 ? 0.633 7.980 -5.427 1.00 0.00 10 ASP A C 17
ATOM 9258 O O . ASP A 1 10 ? 1.198 9.047 -5.163 1.00 0.00 10 ASP A O 17
ATOM 9267 N N . ASP A 1 11 ? 1.265 6.956 -6.026 1.00 0.00 11 ASP A N 17
ATOM 9268 C CA . ASP A 1 11 ? 2.746 6.869 -6.125 1.00 0.00 11 ASP A CA 17
ATOM 9269 C C . ASP A 1 11 ? 3.321 7.556 -7.397 1.00 0.00 11 ASP A C 17
ATOM 9270 O O . ASP A 1 11 ? 2.650 7.713 -8.422 1.00 0.00 11 ASP A O 17
ATOM 9279 N N . GLN A 1 12 ? 4.613 7.920 -7.304 1.00 0.00 12 GLN A N 17
ATOM 9280 C CA . GLN A 1 12 ? 5.427 8.371 -8.470 1.00 0.00 12 GLN A CA 17
ATOM 9281 C C . GLN A 1 12 ? 5.886 7.196 -9.395 1.00 0.00 12 GLN A C 17
ATOM 9282 O O . GLN A 1 12 ? 5.770 7.333 -10.616 1.00 0.00 12 GLN A O 17
ATOM 9296 N N . GLU A 1 13 ? 6.393 6.072 -8.837 1.00 0.00 13 GLU A N 17
ATOM 9297 C CA . GLU A 1 13 ? 6.783 4.862 -9.610 1.00 0.00 13 GLU A CA 17
ATOM 9298 C C . GLU A 1 13 ? 5.778 3.682 -9.419 1.00 0.00 13 GLU A C 17
ATOM 9299 O O . GLU A 1 13 ? 4.848 3.723 -8.603 1.00 0.00 13 GLU A O 17
ATOM 9311 N N . LYS A 1 14 ? 6.017 2.603 -10.188 1.00 0.00 14 LYS A N 17
ATOM 9312 C CA . LYS A 1 14 ? 5.277 1.319 -10.057 1.00 0.00 14 LYS A CA 17
ATOM 9313 C C . LYS A 1 14 ? 5.697 0.586 -8.741 1.00 0.00 14 LYS A C 17
ATOM 9314 O O . LYS A 1 14 ? 6.887 0.496 -8.414 1.00 0.00 14 LYS A O 17
ATOM 9333 N N . CYS A 1 15 ? 4.696 0.119 -7.975 1.00 0.00 15 CYS A N 17
ATOM 9334 C CA . CYS A 1 15 ? 4.896 -0.387 -6.592 1.00 0.00 15 CYS A CA 17
ATOM 9335 C C . CYS A 1 15 ? 3.881 -1.522 -6.254 1.00 0.00 15 CYS A C 17
ATOM 9336 O O . CYS A 1 15 ? 2.898 -1.770 -6.961 1.00 0.00 15 CYS A O 17
ATOM 9343 N N . LEU A 1 16 ? 4.134 -2.201 -5.123 1.00 0.00 16 LEU A N 17
ATOM 9344 C CA . LEU A 1 16 ? 3.316 -3.339 -4.634 1.00 0.00 16 LEU A CA 17
ATOM 9345 C C . LEU A 1 16 ? 2.166 -2.813 -3.730 1.00 0.00 16 LEU A C 17
ATOM 9346 O O . LEU A 1 16 ? 2.391 -2.360 -2.602 1.00 0.00 16 LEU A O 17
ATOM 9362 N N . CYS A 1 17 ? 0.934 -2.888 -4.257 1.00 0.00 17 CYS A N 17
ATOM 9363 C CA . CYS A 1 17 ? -0.291 -2.431 -3.562 1.00 0.00 17 CYS A CA 17
ATOM 9364 C C . CYS A 1 17 ? -0.867 -3.627 -2.766 1.00 0.00 17 CYS A C 17
ATOM 9365 O O . CYS A 1 17 ? -1.339 -4.599 -3.366 1.00 0.00 17 CYS A O 17
ATOM 9372 N N . ASN A 1 18 ? -0.720 -3.579 -1.422 1.00 0.00 18 ASN A N 17
ATOM 9373 C CA . ASN A 1 18 ? -0.815 -4.762 -0.516 1.00 0.00 18 ASN A CA 17
ATOM 9374 C C . ASN A 1 18 ? 0.481 -5.612 -0.700 1.00 0.00 18 ASN A C 17
ATOM 9375 O O . ASN A 1 18 ? 1.492 -5.367 -0.037 1.00 0.00 18 ASN A O 17
ATOM 9386 N N . LYS A 1 19 ? 0.425 -6.569 -1.632 1.00 0.00 19 LYS A N 17
ATOM 9387 C CA . LYS A 1 19 ? 1.607 -7.313 -2.152 1.00 0.00 19 LYS A CA 17
ATOM 9388 C C . LYS A 1 19 ? 1.425 -7.677 -3.669 1.00 0.00 19 LYS A C 17
ATOM 9389 O O . LYS A 1 19 ? 1.692 -8.813 -4.076 1.00 0.00 19 LYS A O 17
ATOM 9408 N N . ASP A 1 20 ? 0.974 -6.717 -4.512 1.00 0.00 20 ASP A N 17
ATOM 9409 C CA . ASP A 1 20 ? 0.486 -7.002 -5.889 1.00 0.00 20 ASP A CA 17
ATOM 9410 C C . ASP A 1 20 ? 0.897 -5.823 -6.811 1.00 0.00 20 ASP A C 17
ATOM 9411 O O . ASP A 1 20 ? 0.540 -4.670 -6.550 1.00 0.00 20 ASP A O 17
ATOM 9420 N N . GLU A 1 21 ? 1.608 -6.119 -7.917 1.00 0.00 21 GLU A N 17
ATOM 9421 C CA . GLU A 1 21 ? 2.156 -5.091 -8.845 1.00 0.00 21 GLU A CA 17
ATOM 9422 C C . GLU A 1 21 ? 1.074 -4.168 -9.488 1.00 0.00 21 GLU A C 17
ATOM 9423 O O . GLU A 1 21 ? 0.073 -4.646 -10.031 1.00 0.00 21 GLU A O 17
ATOM 9435 N N . CYS A 1 22 ? 1.277 -2.845 -9.348 1.00 0.00 22 CYS A N 17
ATOM 9436 C CA . CYS A 1 22 ? 0.227 -1.831 -9.610 1.00 0.00 22 CYS A CA 17
ATOM 9437 C C . CYS A 1 22 ? 0.852 -0.536 -10.220 1.00 0.00 22 CYS A C 17
ATOM 9438 O O . CYS A 1 22 ? 1.806 -0.023 -9.621 1.00 0.00 22 CYS A O 17
ATOM 9445 N N . PRO A 1 23 ? 0.346 0.065 -11.342 1.00 0.00 23 PRO A N 17
ATOM 9446 C CA . PRO A 1 23 ? 0.891 1.332 -11.909 1.00 0.00 23 PRO A CA 17
ATOM 9447 C C . PRO A 1 23 ? 0.904 2.590 -10.969 1.00 0.00 23 PRO A C 17
ATOM 9448 O O . PRO A 1 23 ? 0.109 2.622 -10.022 1.00 0.00 23 PRO A O 17
ATOM 9459 N N . PRO A 1 24 ? 1.741 3.648 -11.201 1.00 0.00 24 PRO A N 17
ATOM 9460 C CA . PRO A 1 24 ? 1.758 4.877 -10.361 1.00 0.00 24 PRO A CA 17
ATOM 9461 C C . PRO A 1 24 ? 0.435 5.695 -10.396 1.00 0.00 24 PRO A C 17
ATOM 9462 O O . PRO A 1 24 ? -0.124 5.946 -11.470 1.00 0.00 24 PRO A O 17
ATOM 9473 N N . GLY A 1 25 ? -0.055 6.070 -9.203 1.00 0.00 25 GLY A N 17
ATOM 9474 C CA . GLY A 1 25 ? -1.382 6.714 -9.054 1.00 0.00 25 GLY A CA 17
ATOM 9475 C C . GLY A 1 25 ? -2.509 5.769 -8.582 1.00 0.00 25 GLY A C 17
ATOM 9476 O O . GLY A 1 25 ? -3.182 6.064 -7.590 1.00 0.00 25 GLY A O 17
ATOM 9480 N N . GLN A 1 26 ? -2.719 4.655 -9.309 1.00 0.00 26 GLN A N 17
ATOM 9481 C CA . GLN A 1 26 ? -3.850 3.709 -9.074 1.00 0.00 26 GLN A CA 17
ATOM 9482 C C . GLN A 1 26 ? -3.834 2.857 -7.760 1.00 0.00 26 GLN A C 17
ATOM 9483 O O . GLN A 1 26 ? -4.853 2.217 -7.488 1.00 0.00 26 GLN A O 17
ATOM 9497 N N . CYS A 1 27 ? -2.769 2.857 -6.924 1.00 0.00 27 CYS A N 17
ATOM 9498 C CA . CYS A 1 27 ? -2.787 2.174 -5.603 1.00 0.00 27 CYS A CA 17
ATOM 9499 C C . CYS A 1 27 ? -3.564 3.019 -4.554 1.00 0.00 27 CYS A C 17
ATOM 9500 O O . CYS A 1 27 ? -3.134 4.109 -4.158 1.00 0.00 27 CYS A O 17
ATOM 9507 N N . ARG A 1 28 ? -4.725 2.487 -4.143 1.00 0.00 28 ARG A N 17
ATOM 9508 C CA . ARG A 1 28 ? -5.699 3.195 -3.273 1.00 0.00 28 ARG A CA 17
ATOM 9509 C C . ARG A 1 28 ? -5.696 2.570 -1.853 1.00 0.00 28 ARG A C 17
ATOM 9510 O O . ARG A 1 28 ? -5.599 1.350 -1.701 1.00 0.00 28 ARG A O 17
ATOM 9531 N N . PHE A 1 29 ? -5.805 3.425 -0.821 1.00 0.00 29 PHE A N 17
ATOM 9532 C CA . PHE A 1 29 ? -5.567 3.021 0.592 1.00 0.00 29 PHE A CA 17
ATOM 9533 C C . PHE A 1 29 ? -6.892 3.190 1.407 1.00 0.00 29 PHE A C 17
ATOM 9534 O O . PHE A 1 29 ? -7.146 4.303 1.882 1.00 0.00 29 PHE A O 17
ATOM 9551 N N . PRO A 1 30 ? -7.748 2.143 1.625 1.00 0.00 30 PRO A N 17
ATOM 9552 C CA . PRO A 1 30 ? -8.975 2.255 2.458 1.00 0.00 30 PRO A CA 17
ATOM 9553 C C . PRO A 1 30 ? -8.691 2.208 3.993 1.00 0.00 30 PRO A C 17
ATOM 9554 O O . PRO A 1 30 ? -7.714 1.610 4.458 1.00 0.00 30 PRO A O 17
ATOM 9565 N N . ARG A 1 31 ? -9.580 2.859 4.762 1.00 0.00 31 ARG A N 17
ATOM 9566 C CA . ARG A 1 31 ? -9.383 3.111 6.216 1.00 0.00 31 ARG A CA 17
ATOM 9567 C C . ARG A 1 31 ? -9.590 1.866 7.142 1.00 0.00 31 ARG A C 17
ATOM 9568 O O . ARG A 1 31 ? -10.033 0.795 6.711 1.00 0.00 31 ARG A O 17
ATOM 9589 N N . GLY A 1 32 ? -9.246 2.037 8.435 1.00 0.00 32 GLY A N 17
ATOM 9590 C CA . GLY A 1 32 ? -9.587 1.066 9.500 1.00 0.00 32 GLY A CA 17
ATOM 9591 C C . GLY A 1 32 ? -8.680 -0.177 9.511 1.00 0.00 32 GLY A C 17
ATOM 9592 O O . GLY A 1 32 ? -7.485 -0.075 9.807 1.00 0.00 32 GLY A O 17
ATOM 9596 N N . ASP A 1 33 ? -9.270 -1.331 9.162 1.00 0.00 33 ASP A N 17
ATOM 9597 C CA . ASP A 1 33 ? -8.502 -2.567 8.856 1.00 0.00 33 ASP A CA 17
ATOM 9598 C C . ASP A 1 33 ? -8.950 -3.074 7.452 1.00 0.00 33 ASP A C 17
ATOM 9599 O O . ASP A 1 33 ? -9.662 -4.077 7.326 1.00 0.00 33 ASP A O 17
ATOM 9608 N N . ALA A 1 34 ? -8.501 -2.363 6.398 1.00 0.00 34 ALA A N 17
ATOM 9609 C CA . ALA A 1 34 ? -8.738 -2.742 4.987 1.00 0.00 34 ALA A CA 17
ATOM 9610 C C . ALA A 1 34 ? -7.425 -2.502 4.196 1.00 0.00 34 ALA A C 17
ATOM 9611 O O . ALA A 1 34 ? -6.794 -1.440 4.280 1.00 0.00 34 ALA A O 17
ATOM 9618 N N . ASP A 1 35 ? -7.028 -3.524 3.425 1.00 0.00 35 ASP A N 17
ATOM 9619 C CA . ASP A 1 35 ? -5.698 -3.573 2.753 1.00 0.00 35 ASP A CA 17
ATOM 9620 C C . ASP A 1 35 ? -5.657 -2.750 1.416 1.00 0.00 35 ASP A C 17
ATOM 9621 O O . ASP A 1 35 ? -6.705 -2.617 0.771 1.00 0.00 35 ASP A O 17
ATOM 9630 N N . PRO A 1 36 ? -4.490 -2.208 0.943 1.00 0.00 36 PRO A N 17
ATOM 9631 C CA . PRO A 1 36 ? -4.413 -1.382 -0.291 1.00 0.00 36 PRO A CA 17
ATOM 9632 C C . PRO A 1 36 ? -4.763 -2.143 -1.603 1.00 0.00 36 PRO A C 17
ATOM 9633 O O . PRO A 1 36 ? -4.127 -3.149 -1.933 1.00 0.00 36 PRO A O 17
ATOM 9644 N N . TYR A 1 37 ? -5.785 -1.656 -2.328 1.00 0.00 37 TYR A N 17
ATOM 9645 C CA . TYR A 1 37 ? -6.270 -2.297 -3.581 1.00 0.00 37 TYR A CA 17
ATOM 9646 C C . TYR A 1 37 ? -5.730 -1.539 -4.825 1.00 0.00 37 TYR A C 17
ATOM 9647 O O . TYR A 1 37 ? -5.730 -0.303 -4.869 1.00 0.00 37 TYR A O 17
ATOM 9665 N N . CYS A 1 38 ? -5.334 -2.300 -5.860 1.00 0.00 38 CYS A N 17
ATOM 9666 C CA . CYS A 1 38 ? -4.967 -1.727 -7.177 1.00 0.00 38 CYS A CA 17
ATOM 9667 C C . CYS A 1 38 ? -6.248 -1.485 -8.022 1.00 0.00 38 CYS A C 17
ATOM 9668 O O . CYS A 1 38 ? -7.020 -2.413 -8.291 1.00 0.00 38 CYS A O 17
ATOM 9675 N N . GLU A 1 39 ? -6.460 -0.221 -8.425 1.00 0.00 39 GLU A N 17
ATOM 9676 C CA . GLU A 1 39 ? -7.673 0.207 -9.168 1.00 0.00 39 GLU A CA 17
ATOM 9677 C C . GLU A 1 39 ? -7.551 -0.141 -10.672 1.00 0.00 39 GLU A C 17
ATOM 9678 O O . GLU A 1 39 ? -6.525 0.188 -11.310 1.00 0.00 39 GLU A O 17
ATOM 9691 N N . ALA A 1 1 ? 8.988 -12.137 -12.315 1.00 0.00 1 ALA A N 18
ATOM 9692 C CA . ALA A 1 1 ? 8.265 -11.046 -11.626 1.00 0.00 1 ALA A CA 18
ATOM 9693 C C . ALA A 1 1 ? 9.142 -9.756 -11.512 1.00 0.00 1 ALA A C 18
ATOM 9694 O O . ALA A 1 1 ? 10.341 -9.881 -11.230 1.00 0.00 1 ALA A O 18
ATOM 9703 N N . PRO A 1 2 ? 8.612 -8.505 -11.680 1.00 0.00 2 PRO A N 18
ATOM 9704 C CA . PRO A 1 2 ? 9.428 -7.261 -11.615 1.00 0.00 2 PRO A CA 18
ATOM 9705 C C . PRO A 1 2 ? 9.865 -6.857 -10.173 1.00 0.00 2 PRO A C 18
ATOM 9706 O O . PRO A 1 2 ? 9.159 -7.120 -9.193 1.00 0.00 2 PRO A O 18
ATOM 9717 N N . ARG A 1 3 ? 11.033 -6.192 -10.074 1.00 0.00 3 ARG A N 18
ATOM 9718 C CA . ARG A 1 3 ? 11.597 -5.723 -8.781 1.00 0.00 3 ARG A CA 18
ATOM 9719 C C . ARG A 1 3 ? 11.020 -4.314 -8.448 1.00 0.00 3 ARG A C 18
ATOM 9720 O O . ARG A 1 3 ? 11.496 -3.293 -8.958 1.00 0.00 3 ARG A O 18
ATOM 9741 N N . LEU A 1 4 ? 9.973 -4.293 -7.605 1.00 0.00 4 LEU A N 18
ATOM 9742 C CA . LEU A 1 4 ? 9.152 -3.083 -7.359 1.00 0.00 4 LEU A CA 18
ATOM 9743 C C . LEU A 1 4 ? 9.264 -2.622 -5.870 1.00 0.00 4 LEU A C 18
ATOM 9744 O O . LEU A 1 4 ? 9.098 -3.469 -4.983 1.00 0.00 4 LEU A O 18
ATOM 9760 N N . PRO A 1 5 ? 9.433 -1.305 -5.536 1.00 0.00 5 PRO A N 18
ATOM 9761 C CA . PRO A 1 5 ? 9.204 -0.769 -4.161 1.00 0.00 5 PRO A CA 18
ATOM 9762 C C . PRO A 1 5 ? 7.803 -1.066 -3.541 1.00 0.00 5 PRO A C 18
ATOM 9763 O O . PRO A 1 5 ? 6.908 -1.561 -4.226 1.00 0.00 5 PRO A O 18
ATOM 9774 N N . GLN A 1 6 ? 7.612 -0.748 -2.251 1.00 0.00 6 GLN A N 18
ATOM 9775 C CA . GLN A 1 6 ? 6.286 -0.813 -1.586 1.00 0.00 6 GLN A CA 18
ATOM 9776 C C . GLN A 1 6 ? 5.568 0.560 -1.720 1.00 0.00 6 GLN A C 18
ATOM 9777 O O . GLN A 1 6 ? 6.164 1.631 -1.559 1.00 0.00 6 GLN A O 18
ATOM 9791 N N . CYS A 1 7 ? 4.260 0.484 -2.010 1.00 0.00 7 CYS A N 18
ATOM 9792 C CA . CYS A 1 7 ? 3.402 1.677 -2.240 1.00 0.00 7 CYS A CA 18
ATOM 9793 C C . CYS A 1 7 ? 3.186 2.529 -0.951 1.00 0.00 7 CYS A C 18
ATOM 9794 O O . CYS A 1 7 ? 3.160 2.010 0.171 1.00 0.00 7 CYS A O 18
ATOM 9801 N N . GLN A 1 8 ? 3.015 3.845 -1.155 1.00 0.00 8 GLN A N 18
ATOM 9802 C CA . GLN A 1 8 ? 2.785 4.833 -0.063 1.00 0.00 8 GLN A CA 18
ATOM 9803 C C . GLN A 1 8 ? 1.350 5.440 -0.146 1.00 0.00 8 GLN A C 18
ATOM 9804 O O . GLN A 1 8 ? 0.606 5.343 0.835 1.00 0.00 8 GLN A O 18
ATOM 9818 N N . GLY A 1 9 ? 0.963 6.053 -1.283 1.00 0.00 9 GLY A N 18
ATOM 9819 C CA . GLY A 1 9 ? -0.396 6.603 -1.476 1.00 0.00 9 GLY A CA 18
ATOM 9820 C C . GLY A 1 9 ? -0.421 7.548 -2.681 1.00 0.00 9 GLY A C 18
ATOM 9821 O O . GLY A 1 9 ? 0.011 8.700 -2.578 1.00 0.00 9 GLY A O 18
ATOM 9825 N N . ASP A 1 10 ? -0.911 7.026 -3.822 1.00 0.00 10 ASP A N 18
ATOM 9826 C CA . ASP A 1 10 ? -0.866 7.699 -5.158 1.00 0.00 10 ASP A CA 18
ATOM 9827 C C . ASP A 1 10 ? 0.613 7.973 -5.588 1.00 0.00 10 ASP A C 18
ATOM 9828 O O . ASP A 1 10 ? 1.157 9.056 -5.343 1.00 0.00 10 ASP A O 18
ATOM 9837 N N . ASP A 1 11 ? 1.267 6.948 -6.159 1.00 0.00 11 ASP A N 18
ATOM 9838 C CA . ASP A 1 11 ? 2.751 6.872 -6.220 1.00 0.00 11 ASP A CA 18
ATOM 9839 C C . ASP A 1 11 ? 3.356 7.530 -7.494 1.00 0.00 11 ASP A C 18
ATOM 9840 O O . ASP A 1 11 ? 2.692 7.716 -8.518 1.00 0.00 11 ASP A O 18
ATOM 9849 N N . GLN A 1 12 ? 4.661 7.846 -7.399 1.00 0.00 12 GLN A N 18
ATOM 9850 C CA . GLN A 1 12 ? 5.502 8.240 -8.568 1.00 0.00 12 GLN A CA 18
ATOM 9851 C C . GLN A 1 12 ? 6.017 7.020 -9.403 1.00 0.00 12 GLN A C 18
ATOM 9852 O O . GLN A 1 12 ? 5.999 7.103 -10.634 1.00 0.00 12 GLN A O 18
ATOM 9866 N N . GLU A 1 13 ? 6.464 5.916 -8.762 1.00 0.00 13 GLU A N 18
ATOM 9867 C CA . GLU A 1 13 ? 6.912 4.675 -9.459 1.00 0.00 13 GLU A CA 18
ATOM 9868 C C . GLU A 1 13 ? 5.807 3.569 -9.419 1.00 0.00 13 GLU A C 18
ATOM 9869 O O . GLU A 1 13 ? 4.832 3.633 -8.659 1.00 0.00 13 GLU A O 18
ATOM 9881 N N . LYS A 1 14 ? 6.018 2.504 -10.222 1.00 0.00 14 LYS A N 18
ATOM 9882 C CA . LYS A 1 14 ? 5.247 1.235 -10.113 1.00 0.00 14 LYS A CA 18
ATOM 9883 C C . LYS A 1 14 ? 5.688 0.472 -8.824 1.00 0.00 14 LYS A C 18
ATOM 9884 O O . LYS A 1 14 ? 6.886 0.315 -8.561 1.00 0.00 14 LYS A O 18
ATOM 9903 N N . CYS A 1 15 ? 4.705 0.059 -8.005 1.00 0.00 15 CYS A N 18
ATOM 9904 C CA . CYS A 1 15 ? 4.955 -0.418 -6.622 1.00 0.00 15 CYS A CA 18
ATOM 9905 C C . CYS A 1 15 ? 3.936 -1.523 -6.206 1.00 0.00 15 CYS A C 18
ATOM 9906 O O . CYS A 1 15 ? 2.898 -1.749 -6.838 1.00 0.00 15 CYS A O 18
ATOM 9913 N N . LEU A 1 16 ? 4.253 -2.196 -5.087 1.00 0.00 16 LEU A N 18
ATOM 9914 C CA . LEU A 1 16 ? 3.415 -3.266 -4.487 1.00 0.00 16 LEU A CA 18
ATOM 9915 C C . LEU A 1 16 ? 2.255 -2.643 -3.664 1.00 0.00 16 LEU A C 18
ATOM 9916 O O . LEU A 1 16 ? 2.486 -1.982 -2.647 1.00 0.00 16 LEU A O 18
ATOM 9932 N N . CYS A 1 17 ? 1.010 -2.875 -4.107 1.00 0.00 17 CYS A N 18
ATOM 9933 C CA . CYS A 1 17 ? -0.208 -2.389 -3.414 1.00 0.00 17 CYS A CA 18
ATOM 9934 C C . CYS A 1 17 ? -0.723 -3.529 -2.497 1.00 0.00 17 CYS A C 18
ATOM 9935 O O . CYS A 1 17 ? -1.424 -4.437 -2.955 1.00 0.00 17 CYS A O 18
ATOM 9942 N N . ASN A 1 18 ? -0.275 -3.510 -1.220 1.00 0.00 18 ASN A N 18
ATOM 9943 C CA . ASN A 1 18 ? -0.351 -4.660 -0.270 1.00 0.00 18 ASN A CA 18
ATOM 9944 C C . ASN A 1 18 ? 0.698 -5.742 -0.681 1.00 0.00 18 ASN A C 18
ATOM 9945 O O . ASN A 1 18 ? 1.826 -5.730 -0.180 1.00 0.00 18 ASN A O 18
ATOM 9956 N N . LYS A 1 19 ? 0.333 -6.629 -1.621 1.00 0.00 19 LYS A N 18
ATOM 9957 C CA . LYS A 1 19 ? 1.304 -7.478 -2.372 1.00 0.00 19 LYS A CA 18
ATOM 9958 C C . LYS A 1 19 ? 0.858 -7.679 -3.861 1.00 0.00 19 LYS A C 18
ATOM 9959 O O . LYS A 1 19 ? 0.831 -8.807 -4.365 1.00 0.00 19 LYS A O 18
ATOM 9978 N N . ASP A 1 20 ? 0.533 -6.578 -4.574 1.00 0.00 20 ASP A N 18
ATOM 9979 C CA . ASP A 1 20 ? -0.058 -6.632 -5.939 1.00 0.00 20 ASP A CA 18
ATOM 9980 C C . ASP A 1 20 ? 0.645 -5.563 -6.813 1.00 0.00 20 ASP A C 18
ATOM 9981 O O . ASP A 1 20 ? 0.538 -4.364 -6.541 1.00 0.00 20 ASP A O 18
ATOM 9990 N N . GLU A 1 21 ? 1.326 -5.988 -7.894 1.00 0.00 21 GLU A N 18
ATOM 9991 C CA . GLU A 1 21 ? 2.047 -5.072 -8.820 1.00 0.00 21 GLU A CA 18
ATOM 9992 C C . GLU A 1 21 ? 1.087 -4.079 -9.549 1.00 0.00 21 GLU A C 18
ATOM 9993 O O . GLU A 1 21 ? 0.157 -4.493 -10.248 1.00 0.00 21 GLU A O 18
ATOM 10005 N N . CYS A 1 22 ? 1.287 -2.773 -9.292 1.00 0.00 22 CYS A N 18
ATOM 10006 C CA . CYS A 1 22 ? 0.262 -1.733 -9.557 1.00 0.00 22 CYS A CA 18
ATOM 10007 C C . CYS A 1 22 ? 0.922 -0.460 -10.170 1.00 0.00 22 CYS A C 18
ATOM 10008 O O . CYS A 1 22 ? 1.813 0.094 -9.514 1.00 0.00 22 CYS A O 18
ATOM 10015 N N . PRO A 1 23 ? 0.517 0.074 -11.364 1.00 0.00 23 PRO A N 18
ATOM 10016 C CA . PRO A 1 23 ? 1.091 1.323 -11.941 1.00 0.00 23 PRO A CA 18
ATOM 10017 C C . PRO A 1 23 ? 0.990 2.620 -11.061 1.00 0.00 23 PRO A C 18
ATOM 10018 O O . PRO A 1 23 ? 0.127 2.662 -10.176 1.00 0.00 23 PRO A O 18
ATOM 10029 N N . PRO A 1 24 ? 1.816 3.691 -11.267 1.00 0.00 24 PRO A N 18
ATOM 10030 C CA . PRO A 1 24 ? 1.792 4.913 -10.419 1.00 0.00 24 PRO A CA 18
ATOM 10031 C C . PRO A 1 24 ? 0.466 5.723 -10.493 1.00 0.00 24 PRO A C 18
ATOM 10032 O O . PRO A 1 24 ? -0.032 6.020 -11.585 1.00 0.00 24 PRO A O 18
ATOM 10043 N N . GLY A 1 25 ? -0.098 6.035 -9.314 1.00 0.00 25 GLY A N 18
ATOM 10044 C CA . GLY A 1 25 ? -1.447 6.642 -9.207 1.00 0.00 25 GLY A CA 18
ATOM 10045 C C . GLY A 1 25 ? -2.549 5.683 -8.704 1.00 0.00 25 GLY A C 18
ATOM 10046 O O . GLY A 1 25 ? -3.247 6.000 -7.737 1.00 0.00 25 GLY A O 18
ATOM 10050 N N . GLN A 1 26 ? -2.713 4.531 -9.383 1.00 0.00 26 GLN A N 18
ATOM 10051 C CA . GLN A 1 26 ? -3.812 3.554 -9.122 1.00 0.00 26 GLN A CA 18
ATOM 10052 C C . GLN A 1 26 ? -3.814 2.808 -7.745 1.00 0.00 26 GLN A C 18
ATOM 10053 O O . GLN A 1 26 ? -4.865 2.260 -7.401 1.00 0.00 26 GLN A O 18
ATOM 10067 N N . CYS A 1 27 ? -2.722 2.787 -6.945 1.00 0.00 27 CYS A N 18
ATOM 10068 C CA . CYS A 1 27 ? -2.717 2.138 -5.606 1.00 0.00 27 CYS A CA 18
ATOM 10069 C C . CYS A 1 27 ? -3.473 2.994 -4.548 1.00 0.00 27 CYS A C 18
ATOM 10070 O O . CYS A 1 27 ? -3.048 4.099 -4.192 1.00 0.00 27 CYS A O 18
ATOM 10077 N N . ARG A 1 28 ? -4.604 2.447 -4.074 1.00 0.00 28 ARG A N 18
ATOM 10078 C CA . ARG A 1 28 ? -5.529 3.131 -3.133 1.00 0.00 28 ARG A CA 18
ATOM 10079 C C . ARG A 1 28 ? -5.432 2.501 -1.718 1.00 0.00 28 ARG A C 18
ATOM 10080 O O . ARG A 1 28 ? -5.170 1.304 -1.569 1.00 0.00 28 ARG A O 18
ATOM 10101 N N . PHE A 1 29 ? -5.645 3.332 -0.681 1.00 0.00 29 PHE A N 18
ATOM 10102 C CA . PHE A 1 29 ? -5.390 2.946 0.734 1.00 0.00 29 PHE A CA 18
ATOM 10103 C C . PHE A 1 29 ? -6.707 3.156 1.552 1.00 0.00 29 PHE A C 18
ATOM 10104 O O . PHE A 1 29 ? -6.915 4.269 2.049 1.00 0.00 29 PHE A O 18
ATOM 10121 N N . PRO A 1 30 ? -7.608 2.142 1.745 1.00 0.00 30 PRO A N 18
ATOM 10122 C CA . PRO A 1 30 ? -8.844 2.299 2.558 1.00 0.00 30 PRO A CA 18
ATOM 10123 C C . PRO A 1 30 ? -8.593 2.187 4.096 1.00 0.00 30 PRO A C 18
ATOM 10124 O O . PRO A 1 30 ? -7.674 1.503 4.559 1.00 0.00 30 PRO A O 18
ATOM 10135 N N . ARG A 1 31 ? -9.443 2.883 4.869 1.00 0.00 31 ARG A N 18
ATOM 10136 C CA . ARG A 1 31 ? -9.242 3.099 6.328 1.00 0.00 31 ARG A CA 18
ATOM 10137 C C . ARG A 1 31 ? -9.669 1.864 7.199 1.00 0.00 31 ARG A C 18
ATOM 10138 O O . ARG A 1 31 ? -10.189 0.856 6.701 1.00 0.00 31 ARG A O 18
ATOM 10159 N N . GLY A 1 32 ? -9.406 1.950 8.517 1.00 0.00 32 GLY A N 18
ATOM 10160 C CA . GLY A 1 32 ? -9.906 0.974 9.512 1.00 0.00 32 GLY A CA 18
ATOM 10161 C C . GLY A 1 32 ? -9.113 -0.345 9.530 1.00 0.00 32 GLY A C 18
ATOM 10162 O O . GLY A 1 32 ? -7.933 -0.358 9.896 1.00 0.00 32 GLY A O 18
ATOM 10166 N N . ASP A 1 33 ? -9.778 -1.432 9.108 1.00 0.00 33 ASP A N 18
ATOM 10167 C CA . ASP A 1 33 ? -9.104 -2.723 8.809 1.00 0.00 33 ASP A CA 18
ATOM 10168 C C . ASP A 1 33 ? -9.507 -3.154 7.366 1.00 0.00 33 ASP A C 18
ATOM 10169 O O . ASP A 1 33 ? -10.286 -4.093 7.168 1.00 0.00 33 ASP A O 18
ATOM 10178 N N . ALA A 1 34 ? -8.941 -2.453 6.364 1.00 0.00 34 ALA A N 18
ATOM 10179 C CA . ALA A 1 34 ? -9.119 -2.775 4.930 1.00 0.00 34 ALA A CA 18
ATOM 10180 C C . ALA A 1 34 ? -7.751 -2.595 4.221 1.00 0.00 34 ALA A C 18
ATOM 10181 O O . ALA A 1 34 ? -7.057 -1.583 4.383 1.00 0.00 34 ALA A O 18
ATOM 10188 N N . ASP A 1 35 ? -7.377 -3.612 3.431 1.00 0.00 35 ASP A N 18
ATOM 10189 C CA . ASP A 1 35 ? -6.017 -3.724 2.832 1.00 0.00 35 ASP A CA 18
ATOM 10190 C C . ASP A 1 35 ? -5.857 -2.869 1.525 1.00 0.00 35 ASP A C 18
ATOM 10191 O O . ASP A 1 35 ? -6.831 -2.768 0.768 1.00 0.00 35 ASP A O 18
ATOM 10200 N N . PRO A 1 36 ? -4.661 -2.290 1.185 1.00 0.00 36 PRO A N 18
ATOM 10201 C CA . PRO A 1 36 ? -4.449 -1.518 -0.070 1.00 0.00 36 PRO A CA 18
ATOM 10202 C C . PRO A 1 36 ? -4.707 -2.297 -1.393 1.00 0.00 36 PRO A C 18
ATOM 10203 O O . PRO A 1 36 ? -4.132 -3.367 -1.619 1.00 0.00 36 PRO A O 18
ATOM 10214 N N . TYR A 1 37 ? -5.597 -1.747 -2.235 1.00 0.00 37 TYR A N 18
ATOM 10215 C CA . TYR A 1 37 ? -6.044 -2.397 -3.498 1.00 0.00 37 TYR A CA 18
ATOM 10216 C C . TYR A 1 37 ? -5.535 -1.604 -4.733 1.00 0.00 37 TYR A C 18
ATOM 10217 O O . TYR A 1 37 ? -5.525 -0.368 -4.739 1.00 0.00 37 TYR A O 18
ATOM 10235 N N . CYS A 1 38 ? -5.193 -2.334 -5.809 1.00 0.00 38 CYS A N 18
ATOM 10236 C CA . CYS A 1 38 ? -4.888 -1.720 -7.125 1.00 0.00 38 CYS A CA 18
ATOM 10237 C C . CYS A 1 38 ? -6.208 -1.477 -7.907 1.00 0.00 38 CYS A C 18
ATOM 10238 O O . CYS A 1 38 ? -6.944 -2.420 -8.221 1.00 0.00 38 CYS A O 18
ATOM 10245 N N . GLU A 1 39 ? -6.500 -0.197 -8.195 1.00 0.00 39 GLU A N 18
ATOM 10246 C CA . GLU A 1 39 ? -7.774 0.227 -8.827 1.00 0.00 39 GLU A CA 18
ATOM 10247 C C . GLU A 1 39 ? -7.693 0.028 -10.359 1.00 0.00 39 GLU A C 18
ATOM 10248 O O . GLU A 1 39 ? -6.972 0.786 -11.045 1.00 0.00 39 GLU A O 18
ATOM 10261 N N . ALA A 1 1 ? 9.970 -11.856 -13.173 1.00 0.00 1 ALA A N 19
ATOM 10262 C CA . ALA A 1 1 ? 9.165 -11.110 -12.182 1.00 0.00 1 ALA A CA 19
ATOM 10263 C C . ALA A 1 1 ? 9.747 -9.678 -11.942 1.00 0.00 1 ALA A C 19
ATOM 10264 O O . ALA A 1 1 ? 10.968 -9.565 -11.773 1.00 0.00 1 ALA A O 19
ATOM 10273 N N . PRO A 1 2 ? 8.948 -8.568 -11.890 1.00 0.00 2 PRO A N 19
ATOM 10274 C CA . PRO A 1 2 ? 9.489 -7.187 -11.769 1.00 0.00 2 PRO A CA 19
ATOM 10275 C C . PRO A 1 2 ? 9.912 -6.805 -10.318 1.00 0.00 2 PRO A C 19
ATOM 10276 O O . PRO A 1 2 ? 9.207 -7.112 -9.349 1.00 0.00 2 PRO A O 19
ATOM 10287 N N . ARG A 1 3 ? 11.056 -6.102 -10.194 1.00 0.00 3 ARG A N 19
ATOM 10288 C CA . ARG A 1 3 ? 11.575 -5.610 -8.891 1.00 0.00 3 ARG A CA 19
ATOM 10289 C C . ARG A 1 3 ? 10.972 -4.202 -8.607 1.00 0.00 3 ARG A C 19
ATOM 10290 O O . ARG A 1 3 ? 11.428 -3.193 -9.157 1.00 0.00 3 ARG A O 19
ATOM 10311 N N . LEU A 1 4 ? 9.928 -4.170 -7.760 1.00 0.00 4 LEU A N 19
ATOM 10312 C CA . LEU A 1 4 ? 9.088 -2.966 -7.555 1.00 0.00 4 LEU A CA 19
ATOM 10313 C C . LEU A 1 4 ? 9.176 -2.470 -6.075 1.00 0.00 4 LEU A C 19
ATOM 10314 O O . LEU A 1 4 ? 8.977 -3.294 -5.173 1.00 0.00 4 LEU A O 19
ATOM 10330 N N . PRO A 1 5 ? 9.367 -1.150 -5.765 1.00 0.00 5 PRO A N 19
ATOM 10331 C CA . PRO A 1 5 ? 9.140 -0.581 -4.403 1.00 0.00 5 PRO A CA 19
ATOM 10332 C C . PRO A 1 5 ? 7.728 -0.835 -3.789 1.00 0.00 5 PRO A C 19
ATOM 10333 O O . PRO A 1 5 ? 6.808 -1.234 -4.498 1.00 0.00 5 PRO A O 19
ATOM 10344 N N . GLN A 1 6 ? 7.555 -0.588 -2.483 1.00 0.00 6 GLN A N 19
ATOM 10345 C CA . GLN A 1 6 ? 6.235 -0.674 -1.807 1.00 0.00 6 GLN A CA 19
ATOM 10346 C C . GLN A 1 6 ? 5.549 0.720 -1.822 1.00 0.00 6 GLN A C 19
ATOM 10347 O O . GLN A 1 6 ? 6.150 1.744 -1.475 1.00 0.00 6 GLN A O 19
ATOM 10361 N N . CYS A 1 7 ? 4.261 0.716 -2.202 1.00 0.00 7 CYS A N 19
ATOM 10362 C CA . CYS A 1 7 ? 3.415 1.940 -2.208 1.00 0.00 7 CYS A CA 19
ATOM 10363 C C . CYS A 1 7 ? 3.022 2.377 -0.764 1.00 0.00 7 CYS A C 19
ATOM 10364 O O . CYS A 1 7 ? 2.742 1.550 0.113 1.00 0.00 7 CYS A O 19
ATOM 10371 N N . GLN A 1 8 ? 2.985 3.704 -0.566 1.00 0.00 8 GLN A N 19
ATOM 10372 C CA . GLN A 1 8 ? 2.528 4.348 0.697 1.00 0.00 8 GLN A CA 19
ATOM 10373 C C . GLN A 1 8 ? 1.156 5.070 0.509 1.00 0.00 8 GLN A C 19
ATOM 10374 O O . GLN A 1 8 ? 0.253 4.839 1.321 1.00 0.00 8 GLN A O 19
ATOM 10388 N N . GLY A 1 9 ? 0.990 5.933 -0.517 1.00 0.00 9 GLY A N 19
ATOM 10389 C CA . GLY A 1 9 ? -0.282 6.643 -0.761 1.00 0.00 9 GLY A CA 19
ATOM 10390 C C . GLY A 1 9 ? -0.196 7.484 -2.042 1.00 0.00 9 GLY A C 19
ATOM 10391 O O . GLY A 1 9 ? 0.212 8.647 -1.981 1.00 0.00 9 GLY A O 19
ATOM 10395 N N . ASP A 1 10 ? -0.579 6.887 -3.192 1.00 0.00 10 ASP A N 19
ATOM 10396 C CA . ASP A 1 10 ? -0.565 7.535 -4.539 1.00 0.00 10 ASP A CA 19
ATOM 10397 C C . ASP A 1 10 ? 0.876 7.960 -4.967 1.00 0.00 10 ASP A C 19
ATOM 10398 O O . ASP A 1 10 ? 1.309 9.094 -4.731 1.00 0.00 10 ASP A O 19
ATOM 10407 N N . ASP A 1 11 ? 1.619 7.006 -5.551 1.00 0.00 11 ASP A N 19
ATOM 10408 C CA . ASP A 1 11 ? 3.097 7.101 -5.706 1.00 0.00 11 ASP A CA 19
ATOM 10409 C C . ASP A 1 11 ? 3.538 7.593 -7.116 1.00 0.00 11 ASP A C 19
ATOM 10410 O O . ASP A 1 11 ? 2.769 7.607 -8.081 1.00 0.00 11 ASP A O 19
ATOM 10419 N N . GLN A 1 12 ? 4.826 7.982 -7.204 1.00 0.00 12 GLN A N 19
ATOM 10420 C CA . GLN A 1 12 ? 5.495 8.350 -8.486 1.00 0.00 12 GLN A CA 19
ATOM 10421 C C . GLN A 1 12 ? 5.932 7.131 -9.366 1.00 0.00 12 GLN A C 19
ATOM 10422 O O . GLN A 1 12 ? 5.821 7.232 -10.591 1.00 0.00 12 GLN A O 19
ATOM 10436 N N . GLU A 1 13 ? 6.426 6.017 -8.778 1.00 0.00 13 GLU A N 19
ATOM 10437 C CA . GLU A 1 13 ? 6.875 4.813 -9.537 1.00 0.00 13 GLU A CA 19
ATOM 10438 C C . GLU A 1 13 ? 5.829 3.654 -9.450 1.00 0.00 13 GLU A C 19
ATOM 10439 O O . GLU A 1 13 ? 4.934 3.629 -8.596 1.00 0.00 13 GLU A O 19
ATOM 10451 N N . LYS A 1 14 ? 6.002 2.658 -10.344 1.00 0.00 14 LYS A N 19
ATOM 10452 C CA . LYS A 1 14 ? 5.232 1.382 -10.322 1.00 0.00 14 LYS A CA 19
ATOM 10453 C C . LYS A 1 14 ? 5.669 0.515 -9.101 1.00 0.00 14 LYS A C 19
ATOM 10454 O O . LYS A 1 14 ? 6.865 0.372 -8.824 1.00 0.00 14 LYS A O 19
ATOM 10473 N N . CYS A 1 15 ? 4.682 0.006 -8.343 1.00 0.00 15 CYS A N 19
ATOM 10474 C CA . CYS A 1 15 ? 4.898 -0.453 -6.950 1.00 0.00 15 CYS A CA 19
ATOM 10475 C C . CYS A 1 15 ? 4.012 -1.681 -6.583 1.00 0.00 15 CYS A C 19
ATOM 10476 O O . CYS A 1 15 ? 3.050 -2.036 -7.270 1.00 0.00 15 CYS A O 19
ATOM 10483 N N . LEU A 1 16 ? 4.322 -2.275 -5.419 1.00 0.00 16 LEU A N 19
ATOM 10484 C CA . LEU A 1 16 ? 3.469 -3.288 -4.749 1.00 0.00 16 LEU A CA 19
ATOM 10485 C C . LEU A 1 16 ? 2.296 -2.584 -4.008 1.00 0.00 16 LEU A C 19
ATOM 10486 O O . LEU A 1 16 ? 2.517 -1.699 -3.177 1.00 0.00 16 LEU A O 19
ATOM 10502 N N . CYS A 1 17 ? 1.060 -3.004 -4.314 1.00 0.00 17 CYS A N 19
ATOM 10503 C CA . CYS A 1 17 ? -0.167 -2.501 -3.649 1.00 0.00 17 CYS A CA 19
ATOM 10504 C C . CYS A 1 17 ? -0.691 -3.628 -2.730 1.00 0.00 17 CYS A C 19
ATOM 10505 O O . CYS A 1 17 ? -1.286 -4.599 -3.209 1.00 0.00 17 CYS A O 19
ATOM 10512 N N . ASN A 1 18 ? -0.372 -3.522 -1.420 1.00 0.00 18 ASN A N 19
ATOM 10513 C CA . ASN A 1 18 ? -0.439 -4.642 -0.435 1.00 0.00 18 ASN A CA 19
ATOM 10514 C C . ASN A 1 18 ? 0.764 -5.601 -0.726 1.00 0.00 18 ASN A C 19
ATOM 10515 O O . ASN A 1 18 ? 1.857 -5.421 -0.184 1.00 0.00 18 ASN A O 19
ATOM 10526 N N . LYS A 1 19 ? 0.540 -6.576 -1.623 1.00 0.00 19 LYS A N 19
ATOM 10527 C CA . LYS A 1 19 ? 1.605 -7.410 -2.244 1.00 0.00 19 LYS A CA 19
ATOM 10528 C C . LYS A 1 19 ? 1.264 -7.764 -3.736 1.00 0.00 19 LYS A C 19
ATOM 10529 O O . LYS A 1 19 ? 1.388 -8.924 -4.146 1.00 0.00 19 LYS A O 19
ATOM 10548 N N . ASP A 1 20 ? 0.852 -6.767 -4.558 1.00 0.00 20 ASP A N 19
ATOM 10549 C CA . ASP A 1 20 ? 0.311 -7.005 -5.926 1.00 0.00 20 ASP A CA 19
ATOM 10550 C C . ASP A 1 20 ? 0.754 -5.836 -6.847 1.00 0.00 20 ASP A C 19
ATOM 10551 O O . ASP A 1 20 ? 0.415 -4.677 -6.592 1.00 0.00 20 ASP A O 19
ATOM 10560 N N . GLU A 1 21 ? 1.466 -6.143 -7.950 1.00 0.00 21 GLU A N 19
ATOM 10561 C CA . GLU A 1 21 ? 2.011 -5.125 -8.894 1.00 0.00 21 GLU A CA 19
ATOM 10562 C C . GLU A 1 21 ? 0.933 -4.195 -9.538 1.00 0.00 21 GLU A C 19
ATOM 10563 O O . GLU A 1 21 ? -0.117 -4.657 -9.997 1.00 0.00 21 GLU A O 19
ATOM 10575 N N . CYS A 1 22 ? 1.196 -2.876 -9.490 1.00 0.00 22 CYS A N 19
ATOM 10576 C CA . CYS A 1 22 ? 0.163 -1.829 -9.706 1.00 0.00 22 CYS A CA 19
ATOM 10577 C C . CYS A 1 22 ? 0.793 -0.523 -10.289 1.00 0.00 22 CYS A C 19
ATOM 10578 O O . CYS A 1 22 ? 1.858 -0.128 -9.798 1.00 0.00 22 CYS A O 19
ATOM 10585 N N . PRO A 1 23 ? 0.181 0.220 -11.264 1.00 0.00 23 PRO A N 19
ATOM 10586 C CA . PRO A 1 23 ? 0.740 1.502 -11.783 1.00 0.00 23 PRO A CA 19
ATOM 10587 C C . PRO A 1 23 ? 0.868 2.678 -10.745 1.00 0.00 23 PRO A C 19
ATOM 10588 O O . PRO A 1 23 ? 0.193 2.626 -9.709 1.00 0.00 23 PRO A O 19
ATOM 10599 N N . PRO A 1 24 ? 1.666 3.762 -10.985 1.00 0.00 24 PRO A N 19
ATOM 10600 C CA . PRO A 1 24 ? 1.736 4.939 -10.076 1.00 0.00 24 PRO A CA 19
ATOM 10601 C C . PRO A 1 24 ? 0.418 5.767 -10.020 1.00 0.00 24 PRO A C 19
ATOM 10602 O O . PRO A 1 24 ? -0.144 6.121 -11.063 1.00 0.00 24 PRO A O 19
ATOM 10613 N N . GLY A 1 25 ? -0.082 6.022 -8.796 1.00 0.00 25 GLY A N 19
ATOM 10614 C CA . GLY A 1 25 ? -1.438 6.604 -8.602 1.00 0.00 25 GLY A CA 19
ATOM 10615 C C . GLY A 1 25 ? -2.586 5.578 -8.419 1.00 0.00 25 GLY A C 19
ATOM 10616 O O . GLY A 1 25 ? -3.392 5.722 -7.496 1.00 0.00 25 GLY A O 19
ATOM 10620 N N . GLN A 1 26 ? -2.657 4.555 -9.295 1.00 0.00 26 GLN A N 19
ATOM 10621 C CA . GLN A 1 26 ? -3.663 3.451 -9.232 1.00 0.00 26 GLN A CA 19
ATOM 10622 C C . GLN A 1 26 ? -3.734 2.601 -7.920 1.00 0.00 26 GLN A C 19
ATOM 10623 O O . GLN A 1 26 ? -4.781 1.991 -7.692 1.00 0.00 26 GLN A O 19
ATOM 10637 N N . CYS A 1 27 ? -2.697 2.572 -7.052 1.00 0.00 27 CYS A N 19
ATOM 10638 C CA . CYS A 1 27 ? -2.774 1.906 -5.726 1.00 0.00 27 CYS A CA 19
ATOM 10639 C C . CYS A 1 27 ? -3.606 2.743 -4.714 1.00 0.00 27 CYS A C 19
ATOM 10640 O O . CYS A 1 27 ? -3.236 3.866 -4.351 1.00 0.00 27 CYS A O 19
ATOM 10647 N N . ARG A 1 28 ? -4.741 2.164 -4.289 1.00 0.00 28 ARG A N 19
ATOM 10648 C CA . ARG A 1 28 ? -5.748 2.844 -3.435 1.00 0.00 28 ARG A CA 19
ATOM 10649 C C . ARG A 1 28 ? -5.706 2.263 -1.997 1.00 0.00 28 ARG A C 19
ATOM 10650 O O . ARG A 1 28 ? -5.549 1.053 -1.803 1.00 0.00 28 ARG A O 19
ATOM 10671 N N . PHE A 1 29 ? -5.848 3.148 -0.994 1.00 0.00 29 PHE A N 19
ATOM 10672 C CA . PHE A 1 29 ? -5.636 2.791 0.436 1.00 0.00 29 PHE A CA 19
ATOM 10673 C C . PHE A 1 29 ? -6.954 3.080 1.225 1.00 0.00 29 PHE A C 19
ATOM 10674 O O . PHE A 1 29 ? -7.141 4.225 1.653 1.00 0.00 29 PHE A O 19
ATOM 10691 N N . PRO A 1 30 ? -7.880 2.100 1.466 1.00 0.00 30 PRO A N 19
ATOM 10692 C CA . PRO A 1 30 ? -9.108 2.328 2.273 1.00 0.00 30 PRO A CA 19
ATOM 10693 C C . PRO A 1 30 ? -8.840 2.327 3.811 1.00 0.00 30 PRO A C 19
ATOM 10694 O O . PRO A 1 30 ? -7.920 1.669 4.312 1.00 0.00 30 PRO A O 19
ATOM 10705 N N . ARG A 1 31 ? -9.665 3.095 4.541 1.00 0.00 31 ARG A N 19
ATOM 10706 C CA . ARG A 1 31 ? -9.422 3.436 5.970 1.00 0.00 31 ARG A CA 19
ATOM 10707 C C . ARG A 1 31 ? -9.656 2.268 6.985 1.00 0.00 31 ARG A C 19
ATOM 10708 O O . ARG A 1 31 ? -10.272 1.241 6.672 1.00 0.00 31 ARG A O 19
ATOM 10729 N N . GLY A 1 32 ? -9.140 2.457 8.216 1.00 0.00 32 GLY A N 19
ATOM 10730 C CA . GLY A 1 32 ? -9.404 1.542 9.349 1.00 0.00 32 GLY A CA 19
ATOM 10731 C C . GLY A 1 32 ? -8.587 0.241 9.301 1.00 0.00 32 GLY A C 19
ATOM 10732 O O . GLY A 1 32 ? -7.354 0.275 9.228 1.00 0.00 32 GLY A O 19
ATOM 10736 N N . ASP A 1 33 ? -9.305 -0.892 9.324 1.00 0.00 33 ASP A N 19
ATOM 10737 C CA . ASP A 1 33 ? -8.714 -2.225 9.033 1.00 0.00 33 ASP A CA 19
ATOM 10738 C C . ASP A 1 33 ? -9.235 -2.724 7.648 1.00 0.00 33 ASP A C 19
ATOM 10739 O O . ASP A 1 33 ? -9.945 -3.732 7.556 1.00 0.00 33 ASP A O 19
ATOM 10748 N N . ALA A 1 34 ? -8.838 -2.013 6.572 1.00 0.00 34 ALA A N 19
ATOM 10749 C CA . ALA A 1 34 ? -9.127 -2.411 5.175 1.00 0.00 34 ALA A CA 19
ATOM 10750 C C . ALA A 1 34 ? -7.809 -2.347 4.362 1.00 0.00 34 ALA A C 19
ATOM 10751 O O . ALA A 1 34 ? -7.100 -1.333 4.335 1.00 0.00 34 ALA A O 19
ATOM 10758 N N . ASP A 1 35 ? -7.507 -3.471 3.699 1.00 0.00 35 ASP A N 19
ATOM 10759 C CA . ASP A 1 35 ? -6.213 -3.695 2.993 1.00 0.00 35 ASP A CA 19
ATOM 10760 C C . ASP A 1 35 ? -6.092 -2.899 1.646 1.00 0.00 35 ASP A C 19
ATOM 10761 O O . ASP A 1 35 ? -7.123 -2.648 1.010 1.00 0.00 35 ASP A O 19
ATOM 10770 N N . PRO A 1 36 ? -4.874 -2.516 1.150 1.00 0.00 36 PRO A N 19
ATOM 10771 C CA . PRO A 1 36 ? -4.704 -1.813 -0.149 1.00 0.00 36 PRO A CA 19
ATOM 10772 C C . PRO A 1 36 ? -5.112 -2.659 -1.391 1.00 0.00 36 PRO A C 19
ATOM 10773 O O . PRO A 1 36 ? -4.830 -3.861 -1.454 1.00 0.00 36 PRO A O 19
ATOM 10784 N N . TYR A 1 37 ? -5.767 -2.008 -2.365 1.00 0.00 37 TYR A N 19
ATOM 10785 C CA . TYR A 1 37 ? -6.231 -2.668 -3.616 1.00 0.00 37 TYR A CA 19
ATOM 10786 C C . TYR A 1 37 ? -5.742 -1.855 -4.845 1.00 0.00 37 TYR A C 19
ATOM 10787 O O . TYR A 1 37 ? -5.816 -0.621 -4.865 1.00 0.00 37 TYR A O 19
ATOM 10805 N N . CYS A 1 38 ? -5.301 -2.568 -5.895 1.00 0.00 38 CYS A N 19
ATOM 10806 C CA . CYS A 1 38 ? -4.952 -1.942 -7.192 1.00 0.00 38 CYS A CA 19
ATOM 10807 C C . CYS A 1 38 ? -6.229 -1.714 -8.046 1.00 0.00 38 CYS A C 19
ATOM 10808 O O . CYS A 1 38 ? -6.991 -2.651 -8.314 1.00 0.00 38 CYS A O 19
ATOM 10815 N N . GLU A 1 39 ? -6.434 -0.460 -8.480 1.00 0.00 39 GLU A N 19
ATOM 10816 C CA . GLU A 1 39 ? -7.573 -0.079 -9.352 1.00 0.00 39 GLU A CA 19
ATOM 10817 C C . GLU A 1 39 ? -7.267 -0.438 -10.829 1.00 0.00 39 GLU A C 19
ATOM 10818 O O . GLU A 1 39 ? -6.183 -0.084 -11.348 1.00 0.00 39 GLU A O 19
ATOM 10831 N N . ALA A 1 1 ? 17.901 -9.618 -8.393 1.00 0.00 1 ALA A N 20
ATOM 10832 C CA . ALA A 1 1 ? 16.522 -10.112 -8.588 1.00 0.00 1 ALA A CA 20
ATOM 10833 C C . ALA A 1 1 ? 15.538 -8.911 -8.756 1.00 0.00 1 ALA A C 20
ATOM 10834 O O . ALA A 1 1 ? 15.447 -8.110 -7.817 1.00 0.00 1 ALA A O 20
ATOM 10843 N N . PRO A 1 2 ? 14.763 -8.745 -9.874 1.00 0.00 2 PRO A N 20
ATOM 10844 C CA . PRO A 1 2 ? 13.802 -7.619 -10.047 1.00 0.00 2 PRO A CA 20
ATOM 10845 C C . PRO A 1 2 ? 12.654 -7.575 -8.996 1.00 0.00 2 PRO A C 20
ATOM 10846 O O . PRO A 1 2 ? 11.942 -8.567 -8.801 1.00 0.00 2 PRO A O 20
ATOM 10857 N N . ARG A 1 3 ? 12.516 -6.425 -8.314 1.00 0.00 3 ARG A N 20
ATOM 10858 C CA . ARG A 1 3 ? 11.537 -6.239 -7.220 1.00 0.00 3 ARG A CA 20
ATOM 10859 C C . ARG A 1 3 ? 11.028 -4.770 -7.266 1.00 0.00 3 ARG A C 20
ATOM 10860 O O . ARG A 1 3 ? 11.806 -3.811 -7.222 1.00 0.00 3 ARG A O 20
ATOM 10881 N N . LEU A 1 4 ? 9.693 -4.628 -7.278 1.00 0.00 4 LEU A N 20
ATOM 10882 C CA . LEU A 1 4 ? 9.001 -3.323 -7.150 1.00 0.00 4 LEU A CA 20
ATOM 10883 C C . LEU A 1 4 ? 9.039 -2.801 -5.672 1.00 0.00 4 LEU A C 20
ATOM 10884 O O . LEU A 1 4 ? 8.706 -3.586 -4.774 1.00 0.00 4 LEU A O 20
ATOM 10900 N N . PRO A 1 5 ? 9.365 -1.506 -5.365 1.00 0.00 5 PRO A N 20
ATOM 10901 C CA . PRO A 1 5 ? 9.176 -0.906 -4.010 1.00 0.00 5 PRO A CA 20
ATOM 10902 C C . PRO A 1 5 ? 7.748 -1.039 -3.404 1.00 0.00 5 PRO A C 20
ATOM 10903 O O . PRO A 1 5 ? 6.804 -1.360 -4.121 1.00 0.00 5 PRO A O 20
ATOM 10914 N N . GLN A 1 6 ? 7.584 -0.784 -2.098 1.00 0.00 6 GLN A N 20
ATOM 10915 C CA . GLN A 1 6 ? 6.256 -0.807 -1.433 1.00 0.00 6 GLN A CA 20
ATOM 10916 C C . GLN A 1 6 ? 5.568 0.585 -1.572 1.00 0.00 6 GLN A C 20
ATOM 10917 O O . GLN A 1 6 ? 6.194 1.637 -1.400 1.00 0.00 6 GLN A O 20
ATOM 10931 N N . CYS A 1 7 ? 4.264 0.557 -1.893 1.00 0.00 7 CYS A N 20
ATOM 10932 C CA . CYS A 1 7 ? 3.471 1.772 -2.222 1.00 0.00 7 CYS A CA 20
ATOM 10933 C C . CYS A 1 7 ? 3.271 2.763 -1.029 1.00 0.00 7 CYS A C 20
ATOM 10934 O O . CYS A 1 7 ? 3.341 2.387 0.146 1.00 0.00 7 CYS A O 20
ATOM 10941 N N . GLN A 1 8 ? 2.997 4.033 -1.379 1.00 0.00 8 GLN A N 20
ATOM 10942 C CA . GLN A 1 8 ? 2.597 5.101 -0.417 1.00 0.00 8 GLN A CA 20
ATOM 10943 C C . GLN A 1 8 ? 1.068 5.439 -0.439 1.00 0.00 8 GLN A C 20
ATOM 10944 O O . GLN A 1 8 ? 0.491 5.651 0.631 1.00 0.00 8 GLN A O 20
ATOM 10958 N N . GLY A 1 9 ? 0.436 5.524 -1.629 1.00 0.00 9 GLY A N 20
ATOM 10959 C CA . GLY A 1 9 ? -0.935 6.054 -1.799 1.00 0.00 9 GLY A CA 20
ATOM 10960 C C . GLY A 1 9 ? -0.900 7.183 -2.840 1.00 0.00 9 GLY A C 20
ATOM 10961 O O . GLY A 1 9 ? -0.600 8.327 -2.489 1.00 0.00 9 GLY A O 20
ATOM 10965 N N . ASP A 1 10 ? -1.154 6.835 -4.122 1.00 0.00 10 ASP A N 20
ATOM 10966 C CA . ASP A 1 10 ? -0.905 7.713 -5.307 1.00 0.00 10 ASP A CA 20
ATOM 10967 C C . ASP A 1 10 ? 0.632 7.938 -5.477 1.00 0.00 10 ASP A C 20
ATOM 10968 O O . ASP A 1 10 ? 1.206 8.871 -4.904 1.00 0.00 10 ASP A O 20
ATOM 10977 N N . ASP A 1 11 ? 1.282 7.032 -6.225 1.00 0.00 11 ASP A N 20
ATOM 10978 C CA . ASP A 1 11 ? 2.763 6.908 -6.255 1.00 0.00 11 ASP A CA 20
ATOM 10979 C C . ASP A 1 11 ? 3.410 7.676 -7.443 1.00 0.00 11 ASP A C 20
ATOM 10980 O O . ASP A 1 11 ? 2.769 8.014 -8.444 1.00 0.00 11 ASP A O 20
ATOM 10989 N N . GLN A 1 12 ? 4.731 7.896 -7.310 1.00 0.00 12 GLN A N 20
ATOM 10990 C CA . GLN A 1 12 ? 5.601 8.390 -8.415 1.00 0.00 12 GLN A CA 20
ATOM 10991 C C . GLN A 1 12 ? 5.959 7.279 -9.457 1.00 0.00 12 GLN A C 20
ATOM 10992 O O . GLN A 1 12 ? 5.843 7.543 -10.657 1.00 0.00 12 GLN A O 20
ATOM 11006 N N . GLU A 1 13 ? 6.386 6.069 -9.020 1.00 0.00 13 GLU A N 20
ATOM 11007 C CA . GLU A 1 13 ? 6.694 4.921 -9.925 1.00 0.00 13 GLU A CA 20
ATOM 11008 C C . GLU A 1 13 ? 5.879 3.645 -9.510 1.00 0.00 13 GLU A C 20
ATOM 11009 O O . GLU A 1 13 ? 5.134 3.632 -8.522 1.00 0.00 13 GLU A O 20
ATOM 11021 N N . LYS A 1 14 ? 6.012 2.560 -10.305 1.00 0.00 14 LYS A N 20
ATOM 11022 C CA . LYS A 1 14 ? 5.274 1.280 -10.098 1.00 0.00 14 LYS A CA 20
ATOM 11023 C C . LYS A 1 14 ? 5.738 0.552 -8.794 1.00 0.00 14 LYS A C 20
ATOM 11024 O O . LYS A 1 14 ? 6.936 0.478 -8.499 1.00 0.00 14 LYS A O 20
ATOM 11043 N N . CYS A 1 15 ? 4.762 0.067 -8.005 1.00 0.00 15 CYS A N 20
ATOM 11044 C CA . CYS A 1 15 ? 4.997 -0.404 -6.615 1.00 0.00 15 CYS A CA 20
ATOM 11045 C C . CYS A 1 15 ? 3.996 -1.536 -6.213 1.00 0.00 15 CYS A C 20
ATOM 11046 O O . CYS A 1 15 ? 2.991 -1.804 -6.881 1.00 0.00 15 CYS A O 20
ATOM 11053 N N . LEU A 1 16 ? 4.281 -2.179 -5.067 1.00 0.00 16 LEU A N 20
ATOM 11054 C CA . LEU A 1 16 ? 3.434 -3.241 -4.465 1.00 0.00 16 LEU A CA 20
ATOM 11055 C C . LEU A 1 16 ? 2.290 -2.604 -3.629 1.00 0.00 16 LEU A C 20
ATOM 11056 O O . LEU A 1 16 ? 2.537 -1.967 -2.600 1.00 0.00 16 LEU A O 20
ATOM 11072 N N . CYS A 1 17 ? 1.040 -2.801 -4.075 1.00 0.00 17 CYS A N 20
ATOM 11073 C CA . CYS A 1 17 ? -0.167 -2.332 -3.351 1.00 0.00 17 CYS A CA 20
ATOM 11074 C C . CYS A 1 17 ? -0.666 -3.491 -2.453 1.00 0.00 17 CYS A C 20
ATOM 11075 O O . CYS A 1 17 ? -1.316 -4.419 -2.945 1.00 0.00 17 CYS A O 20
ATOM 11082 N N . ASN A 1 18 ? -0.271 -3.465 -1.158 1.00 0.00 18 ASN A N 20
ATOM 11083 C CA . ASN A 1 18 ? -0.391 -4.615 -0.208 1.00 0.00 18 ASN A CA 20
ATOM 11084 C C . ASN A 1 18 ? 0.629 -5.734 -0.595 1.00 0.00 18 ASN A C 20
ATOM 11085 O O . ASN A 1 18 ? 1.729 -5.803 -0.041 1.00 0.00 18 ASN A O 20
ATOM 11096 N N . LYS A 1 19 ? 0.247 -6.578 -1.564 1.00 0.00 19 LYS A N 20
ATOM 11097 C CA . LYS A 1 19 ? 1.159 -7.529 -2.252 1.00 0.00 19 LYS A CA 20
ATOM 11098 C C . LYS A 1 19 ? 0.646 -7.767 -3.712 1.00 0.00 19 LYS A C 20
ATOM 11099 O O . LYS A 1 19 ? 0.386 -8.905 -4.115 1.00 0.00 19 LYS A O 20
ATOM 11118 N N . ASP A 1 20 ? 0.509 -6.678 -4.506 1.00 0.00 20 ASP A N 20
ATOM 11119 C CA . ASP A 1 20 ? -0.092 -6.720 -5.864 1.00 0.00 20 ASP A CA 20
ATOM 11120 C C . ASP A 1 20 ? 0.613 -5.637 -6.722 1.00 0.00 20 ASP A C 20
ATOM 11121 O O . ASP A 1 20 ? 0.537 -4.445 -6.410 1.00 0.00 20 ASP A O 20
ATOM 11130 N N . GLU A 1 21 ? 1.257 -6.036 -7.835 1.00 0.00 21 GLU A N 20
ATOM 11131 C CA . GLU A 1 21 ? 1.957 -5.097 -8.756 1.00 0.00 21 GLU A CA 20
ATOM 11132 C C . GLU A 1 21 ? 0.978 -4.089 -9.439 1.00 0.00 21 GLU A C 20
ATOM 11133 O O . GLU A 1 21 ? 0.006 -4.493 -10.087 1.00 0.00 21 GLU A O 20
ATOM 11145 N N . CYS A 1 22 ? 1.213 -2.785 -9.204 1.00 0.00 22 CYS A N 20
ATOM 11146 C CA . CYS A 1 22 ? 0.199 -1.727 -9.448 1.00 0.00 22 CYS A CA 20
ATOM 11147 C C . CYS A 1 22 ? 0.834 -0.461 -10.096 1.00 0.00 22 CYS A C 20
ATOM 11148 O O . CYS A 1 22 ? 1.842 0.014 -9.558 1.00 0.00 22 CYS A O 20
ATOM 11155 N N . PRO A 1 23 ? 0.282 0.162 -11.184 1.00 0.00 23 PRO A N 20
ATOM 11156 C CA . PRO A 1 23 ? 0.848 1.396 -11.793 1.00 0.00 23 PRO A CA 20
ATOM 11157 C C . PRO A 1 23 ? 0.845 2.671 -10.877 1.00 0.00 23 PRO A C 20
ATOM 11158 O O . PRO A 1 23 ? 0.028 2.723 -9.949 1.00 0.00 23 PRO A O 20
ATOM 11169 N N . PRO A 1 24 ? 1.694 3.720 -11.102 1.00 0.00 24 PRO A N 20
ATOM 11170 C CA . PRO A 1 24 ? 1.718 4.932 -10.244 1.00 0.00 24 PRO A CA 20
ATOM 11171 C C . PRO A 1 24 ? 0.433 5.803 -10.349 1.00 0.00 24 PRO A C 20
ATOM 11172 O O . PRO A 1 24 ? 0.015 6.185 -11.447 1.00 0.00 24 PRO A O 20
ATOM 11183 N N . GLY A 1 25 ? -0.197 6.052 -9.188 1.00 0.00 25 GLY A N 20
ATOM 11184 C CA . GLY A 1 25 ? -1.572 6.601 -9.123 1.00 0.00 25 GLY A CA 20
ATOM 11185 C C . GLY A 1 25 ? -2.623 5.578 -8.640 1.00 0.00 25 GLY A C 20
ATOM 11186 O O . GLY A 1 25 ? -3.291 5.816 -7.630 1.00 0.00 25 GLY A O 20
ATOM 11190 N N . GLN A 1 26 ? -2.762 4.452 -9.369 1.00 0.00 26 GLN A N 20
ATOM 11191 C CA . GLN A 1 26 ? -3.749 3.372 -9.076 1.00 0.00 26 GLN A CA 20
ATOM 11192 C C . GLN A 1 26 ? -3.692 2.673 -7.681 1.00 0.00 26 GLN A C 20
ATOM 11193 O O . GLN A 1 26 ? -4.718 2.117 -7.284 1.00 0.00 26 GLN A O 20
ATOM 11207 N N . CYS A 1 27 ? -2.575 2.701 -6.920 1.00 0.00 27 CYS A N 20
ATOM 11208 C CA . CYS A 1 27 ? -2.538 2.128 -5.550 1.00 0.00 27 CYS A CA 20
ATOM 11209 C C . CYS A 1 27 ? -3.270 3.044 -4.528 1.00 0.00 27 CYS A C 20
ATOM 11210 O O . CYS A 1 27 ? -2.855 4.177 -4.269 1.00 0.00 27 CYS A O 20
ATOM 11217 N N . ARG A 1 28 ? -4.374 2.515 -3.978 1.00 0.00 28 ARG A N 20
ATOM 11218 C CA . ARG A 1 28 ? -5.283 3.250 -3.062 1.00 0.00 28 ARG A CA 20
ATOM 11219 C C . ARG A 1 28 ? -5.263 2.588 -1.660 1.00 0.00 28 ARG A C 20
ATOM 11220 O O . ARG A 1 28 ? -5.192 1.362 -1.543 1.00 0.00 28 ARG A O 20
ATOM 11241 N N . PHE A 1 29 ? -5.332 3.415 -0.601 1.00 0.00 29 PHE A N 20
ATOM 11242 C CA . PHE A 1 29 ? -5.159 2.962 0.806 1.00 0.00 29 PHE A CA 20
ATOM 11243 C C . PHE A 1 29 ? -6.497 3.216 1.579 1.00 0.00 29 PHE A C 20
ATOM 11244 O O . PHE A 1 29 ? -6.648 4.302 2.153 1.00 0.00 29 PHE A O 20
ATOM 11261 N N . PRO A 1 30 ? -7.477 2.263 1.662 1.00 0.00 30 PRO A N 20
ATOM 11262 C CA . PRO A 1 30 ? -8.682 2.404 2.521 1.00 0.00 30 PRO A CA 20
ATOM 11263 C C . PRO A 1 30 ? -8.383 2.181 4.037 1.00 0.00 30 PRO A C 20
ATOM 11264 O O . PRO A 1 30 ? -7.449 1.468 4.422 1.00 0.00 30 PRO A O 20
ATOM 11275 N N . ARG A 1 31 ? -9.197 2.828 4.884 1.00 0.00 31 ARG A N 20
ATOM 11276 C CA . ARG A 1 31 ? -8.906 2.985 6.333 1.00 0.00 31 ARG A CA 20
ATOM 11277 C C . ARG A 1 31 ? -9.426 1.780 7.185 1.00 0.00 31 ARG A C 20
ATOM 11278 O O . ARG A 1 31 ? -10.175 0.912 6.718 1.00 0.00 31 ARG A O 20
ATOM 11299 N N . GLY A 1 32 ? -8.983 1.731 8.457 1.00 0.00 32 GLY A N 20
ATOM 11300 C CA . GLY A 1 32 ? -9.482 0.750 9.448 1.00 0.00 32 GLY A CA 20
ATOM 11301 C C . GLY A 1 32 ? -8.876 -0.654 9.287 1.00 0.00 32 GLY A C 20
ATOM 11302 O O . GLY A 1 32 ? -7.654 -0.819 9.344 1.00 0.00 32 GLY A O 20
ATOM 11306 N N . ASP A 1 33 ? -9.758 -1.641 9.067 1.00 0.00 33 ASP A N 20
ATOM 11307 C CA . ASP A 1 33 ? -9.347 -3.011 8.658 1.00 0.00 33 ASP A CA 20
ATOM 11308 C C . ASP A 1 33 ? -9.716 -3.239 7.156 1.00 0.00 33 ASP A C 20
ATOM 11309 O O . ASP A 1 33 ? -10.528 -4.107 6.819 1.00 0.00 33 ASP A O 20
ATOM 11318 N N . ALA A 1 34 ? -9.073 -2.464 6.257 1.00 0.00 34 ALA A N 20
ATOM 11319 C CA . ALA A 1 34 ? -9.191 -2.634 4.791 1.00 0.00 34 ALA A CA 20
ATOM 11320 C C . ALA A 1 34 ? -7.780 -2.469 4.167 1.00 0.00 34 ALA A C 20
ATOM 11321 O O . ALA A 1 34 ? -7.069 -1.486 4.409 1.00 0.00 34 ALA A O 20
ATOM 11328 N N . ASP A 1 35 ? -7.394 -3.467 3.361 1.00 0.00 35 ASP A N 20
ATOM 11329 C CA . ASP A 1 35 ? -6.015 -3.586 2.806 1.00 0.00 35 ASP A CA 20
ATOM 11330 C C . ASP A 1 35 ? -5.823 -2.749 1.490 1.00 0.00 35 ASP A C 20
ATOM 11331 O O . ASP A 1 35 ? -6.784 -2.642 0.717 1.00 0.00 35 ASP A O 20
ATOM 11340 N N . PRO A 1 36 ? -4.612 -2.194 1.160 1.00 0.00 36 PRO A N 20
ATOM 11341 C CA . PRO A 1 36 ? -4.376 -1.432 -0.096 1.00 0.00 36 PRO A CA 20
ATOM 11342 C C . PRO A 1 36 ? -4.648 -2.198 -1.424 1.00 0.00 36 PRO A C 20
ATOM 11343 O O . PRO A 1 36 ? -4.065 -3.258 -1.672 1.00 0.00 36 PRO A O 20
ATOM 11354 N N . TYR A 1 37 ? -5.555 -1.645 -2.248 1.00 0.00 37 TYR A N 20
ATOM 11355 C CA . TYR A 1 37 ? -5.995 -2.272 -3.525 1.00 0.00 37 TYR A CA 20
ATOM 11356 C C . TYR A 1 37 ? -5.418 -1.507 -4.749 1.00 0.00 37 TYR A C 20
ATOM 11357 O O . TYR A 1 37 ? -5.311 -0.275 -4.741 1.00 0.00 37 TYR A O 20
ATOM 11375 N N . CYS A 1 38 ? -5.141 -2.249 -5.835 1.00 0.00 38 CYS A N 20
ATOM 11376 C CA . CYS A 1 38 ? -4.843 -1.644 -7.157 1.00 0.00 38 CYS A CA 20
ATOM 11377 C C . CYS A 1 38 ? -6.161 -1.364 -7.935 1.00 0.00 38 CYS A C 20
ATOM 11378 O O . CYS A 1 38 ? -7.061 -2.211 -7.989 1.00 0.00 38 CYS A O 20
ATOM 11385 N N . GLU A 1 39 ? -6.269 -0.156 -8.514 1.00 0.00 39 GLU A N 20
ATOM 11386 C CA . GLU A 1 39 ? -7.549 0.373 -9.051 1.00 0.00 39 GLU A CA 20
ATOM 11387 C C . GLU A 1 39 ? -7.661 0.029 -10.555 1.00 0.00 39 GLU A C 20
ATOM 11388 O O . GLU A 1 39 ? -7.204 0.814 -11.415 1.00 0.00 39 GLU A O 20
ATOM 11401 N N . ALA A 1 1 ? 11.021 -11.097 -13.376 1.00 0.00 1 ALA A N 21
ATOM 11402 C CA . ALA A 1 1 ? 10.092 -10.334 -12.514 1.00 0.00 1 ALA A CA 21
ATOM 11403 C C . ALA A 1 1 ? 10.727 -8.982 -12.051 1.00 0.00 1 ALA A C 21
ATOM 11404 O O . ALA A 1 1 ? 11.902 -8.989 -11.662 1.00 0.00 1 ALA A O 21
ATOM 11413 N N . PRO A 1 2 ? 10.014 -7.814 -12.037 1.00 0.00 2 PRO A N 21
ATOM 11414 C CA . PRO A 1 2 ? 10.614 -6.503 -11.669 1.00 0.00 2 PRO A CA 21
ATOM 11415 C C . PRO A 1 2 ? 10.817 -6.309 -10.135 1.00 0.00 2 PRO A C 21
ATOM 11416 O O . PRO A 1 2 ? 10.014 -6.779 -9.321 1.00 0.00 2 PRO A O 21
ATOM 11427 N N . ARG A 1 3 ? 11.889 -5.581 -9.765 1.00 0.00 3 ARG A N 21
ATOM 11428 C CA . ARG A 1 3 ? 12.196 -5.245 -8.350 1.00 0.00 3 ARG A CA 21
ATOM 11429 C C . ARG A 1 3 ? 11.466 -3.922 -7.976 1.00 0.00 3 ARG A C 21
ATOM 11430 O O . ARG A 1 3 ? 11.922 -2.823 -8.312 1.00 0.00 3 ARG A O 21
ATOM 11451 N N . LEU A 1 4 ? 10.312 -4.065 -7.301 1.00 0.00 4 LEU A N 21
ATOM 11452 C CA . LEU A 1 4 ? 9.363 -2.951 -7.071 1.00 0.00 4 LEU A CA 21
ATOM 11453 C C . LEU A 1 4 ? 9.333 -2.542 -5.563 1.00 0.00 4 LEU A C 21
ATOM 11454 O O . LEU A 1 4 ? 9.167 -3.434 -4.721 1.00 0.00 4 LEU A O 21
ATOM 11470 N N . PRO A 1 5 ? 9.387 -1.231 -5.172 1.00 0.00 5 PRO A N 21
ATOM 11471 C CA . PRO A 1 5 ? 9.061 -0.770 -3.791 1.00 0.00 5 PRO A CA 21
ATOM 11472 C C . PRO A 1 5 ? 7.650 -1.166 -3.251 1.00 0.00 5 PRO A C 21
ATOM 11473 O O . PRO A 1 5 ? 6.825 -1.709 -3.985 1.00 0.00 5 PRO A O 21
ATOM 11484 N N . GLN A 1 6 ? 7.375 -0.865 -1.972 1.00 0.00 6 GLN A N 21
ATOM 11485 C CA . GLN A 1 6 ? 6.006 -0.917 -1.398 1.00 0.00 6 GLN A CA 21
ATOM 11486 C C . GLN A 1 6 ? 5.333 0.480 -1.551 1.00 0.00 6 GLN A C 21
ATOM 11487 O O . GLN A 1 6 ? 5.964 1.533 -1.395 1.00 0.00 6 GLN A O 21
ATOM 11501 N N . CYS A 1 7 ? 4.031 0.451 -1.868 1.00 0.00 7 CYS A N 21
ATOM 11502 C CA . CYS A 1 7 ? 3.250 1.667 -2.224 1.00 0.00 7 CYS A CA 21
ATOM 11503 C C . CYS A 1 7 ? 3.022 2.658 -1.038 1.00 0.00 7 CYS A C 21
ATOM 11504 O O . CYS A 1 7 ? 3.057 2.281 0.139 1.00 0.00 7 CYS A O 21
ATOM 11511 N N . GLN A 1 8 ? 2.775 3.931 -1.395 1.00 0.00 8 GLN A N 21
ATOM 11512 C CA . GLN A 1 8 ? 2.422 5.021 -0.437 1.00 0.00 8 GLN A CA 21
ATOM 11513 C C . GLN A 1 8 ? 0.921 5.457 -0.498 1.00 0.00 8 GLN A C 21
ATOM 11514 O O . GLN A 1 8 ? 0.318 5.672 0.558 1.00 0.00 8 GLN A O 21
ATOM 11528 N N . GLY A 1 9 ? 0.337 5.611 -1.706 1.00 0.00 9 GLY A N 21
ATOM 11529 C CA . GLY A 1 9 ? -1.011 6.185 -1.904 1.00 0.00 9 GLY A CA 21
ATOM 11530 C C . GLY A 1 9 ? -0.919 7.322 -2.927 1.00 0.00 9 GLY A C 21
ATOM 11531 O O . GLY A 1 9 ? -0.527 8.439 -2.581 1.00 0.00 9 GLY A O 21
ATOM 11535 N N . ASP A 1 10 ? -1.234 6.992 -4.194 1.00 0.00 10 ASP A N 21
ATOM 11536 C CA . ASP A 1 10 ? -0.940 7.839 -5.392 1.00 0.00 10 ASP A CA 21
ATOM 11537 C C . ASP A 1 10 ? 0.606 8.017 -5.557 1.00 0.00 10 ASP A C 21
ATOM 11538 O O . ASP A 1 10 ? 1.197 8.961 -5.022 1.00 0.00 10 ASP A O 21
ATOM 11547 N N . ASP A 1 11 ? 1.245 7.061 -6.251 1.00 0.00 11 ASP A N 21
ATOM 11548 C CA . ASP A 1 11 ? 2.722 6.896 -6.239 1.00 0.00 11 ASP A CA 21
ATOM 11549 C C . ASP A 1 11 ? 3.431 7.671 -7.388 1.00 0.00 11 ASP A C 21
ATOM 11550 O O . ASP A 1 11 ? 2.830 8.058 -8.395 1.00 0.00 11 ASP A O 21
ATOM 11559 N N . GLN A 1 12 ? 4.755 7.845 -7.214 1.00 0.00 12 GLN A N 21
ATOM 11560 C CA . GLN A 1 12 ? 5.672 8.319 -8.290 1.00 0.00 12 GLN A CA 21
ATOM 11561 C C . GLN A 1 12 ? 6.071 7.190 -9.297 1.00 0.00 12 GLN A C 21
ATOM 11562 O O . GLN A 1 12 ? 6.026 7.440 -10.505 1.00 0.00 12 GLN A O 21
ATOM 11576 N N . GLU A 1 13 ? 6.459 5.983 -8.823 1.00 0.00 13 GLU A N 21
ATOM 11577 C CA . GLU A 1 13 ? 6.830 4.827 -9.693 1.00 0.00 13 GLU A CA 21
ATOM 11578 C C . GLU A 1 13 ? 5.986 3.563 -9.320 1.00 0.00 13 GLU A C 21
ATOM 11579 O O . GLU A 1 13 ? 5.253 3.525 -8.323 1.00 0.00 13 GLU A O 21
ATOM 11591 N N . LYS A 1 14 ? 6.110 2.504 -10.149 1.00 0.00 14 LYS A N 21
ATOM 11592 C CA . LYS A 1 14 ? 5.358 1.226 -9.985 1.00 0.00 14 LYS A CA 21
ATOM 11593 C C . LYS A 1 14 ? 5.785 0.481 -8.679 1.00 0.00 14 LYS A C 21
ATOM 11594 O O . LYS A 1 14 ? 6.976 0.381 -8.365 1.00 0.00 14 LYS A O 21
ATOM 11613 N N . CYS A 1 15 ? 4.788 0.010 -7.911 1.00 0.00 15 CYS A N 21
ATOM 11614 C CA . CYS A 1 15 ? 4.993 -0.494 -6.528 1.00 0.00 15 CYS A CA 21
ATOM 11615 C C . CYS A 1 15 ? 3.964 -1.609 -6.166 1.00 0.00 15 CYS A C 21
ATOM 11616 O O . CYS A 1 15 ? 2.930 -1.796 -6.815 1.00 0.00 15 CYS A O 21
ATOM 11623 N N . LEU A 1 16 ? 4.252 -2.322 -5.063 1.00 0.00 16 LEU A N 21
ATOM 11624 C CA . LEU A 1 16 ? 3.372 -3.374 -4.491 1.00 0.00 16 LEU A CA 21
ATOM 11625 C C . LEU A 1 16 ? 2.175 -2.736 -3.736 1.00 0.00 16 LEU A C 21
ATOM 11626 O O . LEU A 1 16 ? 2.365 -2.049 -2.727 1.00 0.00 16 LEU A O 21
ATOM 11642 N N . CYS A 1 17 ? 0.948 -2.988 -4.221 1.00 0.00 17 CYS A N 21
ATOM 11643 C CA . CYS A 1 17 ? -0.295 -2.534 -3.547 1.00 0.00 17 CYS A CA 21
ATOM 11644 C C . CYS A 1 17 ? -0.825 -3.705 -2.678 1.00 0.00 17 CYS A C 21
ATOM 11645 O O . CYS A 1 17 ? -1.595 -4.553 -3.142 1.00 0.00 17 CYS A O 21
ATOM 11652 N N . ASN A 1 18 ? -0.310 -3.767 -1.430 1.00 0.00 18 ASN A N 21
ATOM 11653 C CA . ASN A 1 18 ? -0.390 -4.944 -0.518 1.00 0.00 18 ASN A CA 21
ATOM 11654 C C . ASN A 1 18 ? 0.572 -6.064 -1.029 1.00 0.00 18 ASN A C 21
ATOM 11655 O O . ASN A 1 18 ? 1.730 -6.132 -0.608 1.00 0.00 18 ASN A O 21
ATOM 11666 N N . LYS A 1 19 ? 0.079 -6.897 -1.954 1.00 0.00 19 LYS A N 21
ATOM 11667 C CA . LYS A 1 19 ? 0.857 -7.952 -2.659 1.00 0.00 19 LYS A CA 21
ATOM 11668 C C . LYS A 1 19 ? 0.946 -7.751 -4.210 1.00 0.00 19 LYS A C 21
ATOM 11669 O O . LYS A 1 19 ? 1.867 -8.302 -4.820 1.00 0.00 19 LYS A O 21
ATOM 11688 N N . ASP A 1 20 ? -0.003 -7.036 -4.856 1.00 0.00 20 ASP A N 21
ATOM 11689 C CA . ASP A 1 20 ? -0.175 -7.045 -6.334 1.00 0.00 20 ASP A CA 21
ATOM 11690 C C . ASP A 1 20 ? 0.544 -5.826 -6.971 1.00 0.00 20 ASP A C 21
ATOM 11691 O O . ASP A 1 20 ? 0.314 -4.680 -6.572 1.00 0.00 20 ASP A O 21
ATOM 11700 N N . GLU A 1 21 ? 1.374 -6.081 -8.001 1.00 0.00 21 GLU A N 21
ATOM 11701 C CA . GLU A 1 21 ? 2.127 -5.025 -8.727 1.00 0.00 21 GLU A CA 21
ATOM 11702 C C . GLU A 1 21 ? 1.193 -4.047 -9.505 1.00 0.00 21 GLU A C 21
ATOM 11703 O O . GLU A 1 21 ? 0.326 -4.469 -10.277 1.00 0.00 21 GLU A O 21
ATOM 11715 N N . CYS A 1 22 ? 1.353 -2.745 -9.215 1.00 0.00 22 CYS A N 21
ATOM 11716 C CA . CYS A 1 22 ? 0.332 -1.715 -9.521 1.00 0.00 22 CYS A CA 21
ATOM 11717 C C . CYS A 1 22 ? 1.036 -0.412 -10.008 1.00 0.00 22 CYS A C 21
ATOM 11718 O O . CYS A 1 22 ? 1.770 0.179 -9.206 1.00 0.00 22 CYS A O 21
ATOM 11725 N N . PRO A 1 23 ? 0.840 0.097 -11.261 1.00 0.00 23 PRO A N 21
ATOM 11726 C CA . PRO A 1 23 ? 1.491 1.350 -11.734 1.00 0.00 23 PRO A CA 21
ATOM 11727 C C . PRO A 1 23 ? 1.149 2.671 -10.958 1.00 0.00 23 PRO A C 21
ATOM 11728 O O . PRO A 1 23 ? 0.154 2.684 -10.222 1.00 0.00 23 PRO A O 21
ATOM 11739 N N . PRO A 1 24 ? 1.919 3.794 -11.096 1.00 0.00 24 PRO A N 21
ATOM 11740 C CA . PRO A 1 24 ? 1.733 5.027 -10.285 1.00 0.00 24 PRO A CA 21
ATOM 11741 C C . PRO A 1 24 ? 0.354 5.730 -10.422 1.00 0.00 24 PRO A C 21
ATOM 11742 O O . PRO A 1 24 ? -0.186 5.861 -11.525 1.00 0.00 24 PRO A O 21
ATOM 11753 N N . GLY A 1 25 ? -0.201 6.143 -9.268 1.00 0.00 25 GLY A N 21
ATOM 11754 C CA . GLY A 1 25 ? -1.588 6.657 -9.185 1.00 0.00 25 GLY A CA 21
ATOM 11755 C C . GLY A 1 25 ? -2.630 5.638 -8.669 1.00 0.00 25 GLY A C 21
ATOM 11756 O O . GLY A 1 25 ? -3.342 5.928 -7.704 1.00 0.00 25 GLY A O 21
ATOM 11760 N N . GLN A 1 26 ? -2.721 4.467 -9.329 1.00 0.00 26 GLN A N 21
ATOM 11761 C CA . GLN A 1 26 ? -3.748 3.421 -9.057 1.00 0.00 26 GLN A CA 21
ATOM 11762 C C . GLN A 1 26 ? -3.834 2.830 -7.614 1.00 0.00 26 GLN A C 21
ATOM 11763 O O . GLN A 1 26 ? -4.935 2.429 -7.230 1.00 0.00 26 GLN A O 21
ATOM 11777 N N . CYS A 1 27 ? -2.741 2.756 -6.821 1.00 0.00 27 CYS A N 21
ATOM 11778 C CA . CYS A 1 27 ? -2.774 2.120 -5.476 1.00 0.00 27 CYS A CA 21
ATOM 11779 C C . CYS A 1 27 ? -3.542 2.986 -4.435 1.00 0.00 27 CYS A C 21
ATOM 11780 O O . CYS A 1 27 ? -3.095 4.069 -4.042 1.00 0.00 27 CYS A O 21
ATOM 11787 N N . ARG A 1 28 ? -4.713 2.477 -4.021 1.00 0.00 28 ARG A N 21
ATOM 11788 C CA . ARG A 1 28 ? -5.633 3.160 -3.074 1.00 0.00 28 ARG A CA 21
ATOM 11789 C C . ARG A 1 28 ? -5.454 2.579 -1.646 1.00 0.00 28 ARG A C 21
ATOM 11790 O O . ARG A 1 28 ? -5.163 1.392 -1.484 1.00 0.00 28 ARG A O 21
ATOM 11811 N N . PHE A 1 29 ? -5.633 3.424 -0.614 1.00 0.00 29 PHE A N 21
ATOM 11812 C CA . PHE A 1 29 ? -5.385 3.040 0.803 1.00 0.00 29 PHE A CA 21
ATOM 11813 C C . PHE A 1 29 ? -6.704 3.270 1.615 1.00 0.00 29 PHE A C 21
ATOM 11814 O O . PHE A 1 29 ? -6.880 4.372 2.148 1.00 0.00 29 PHE A O 21
ATOM 11831 N N . PRO A 1 30 ? -7.638 2.279 1.766 1.00 0.00 30 PRO A N 21
ATOM 11832 C CA . PRO A 1 30 ? -8.858 2.427 2.605 1.00 0.00 30 PRO A CA 21
ATOM 11833 C C . PRO A 1 30 ? -8.579 2.322 4.139 1.00 0.00 30 PRO A C 21
ATOM 11834 O O . PRO A 1 30 ? -7.624 1.676 4.585 1.00 0.00 30 PRO A O 21
ATOM 11845 N N . ARG A 1 31 ? -9.443 2.982 4.931 1.00 0.00 31 ARG A N 21
ATOM 11846 C CA . ARG A 1 31 ? -9.222 3.196 6.388 1.00 0.00 31 ARG A CA 21
ATOM 11847 C C . ARG A 1 31 ? -9.546 1.932 7.258 1.00 0.00 31 ARG A C 21
ATOM 11848 O O . ARG A 1 31 ? -10.115 0.937 6.790 1.00 0.00 31 ARG A O 21
ATOM 11869 N N . GLY A 1 32 ? -9.144 1.987 8.540 1.00 0.00 32 GLY A N 21
ATOM 11870 C CA . GLY A 1 32 ? -9.482 0.950 9.541 1.00 0.00 32 GLY A CA 21
ATOM 11871 C C . GLY A 1 32 ? -8.610 -0.312 9.443 1.00 0.00 32 GLY A C 21
ATOM 11872 O O . GLY A 1 32 ? -7.378 -0.227 9.459 1.00 0.00 32 GLY A O 21
ATOM 11876 N N . ASP A 1 33 ? -9.278 -1.470 9.324 1.00 0.00 33 ASP A N 21
ATOM 11877 C CA . ASP A 1 33 ? -8.613 -2.744 8.937 1.00 0.00 33 ASP A CA 21
ATOM 11878 C C . ASP A 1 33 ? -9.062 -3.133 7.493 1.00 0.00 33 ASP A C 21
ATOM 11879 O O . ASP A 1 33 ? -9.719 -4.157 7.279 1.00 0.00 33 ASP A O 21
ATOM 11888 N N . ALA A 1 34 ? -8.665 -2.305 6.505 1.00 0.00 34 ALA A N 21
ATOM 11889 C CA . ALA A 1 34 ? -8.891 -2.571 5.066 1.00 0.00 34 ALA A CA 21
ATOM 11890 C C . ALA A 1 34 ? -7.545 -2.375 4.322 1.00 0.00 34 ALA A C 21
ATOM 11891 O O . ALA A 1 34 ? -6.866 -1.348 4.447 1.00 0.00 34 ALA A O 21
ATOM 11898 N N . ASP A 1 35 ? -7.178 -3.402 3.545 1.00 0.00 35 ASP A N 21
ATOM 11899 C CA . ASP A 1 35 ? -5.842 -3.510 2.895 1.00 0.00 35 ASP A CA 21
ATOM 11900 C C . ASP A 1 35 ? -5.750 -2.704 1.552 1.00 0.00 35 ASP A C 21
ATOM 11901 O O . ASP A 1 35 ? -6.776 -2.562 0.873 1.00 0.00 35 ASP A O 21
ATOM 11910 N N . PRO A 1 36 ? -4.559 -2.192 1.106 1.00 0.00 36 PRO A N 21
ATOM 11911 C CA . PRO A 1 36 ? -4.451 -1.355 -0.114 1.00 0.00 36 PRO A CA 21
ATOM 11912 C C . PRO A 1 36 ? -4.621 -2.143 -1.445 1.00 0.00 36 PRO A C 21
ATOM 11913 O O . PRO A 1 36 ? -3.950 -3.152 -1.682 1.00 0.00 36 PRO A O 21
ATOM 11924 N N . TYR A 1 37 ? -5.555 -1.660 -2.283 1.00 0.00 37 TYR A N 21
ATOM 11925 C CA . TYR A 1 37 ? -5.982 -2.346 -3.533 1.00 0.00 37 TYR A CA 21
ATOM 11926 C C . TYR A 1 37 ? -5.539 -1.549 -4.793 1.00 0.00 37 TYR A C 21
ATOM 11927 O O . TYR A 1 37 ? -5.568 -0.314 -4.811 1.00 0.00 37 TYR A O 21
ATOM 11945 N N . CYS A 1 38 ? -5.203 -2.276 -5.873 1.00 0.00 38 CYS A N 21
ATOM 11946 C CA . CYS A 1 38 ? -4.905 -1.664 -7.193 1.00 0.00 38 CYS A CA 21
ATOM 11947 C C . CYS A 1 38 ? -6.218 -1.354 -7.967 1.00 0.00 38 CYS A C 21
ATOM 11948 O O . CYS A 1 38 ? -7.104 -2.209 -8.077 1.00 0.00 38 CYS A O 21
ATOM 11955 N N . GLU A 1 39 ? -6.333 -0.118 -8.489 1.00 0.00 39 GLU A N 21
ATOM 11956 C CA . GLU A 1 39 ? -7.582 0.377 -9.125 1.00 0.00 39 GLU A CA 21
ATOM 11957 C C . GLU A 1 39 ? -7.652 -0.085 -10.600 1.00 0.00 39 GLU A C 21
ATOM 11958 O O . GLU A 1 39 ? -6.912 0.448 -11.457 1.00 0.00 39 GLU A O 21
ATOM 11971 N N . ALA A 1 1 ? 10.942 -11.191 -13.745 1.00 0.00 1 ALA A N 22
ATOM 11972 C CA . ALA A 1 1 ? 10.224 -10.924 -12.482 1.00 0.00 1 ALA A CA 22
ATOM 11973 C C . ALA A 1 1 ? 10.381 -9.419 -12.097 1.00 0.00 1 ALA A C 22
ATOM 11974 O O . ALA A 1 1 ? 11.509 -9.025 -11.776 1.00 0.00 1 ALA A O 22
ATOM 11983 N N . PRO A 1 2 ? 9.319 -8.553 -12.082 1.00 0.00 2 PRO A N 22
ATOM 11984 C CA . PRO A 1 2 ? 9.439 -7.115 -11.710 1.00 0.00 2 PRO A CA 22
ATOM 11985 C C . PRO A 1 2 ? 9.963 -6.838 -10.270 1.00 0.00 2 PRO A C 22
ATOM 11986 O O . PRO A 1 2 ? 9.396 -7.329 -9.288 1.00 0.00 2 PRO A O 22
ATOM 11997 N N . ARG A 1 3 ? 11.047 -6.046 -10.171 1.00 0.00 3 ARG A N 22
ATOM 11998 C CA . ARG A 1 3 ? 11.682 -5.686 -8.880 1.00 0.00 3 ARG A CA 22
ATOM 11999 C C . ARG A 1 3 ? 11.130 -4.302 -8.433 1.00 0.00 3 ARG A C 22
ATOM 12000 O O . ARG A 1 3 ? 11.600 -3.250 -8.880 1.00 0.00 3 ARG A O 22
ATOM 12021 N N . LEU A 1 4 ? 10.089 -4.334 -7.581 1.00 0.00 4 LEU A N 22
ATOM 12022 C CA . LEU A 1 4 ? 9.225 -3.157 -7.316 1.00 0.00 4 LEU A CA 22
ATOM 12023 C C . LEU A 1 4 ? 9.325 -2.704 -5.825 1.00 0.00 4 LEU A C 22
ATOM 12024 O O . LEU A 1 4 ? 9.188 -3.562 -4.943 1.00 0.00 4 LEU A O 22
ATOM 12040 N N . PRO A 1 5 ? 9.453 -1.385 -5.483 1.00 0.00 5 PRO A N 22
ATOM 12041 C CA . PRO A 1 5 ? 9.215 -0.865 -4.104 1.00 0.00 5 PRO A CA 22
ATOM 12042 C C . PRO A 1 5 ? 7.816 -1.185 -3.491 1.00 0.00 5 PRO A C 22
ATOM 12043 O O . PRO A 1 5 ? 6.930 -1.693 -4.178 1.00 0.00 5 PRO A O 22
ATOM 12054 N N . GLN A 1 6 ? 7.620 -0.864 -2.203 1.00 0.00 6 GLN A N 22
ATOM 12055 C CA . GLN A 1 6 ? 6.287 -0.890 -1.550 1.00 0.00 6 GLN A CA 22
ATOM 12056 C C . GLN A 1 6 ? 5.625 0.514 -1.682 1.00 0.00 6 GLN A C 22
ATOM 12057 O O . GLN A 1 6 ? 6.268 1.551 -1.483 1.00 0.00 6 GLN A O 22
ATOM 12071 N N . CYS A 1 7 ? 4.324 0.518 -2.015 1.00 0.00 7 CYS A N 22
ATOM 12072 C CA . CYS A 1 7 ? 3.548 1.756 -2.297 1.00 0.00 7 CYS A CA 22
ATOM 12073 C C . CYS A 1 7 ? 3.368 2.695 -1.062 1.00 0.00 7 CYS A C 22
ATOM 12074 O O . CYS A 1 7 ? 3.399 2.261 0.094 1.00 0.00 7 CYS A O 22
ATOM 12081 N N . GLN A 1 8 ? 3.155 3.990 -1.356 1.00 0.00 8 GLN A N 22
ATOM 12082 C CA . GLN A 1 8 ? 2.868 5.041 -0.341 1.00 0.00 8 GLN A CA 22
ATOM 12083 C C . GLN A 1 8 ? 1.369 5.479 -0.388 1.00 0.00 8 GLN A C 22
ATOM 12084 O O . GLN A 1 8 ? 0.701 5.439 0.650 1.00 0.00 8 GLN A O 22
ATOM 12098 N N . GLY A 1 9 ? 0.856 5.906 -1.562 1.00 0.00 9 GLY A N 22
ATOM 12099 C CA . GLY A 1 9 ? -0.537 6.375 -1.724 1.00 0.00 9 GLY A CA 22
ATOM 12100 C C . GLY A 1 9 ? -0.585 7.446 -2.819 1.00 0.00 9 GLY A C 22
ATOM 12101 O O . GLY A 1 9 ? -0.206 8.596 -2.583 1.00 0.00 9 GLY A O 22
ATOM 12105 N N . ASP A 1 10 ? -1.014 7.030 -4.026 1.00 0.00 10 ASP A N 22
ATOM 12106 C CA . ASP A 1 10 ? -0.891 7.817 -5.292 1.00 0.00 10 ASP A CA 22
ATOM 12107 C C . ASP A 1 10 ? 0.618 8.061 -5.632 1.00 0.00 10 ASP A C 22
ATOM 12108 O O . ASP A 1 10 ? 1.198 9.087 -5.263 1.00 0.00 10 ASP A O 22
ATOM 12117 N N . ASP A 1 11 ? 1.244 7.065 -6.280 1.00 0.00 11 ASP A N 22
ATOM 12118 C CA . ASP A 1 11 ? 2.723 6.946 -6.358 1.00 0.00 11 ASP A CA 22
ATOM 12119 C C . ASP A 1 11 ? 3.329 7.629 -7.618 1.00 0.00 11 ASP A C 22
ATOM 12120 O O . ASP A 1 11 ? 2.662 7.851 -8.633 1.00 0.00 11 ASP A O 22
ATOM 12129 N N . GLN A 1 12 ? 4.641 7.915 -7.527 1.00 0.00 12 GLN A N 22
ATOM 12130 C CA . GLN A 1 12 ? 5.477 8.327 -8.693 1.00 0.00 12 GLN A CA 22
ATOM 12131 C C . GLN A 1 12 ? 5.937 7.127 -9.585 1.00 0.00 12 GLN A C 22
ATOM 12132 O O . GLN A 1 12 ? 5.906 7.266 -10.812 1.00 0.00 12 GLN A O 22
ATOM 12146 N N . GLU A 1 13 ? 6.359 5.984 -8.998 1.00 0.00 13 GLU A N 22
ATOM 12147 C CA . GLU A 1 13 ? 6.799 4.775 -9.754 1.00 0.00 13 GLU A CA 22
ATOM 12148 C C . GLU A 1 13 ? 5.816 3.576 -9.530 1.00 0.00 13 GLU A C 22
ATOM 12149 O O . GLU A 1 13 ? 4.919 3.606 -8.679 1.00 0.00 13 GLU A O 22
ATOM 12161 N N . LYS A 1 14 ? 6.018 2.494 -10.313 1.00 0.00 14 LYS A N 22
ATOM 12162 C CA . LYS A 1 14 ? 5.269 1.214 -10.159 1.00 0.00 14 LYS A CA 22
ATOM 12163 C C . LYS A 1 14 ? 5.730 0.474 -8.862 1.00 0.00 14 LYS A C 22
ATOM 12164 O O . LYS A 1 14 ? 6.932 0.347 -8.601 1.00 0.00 14 LYS A O 22
ATOM 12183 N N . CYS A 1 15 ? 4.758 0.038 -8.041 1.00 0.00 15 CYS A N 22
ATOM 12184 C CA . CYS A 1 15 ? 5.017 -0.442 -6.659 1.00 0.00 15 CYS A CA 22
ATOM 12185 C C . CYS A 1 15 ? 3.971 -1.518 -6.225 1.00 0.00 15 CYS A C 22
ATOM 12186 O O . CYS A 1 15 ? 2.920 -1.713 -6.844 1.00 0.00 15 CYS A O 22
ATOM 12193 N N . LEU A 1 16 ? 4.275 -2.195 -5.105 1.00 0.00 16 LEU A N 22
ATOM 12194 C CA . LEU A 1 16 ? 3.409 -3.241 -4.497 1.00 0.00 16 LEU A CA 22
ATOM 12195 C C . LEU A 1 16 ? 2.273 -2.588 -3.664 1.00 0.00 16 LEU A C 22
ATOM 12196 O O . LEU A 1 16 ? 2.533 -1.924 -2.655 1.00 0.00 16 LEU A O 22
ATOM 12212 N N . CYS A 1 17 ? 1.017 -2.803 -4.086 1.00 0.00 17 CYS A N 22
ATOM 12213 C CA . CYS A 1 17 ? -0.179 -2.297 -3.369 1.00 0.00 17 CYS A CA 22
ATOM 12214 C C . CYS A 1 17 ? -0.713 -3.424 -2.447 1.00 0.00 17 CYS A C 22
ATOM 12215 O O . CYS A 1 17 ? -1.516 -4.261 -2.871 1.00 0.00 17 CYS A O 22
ATOM 12222 N N . ASN A 1 18 ? -0.173 -3.473 -1.206 1.00 0.00 18 ASN A N 22
ATOM 12223 C CA . ASN A 1 18 ? -0.257 -4.644 -0.281 1.00 0.00 18 ASN A CA 22
ATOM 12224 C C . ASN A 1 18 ? 0.691 -5.781 -0.785 1.00 0.00 18 ASN A C 22
ATOM 12225 O O . ASN A 1 18 ? 1.829 -5.893 -0.321 1.00 0.00 18 ASN A O 22
ATOM 12236 N N . LYS A 1 19 ? 0.213 -6.581 -1.749 1.00 0.00 19 LYS A N 22
ATOM 12237 C CA . LYS A 1 19 ? 1.010 -7.608 -2.478 1.00 0.00 19 LYS A CA 22
ATOM 12238 C C . LYS A 1 19 ? 0.931 -7.532 -4.043 1.00 0.00 19 LYS A C 22
ATOM 12239 O O . LYS A 1 19 ? 1.698 -8.243 -4.700 1.00 0.00 19 LYS A O 22
ATOM 12258 N N . ASP A 1 20 ? 0.033 -6.721 -4.647 1.00 0.00 20 ASP A N 22
ATOM 12259 C CA . ASP A 1 20 ? -0.240 -6.733 -6.111 1.00 0.00 20 ASP A CA 22
ATOM 12260 C C . ASP A 1 20 ? 0.604 -5.647 -6.831 1.00 0.00 20 ASP A C 22
ATOM 12261 O O . ASP A 1 20 ? 0.580 -4.476 -6.442 1.00 0.00 20 ASP A O 22
ATOM 12270 N N . GLU A 1 21 ? 1.290 -6.022 -7.928 1.00 0.00 21 GLU A N 22
ATOM 12271 C CA . GLU A 1 21 ? 2.038 -5.065 -8.787 1.00 0.00 21 GLU A CA 22
ATOM 12272 C C . GLU A 1 21 ? 1.087 -4.054 -9.501 1.00 0.00 21 GLU A C 22
ATOM 12273 O O . GLU A 1 21 ? 0.152 -4.450 -10.203 1.00 0.00 21 GLU A O 22
ATOM 12285 N N . CYS A 1 22 ? 1.308 -2.755 -9.234 1.00 0.00 22 CYS A N 22
ATOM 12286 C CA . CYS A 1 22 ? 0.291 -1.703 -9.475 1.00 0.00 22 CYS A CA 22
ATOM 12287 C C . CYS A 1 22 ? 0.928 -0.456 -10.157 1.00 0.00 22 CYS A C 22
ATOM 12288 O O . CYS A 1 22 ? 1.875 0.092 -9.578 1.00 0.00 22 CYS A O 22
ATOM 12295 N N . PRO A 1 23 ? 0.436 0.070 -11.321 1.00 0.00 23 PRO A N 22
ATOM 12296 C CA . PRO A 1 23 ? 0.955 1.323 -11.936 1.00 0.00 23 PRO A CA 22
ATOM 12297 C C . PRO A 1 23 ? 0.916 2.615 -11.044 1.00 0.00 23 PRO A C 22
ATOM 12298 O O . PRO A 1 23 ? 0.097 2.663 -10.117 1.00 0.00 23 PRO A O 22
ATOM 12309 N N . PRO A 1 24 ? 1.743 3.676 -11.285 1.00 0.00 24 PRO A N 22
ATOM 12310 C CA . PRO A 1 24 ? 1.762 4.905 -10.446 1.00 0.00 24 PRO A CA 22
ATOM 12311 C C . PRO A 1 24 ? 0.436 5.722 -10.463 1.00 0.00 24 PRO A C 22
ATOM 12312 O O . PRO A 1 24 ? -0.117 6.007 -11.530 1.00 0.00 24 PRO A O 22
ATOM 12323 N N . GLY A 1 25 ? -0.062 6.052 -9.260 1.00 0.00 25 GLY A N 22
ATOM 12324 C CA . GLY A 1 25 ? -1.393 6.681 -9.087 1.00 0.00 25 GLY A CA 22
ATOM 12325 C C . GLY A 1 25 ? -2.520 5.737 -8.607 1.00 0.00 25 GLY A C 22
ATOM 12326 O O . GLY A 1 25 ? -3.256 6.086 -7.680 1.00 0.00 25 GLY A O 22
ATOM 12330 N N . GLN A 1 26 ? -2.667 4.565 -9.256 1.00 0.00 26 GLN A N 22
ATOM 12331 C CA . GLN A 1 26 ? -3.768 3.594 -8.983 1.00 0.00 26 GLN A CA 22
ATOM 12332 C C . GLN A 1 26 ? -3.770 2.861 -7.600 1.00 0.00 26 GLN A C 22
ATOM 12333 O O . GLN A 1 26 ? -4.809 2.292 -7.255 1.00 0.00 26 GLN A O 22
ATOM 12347 N N . CYS A 1 27 ? -2.677 2.871 -6.802 1.00 0.00 27 CYS A N 22
ATOM 12348 C CA . CYS A 1 27 ? -2.655 2.239 -5.458 1.00 0.00 27 CYS A CA 22
ATOM 12349 C C . CYS A 1 27 ? -3.381 3.120 -4.403 1.00 0.00 27 CYS A C 22
ATOM 12350 O O . CYS A 1 27 ? -2.965 4.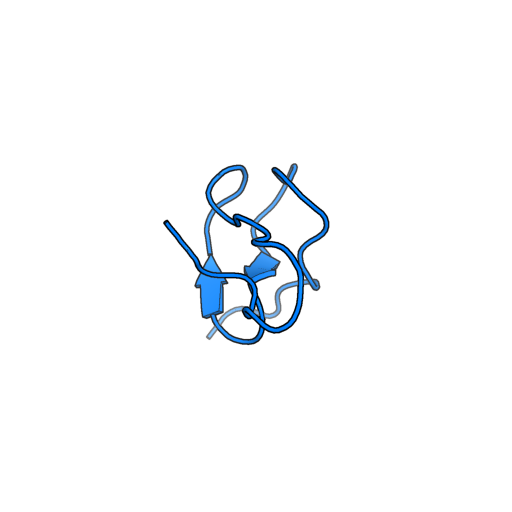247 -4.110 1.00 0.00 27 CYS A O 22
ATOM 12357 N N . ARG A 1 28 ? -4.476 2.568 -3.859 1.00 0.00 28 ARG A N 22
ATOM 12358 C CA . ARG A 1 28 ? -5.384 3.275 -2.918 1.00 0.00 28 ARG A CA 22
ATOM 12359 C C . ARG A 1 28 ? -5.349 2.587 -1.529 1.00 0.00 28 ARG A C 22
ATOM 12360 O O . ARG A 1 28 ? -5.280 1.359 -1.429 1.00 0.00 28 ARG A O 22
ATOM 12381 N N . PHE A 1 29 ? -5.398 3.404 -0.460 1.00 0.00 29 PHE A N 22
ATOM 12382 C CA . PHE A 1 29 ? -5.162 2.938 0.934 1.00 0.00 29 PHE A CA 22
ATOM 12383 C C . PHE A 1 29 ? -6.456 3.202 1.774 1.00 0.00 29 PHE A C 22
ATOM 12384 O O . PHE A 1 29 ? -6.572 4.298 2.338 1.00 0.00 29 PHE A O 22
ATOM 12401 N N . PRO A 1 30 ? -7.437 2.259 1.915 1.00 0.00 30 PRO A N 22
ATOM 12402 C CA . PRO A 1 30 ? -8.649 2.471 2.749 1.00 0.00 30 PRO A CA 22
ATOM 12403 C C . PRO A 1 30 ? -8.411 2.210 4.267 1.00 0.00 30 PRO A C 22
ATOM 12404 O O . PRO A 1 30 ? -7.554 1.415 4.669 1.00 0.00 30 PRO A O 22
ATOM 12415 N N . ARG A 1 31 ? -9.209 2.899 5.097 1.00 0.00 31 ARG A N 22
ATOM 12416 C CA . ARG A 1 31 ? -9.026 2.951 6.562 1.00 0.00 31 ARG A CA 22
ATOM 12417 C C . ARG A 1 31 ? -9.718 1.756 7.300 1.00 0.00 31 ARG A C 22
ATOM 12418 O O . ARG A 1 31 ? -10.190 0.789 6.686 1.00 0.00 31 ARG A O 22
ATOM 12439 N N . GLY A 1 32 ? -9.714 1.809 8.647 1.00 0.00 32 GLY A N 22
ATOM 12440 C CA . GLY A 1 32 ? -10.375 0.797 9.504 1.00 0.00 32 GLY A CA 22
ATOM 12441 C C . GLY A 1 32 ? -9.627 -0.548 9.549 1.00 0.00 32 GLY A C 22
ATOM 12442 O O . GLY A 1 32 ? -8.501 -0.622 10.049 1.00 0.00 32 GLY A O 22
ATOM 12446 N N . ASP A 1 33 ? -10.265 -1.591 8.993 1.00 0.00 33 ASP A N 22
ATOM 12447 C CA . ASP A 1 33 ? -9.620 -2.899 8.733 1.00 0.00 33 ASP A CA 22
ATOM 12448 C C . ASP A 1 33 ? -9.863 -3.259 7.236 1.00 0.00 33 ASP A C 22
ATOM 12449 O O . ASP A 1 33 ? -10.661 -4.146 6.908 1.00 0.00 33 ASP A O 22
ATOM 12458 N N . ALA A 1 34 ? -9.153 -2.556 6.329 1.00 0.00 34 ALA A N 22
ATOM 12459 C CA . ALA A 1 34 ? -9.225 -2.796 4.868 1.00 0.00 34 ALA A CA 22
ATOM 12460 C C . ALA A 1 34 ? -7.814 -2.596 4.258 1.00 0.00 34 ALA A C 22
ATOM 12461 O O . ALA A 1 34 ? -7.157 -1.566 4.456 1.00 0.00 34 ALA A O 22
ATOM 12468 N N . ASP A 1 35 ? -7.370 -3.612 3.503 1.00 0.00 35 ASP A N 22
ATOM 12469 C CA . ASP A 1 35 ? -5.990 -3.675 2.943 1.00 0.00 35 ASP A CA 22
ATOM 12470 C C . ASP A 1 35 ? -5.816 -2.802 1.648 1.00 0.00 35 ASP A C 22
ATOM 12471 O O . ASP A 1 35 ? -6.783 -2.685 0.885 1.00 0.00 35 ASP A O 22
ATOM 12480 N N . PRO A 1 36 ? -4.613 -2.226 1.326 1.00 0.00 36 PRO A N 22
ATOM 12481 C CA . PRO A 1 36 ? -4.382 -1.452 0.075 1.00 0.00 36 PRO A CA 22
ATOM 12482 C C . PRO A 1 36 ? -4.647 -2.222 -1.252 1.00 0.00 36 PRO A C 22
ATOM 12483 O O . PRO A 1 36 ? -4.109 -3.313 -1.466 1.00 0.00 36 PRO A O 22
ATOM 12494 N N . TYR A 1 37 ? -5.504 -1.644 -2.109 1.00 0.00 37 TYR A N 22
ATOM 12495 C CA . TYR A 1 37 ? -5.962 -2.286 -3.372 1.00 0.00 37 TYR A CA 22
ATOM 12496 C C . TYR A 1 37 ? -5.445 -1.499 -4.607 1.00 0.00 37 TYR A C 22
ATOM 12497 O O . TYR A 1 37 ? -5.435 -0.263 -4.626 1.00 0.00 37 TYR A O 22
ATOM 12515 N N . CYS A 1 38 ? -5.094 -2.244 -5.668 1.00 0.00 38 CYS A N 22
ATOM 12516 C CA . CYS A 1 38 ? -4.811 -1.657 -6.999 1.00 0.00 38 CYS A CA 22
ATOM 12517 C C . CYS A 1 38 ? -6.124 -1.526 -7.820 1.00 0.00 38 CYS A C 22
ATOM 12518 O O . CYS A 1 38 ? -6.908 -2.477 -7.919 1.00 0.00 38 CYS A O 22
ATOM 12525 N N . GLU A 1 39 ? -6.339 -0.345 -8.425 1.00 0.00 39 GLU A N 22
ATOM 12526 C CA . GLU A 1 39 ? -7.538 -0.075 -9.267 1.00 0.00 39 GLU A CA 22
ATOM 12527 C C . GLU A 1 39 ? -7.398 -0.729 -10.664 1.00 0.00 39 GLU A C 22
ATOM 12528 O O . GLU A 1 39 ? -6.348 -0.568 -11.330 1.00 0.00 39 GLU A O 22
ATOM 12541 N N . ALA A 1 1 ? 14.690 -10.206 -12.726 1.00 0.00 1 ALA A N 23
ATOM 12542 C CA . ALA A 1 1 ? 13.335 -9.657 -12.513 1.00 0.00 1 ALA A CA 23
ATOM 12543 C C . ALA A 1 1 ? 13.404 -8.454 -11.521 1.00 0.00 1 ALA A C 23
ATOM 12544 O O . ALA A 1 1 ? 13.703 -8.696 -10.344 1.00 0.00 1 ALA A O 23
ATOM 12553 N N . PRO A 1 2 ? 13.121 -7.170 -11.906 1.00 0.00 2 PRO A N 23
ATOM 12554 C CA . PRO A 1 2 ? 13.158 -6.005 -10.977 1.00 0.00 2 PRO A CA 23
ATOM 12555 C C . PRO A 1 2 ? 12.195 -6.082 -9.756 1.00 0.00 2 PRO A C 23
ATOM 12556 O O . PRO A 1 2 ? 11.015 -6.417 -9.906 1.00 0.00 2 PRO A O 23
ATOM 12567 N N . ARG A 1 3 ? 12.720 -5.758 -8.559 1.00 0.00 3 ARG A N 23
ATOM 12568 C CA . ARG A 1 3 ? 11.937 -5.757 -7.301 1.00 0.00 3 ARG A CA 23
ATOM 12569 C C . ARG A 1 3 ? 11.271 -4.365 -7.141 1.00 0.00 3 ARG A C 23
ATOM 12570 O O . ARG A 1 3 ? 11.941 -3.345 -6.936 1.00 0.00 3 ARG A O 23
ATOM 12591 N N . LEU A 1 4 ? 9.933 -4.364 -7.217 1.00 0.00 4 LEU A N 23
ATOM 12592 C CA . LEU A 1 4 ? 9.101 -3.147 -7.069 1.00 0.00 4 LEU A CA 23
ATOM 12593 C C . LEU A 1 4 ? 9.030 -2.675 -5.578 1.00 0.00 4 LEU A C 23
ATOM 12594 O O . LEU A 1 4 ? 8.672 -3.503 -4.731 1.00 0.00 4 LEU A O 23
ATOM 12610 N N . PRO A 1 5 ? 9.293 -1.381 -5.214 1.00 0.00 5 PRO A N 23
ATOM 12611 C CA . PRO A 1 5 ? 9.032 -0.837 -3.848 1.00 0.00 5 PRO A CA 23
ATOM 12612 C C . PRO A 1 5 ? 7.598 -1.056 -3.287 1.00 0.00 5 PRO A C 23
ATOM 12613 O O . PRO A 1 5 ? 6.694 -1.430 -4.031 1.00 0.00 5 PRO A O 23
ATOM 12624 N N . GLN A 1 6 ? 7.383 -0.800 -1.988 1.00 0.00 6 GLN A N 23
ATOM 12625 C CA . GLN A 1 6 ? 6.028 -0.813 -1.382 1.00 0.00 6 GLN A CA 23
ATOM 12626 C C . GLN A 1 6 ? 5.359 0.578 -1.568 1.00 0.00 6 GLN A C 23
ATOM 12627 O O . GLN A 1 6 ? 5.974 1.633 -1.371 1.00 0.00 6 GLN A O 23
ATOM 12641 N N . CYS A 1 7 ? 4.074 0.537 -1.951 1.00 0.00 7 CYS A N 23
ATOM 12642 C CA . CYS A 1 7 ? 3.263 1.751 -2.240 1.00 0.00 7 CYS A CA 23
ATOM 12643 C C . CYS A 1 7 ? 3.010 2.631 -0.975 1.00 0.00 7 CYS A C 23
ATOM 12644 O O . CYS A 1 7 ? 2.944 2.133 0.155 1.00 0.00 7 CYS A O 23
ATOM 12651 N N . GLN A 1 8 ? 2.855 3.946 -1.205 1.00 0.00 8 GLN A N 23
ATOM 12652 C CA . GLN A 1 8 ? 2.602 4.952 -0.134 1.00 0.00 8 GLN A CA 23
ATOM 12653 C C . GLN A 1 8 ? 1.171 5.560 -0.254 1.00 0.00 8 GLN A C 23
ATOM 12654 O O . GLN A 1 8 ? 0.407 5.479 0.714 1.00 0.00 8 GLN A O 23
ATOM 12668 N N . GLY A 1 9 ? 0.811 6.166 -1.404 1.00 0.00 9 GLY A N 23
ATOM 12669 C CA . GLY A 1 9 ? -0.520 6.781 -1.608 1.00 0.00 9 GLY A CA 23
ATOM 12670 C C . GLY A 1 9 ? -0.467 7.714 -2.823 1.00 0.00 9 GLY A C 23
ATOM 12671 O O . GLY A 1 9 ? -0.085 8.879 -2.679 1.00 0.00 9 GLY A O 23
ATOM 12675 N N . ASP A 1 10 ? -0.807 7.182 -4.018 1.00 0.00 10 ASP A N 23
ATOM 12676 C CA . ASP A 1 10 ? -0.601 7.848 -5.336 1.00 0.00 10 ASP A CA 23
ATOM 12677 C C . ASP A 1 10 ? 0.918 8.086 -5.600 1.00 0.00 10 ASP A C 23
ATOM 12678 O O . ASP A 1 10 ? 1.481 9.114 -5.208 1.00 0.00 10 ASP A O 23
ATOM 12687 N N . ASP A 1 11 ? 1.572 7.087 -6.214 1.00 0.00 11 ASP A N 23
ATOM 12688 C CA . ASP A 1 11 ? 3.055 6.987 -6.248 1.00 0.00 11 ASP A CA 23
ATOM 12689 C C . ASP A 1 11 ? 3.667 7.647 -7.518 1.00 0.00 11 ASP A C 23
ATOM 12690 O O . ASP A 1 11 ? 2.990 7.904 -8.518 1.00 0.00 11 ASP A O 23
ATOM 12699 N N . GLN A 1 12 ? 4.990 7.891 -7.455 1.00 0.00 12 GLN A N 23
ATOM 12700 C CA . GLN A 1 12 ? 5.805 8.299 -8.637 1.00 0.00 12 GLN A CA 23
ATOM 12701 C C . GLN A 1 12 ? 6.134 7.100 -9.586 1.00 0.00 12 GLN A C 23
ATOM 12702 O O . GLN A 1 12 ? 5.927 7.235 -10.796 1.00 0.00 12 GLN A O 23
ATOM 12716 N N . GLU A 1 13 ? 6.625 5.956 -9.057 1.00 0.00 13 GLU A N 23
ATOM 12717 C CA . GLU A 1 13 ? 6.903 4.726 -9.847 1.00 0.00 13 GLU A CA 23
ATOM 12718 C C . GLU A 1 13 ? 5.879 3.582 -9.551 1.00 0.00 13 GLU A C 23
ATOM 12719 O O . GLU A 1 13 ? 5.000 3.678 -8.686 1.00 0.00 13 GLU A O 23
ATOM 12731 N N . LYS A 1 14 ? 6.044 2.471 -10.294 1.00 0.00 14 LYS A N 23
ATOM 12732 C CA . LYS A 1 14 ? 5.272 1.216 -10.090 1.00 0.00 14 LYS A CA 23
ATOM 12733 C C . LYS A 1 14 ? 5.711 0.510 -8.766 1.00 0.00 14 LYS A C 23
ATOM 12734 O O . LYS A 1 14 ? 6.905 0.415 -8.458 1.00 0.00 14 LYS A O 23
ATOM 12753 N N . CYS A 1 15 ? 4.719 0.068 -7.973 1.00 0.00 15 CYS A N 23
ATOM 12754 C CA . CYS A 1 15 ? 4.936 -0.402 -6.580 1.00 0.00 15 CYS A CA 23
ATOM 12755 C C . CYS A 1 15 ? 3.895 -1.498 -6.183 1.00 0.00 15 CYS A C 23
ATOM 12756 O O . CYS A 1 15 ? 2.872 -1.716 -6.841 1.00 0.00 15 CYS A O 23
ATOM 12763 N N . LEU A 1 16 ? 4.168 -2.169 -5.051 1.00 0.00 16 LEU A N 23
ATOM 12764 C CA . LEU A 1 16 ? 3.307 -3.236 -4.475 1.00 0.00 16 LEU A CA 23
ATOM 12765 C C . LEU A 1 16 ? 2.104 -2.615 -3.710 1.00 0.00 16 LEU A C 23
ATOM 12766 O O . LEU A 1 16 ? 2.288 -1.888 -2.730 1.00 0.00 16 LEU A O 23
ATOM 12782 N N . CYS A 1 17 ? 0.881 -2.931 -4.158 1.00 0.00 17 CYS A N 23
ATOM 12783 C CA . CYS A 1 17 ? -0.374 -2.488 -3.500 1.00 0.00 17 CYS A CA 23
ATOM 12784 C C . CYS A 1 17 ? -0.934 -3.701 -2.714 1.00 0.00 17 CYS A C 23
ATOM 12785 O O . CYS A 1 17 ? -1.445 -4.648 -3.319 1.00 0.00 17 CYS A O 23
ATOM 12792 N N . ASN A 1 18 ? -0.741 -3.695 -1.374 1.00 0.00 18 ASN A N 23
ATOM 12793 C CA . ASN A 1 18 ? -0.852 -4.895 -0.490 1.00 0.00 18 ASN A CA 23
ATOM 12794 C C . ASN A 1 18 ? 0.402 -5.793 -0.738 1.00 0.00 18 ASN A C 23
ATOM 12795 O O . ASN A 1 18 ? 1.456 -5.590 -0.130 1.00 0.00 18 ASN A O 23
ATOM 12806 N N . LYS A 1 19 ? 0.265 -6.744 -1.667 1.00 0.00 19 LYS A N 23
ATOM 12807 C CA . LYS A 1 19 ? 1.400 -7.501 -2.267 1.00 0.00 19 LYS A CA 23
ATOM 12808 C C . LYS A 1 19 ? 1.124 -7.809 -3.778 1.00 0.00 19 LYS A C 23
ATOM 12809 O O . LYS A 1 19 ? 1.254 -8.954 -4.226 1.00 0.00 19 LYS A O 23
ATOM 12828 N N . ASP A 1 20 ? 0.752 -6.777 -4.567 1.00 0.00 20 ASP A N 23
ATOM 12829 C CA . ASP A 1 20 ? 0.234 -6.948 -5.951 1.00 0.00 20 ASP A CA 23
ATOM 12830 C C . ASP A 1 20 ? 0.780 -5.780 -6.812 1.00 0.00 20 ASP A C 23
ATOM 12831 O O . ASP A 1 20 ? 0.517 -4.609 -6.522 1.00 0.00 20 ASP A O 23
ATOM 12840 N N . GLU A 1 21 ? 1.505 -6.101 -7.900 1.00 0.00 21 GLU A N 23
ATOM 12841 C CA . GLU A 1 21 ? 2.136 -5.093 -8.796 1.00 0.00 21 GLU A CA 23
ATOM 12842 C C . GLU A 1 21 ? 1.109 -4.127 -9.469 1.00 0.00 21 GLU A C 23
ATOM 12843 O O . GLU A 1 21 ? 0.128 -4.572 -10.074 1.00 0.00 21 GLU A O 23
ATOM 12855 N N . CYS A 1 22 ? 1.318 -2.811 -9.278 1.00 0.00 22 CYS A N 23
ATOM 12856 C CA . CYS A 1 22 ? 0.275 -1.785 -9.535 1.00 0.00 22 CYS A CA 23
ATOM 12857 C C . CYS A 1 22 ? 0.910 -0.485 -10.119 1.00 0.00 22 CYS A C 23
ATOM 12858 O O . CYS A 1 22 ? 1.797 0.069 -9.457 1.00 0.00 22 CYS A O 23
ATOM 12865 N N . PRO A 1 23 ? 0.481 0.072 -11.295 1.00 0.00 23 PRO A N 23
ATOM 12866 C CA . PRO A 1 23 ? 1.022 1.348 -11.849 1.00 0.00 23 PRO A CA 23
ATOM 12867 C C . PRO A 1 23 ? 0.948 2.623 -10.934 1.00 0.00 23 PRO A C 23
ATOM 12868 O O . PRO A 1 23 ? 0.110 2.643 -10.024 1.00 0.00 23 PRO A O 23
ATOM 12879 N N . PRO A 1 24 ? 1.769 3.699 -11.140 1.00 0.00 24 PRO A N 23
ATOM 12880 C CA . PRO A 1 24 ? 1.759 4.914 -10.279 1.00 0.00 24 PRO A CA 23
ATOM 12881 C C . PRO A 1 24 ? 0.425 5.718 -10.315 1.00 0.00 24 PRO A C 23
ATOM 12882 O O . PRO A 1 24 ? -0.112 5.993 -11.394 1.00 0.00 24 PRO A O 23
ATOM 12893 N N . GLY A 1 25 ? -0.101 6.053 -9.123 1.00 0.00 25 GLY A N 23
ATOM 12894 C CA . GLY A 1 25 ? -1.445 6.671 -8.993 1.00 0.00 25 GLY A CA 23
ATOM 12895 C C . GLY A 1 25 ? -2.581 5.702 -8.588 1.00 0.00 25 GLY A C 23
ATOM 12896 O O . GLY A 1 25 ? -3.307 5.975 -7.629 1.00 0.00 25 GLY A O 23
ATOM 12900 N N . GLN A 1 26 ? -2.735 4.589 -9.332 1.00 0.00 26 GLN A N 23
ATOM 12901 C CA . GLN A 1 26 ? -3.826 3.587 -9.137 1.00 0.00 26 GLN A CA 23
ATOM 12902 C C . GLN A 1 26 ? -3.898 2.850 -7.757 1.00 0.00 26 GLN A C 23
ATOM 12903 O O . GLN A 1 26 ? -4.981 2.358 -7.430 1.00 0.00 26 GLN A O 23
ATOM 12917 N N . CYS A 1 27 ? -2.818 2.777 -6.943 1.00 0.00 27 CYS A N 23
ATOM 12918 C CA . CYS A 1 27 ? -2.854 2.127 -5.606 1.00 0.00 27 CYS A CA 23
ATOM 12919 C C . CYS A 1 27 ? -3.627 2.985 -4.563 1.00 0.00 27 CYS A C 23
ATOM 12920 O O . CYS A 1 27 ? -3.201 4.084 -4.190 1.00 0.00 27 CYS A O 23
ATOM 12927 N N . ARG A 1 28 ? -4.775 2.448 -4.122 1.00 0.00 28 ARG A N 23
ATOM 12928 C CA . ARG A 1 28 ? -5.706 3.127 -3.182 1.00 0.00 28 ARG A CA 23
ATOM 12929 C C . ARG A 1 28 ? -5.574 2.527 -1.757 1.00 0.00 28 ARG A C 23
ATOM 12930 O O . ARG A 1 28 ? -5.230 1.354 -1.590 1.00 0.00 28 ARG A O 23
ATOM 12951 N N . PHE A 1 29 ? -5.841 3.355 -0.730 1.00 0.00 29 PHE A N 23
ATOM 12952 C CA . PHE A 1 29 ? -5.544 3.010 0.687 1.00 0.00 29 PHE A CA 23
ATOM 12953 C C . PHE A 1 29 ? -6.853 3.167 1.529 1.00 0.00 29 PHE A C 23
ATOM 12954 O O . PHE A 1 29 ? -7.076 4.256 2.071 1.00 0.00 29 PHE A O 23
ATOM 12971 N N . PRO A 1 30 ? -7.727 2.125 1.699 1.00 0.00 30 PRO A N 23
ATOM 12972 C CA . PRO A 1 30 ? -8.932 2.208 2.566 1.00 0.00 30 PRO A CA 23
ATOM 12973 C C . PRO A 1 30 ? -8.614 2.107 4.091 1.00 0.00 30 PRO A C 23
ATOM 12974 O O . PRO A 1 30 ? -7.652 1.456 4.515 1.00 0.00 30 PRO A O 23
ATOM 12985 N N . ARG A 1 31 ? -9.454 2.773 4.899 1.00 0.00 31 ARG A N 23
ATOM 12986 C CA . ARG A 1 31 ? -9.215 2.972 6.355 1.00 0.00 31 ARG A CA 23
ATOM 12987 C C . ARG A 1 31 ? -9.566 1.733 7.250 1.00 0.00 31 ARG A C 23
ATOM 12988 O O . ARG A 1 31 ? -10.029 0.691 6.770 1.00 0.00 31 ARG A O 23
ATOM 13009 N N . GLY A 1 32 ? -9.310 1.867 8.568 1.00 0.00 32 GLY A N 23
ATOM 13010 C CA . GLY A 1 32 ? -9.744 0.878 9.582 1.00 0.00 32 GLY A CA 23
ATOM 13011 C C . GLY A 1 32 ? -8.858 -0.380 9.623 1.00 0.00 32 GLY A C 23
ATOM 13012 O O . GLY A 1 32 ? -7.690 -0.308 10.017 1.00 0.00 32 GLY A O 23
ATOM 13016 N N . ASP A 1 33 ? -9.431 -1.511 9.183 1.00 0.00 33 ASP A N 23
ATOM 13017 C CA . ASP A 1 33 ? -8.653 -2.741 8.878 1.00 0.00 33 ASP A CA 23
ATOM 13018 C C . ASP A 1 33 ? -9.051 -3.212 7.447 1.00 0.00 33 ASP A C 23
ATOM 13019 O O . ASP A 1 33 ? -9.773 -4.199 7.272 1.00 0.00 33 ASP A O 23
ATOM 13028 N N . ALA A 1 34 ? -8.551 -2.483 6.428 1.00 0.00 34 ALA A N 23
ATOM 13029 C CA . ALA A 1 34 ? -8.767 -2.809 5.000 1.00 0.00 34 ALA A CA 23
ATOM 13030 C C . ALA A 1 34 ? -7.436 -2.572 4.240 1.00 0.00 34 ALA A C 23
ATOM 13031 O O . ALA A 1 34 ? -6.788 -1.525 4.363 1.00 0.00 34 ALA A O 23
ATOM 13038 N N . ASP A 1 35 ? -7.046 -3.580 3.449 1.00 0.00 35 ASP A N 23
ATOM 13039 C CA . ASP A 1 35 ? -5.712 -3.634 2.784 1.00 0.00 35 ASP A CA 23
ATOM 13040 C C . ASP A 1 35 ? -5.665 -2.809 1.449 1.00 0.00 35 ASP A C 23
ATOM 13041 O O . ASP A 1 35 ? -6.713 -2.659 0.807 1.00 0.00 35 ASP A O 23
ATOM 13050 N N . PRO A 1 36 ? -4.492 -2.285 0.972 1.00 0.00 36 PRO A N 23
ATOM 13051 C CA . PRO A 1 36 ? -4.410 -1.461 -0.263 1.00 0.00 36 PRO A CA 23
ATOM 13052 C C . PRO A 1 36 ? -4.763 -2.220 -1.576 1.00 0.00 36 PRO A C 23
ATOM 13053 O O . PRO A 1 36 ? -4.140 -3.237 -1.898 1.00 0.00 36 PRO A O 23
ATOM 13064 N N . TYR A 1 37 ? -5.769 -1.717 -2.312 1.00 0.00 37 TYR A N 23
ATOM 13065 C CA . TYR A 1 37 ? -6.250 -2.350 -3.573 1.00 0.00 37 TYR A CA 23
ATOM 13066 C C . TYR A 1 37 ? -5.740 -1.561 -4.811 1.00 0.00 37 TYR A C 23
ATOM 13067 O O . TYR A 1 37 ? -5.755 -0.326 -4.830 1.00 0.00 37 TYR A O 23
ATOM 13085 N N . CYS A 1 38 ? -5.354 -2.295 -5.870 1.00 0.00 38 CYS A N 23
ATOM 13086 C CA . CYS A 1 38 ? -4.986 -1.687 -7.172 1.00 0.00 38 CYS A CA 23
ATOM 13087 C C . CYS A 1 38 ? -6.265 -1.435 -8.017 1.00 0.00 38 CYS A C 23
ATOM 13088 O O . CYS A 1 38 ? -6.971 -2.378 -8.396 1.00 0.00 38 CYS A O 23
ATOM 13095 N N . GLU A 1 39 ? -6.556 -0.150 -8.286 1.00 0.00 39 GLU A N 23
ATOM 13096 C CA . GLU A 1 39 ? -7.784 0.274 -9.002 1.00 0.00 39 GLU A CA 23
ATOM 13097 C C . GLU A 1 39 ? -7.515 0.252 -10.525 1.00 0.00 39 GLU A C 23
ATOM 13098 O O . GLU A 1 39 ? -6.969 1.235 -11.073 1.00 0.00 39 GLU A O 23
ATOM 13111 N N . ALA A 1 1 ? 10.138 -11.533 -13.504 1.00 0.00 1 ALA A N 24
ATOM 13112 C CA . ALA A 1 1 ? 9.620 -11.089 -12.194 1.00 0.00 1 ALA A CA 24
ATOM 13113 C C . ALA A 1 1 ? 10.050 -9.610 -11.940 1.00 0.00 1 ALA A C 24
ATOM 13114 O O . ALA A 1 1 ? 11.252 -9.386 -11.748 1.00 0.00 1 ALA A O 24
ATOM 13123 N N . PRO A 1 2 ? 9.152 -8.576 -11.914 1.00 0.00 2 PRO A N 24
ATOM 13124 C CA . PRO A 1 2 ? 9.561 -7.158 -11.729 1.00 0.00 2 PRO A CA 24
ATOM 13125 C C . PRO A 1 2 ? 9.908 -6.821 -10.248 1.00 0.00 2 PRO A C 24
ATOM 13126 O O . PRO A 1 2 ? 9.151 -7.151 -9.328 1.00 0.00 2 PRO A O 24
ATOM 13137 N N . ARG A 1 3 ? 11.062 -6.161 -10.042 1.00 0.00 3 ARG A N 24
ATOM 13138 C CA . ARG A 1 3 ? 11.585 -5.839 -8.691 1.00 0.00 3 ARG A CA 24
ATOM 13139 C C . ARG A 1 3 ? 11.088 -4.423 -8.283 1.00 0.00 3 ARG A C 24
ATOM 13140 O O . ARG A 1 3 ? 11.656 -3.402 -8.688 1.00 0.00 3 ARG A O 24
ATOM 13161 N N . LEU A 1 4 ? 9.984 -4.392 -7.516 1.00 0.00 4 LEU A N 24
ATOM 13162 C CA . LEU A 1 4 ? 9.182 -3.164 -7.297 1.00 0.00 4 LEU A CA 24
ATOM 13163 C C . LEU A 1 4 ? 9.253 -2.704 -5.806 1.00 0.00 4 LEU A C 24
ATOM 13164 O O . LEU A 1 4 ? 9.038 -3.546 -4.925 1.00 0.00 4 LEU A O 24
ATOM 13180 N N . PRO A 1 5 ? 9.443 -1.390 -5.467 1.00 0.00 5 PRO A N 24
ATOM 13181 C CA . PRO A 1 5 ? 9.204 -0.849 -4.095 1.00 0.00 5 PRO A CA 24
ATOM 13182 C C . PRO A 1 5 ? 7.788 -1.114 -3.495 1.00 0.00 5 PRO A C 24
ATOM 13183 O O . PRO A 1 5 ? 6.892 -1.586 -4.193 1.00 0.00 5 PRO A O 24
ATOM 13194 N N . GLN A 1 6 ? 7.587 -0.794 -2.208 1.00 0.00 6 GLN A N 24
ATOM 13195 C CA . GLN A 1 6 ? 6.252 -0.834 -1.558 1.00 0.00 6 GLN A CA 24
ATOM 13196 C C . GLN A 1 6 ? 5.538 0.538 -1.734 1.00 0.00 6 GLN A C 24
ATOM 13197 O O . GLN A 1 6 ? 6.144 1.610 -1.627 1.00 0.00 6 GLN A O 24
ATOM 13211 N N . CYS A 1 7 ? 4.226 0.463 -2.007 1.00 0.00 7 CYS A N 24
ATOM 13212 C CA . CYS A 1 7 ? 3.383 1.653 -2.309 1.00 0.00 7 CYS A CA 24
ATOM 13213 C C . CYS A 1 7 ? 3.162 2.595 -1.083 1.00 0.00 7 CYS A C 24
ATOM 13214 O O . CYS A 1 7 ? 3.271 2.186 0.079 1.00 0.00 7 CYS A O 24
ATOM 13221 N N . GLN A 1 8 ? 2.836 3.865 -1.385 1.00 0.00 8 GLN A N 24
ATOM 13222 C CA . GLN A 1 8 ? 2.513 4.912 -0.370 1.00 0.00 8 GLN A CA 24
ATOM 13223 C C . GLN A 1 8 ? 1.006 5.329 -0.345 1.00 0.00 8 GLN A C 24
ATOM 13224 O O . GLN A 1 8 ? 0.446 5.476 0.745 1.00 0.00 8 GLN A O 24
ATOM 13238 N N . GLY A 1 9 ? 0.371 5.545 -1.516 1.00 0.00 9 GLY A N 24
ATOM 13239 C CA . GLY A 1 9 ? -0.978 6.144 -1.621 1.00 0.00 9 GLY A CA 24
ATOM 13240 C C . GLY A 1 9 ? -0.943 7.248 -2.687 1.00 0.00 9 GLY A C 24
ATOM 13241 O O . GLY A 1 9 ? -0.598 8.391 -2.372 1.00 0.00 9 GLY A O 24
ATOM 13245 N N . ASP A 1 10 ? -1.251 6.879 -3.949 1.00 0.00 10 ASP A N 24
ATOM 13246 C CA . ASP A 1 10 ? -1.023 7.721 -5.161 1.00 0.00 10 ASP A CA 24
ATOM 13247 C C . ASP A 1 10 ? 0.509 7.933 -5.385 1.00 0.00 10 ASP A C 24
ATOM 13248 O O . ASP A 1 10 ? 1.110 8.861 -4.834 1.00 0.00 10 ASP A O 24
ATOM 13257 N N . ASP A 1 11 ? 1.124 7.021 -6.155 1.00 0.00 11 ASP A N 24
ATOM 13258 C CA . ASP A 1 11 ? 2.601 6.866 -6.212 1.00 0.00 11 ASP A CA 24
ATOM 13259 C C . ASP A 1 11 ? 3.249 7.621 -7.405 1.00 0.00 11 ASP A C 24
ATOM 13260 O O . ASP A 1 11 ? 2.633 7.868 -8.447 1.00 0.00 11 ASP A O 24
ATOM 13269 N N . GLN A 1 12 ? 4.551 7.914 -7.234 1.00 0.00 12 GLN A N 24
ATOM 13270 C CA . GLN A 1 12 ? 5.451 8.341 -8.343 1.00 0.00 12 GLN A CA 24
ATOM 13271 C C . GLN A 1 12 ? 5.936 7.154 -9.241 1.00 0.00 12 GLN A C 24
ATOM 13272 O O . GLN A 1 12 ? 5.958 7.316 -10.465 1.00 0.00 12 GLN A O 24
ATOM 13286 N N . GLU A 1 13 ? 6.329 5.996 -8.658 1.00 0.00 13 GLU A N 24
ATOM 13287 C CA . GLU A 1 13 ? 6.839 4.816 -9.415 1.00 0.00 13 GLU A CA 24
ATOM 13288 C C . GLU A 1 13 ? 5.868 3.596 -9.290 1.00 0.00 13 GLU A C 24
ATOM 13289 O O . GLU A 1 13 ? 4.943 3.566 -8.469 1.00 0.00 13 GLU A O 24
ATOM 13301 N N . LYS A 1 14 ? 6.115 2.563 -10.122 1.00 0.00 14 LYS A N 24
ATOM 13302 C CA . LYS A 1 14 ? 5.365 1.275 -10.084 1.00 0.00 14 LYS A CA 24
ATOM 13303 C C . LYS A 1 14 ? 5.785 0.449 -8.829 1.00 0.00 14 LYS A C 24
ATOM 13304 O O . LYS A 1 14 ? 6.979 0.293 -8.547 1.00 0.00 14 LYS A O 24
ATOM 13323 N N . CYS A 1 15 ? 4.789 -0.008 -8.048 1.00 0.00 15 CYS A N 24
ATOM 13324 C CA . CYS A 1 15 ? 5.007 -0.484 -6.658 1.00 0.00 15 CYS A CA 24
ATOM 13325 C C . CYS A 1 15 ? 3.998 -1.608 -6.264 1.00 0.00 15 CYS A C 24
ATOM 13326 O O . CYS A 1 15 ? 2.999 -1.876 -6.940 1.00 0.00 15 CYS A O 24
ATOM 13333 N N . LEU A 1 16 ? 4.276 -2.244 -5.114 1.00 0.00 16 LEU A N 24
ATOM 13334 C CA . LEU A 1 16 ? 3.437 -3.317 -4.520 1.00 0.00 16 LEU A CA 24
ATOM 13335 C C . LEU A 1 16 ? 2.243 -2.694 -3.746 1.00 0.00 16 LEU A C 24
ATOM 13336 O O . LEU A 1 16 ? 2.438 -2.015 -2.734 1.00 0.00 16 LEU A O 24
ATOM 13352 N N . CYS A 1 17 ? 1.014 -2.938 -4.224 1.00 0.00 17 CYS A N 24
ATOM 13353 C CA . CYS A 1 17 ? -0.226 -2.464 -3.559 1.00 0.00 17 CYS A CA 24
ATOM 13354 C C . CYS A 1 17 ? -0.765 -3.627 -2.689 1.00 0.00 17 CYS A C 24
ATOM 13355 O O . CYS A 1 17 ? -1.344 -4.585 -3.212 1.00 0.00 17 CYS A O 24
ATOM 13362 N N . ASN A 1 18 ? -0.466 -3.565 -1.372 1.00 0.00 18 ASN A N 24
ATOM 13363 C CA . ASN A 1 18 ? -0.537 -4.715 -0.424 1.00 0.00 18 ASN A CA 24
ATOM 13364 C C . ASN A 1 18 ? 0.677 -5.658 -0.709 1.00 0.00 18 ASN A C 24
ATOM 13365 O O . ASN A 1 18 ? 1.759 -5.482 -0.144 1.00 0.00 18 ASN A O 24
ATOM 13376 N N . LYS A 1 19 ? 0.473 -6.626 -1.616 1.00 0.00 19 LYS A N 24
ATOM 13377 C CA . LYS A 1 19 ? 1.553 -7.449 -2.224 1.00 0.00 19 LYS A CA 24
ATOM 13378 C C . LYS A 1 19 ? 1.248 -7.765 -3.730 1.00 0.00 19 LYS A C 24
ATOM 13379 O O . LYS A 1 19 ? 1.392 -8.910 -4.171 1.00 0.00 19 LYS A O 24
ATOM 13398 N N . ASP A 1 20 ? 0.840 -6.748 -4.527 1.00 0.00 20 ASP A N 24
ATOM 13399 C CA . ASP A 1 20 ? 0.292 -6.953 -5.895 1.00 0.00 20 ASP A CA 24
ATOM 13400 C C . ASP A 1 20 ? 0.806 -5.801 -6.797 1.00 0.00 20 ASP A C 24
ATOM 13401 O O . ASP A 1 20 ? 0.521 -4.627 -6.541 1.00 0.00 20 ASP A O 24
ATOM 13410 N N . GLU A 1 21 ? 1.528 -6.141 -7.881 1.00 0.00 21 GLU A N 24
ATOM 13411 C CA . GLU A 1 21 ? 2.134 -5.151 -8.814 1.00 0.00 21 GLU A CA 24
ATOM 13412 C C . GLU A 1 21 ? 1.097 -4.195 -9.486 1.00 0.00 21 GLU A C 24
ATOM 13413 O O . GLU A 1 21 ? 0.090 -4.645 -10.043 1.00 0.00 21 GLU A O 24
ATOM 13425 N N . CYS A 1 22 ? 1.336 -2.877 -9.351 1.00 0.00 22 CYS A N 24
ATOM 13426 C CA . CYS A 1 22 ? 0.311 -1.837 -9.619 1.00 0.00 22 CYS A CA 24
ATOM 13427 C C . CYS A 1 22 ? 0.974 -0.556 -10.220 1.00 0.00 22 CYS A C 24
ATOM 13428 O O . CYS A 1 22 ? 1.886 -0.025 -9.574 1.00 0.00 22 CYS A O 24
ATOM 13435 N N . PRO A 1 23 ? 0.540 0.012 -11.388 1.00 0.00 23 PRO A N 24
ATOM 13436 C CA . PRO A 1 23 ? 1.096 1.281 -11.943 1.00 0.00 23 PRO A CA 24
ATOM 13437 C C . PRO A 1 23 ? 1.028 2.555 -11.027 1.00 0.00 23 PRO A C 24
ATOM 13438 O O . PRO A 1 23 ? 0.187 2.580 -10.120 1.00 0.00 23 PRO A O 24
ATOM 13449 N N . PRO A 1 24 ? 1.852 3.629 -11.230 1.00 0.00 24 PRO A N 24
ATOM 13450 C CA . PRO A 1 24 ? 1.830 4.848 -10.376 1.00 0.00 24 PRO A CA 24
ATOM 13451 C C . PRO A 1 24 ? 0.510 5.668 -10.460 1.00 0.00 24 PRO A C 24
ATOM 13452 O O . PRO A 1 24 ? -0.014 5.911 -11.553 1.00 0.00 24 PRO A O 24
ATOM 13463 N N . GLY A 1 25 ? -0.016 6.056 -9.286 1.00 0.00 25 GLY A N 24
ATOM 13464 C CA . GLY A 1 25 ? -1.347 6.704 -9.182 1.00 0.00 25 GLY A CA 24
ATOM 13465 C C . GLY A 1 25 ? -2.480 5.787 -8.668 1.00 0.00 25 GLY A C 24
ATOM 13466 O O . GLY A 1 25 ? -3.197 6.164 -7.738 1.00 0.00 25 GLY A O 24
ATOM 13470 N N . GLN A 1 26 ? -2.658 4.609 -9.297 1.00 0.00 26 GLN A N 24
ATOM 13471 C CA . GLN A 1 26 ? -3.803 3.690 -9.027 1.00 0.00 26 GLN A CA 24
ATOM 13472 C C . GLN A 1 26 ? -3.822 2.953 -7.646 1.00 0.00 26 GLN A C 24
ATOM 13473 O O . GLN A 1 26 ? -4.895 2.467 -7.279 1.00 0.00 26 GLN A O 24
ATOM 13487 N N . CYS A 1 27 ? -2.715 2.865 -6.872 1.00 0.00 27 CYS A N 24
ATOM 13488 C CA . CYS A 1 27 ? -2.714 2.189 -5.547 1.00 0.00 27 CYS A CA 24
ATOM 13489 C C . CYS A 1 27 ? -3.412 3.055 -4.460 1.00 0.00 27 CYS A C 24
ATOM 13490 O O . CYS A 1 27 ? -2.947 4.145 -4.110 1.00 0.00 27 CYS A O 24
ATOM 13497 N N . ARG A 1 28 ? -4.543 2.537 -3.956 1.00 0.00 28 ARG A N 24
ATOM 13498 C CA . ARG A 1 28 ? -5.424 3.246 -2.992 1.00 0.00 28 ARG A CA 24
ATOM 13499 C C . ARG A 1 28 ? -5.383 2.532 -1.616 1.00 0.00 28 ARG A C 24
ATOM 13500 O O . ARG A 1 28 ? -5.369 1.300 -1.547 1.00 0.00 28 ARG A O 24
ATOM 13521 N N . PHE A 1 29 ? -5.380 3.321 -0.527 1.00 0.00 29 PHE A N 24
ATOM 13522 C CA . PHE A 1 29 ? -5.208 2.796 0.856 1.00 0.00 29 PHE A CA 24
ATOM 13523 C C . PHE A 1 29 ? -6.518 3.089 1.660 1.00 0.00 29 PHE A C 24
ATOM 13524 O O . PHE A 1 29 ? -6.632 4.193 2.205 1.00 0.00 29 PHE A O 24
ATOM 13541 N N . PRO A 1 30 ? -7.515 2.159 1.789 1.00 0.00 30 PRO A N 24
ATOM 13542 C CA . PRO A 1 30 ? -8.745 2.393 2.593 1.00 0.00 30 PRO A CA 24
ATOM 13543 C C . PRO A 1 30 ? -8.523 2.246 4.132 1.00 0.00 30 PRO A C 24
ATOM 13544 O O . PRO A 1 30 ? -7.651 1.503 4.598 1.00 0.00 30 PRO A O 24
ATOM 13555 N N . ARG A 1 31 ? -9.338 2.986 4.903 1.00 0.00 31 ARG A N 24
ATOM 13556 C CA . ARG A 1 31 ? -9.149 3.167 6.369 1.00 0.00 31 ARG A CA 24
ATOM 13557 C C . ARG A 1 31 ? -9.556 1.937 7.250 1.00 0.00 31 ARG A C 24
ATOM 13558 O O . ARG A 1 31 ? -10.099 0.936 6.766 1.00 0.00 31 ARG A O 24
ATOM 13579 N N . GLY A 1 32 ? -9.262 2.035 8.563 1.00 0.00 32 GLY A N 24
ATOM 13580 C CA . GLY A 1 32 ? -9.735 1.064 9.576 1.00 0.00 32 GLY A CA 24
ATOM 13581 C C . GLY A 1 32 ? -8.935 -0.250 9.581 1.00 0.00 32 GLY A C 24
ATOM 13582 O O . GLY A 1 32 ? -7.753 -0.260 9.938 1.00 0.00 32 GLY A O 24
ATOM 13586 N N . ASP A 1 33 ? -9.597 -1.336 9.154 1.00 0.00 33 ASP A N 24
ATOM 13587 C CA . ASP A 1 33 ? -8.916 -2.613 8.816 1.00 0.00 33 ASP A CA 24
ATOM 13588 C C . ASP A 1 33 ? -9.374 -3.030 7.386 1.00 0.00 33 ASP A C 24
ATOM 13589 O O . ASP A 1 33 ? -10.167 -3.962 7.212 1.00 0.00 33 ASP A O 24
ATOM 13598 N N . ALA A 1 34 ? -8.846 -2.322 6.367 1.00 0.00 34 ALA A N 24
ATOM 13599 C CA . ALA A 1 34 ? -9.109 -2.612 4.939 1.00 0.00 34 ALA A CA 24
ATOM 13600 C C . ALA A 1 34 ? -7.770 -2.497 4.163 1.00 0.00 34 ALA A C 24
ATOM 13601 O O . ALA A 1 34 ? -7.008 -1.532 4.304 1.00 0.00 34 ALA A O 24
ATOM 13608 N N . ASP A 1 35 ? -7.504 -3.519 3.338 1.00 0.00 35 ASP A N 24
ATOM 13609 C CA . ASP A 1 35 ? -6.182 -3.720 2.679 1.00 0.00 35 ASP A CA 24
ATOM 13610 C C . ASP A 1 35 ? -5.976 -2.822 1.408 1.00 0.00 35 ASP A C 24
ATOM 13611 O O . ASP A 1 35 ? -6.969 -2.512 0.738 1.00 0.00 35 ASP A O 24
ATOM 13620 N N . PRO A 1 36 ? -4.728 -2.419 1.010 1.00 0.00 36 PRO A N 24
ATOM 13621 C CA . PRO A 1 36 ? -4.488 -1.559 -0.179 1.00 0.00 36 PRO A CA 24
ATOM 13622 C C . PRO A 1 36 ? -4.814 -2.247 -1.537 1.00 0.00 36 PRO A C 24
ATOM 13623 O O . PRO A 1 36 ? -4.243 -3.293 -1.864 1.00 0.00 36 PRO A O 24
ATOM 13634 N N . TYR A 1 37 ? -5.746 -1.653 -2.303 1.00 0.00 37 TYR A N 24
ATOM 13635 C CA . TYR A 1 37 ? -6.227 -2.224 -3.591 1.00 0.00 37 TYR A CA 24
ATOM 13636 C C . TYR A 1 37 ? -5.637 -1.446 -4.800 1.00 0.00 37 TYR A C 24
ATOM 13637 O O . TYR A 1 37 ? -5.580 -0.211 -4.799 1.00 0.00 37 TYR A O 24
ATOM 13655 N N . CYS A 1 38 ? -5.274 -2.187 -5.862 1.00 0.00 38 CYS A N 24
ATOM 13656 C CA . CYS A 1 38 ? -4.919 -1.588 -7.173 1.00 0.00 38 CYS A CA 24
ATOM 13657 C C . CYS A 1 38 ? -6.218 -1.304 -7.977 1.00 0.00 38 CYS A C 24
ATOM 13658 O O . CYS A 1 38 ? -7.012 -2.214 -8.247 1.00 0.00 38 CYS A O 24
ATOM 13665 N N . GLU A 1 39 ? -6.439 -0.023 -8.316 1.00 0.00 39 GLU A N 24
ATOM 13666 C CA . GLU A 1 39 ? -7.731 0.460 -8.866 1.00 0.00 39 GLU A CA 24
ATOM 13667 C C . GLU A 1 39 ? -7.811 0.184 -10.385 1.00 0.00 39 GLU A C 24
ATOM 13668 O O . GLU A 1 39 ? -7.042 0.785 -11.167 1.00 0.00 39 GLU A O 24
ATOM 13681 N N . ALA A 1 1 ? 11.959 -10.273 -14.411 1.00 0.00 1 ALA A N 25
ATOM 13682 C CA . ALA A 1 1 ? 11.332 -10.199 -13.076 1.00 0.00 1 ALA A CA 25
ATOM 13683 C C . ALA A 1 1 ? 11.401 -8.730 -12.553 1.00 0.00 1 ALA A C 25
ATOM 13684 O O . ALA A 1 1 ? 12.506 -8.293 -12.211 1.00 0.00 1 ALA A O 25
ATOM 13693 N N . PRO A 1 2 ? 10.292 -7.929 -12.459 1.00 0.00 2 PRO A N 25
ATOM 13694 C CA . PRO A 1 2 ? 10.360 -6.507 -12.033 1.00 0.00 2 PRO A CA 25
ATOM 13695 C C . PRO A 1 2 ? 10.510 -6.352 -10.491 1.00 0.00 2 PRO A C 25
ATOM 13696 O O . PRO A 1 2 ? 9.675 -6.838 -9.720 1.00 0.00 2 PRO A O 25
ATOM 13707 N N . ARG A 1 3 ? 11.586 -5.666 -10.065 1.00 0.00 3 ARG A N 25
ATOM 13708 C CA . ARG A 1 3 ? 11.901 -5.451 -8.630 1.00 0.00 3 ARG A CA 25
ATOM 13709 C C . ARG A 1 3 ? 11.259 -4.109 -8.178 1.00 0.00 3 ARG A C 25
ATOM 13710 O O . ARG A 1 3 ? 11.809 -3.025 -8.404 1.00 0.00 3 ARG A O 25
ATOM 13731 N N . LEU A 1 4 ? 10.062 -4.209 -7.572 1.00 0.00 4 LEU A N 25
ATOM 13732 C CA . LEU A 1 4 ? 9.184 -3.044 -7.318 1.00 0.00 4 LEU A CA 25
ATOM 13733 C C . LEU A 1 4 ? 9.248 -2.603 -5.820 1.00 0.00 4 LEU A C 25
ATOM 13734 O O . LEU A 1 4 ? 9.061 -3.465 -4.951 1.00 0.00 4 LEU A O 25
ATOM 13750 N N . PRO A 1 5 ? 9.408 -1.291 -5.463 1.00 0.00 5 PRO A N 25
ATOM 13751 C CA . PRO A 1 5 ? 9.150 -0.776 -4.086 1.00 0.00 5 PRO A CA 25
ATOM 13752 C C . PRO A 1 5 ? 7.735 -1.080 -3.503 1.00 0.00 5 PRO A C 25
ATOM 13753 O O . PRO A 1 5 ? 6.856 -1.561 -4.217 1.00 0.00 5 PRO A O 25
ATOM 13764 N N . GLN A 1 6 ? 7.512 -0.779 -2.214 1.00 0.00 6 GLN A N 25
ATOM 13765 C CA . GLN A 1 6 ? 6.167 -0.841 -1.588 1.00 0.00 6 GLN A CA 25
ATOM 13766 C C . GLN A 1 6 ? 5.464 0.540 -1.727 1.00 0.00 6 GLN A C 25
ATOM 13767 O O . GLN A 1 6 ? 6.070 1.606 -1.565 1.00 0.00 6 GLN A O 25
ATOM 13781 N N . CYS A 1 7 ? 4.158 0.479 -2.026 1.00 0.00 7 CYS A N 25
ATOM 13782 C CA . CYS A 1 7 ? 3.315 1.681 -2.270 1.00 0.00 7 CYS A CA 25
ATOM 13783 C C . CYS A 1 7 ? 3.083 2.535 -0.985 1.00 0.00 7 CYS A C 25
ATOM 13784 O O . CYS A 1 7 ? 3.032 2.017 0.137 1.00 0.00 7 CYS A O 25
ATOM 13791 N N . GLN A 1 8 ? 2.931 3.853 -1.192 1.00 0.00 8 GLN A N 25
ATOM 13792 C CA . GLN A 1 8 ? 2.719 4.850 -0.102 1.00 0.00 8 GLN A CA 25
ATOM 13793 C C . GLN A 1 8 ? 1.287 5.466 -0.171 1.00 0.00 8 GLN A C 25
ATOM 13794 O O . GLN A 1 8 ? 0.551 5.372 0.816 1.00 0.00 8 GLN A O 25
ATOM 13808 N N . GLY A 1 9 ? 0.899 6.093 -1.301 1.00 0.00 9 GLY A N 25
ATOM 13809 C CA . GLY A 1 9 ? -0.434 6.712 -1.460 1.00 0.00 9 GLY A CA 25
ATOM 13810 C C . GLY A 1 9 ? -0.432 7.629 -2.689 1.00 0.00 9 GLY A C 25
ATOM 13811 O O . GLY A 1 9 ? -0.057 8.799 -2.573 1.00 0.00 9 GLY A O 25
ATOM 13815 N N . ASP A 1 10 ? -0.813 7.080 -3.864 1.00 0.00 10 ASP A N 25
ATOM 13816 C CA . ASP A 1 10 ? -0.688 7.744 -5.195 1.00 0.00 10 ASP A CA 25
ATOM 13817 C C . ASP A 1 10 ? 0.812 8.022 -5.528 1.00 0.00 10 ASP A C 25
ATOM 13818 O O . ASP A 1 10 ? 1.358 9.078 -5.191 1.00 0.00 10 ASP A O 25
ATOM 13827 N N . ASP A 1 11 ? 1.473 7.024 -6.135 1.00 0.00 11 ASP A N 25
ATOM 13828 C CA . ASP A 1 11 ? 2.957 6.950 -6.199 1.00 0.00 11 ASP A CA 25
ATOM 13829 C C . ASP A 1 11 ? 3.541 7.619 -7.477 1.00 0.00 11 ASP A C 25
ATOM 13830 O O . ASP A 1 11 ? 2.852 7.842 -8.478 1.00 0.00 11 ASP A O 25
ATOM 13839 N N . GLN A 1 12 ? 4.854 7.908 -7.419 1.00 0.00 12 GLN A N 25
ATOM 13840 C CA . GLN A 1 12 ? 5.656 8.332 -8.604 1.00 0.00 12 GLN A CA 25
ATOM 13841 C C . GLN A 1 12 ? 6.063 7.139 -9.530 1.00 0.00 12 GLN A C 25
ATOM 13842 O O . GLN A 1 12 ? 5.931 7.271 -10.750 1.00 0.00 12 GLN A O 25
ATOM 13856 N N . GLU A 1 13 ? 6.549 6.006 -8.973 1.00 0.00 13 GLU A N 25
ATOM 13857 C CA . GLU A 1 13 ? 6.934 4.796 -9.753 1.00 0.00 13 GLU A CA 25
ATOM 13858 C C . GLU A 1 13 ? 5.939 3.617 -9.497 1.00 0.00 13 GLU A C 25
ATOM 13859 O O . GLU A 1 13 ? 5.079 3.657 -8.609 1.00 0.00 13 GLU A O 25
ATOM 13871 N N . LYS A 1 14 ? 6.085 2.540 -10.298 1.00 0.00 14 LYS A N 25
ATOM 13872 C CA . LYS A 1 14 ? 5.305 1.280 -10.141 1.00 0.00 14 LYS A CA 25
ATOM 13873 C C . LYS A 1 14 ? 5.732 0.532 -8.837 1.00 0.00 14 LYS A C 25
ATOM 13874 O O . LYS A 1 14 ? 6.925 0.407 -8.541 1.00 0.00 14 LYS A O 25
ATOM 13893 N N . CYS A 1 15 ? 4.737 0.091 -8.047 1.00 0.00 15 CYS A N 25
ATOM 13894 C CA . CYS A 1 15 ? 4.958 -0.392 -6.660 1.00 0.00 15 CYS A CA 25
ATOM 13895 C C . CYS A 1 15 ? 3.938 -1.506 -6.273 1.00 0.00 15 CYS A C 25
ATOM 13896 O O . CYS A 1 15 ? 2.911 -1.728 -6.924 1.00 0.00 15 CYS A O 25
ATOM 13903 N N . LEU A 1 16 ? 4.240 -2.189 -5.156 1.00 0.00 16 LEU A N 25
ATOM 13904 C CA . LEU A 1 16 ? 3.394 -3.261 -4.576 1.00 0.00 16 LEU A CA 25
ATOM 13905 C C . LEU A 1 16 ? 2.236 -2.641 -3.748 1.00 0.00 16 LEU A C 25
ATOM 13906 O O . LEU A 1 16 ? 2.466 -2.000 -2.719 1.00 0.00 16 LEU A O 25
ATOM 13922 N N . CYS A 1 17 ? 0.993 -2.863 -4.200 1.00 0.00 17 CYS A N 25
ATOM 13923 C CA . CYS A 1 17 ? -0.226 -2.421 -3.481 1.00 0.00 17 CYS A CA 25
ATOM 13924 C C . CYS A 1 17 ? -0.715 -3.608 -2.612 1.00 0.00 17 CYS A C 25
ATOM 13925 O O . CYS A 1 17 ? -1.370 -4.524 -3.118 1.00 0.00 17 CYS A O 25
ATOM 13932 N N . ASN A 1 18 ? -0.297 -3.618 -1.325 1.00 0.00 18 ASN A N 25
ATOM 13933 C CA . ASN A 1 18 ? -0.378 -4.796 -0.406 1.00 0.00 18 ASN A CA 25
ATOM 13934 C C . ASN A 1 18 ? 0.637 -5.894 -0.859 1.00 0.00 18 ASN A C 25
ATOM 13935 O O . ASN A 1 18 ? 1.771 -5.939 -0.375 1.00 0.00 18 ASN A O 25
ATOM 13946 N N . LYS A 1 19 ? 0.211 -6.743 -1.804 1.00 0.00 19 LYS A N 25
ATOM 13947 C CA . LYS A 1 19 ? 1.095 -7.684 -2.539 1.00 0.00 19 LYS A CA 25
ATOM 13948 C C . LYS A 1 19 ? 0.570 -7.843 -4.005 1.00 0.00 19 LYS A C 25
ATOM 13949 O O . LYS A 1 19 ? 0.275 -8.957 -4.455 1.00 0.00 19 LYS A O 25
ATOM 13968 N N . ASP A 1 20 ? 0.466 -6.719 -4.752 1.00 0.00 20 ASP A N 25
ATOM 13969 C CA . ASP A 1 20 ? -0.116 -6.693 -6.119 1.00 0.00 20 ASP A CA 25
ATOM 13970 C C . ASP A 1 20 ? 0.666 -5.632 -6.935 1.00 0.00 20 ASP A C 25
ATOM 13971 O O . ASP A 1 20 ? 0.632 -4.442 -6.609 1.00 0.00 20 ASP A O 25
ATOM 13980 N N . GLU A 1 21 ? 1.332 -6.046 -8.030 1.00 0.00 21 GLU A N 25
ATOM 13981 C CA . GLU A 1 21 ? 2.084 -5.123 -8.926 1.00 0.00 21 GLU A CA 25
ATOM 13982 C C . GLU A 1 21 ? 1.133 -4.117 -9.647 1.00 0.00 21 GLU A C 25
ATOM 13983 O O . GLU A 1 21 ? 0.192 -4.517 -10.338 1.00 0.00 21 GLU A O 25
ATOM 13995 N N . CYS A 1 22 ? 1.336 -2.814 -9.375 1.00 0.00 22 CYS A N 25
ATOM 13996 C CA . CYS A 1 22 ? 0.298 -1.776 -9.598 1.00 0.00 22 CYS A CA 25
ATOM 13997 C C . CYS A 1 22 ? 0.919 -0.483 -10.206 1.00 0.00 22 CYS A C 25
ATOM 13998 O O . CYS A 1 22 ? 1.855 0.046 -9.593 1.00 0.00 22 CYS A O 25
ATOM 14005 N N . PRO A 1 23 ? 0.423 0.101 -11.341 1.00 0.00 23 PRO A N 25
ATOM 14006 C CA . PRO A 1 23 ? 0.947 1.379 -11.902 1.00 0.00 23 PRO A CA 25
ATOM 14007 C C . PRO A 1 23 ? 0.929 2.632 -10.955 1.00 0.00 23 PRO A C 25
ATOM 14008 O O . PRO A 1 23 ? 0.120 2.649 -10.020 1.00 0.00 23 PRO A O 25
ATOM 14019 N N . PRO A 1 24 ? 1.763 3.696 -11.163 1.00 0.00 24 PRO A N 25
ATOM 14020 C CA . PRO A 1 24 ? 1.791 4.896 -10.282 1.00 0.00 24 PRO A CA 25
ATOM 14021 C C . PRO A 1 24 ? 0.474 5.726 -10.282 1.00 0.00 24 PRO A C 25
ATOM 14022 O O . PRO A 1 24 ? -0.075 6.036 -11.345 1.00 0.00 24 PRO A O 25
ATOM 14033 N N . GLY A 1 25 ? -0.026 6.039 -9.074 1.00 0.00 25 GLY A N 25
ATOM 14034 C CA . GLY A 1 25 ? -1.363 6.656 -8.898 1.00 0.00 25 GLY A CA 25
ATOM 14035 C C . GLY A 1 25 ? -2.477 5.680 -8.456 1.00 0.00 25 GLY A C 25
ATOM 14036 O O . GLY A 1 25 ? -3.171 5.952 -7.474 1.00 0.00 25 GLY A O 25
ATOM 14040 N N . GLN A 1 26 ? -2.656 4.566 -9.193 1.00 0.00 26 GLN A N 25
ATOM 14041 C CA . GLN A 1 26 ? -3.769 3.594 -8.975 1.00 0.00 26 GLN A CA 25
ATOM 14042 C C . GLN A 1 26 ? -3.817 2.819 -7.616 1.00 0.00 26 GLN A C 25
ATOM 14043 O O . GLN A 1 26 ? -4.879 2.265 -7.317 1.00 0.00 26 GLN A O 25
ATOM 14057 N N . CYS A 1 27 ? -2.750 2.780 -6.786 1.00 0.00 27 CYS A N 25
ATOM 14058 C CA . CYS A 1 27 ? -2.787 2.108 -5.461 1.00 0.00 27 CYS A CA 25
ATOM 14059 C C . CYS A 1 27 ? -3.613 2.927 -4.426 1.00 0.00 27 CYS A C 25
ATOM 14060 O O . CYS A 1 27 ? -3.216 4.019 -4.004 1.00 0.00 27 CYS A O 25
ATOM 14067 N N . ARG A 1 28 ? -4.776 2.368 -4.055 1.00 0.00 28 ARG A N 25
ATOM 14068 C CA . ARG A 1 28 ? -5.767 3.023 -3.161 1.00 0.00 28 ARG A CA 25
ATOM 14069 C C . ARG A 1 28 ? -5.623 2.475 -1.717 1.00 0.00 28 ARG A C 25
ATOM 14070 O O . ARG A 1 28 ? -5.350 1.287 -1.523 1.00 0.00 28 ARG A O 25
ATOM 14091 N N . PHE A 1 29 ? -5.813 3.347 -0.712 1.00 0.00 29 PHE A N 25
ATOM 14092 C CA . PHE A 1 29 ? -5.549 3.005 0.714 1.00 0.00 29 PHE A CA 25
ATOM 14093 C C . PHE A 1 29 ? -6.872 3.184 1.531 1.00 0.00 29 PHE A C 25
ATOM 14094 O O . PHE A 1 29 ? -7.106 4.291 2.029 1.00 0.00 29 PHE A O 25
ATOM 14111 N N . PRO A 1 30 ? -7.748 2.147 1.723 1.00 0.00 30 PRO A N 25
ATOM 14112 C CA . PRO A 1 30 ? -8.972 2.261 2.559 1.00 0.00 30 PRO A CA 25
ATOM 14113 C C . PRO A 1 30 ? -8.689 2.161 4.089 1.00 0.00 30 PRO A C 25
ATOM 14114 O O . PRO A 1 30 ? -7.725 1.528 4.537 1.00 0.00 30 PRO A O 25
ATOM 14125 N N . ARG A 1 31 ? -9.567 2.799 4.877 1.00 0.00 31 ARG A N 25
ATOM 14126 C CA . ARG A 1 31 ? -9.353 3.040 6.317 1.00 0.00 31 ARG A CA 25
ATOM 14127 C C . ARG A 1 31 ? -9.832 1.852 7.218 1.00 0.00 31 ARG A C 25
ATOM 14128 O O . ARG A 1 31 ? -10.218 0.778 6.736 1.00 0.00 31 ARG A O 25
ATOM 14149 N N . GLY A 1 32 ? -9.742 2.047 8.549 1.00 0.00 32 GLY A N 25
ATOM 14150 C CA . GLY A 1 32 ? -10.218 1.062 9.549 1.00 0.00 32 GLY A CA 25
ATOM 14151 C C . GLY A 1 32 ? -9.290 -0.159 9.689 1.00 0.00 32 GLY A C 25
ATOM 14152 O O . GLY A 1 32 ? -8.168 -0.037 10.190 1.00 0.00 32 GLY A O 25
ATOM 14156 N N . ASP A 1 33 ? -9.772 -1.314 9.207 1.00 0.00 33 ASP A N 25
ATOM 14157 C CA . ASP A 1 33 ? -8.923 -2.511 8.976 1.00 0.00 33 ASP A CA 25
ATOM 14158 C C . ASP A 1 33 ? -9.250 -3.046 7.549 1.00 0.00 33 ASP A C 25
ATOM 14159 O O . ASP A 1 33 ? -9.958 -4.045 7.387 1.00 0.00 33 ASP A O 25
ATOM 14168 N N . ALA A 1 34 ? -8.717 -2.356 6.521 1.00 0.00 34 ALA A N 25
ATOM 14169 C CA . ALA A 1 34 ? -8.897 -2.729 5.099 1.00 0.00 34 ALA A CA 25
ATOM 14170 C C . ALA A 1 34 ? -7.550 -2.516 4.358 1.00 0.00 34 ALA A C 25
ATOM 14171 O O . ALA A 1 34 ? -6.895 -1.473 4.474 1.00 0.00 34 ALA A O 25
ATOM 14178 N N . ASP A 1 35 ? -7.155 -3.541 3.590 1.00 0.00 35 ASP A N 25
ATOM 14179 C CA . ASP A 1 35 ? -5.816 -3.615 2.941 1.00 0.00 35 ASP A CA 25
ATOM 14180 C C . ASP A 1 35 ? -5.742 -2.800 1.602 1.00 0.00 35 ASP A C 25
ATOM 14181 O O . ASP A 1 35 ? -6.766 -2.694 0.913 1.00 0.00 35 ASP A O 25
ATOM 14190 N N . PRO A 1 36 ? -4.568 -2.238 1.172 1.00 0.00 36 PRO A N 25
ATOM 14191 C CA . PRO A 1 36 ? -4.478 -1.399 -0.049 1.00 0.00 36 PRO A CA 25
ATOM 14192 C C . PRO A 1 36 ? -4.588 -2.199 -1.378 1.00 0.00 36 PRO A C 25
ATOM 14193 O O . PRO A 1 36 ? -3.838 -3.148 -1.622 1.00 0.00 36 PRO A O 25
ATOM 14204 N N . TYR A 1 37 ? -5.563 -1.796 -2.207 1.00 0.00 37 TYR A N 25
ATOM 14205 C CA . TYR A 1 37 ? -5.936 -2.508 -3.458 1.00 0.00 37 TYR A CA 25
ATOM 14206 C C . TYR A 1 37 ? -5.492 -1.696 -4.708 1.00 0.00 37 TYR A C 25
ATOM 14207 O O . TYR A 1 37 ? -5.582 -0.464 -4.734 1.00 0.00 37 TYR A O 25
ATOM 14225 N N . CYS A 1 38 ? -5.088 -2.411 -5.771 1.00 0.00 38 CYS A N 25
ATOM 14226 C CA . CYS A 1 38 ? -4.811 -1.790 -7.090 1.00 0.00 38 CYS A CA 25
ATOM 14227 C C . CYS A 1 38 ? -6.132 -1.559 -7.875 1.00 0.00 38 CYS A C 25
ATOM 14228 O O . CYS A 1 38 ? -6.965 -2.466 -7.995 1.00 0.00 38 CYS A O 25
ATOM 14235 N N . GLU A 1 39 ? -6.313 -0.335 -8.405 1.00 0.00 39 GLU A N 25
ATOM 14236 C CA . GLU A 1 39 ? -7.563 0.068 -9.100 1.00 0.00 39 GLU A CA 25
ATOM 14237 C C . GLU A 1 39 ? -7.614 -0.503 -10.540 1.00 0.00 39 GLU A C 25
ATOM 14238 O O . GLU A 1 39 ? -6.668 -0.285 -11.332 1.00 0.00 39 GLU A O 25
#